Protein AF-0000000084726872 (afdb_homodimer)

pLDDT: mean 95.59, std 6.03, range [48.84, 98.94]

Solvent-accessible surface area (backbone atoms only — not comparable to full-atom values): 52196 Å² total; per-residue (Å²): 84,41,34,18,46,50,45,49,50,50,40,44,75,70,67,30,41,43,32,25,21,48,90,33,74,69,34,40,53,45,50,42,42,41,69,77,45,87,70,38,46,76,46,61,46,53,43,40,51,39,21,33,23,16,31,44,22,18,17,60,48,59,74,43,56,23,29,33,42,30,26,38,30,43,35,42,47,39,20,41,52,24,32,31,42,22,34,72,59,40,35,32,28,42,37,38,28,34,30,62,38,76,89,44,62,91,41,52,29,66,18,57,64,68,75,75,55,48,53,83,35,32,70,41,72,44,70,48,86,47,58,38,44,42,44,31,51,48,52,49,38,52,26,54,11,64,16,59,80,25,10,15,16,38,39,33,39,30,43,72,36,32,74,36,71,39,78,59,45,81,54,76,89,67,76,52,72,47,72,60,69,50,52,67,68,46,37,49,50,38,24,55,58,58,58,71,36,89,43,37,34,30,37,36,14,35,37,24,41,77,44,71,18,36,69,40,47,51,51,39,31,44,39,61,36,16,22,32,34,18,26,67,62,10,43,13,37,57,31,51,83,41,61,31,36,31,51,39,38,31,72,46,37,42,59,53,46,53,48,53,39,49,68,21,60,18,30,43,34,34,17,48,58,66,33,23,39,44,27,55,68,49,67,59,56,66,33,63,49,16,30,38,29,24,76,50,75,76,39,62,57,44,75,48,68,52,68,34,70,37,64,14,47,37,53,46,35,35,52,51,30,40,55,48,32,67,72,60,75,49,80,29,65,88,56,98,58,88,36,74,21,30,49,56,7,45,50,24,49,51,49,49,53,61,72,46,48,85,48,58,55,60,58,63,54,22,29,60,59,30,47,43,40,33,51,53,71,43,47,63,80,73,38,28,33,19,35,20,30,57,57,58,38,55,36,36,59,74,55,41,81,33,58,29,48,42,27,41,44,63,70,48,45,43,52,43,60,29,39,10,62,30,15,28,50,18,27,33,73,58,34,77,89,52,49,29,36,18,39,31,35,47,58,22,40,45,50,40,53,47,42,54,39,32,37,42,63,67,64,37,42,36,21,37,38,32,40,34,43,56,34,47,39,59,39,16,52,48,33,39,73,78,41,96,41,53,78,57,64,54,38,39,80,93,42,52,67,40,65,43,49,33,37,43,20,28,63,27,51,48,44,77,26,68,26,46,69,42,35,26,51,49,51,38,53,29,56,71,34,93,38,34,25,38,40,39,31,54,30,43,58,78,52,81,51,40,55,64,58,33,70,106,82,39,35,19,45,50,46,50,50,50,40,45,74,70,67,32,40,43,33,24,21,46,91,33,73,70,34,41,54,46,50,43,42,41,68,77,46,88,70,39,44,77,47,62,46,52,42,38,51,38,22,32,22,15,31,42,22,18,16,60,48,59,75,43,55,23,27,32,42,29,27,37,32,44,36,42,50,38,20,40,52,22,32,33,41,23,34,71,58,39,35,33,28,42,37,36,27,33,28,64,38,76,90,44,62,92,39,51,30,67,18,58,63,69,76,77,56,47,52,82,35,32,71,41,71,44,70,49,87,47,57,38,44,42,44,31,52,46,52,49,38,51,27,54,10,64,16,58,81,26,9,16,16,37,39,33,37,30,43,72,35,32,75,35,72,40,78,59,45,81,52,76,89,66,74,50,73,46,74,60,71,48,54,65,68,46,36,48,50,38,24,54,56,58,59,69,38,89,44,37,33,31,38,35,13,35,35,24,42,76,44,70,19,36,69,39,47,52,52,38,31,44,40,62,36,17,21,33,32,19,27,67,62,9,44,12,35,57,32,52,82,40,60,31,36,30,50,38,36,32,71,46,38,41,60,52,48,51,47,52,39,50,68,21,60,20,29,44,34,33,18,49,58,65,34,22,40,45,26,54,69,49,65,59,57,66,32,63,51,17,29,38,29,24,77,51,76,77,39,63,59,43,74,48,68,52,68,34,69,37,64,15,47,36,53,46,34,35,51,51,31,38,55,48,30,64,73,63,71,49,77,26,69,89,57,98,58,88,35,74,21,30,48,56,8,43,50,24,47,50,50,48,54,60,72,46,50,84,48,57,55,61,58,63,54,23,29,58,60,29,47,43,39,33,51,53,70,43,47,63,79,75,38,28,34,19,35,19,31,56,55,57,38,55,36,36,62,74,55,42,81,33,58,29,48,40,26,40,44,60,70,48,44,44,51,44,60,30,38,8,63,30,15,29,51,18,28,33,72,56,34,77,88,51,48,31,37,17,40,30,35,46,57,22,41,43,51,39,53,47,43,54,37,32,35,41,64,67,65,37,44,36,22,37,38,34,42,34,45,56,35,47,41,58,39,16,50,48,33,38,74,77,42,94,42,53,78,57,63,55,39,39,81,93,42,52,69,38,63,44,50,35,37,42,20,29,62,28,51,50,42,78,28,68,26,48,68,42,34,26,50,51,51,39,53,30,57,71,34,92,37,35,24,38,39,38,30,54,30,42,57,78,52,80,50,40,54,63,58,32,68,107

Sequence (1104 aa):
MRVSTAVVDRLAESGIEAVFGIPGKQTLPLNEAIGGRDDVRFVMARHETAVSHQAWGYAETSGKTAATVVVPGPGDMNAMNGLKNAYNDCTPLVHIAVETEPEIRGGEGIHETPPDTYDNVVKENVLVERPEGAVAALEEAIAIAETAPTGPVRVGIPKNFLGKDVAVAEPPEFSRDGPSGAAEADVAAAADLLADADEPVVIAGGGVRSADASVDLEAVATRLDAPVVTTYKGKGTIPADHPLSAGTLSGSAPPALLSLLAEADAALAVGTNFDAVATRAWSVDVPDELVHVTLDPDDLGTGYEPAVSLLADAADALPAIGEALAERDVAGPTGADETPGSDRAAAVRDDFAEHIAELEVTDAPLTSVTALETVRDALSRETVVAADAGGFRVWGLNAFPAYGPRSYVNPGSWATMGTGLPSGIGAQVANPDEDVVVLTGDGGFMMCIHEIHTAVAEDLPLTIVVFRNEDYAIISEEAERSYALAESAYGWPDAPIDFVAMAESMGMTARRAEGRDAVAEAVSEAVSADEPVLVEVPTDPHEPQASEWLAEMRVSTAVVDRLAESGIEAVFGIPGKQTLPLNEAIGGRDDVRFVMARHETAVSHQAWGYAETSGKTAATVVVPGPGDMNAMNGLKNAYNDCTPLVHIAVETEPEIRGGEGIHETPPDTYDNVVKENVLVERPEGAVAALEEAIAIAETAPTGPVRVGIPKNFLGKDVAVAEPPEFSRDGPSGAAEADVAAAADLLADADEPVVIAGGGVRSADASVDLEAVATRLDAPVVTTYKGKGTIPADHPLSAGTLSGSAPPALLSLLAEADAALAVGTNFDAVATRAWSVDVPDELVHVTLDPDDLGTGYEPAVSLLADAADALPAIGEALAERDVAGPTGADETPGSDRAAAVRDDFAEHIAELEVTDAPLTSVTALETVRDALSRETVVAADAGGFRVWGLNAFPAYGPRSYVNPGSWATMGTGLPSGIGAQVANPDEDVVVLTGDGGFMMCIHEIHTAVAEDLPLTIVVFRNEDYAIISEEAERSYALAESAYGWPDAPIDFVAMAESMGMTARRAEGRDAVAEAVSEAVSADEPVLVEVPTDPHEPQASEWLAE

Structure (mmCIF, N/CA/C/O backbone):
data_AF-0000000084726872-model_v1
#
loop_
_entity.id
_entity.type
_entity.pdbx_description
1 polymer 'Thiamine pyrophosphate central domain-containing protein'
#
loop_
_atom_site.group_PDB
_atom_site.id
_atom_site.type_symbol
_atom_site.label_atom_id
_atom_site.label_alt_id
_atom_site.label_comp_id
_atom_site.label_asym_id
_atom_site.label_entity_id
_atom_site.label_seq_id
_atom_site.pdbx_PDB_ins_code
_atom_site.Cartn_x
_atom_site.Cartn_y
_atom_site.Cartn_z
_atom_site.occupancy
_atom_site.B_iso_or_equiv
_atom_site.auth_seq_id
_atom_site.auth_comp_id
_atom_site.auth_asym_id
_atom_site.auth_atom_id
_atom_site.pdbx_PDB_model_num
ATOM 1 N N . MET A 1 1 ? -35.688 3.504 -3.277 1 91.5 1 MET A N 1
ATOM 2 C CA . MET A 1 1 ? -34.75 2.646 -2.547 1 91.5 1 MET A CA 1
ATOM 3 C C . MET A 1 1 ? -33.406 3.328 -2.375 1 91.5 1 MET A C 1
ATOM 5 O O . MET A 1 1 ? -32.969 4.07 -3.254 1 91.5 1 MET A O 1
ATOM 9 N N . ARG A 1 2 ? -32.844 3.146 -1.223 1 95.75 2 ARG A N 1
ATOM 10 C CA . ARG A 1 2 ? -31.5 3.697 -0.982 1 95.75 2 ARG A CA 1
ATOM 11 C C . ARG A 1 2 ? -30.469 3.043 -1.892 1 95.75 2 ARG A C 1
ATOM 13 O O . ARG A 1 2 ? -30.438 1.818 -2.02 1 95.75 2 ARG A O 1
ATOM 20 N N . VAL A 1 3 ? -29.594 3.861 -2.506 1 97.88 3 VAL A N 1
ATOM 21 C CA . VAL A 1 3 ? -28.609 3.391 -3.475 1 97.88 3 VAL A CA 1
ATOM 22 C C . VAL A 1 3 ? -27.688 2.363 -2.82 1 97.88 3 VAL A C 1
ATOM 24 O O . VAL A 1 3 ? -27.375 1.323 -3.412 1 97.88 3 VAL A O 1
ATOM 27 N N . SER A 1 4 ? -27.25 2.648 -1.622 1 97.88 4 SER A N 1
ATOM 28 C CA . SER A 1 4 ? -26.359 1.74 -0.909 1 97.88 4 SER A CA 1
ATOM 29 C C . SER A 1 4 ? -26.984 0.364 -0.737 1 97.88 4 SER A C 1
ATOM 31 O O . SER A 1 4 ? -26.344 -0.658 -0.98 1 97.88 4 SER A O 1
ATOM 33 N N . THR A 1 5 ? -28.25 0.303 -0.326 1 96.88 5 THR A N 1
ATOM 34 C CA . THR A 1 5 ? -28.969 -0.949 -0.151 1 96.88 5 THR A CA 1
ATOM 35 C C . THR A 1 5 ? -29.109 -1.684 -1.481 1 96.88 5 THR A C 1
ATOM 37 O O . THR A 1 5 ? -28.906 -2.896 -1.551 1 96.88 5 THR A O 1
ATOM 40 N N . ALA A 1 6 ? -29.469 -0.936 -2.508 1 97.44 6 ALA A N 1
ATOM 41 C CA . ALA A 1 6 ? -29.656 -1.521 -3.834 1 97.44 6 ALA A CA 1
ATOM 42 C C . ALA A 1 6 ? -28.375 -2.164 -4.332 1 97.44 6 ALA A C 1
ATOM 44 O O . ALA A 1 6 ? -28.391 -3.227 -4.957 1 97.44 6 ALA A O 1
ATOM 45 N N . VAL A 1 7 ? -27.25 -1.492 -4.113 1 97.75 7 VAL A N 1
ATOM 46 C CA . VAL A 1 7 ? -25.953 -1.985 -4.535 1 97.75 7 VAL A CA 1
ATOM 47 C C . VAL A 1 7 ? -25.641 -3.309 -3.836 1 97.75 7 VAL A C 1
ATOM 49 O O . VAL A 1 7 ? -25.281 -4.289 -4.484 1 97.75 7 VAL A O 1
ATOM 52 N N . VAL A 1 8 ? -25.812 -3.389 -2.545 1 97.94 8 VAL A N 1
ATOM 53 C CA . VAL A 1 8 ? -25.516 -4.586 -1.766 1 97.94 8 VAL A CA 1
ATOM 54 C C . VAL A 1 8 ? -26.484 -5.703 -2.143 1 97.94 8 VAL A C 1
ATOM 56 O O . VAL A 1 8 ? -26.094 -6.871 -2.23 1 97.94 8 VAL A O 1
ATOM 59 N N . ASP A 1 9 ? -27.797 -5.348 -2.344 1 96.75 9 ASP A N 1
ATOM 60 C CA . ASP A 1 9 ? -28.766 -6.328 -2.809 1 96.75 9 ASP A CA 1
ATOM 61 C C . ASP A 1 9 ? -28.312 -6.977 -4.117 1 96.75 9 ASP A C 1
ATOM 63 O O . ASP A 1 9 ? -28.406 -8.195 -4.281 1 96.75 9 ASP A O 1
ATOM 67 N N . ARG A 1 10 ? -27.844 -6.156 -4.992 1 96.19 10 ARG A N 1
ATOM 68 C CA . ARG A 1 10 ? -27.422 -6.66 -6.297 1 96.19 10 ARG A CA 1
ATOM 69 C C . ARG A 1 10 ? -26.203 -7.582 -6.16 1 96.19 10 ARG A C 1
ATOM 71 O O . ARG A 1 10 ? -26.109 -8.594 -6.859 1 96.19 10 ARG A O 1
ATOM 78 N N . LEU A 1 11 ? -25.188 -7.234 -5.328 1 97.25 11 LEU A N 1
ATOM 79 C CA . LEU A 1 11 ? -24.062 -8.117 -5.062 1 97.25 11 LEU A CA 1
ATOM 80 C C . LEU A 1 11 ? -24.547 -9.492 -4.613 1 97.25 11 LEU A C 1
ATOM 82 O O . LEU A 1 11 ? -24.156 -10.516 -5.184 1 97.25 11 LEU A O 1
ATOM 86 N N . ALA A 1 12 ? -25.438 -9.492 -3.648 1 97 12 ALA A N 1
ATOM 87 C CA . ALA A 1 12 ? -25.953 -10.742 -3.078 1 97 12 ALA A CA 1
ATOM 88 C C . ALA A 1 12 ? -26.703 -11.555 -4.125 1 97 12 ALA A C 1
ATOM 90 O O . ALA A 1 12 ? -26.531 -12.773 -4.211 1 97 12 ALA A O 1
ATOM 91 N N . GLU A 1 13 ? -27.531 -10.859 -4.887 1 95.38 13 GLU A N 1
ATOM 92 C CA . GLU A 1 13 ? -28.312 -11.523 -5.922 1 95.38 13 GLU A CA 1
ATOM 93 C C . GLU A 1 13 ? -27.422 -12.133 -6.992 1 95.38 13 GLU A C 1
ATOM 95 O O . GLU A 1 13 ? -27.812 -13.094 -7.664 1 95.38 13 GLU A O 1
ATOM 100 N N . SER A 1 14 ? -26.266 -11.594 -7.125 1 95.69 14 SER A N 1
ATOM 101 C CA . SER A 1 14 ? -25.312 -12.078 -8.125 1 95.69 14 SER A CA 1
ATOM 102 C C . SER A 1 14 ? -24.438 -13.188 -7.559 1 95.69 14 SER A C 1
ATOM 104 O O . SER A 1 14 ? -23.5 -13.641 -8.219 1 95.69 14 SER A O 1
ATOM 106 N N . GLY A 1 15 ? -24.656 -13.602 -6.352 1 96.38 15 GLY A N 1
ATOM 107 C CA . GLY A 1 15 ? -23.938 -14.711 -5.746 1 96.38 15 GLY A CA 1
ATOM 108 C C . GLY A 1 15 ? -22.641 -14.297 -5.07 1 96.38 15 GLY A C 1
ATOM 109 O O . GLY A 1 15 ? -21.828 -15.141 -4.719 1 96.38 15 GLY A O 1
ATOM 110 N N . ILE A 1 16 ? -22.375 -13.039 -4.93 1 97.94 16 ILE A N 1
ATOM 111 C CA . ILE A 1 16 ? -21.203 -12.539 -4.219 1 97.94 16 ILE A CA 1
ATOM 112 C C . ILE A 1 16 ? -21.5 -12.477 -2.721 1 97.94 16 ILE A C 1
ATOM 114 O O . ILE A 1 16 ? -22.281 -11.641 -2.273 1 97.94 16 ILE A O 1
ATOM 118 N N . GLU A 1 17 ? -20.766 -13.312 -1.988 1 96.62 17 GLU A N 1
ATOM 119 C CA . GLU A 1 17 ? -21.141 -13.547 -0.596 1 96.62 17 GLU A CA 1
ATOM 120 C C . GLU A 1 17 ? -20.078 -13 0.357 1 96.62 17 GLU A C 1
ATOM 122 O O . GLU A 1 17 ? -20.234 -13.07 1.577 1 96.62 17 GLU A O 1
ATOM 127 N N . ALA A 1 18 ? -19.016 -12.547 -0.127 1 98.19 18 ALA A N 1
ATOM 128 C CA . ALA A 1 18 ? -17.922 -12.008 0.698 1 98.19 18 ALA A CA 1
ATOM 129 C C . ALA A 1 18 ? -17.5 -10.625 0.213 1 98.19 18 ALA A C 1
ATOM 131 O O . ALA A 1 18 ? -17.359 -10.406 -0.991 1 98.19 18 ALA A O 1
ATOM 132 N N . VAL A 1 19 ? -17.422 -9.727 1.133 1 98.75 19 VAL A N 1
ATOM 133 C CA . VAL A 1 19 ? -16.922 -8.375 0.891 1 98.75 19 VAL A CA 1
ATOM 134 C C . VAL A 1 19 ? -15.773 -8.07 1.842 1 98.75 19 VAL A C 1
ATOM 136 O O . VAL A 1 19 ? -15.922 -8.156 3.062 1 98.75 19 VAL A O 1
ATOM 139 N N . PHE A 1 20 ? -14.617 -7.82 1.33 1 98.88 20 PHE A N 1
ATOM 140 C CA . PHE A 1 20 ? -13.445 -7.461 2.113 1 98.88 20 PHE A CA 1
ATOM 141 C C . PHE A 1 20 ? -13.25 -5.949 2.135 1 98.88 20 PHE A C 1
ATOM 143 O O . PHE A 1 20 ? -13.477 -5.273 1.13 1 98.88 20 PHE A O 1
ATOM 150 N N . GLY A 1 21 ? -12.859 -5.352 3.209 1 98.5 21 GLY A N 1
ATOM 151 C CA . GLY A 1 21 ? -12.672 -3.912 3.258 1 98.5 21 GLY A CA 1
ATOM 152 C C . GLY A 1 21 ? -12.203 -3.418 4.613 1 98.5 21 GLY A C 1
ATOM 153 O O . GLY A 1 21 ? -11.883 -4.215 5.496 1 98.5 21 GLY A O 1
ATOM 154 N N . ILE A 1 22 ? -11.969 -2.168 4.77 1 97.5 22 ILE A N 1
ATOM 155 C CA . ILE A 1 22 ? -11.812 -1.391 5.992 1 97.5 22 ILE A CA 1
ATOM 156 C C . ILE A 1 22 ? -12.859 -0.279 6.039 1 97.5 22 ILE A C 1
ATOM 158 O O . ILE A 1 22 ? -12.977 0.513 5.098 1 97.5 22 ILE A O 1
ATOM 162 N N . PRO A 1 23 ? -13.594 -0.214 7.07 1 96.31 23 PRO A N 1
ATOM 163 C CA . PRO A 1 23 ? -14.641 0.804 7.125 1 96.31 23 PRO A CA 1
ATOM 164 C C . PRO A 1 23 ? -14.086 2.223 7.23 1 96.31 23 PRO A C 1
ATOM 166 O O . PRO A 1 23 ? -13.039 2.434 7.844 1 96.31 23 PRO A O 1
ATOM 169 N N . GLY A 1 24 ? -14.656 3.107 6.66 1 96.06 24 GLY A N 1
ATOM 170 C CA . GLY A 1 24 ? -14.508 4.547 6.816 1 96.06 24 GLY A CA 1
ATOM 171 C C . GLY A 1 24 ? -15.836 5.285 6.84 1 96.06 24 GLY A C 1
ATOM 172 O O . GLY A 1 24 ? -16.875 4.707 6.535 1 96.06 24 GLY A O 1
ATOM 173 N N . LYS A 1 25 ? -15.789 6.527 7.277 1 94.19 25 LYS A N 1
ATOM 174 C CA . LYS A 1 25 ? -17.016 7.316 7.293 1 94.19 25 LYS A CA 1
ATOM 175 C C . LYS A 1 25 ? -17.703 7.297 5.93 1 94.19 25 LYS A C 1
ATOM 177 O O . LYS A 1 25 ? -18.922 7.254 5.848 1 94.19 25 LYS A O 1
ATOM 182 N N . GLN A 1 26 ? -16.938 7.262 4.898 1 95.88 26 GLN A N 1
ATOM 183 C CA . GLN A 1 26 ? -17.453 7.355 3.541 1 95.88 26 GLN A CA 1
ATOM 184 C C . GLN A 1 26 ? -18.125 6.047 3.117 1 95.88 26 GLN A C 1
ATOM 186 O O . GLN A 1 26 ? -18.969 6.039 2.229 1 95.88 26 GLN A O 1
ATOM 191 N N . THR A 1 27 ? -17.734 4.91 3.676 1 97.56 27 THR A N 1
ATOM 192 C CA . THR A 1 27 ? -18.25 3.617 3.248 1 97.56 27 THR A CA 1
ATOM 193 C C . THR A 1 27 ? -19.406 3.178 4.141 1 97.56 27 THR A C 1
ATOM 195 O O . THR A 1 27 ? -20.047 2.16 3.873 1 97.56 27 THR A O 1
ATOM 198 N N . LEU A 1 28 ? -19.781 3.938 5.188 1 97.5 28 LEU A N 1
ATOM 199 C CA . LEU A 1 28 ? -20.734 3.531 6.211 1 97.5 28 LEU A CA 1
ATOM 200 C C . LEU A 1 28 ? -22.078 3.191 5.594 1 97.5 28 LEU A C 1
ATOM 202 O O . LEU A 1 28 ? -22.75 2.25 6.023 1 97.5 28 LEU A O 1
ATOM 206 N N . PRO A 1 29 ? -22.578 3.961 4.516 1 97.44 29 PRO A N 1
ATOM 207 C CA . PRO A 1 29 ? -23.844 3.551 3.906 1 97.44 29 PRO A CA 1
ATOM 208 C C . PRO A 1 29 ? -23.812 2.119 3.377 1 97.44 29 PRO A C 1
ATOM 210 O O . PRO A 1 29 ? -24.781 1.374 3.535 1 97.44 29 PRO A O 1
ATOM 213 N N . LEU A 1 30 ? -22.734 1.753 2.73 1 98.06 30 LEU A N 1
ATOM 214 C CA . LEU A 1 30 ? -22.578 0.39 2.232 1 98.06 30 LEU A CA 1
ATOM 215 C C . LEU A 1 30 ? -22.422 -0.597 3.385 1 98.06 30 LEU A C 1
ATOM 217 O O . LEU A 1 30 ? -23.031 -1.671 3.371 1 98.06 30 LEU A O 1
ATOM 221 N N . ASN A 1 31 ? -21.594 -0.229 4.398 1 97.69 31 ASN A N 1
ATOM 222 C CA . ASN A 1 31 ? -21.406 -1.094 5.559 1 97.69 31 ASN A CA 1
ATOM 223 C C . ASN A 1 31 ? -22.719 -1.345 6.297 1 97.69 31 ASN A C 1
ATOM 225 O O . ASN A 1 31 ? -22.953 -2.445 6.801 1 97.69 31 ASN A O 1
ATOM 229 N N . GLU A 1 32 ? -23.531 -0.29 6.434 1 97.31 32 GLU A N 1
ATOM 230 C CA . GLU A 1 32 ? -24.828 -0.439 7.059 1 97.31 32 GLU A CA 1
ATOM 231 C C . GLU A 1 32 ? -25.688 -1.449 6.305 1 97.31 32 GLU A C 1
ATOM 233 O O . GLU A 1 32 ? -26.328 -2.309 6.918 1 97.31 32 GLU A O 1
ATOM 238 N N . ALA A 1 33 ? -25.672 -1.268 4.957 1 96.62 33 ALA A N 1
ATOM 239 C CA . ALA A 1 33 ? -26.438 -2.178 4.117 1 96.62 33 ALA A CA 1
ATOM 240 C C . ALA A 1 33 ? -25.953 -3.615 4.273 1 96.62 33 ALA A C 1
ATOM 242 O O . ALA A 1 33 ? -26.766 -4.551 4.27 1 96.62 33 ALA A O 1
ATOM 243 N N . ILE A 1 34 ? -24.672 -3.861 4.391 1 96.62 34 ILE A N 1
ATOM 244 C CA . ILE A 1 34 ? -24.078 -5.188 4.547 1 96.62 34 ILE A CA 1
ATOM 245 C C . ILE A 1 34 ? -24.406 -5.734 5.938 1 96.62 34 ILE A C 1
ATOM 247 O O . ILE A 1 34 ? -24.734 -6.914 6.082 1 96.62 34 ILE A O 1
ATOM 251 N N . GLY A 1 35 ? -24.266 -4.902 7.012 1 91.81 35 GLY A N 1
ATOM 252 C CA . GLY A 1 35 ? -24.453 -5.289 8.398 1 91.81 35 GLY A CA 1
ATOM 253 C C . GLY A 1 35 ? -25.844 -5.801 8.695 1 91.81 35 GLY A C 1
ATOM 254 O O . GLY A 1 35 ? -26.031 -6.609 9.609 1 91.81 35 GLY A O 1
ATOM 255 N N . GLY A 1 36 ? -26.781 -5.438 7.965 1 87.19 36 GLY A N 1
ATOM 256 C CA . GLY A 1 36 ? -28.172 -5.828 8.172 1 87.19 36 GLY A CA 1
ATOM 257 C C . GLY A 1 36 ? -28.516 -7.164 7.539 1 87.19 36 GLY A C 1
ATOM 258 O O . GLY A 1 36 ? -29.656 -7.613 7.609 1 87.19 36 GLY A O 1
ATOM 259 N N . ARG A 1 37 ? -27.422 -7.812 7.027 1 92.31 37 ARG A N 1
ATOM 260 C CA . ARG A 1 37 ? -27.688 -9.016 6.254 1 92.31 37 ARG A CA 1
ATOM 261 C C . ARG A 1 37 ? -26.875 -10.195 6.77 1 92.31 37 ARG A C 1
ATOM 263 O O . ARG A 1 37 ? -25.844 -10.008 7.422 1 92.31 37 ARG A O 1
ATOM 270 N N . ASP A 1 38 ? -27.328 -11.43 6.426 1 93.38 38 ASP A N 1
ATOM 271 C CA . ASP A 1 38 ? -26.609 -12.648 6.797 1 93.38 38 ASP A CA 1
ATOM 272 C C . ASP A 1 38 ? -26.031 -13.328 5.566 1 93.38 38 ASP A C 1
ATOM 274 O O . ASP A 1 38 ? -25.188 -14.227 5.688 1 93.38 38 ASP A O 1
ATOM 278 N N . ASP A 1 39 ? -26.375 -12.883 4.371 1 96 39 ASP A N 1
ATOM 279 C CA . ASP A 1 39 ? -25.969 -13.57 3.15 1 96 39 ASP A CA 1
ATOM 280 C C . ASP A 1 39 ? -24.703 -12.961 2.564 1 96 39 ASP A C 1
ATOM 282 O O . ASP A 1 39 ? -24.156 -13.461 1.577 1 96 39 ASP A O 1
ATOM 286 N N . VAL A 1 40 ? -24.234 -11.883 3.133 1 96.69 40 VAL A N 1
ATOM 287 C CA . VAL A 1 40 ? -22.984 -11.258 2.729 1 96.69 40 VAL A CA 1
ATOM 288 C C . VAL A 1 40 ? -22.078 -11.07 3.947 1 96.69 40 VAL A C 1
ATOM 290 O O . VAL A 1 40 ? -22.453 -10.398 4.91 1 96.69 40 VAL A O 1
ATOM 293 N N . ARG A 1 41 ? -20.969 -11.625 3.945 1 96.38 41 ARG A N 1
ATOM 294 C CA . ARG A 1 41 ? -20 -11.5 5.035 1 96.38 41 ARG A CA 1
ATOM 295 C C . ARG A 1 41 ? -19.016 -10.359 4.77 1 96.38 41 ARG A C 1
ATOM 297 O O . ARG A 1 41 ? -18.438 -10.281 3.691 1 96.38 41 ARG A O 1
ATOM 304 N N . PHE A 1 42 ? -18.953 -9.453 5.684 1 97.44 42 PHE A N 1
ATOM 305 C CA . PHE A 1 42 ? -17.938 -8.406 5.629 1 97.44 42 PHE A CA 1
ATOM 306 C C . PHE A 1 42 ? -16.703 -8.812 6.43 1 97.44 42 PHE A C 1
ATOM 308 O O . PHE A 1 42 ? -16.812 -9.125 7.617 1 97.44 42 PHE A O 1
ATOM 315 N N . VAL A 1 43 ? -15.523 -8.922 5.844 1 98.38 43 VAL A N 1
ATOM 316 C CA . VAL A 1 43 ? -14.258 -9.203 6.5 1 98.38 43 VAL A CA 1
ATOM 317 C C . VAL A 1 43 ? -13.445 -7.914 6.637 1 98.38 43 VAL A C 1
ATOM 319 O O . VAL A 1 43 ? -13.109 -7.273 5.637 1 98.38 43 VAL A O 1
ATOM 322 N N . MET A 1 44 ? -13.156 -7.516 7.809 1 98.06 44 MET A N 1
ATOM 323 C CA . MET A 1 44 ? -12.461 -6.262 8.07 1 98.06 44 MET A CA 1
ATOM 324 C C . MET A 1 44 ? -10.953 -6.48 8.109 1 98.06 44 MET A C 1
ATOM 326 O O . MET A 1 44 ? -10.43 -7.117 9.023 1 98.06 44 MET A O 1
ATOM 330 N N . ALA A 1 45 ? -10.273 -5.969 7.125 1 98.38 45 ALA A N 1
ATOM 331 C CA . ALA A 1 45 ? -8.812 -6.004 7.074 1 98.38 45 ALA A CA 1
ATOM 332 C C . ALA A 1 45 ? -8.203 -4.914 7.949 1 98.38 45 ALA A C 1
ATOM 334 O O . ALA A 1 45 ? -8.93 -4.113 8.547 1 98.38 45 ALA A O 1
ATOM 335 N N . ARG A 1 46 ? -6.863 -4.918 8.07 1 98.25 46 ARG A N 1
ATOM 336 C CA . ARG A 1 46 ? -6.164 -3.918 8.875 1 98.25 46 ARG A CA 1
ATOM 337 C C . ARG A 1 46 ? -5.371 -2.963 7.988 1 98.25 46 ARG A C 1
ATOM 339 O O . ARG A 1 46 ? -4.914 -1.915 8.453 1 98.25 46 ARG A O 1
ATOM 346 N N . HIS A 1 47 ? -5.246 -3.27 6.754 1 98.25 47 HIS A N 1
ATOM 347 C CA . HIS A 1 47 ? -4.664 -2.389 5.746 1 98.25 47 HIS A CA 1
ATOM 348 C C . HIS A 1 47 ? -5.25 -2.664 4.367 1 98.25 47 HIS A C 1
ATOM 350 O O . HIS A 1 47 ? -5.477 -3.82 4.004 1 98.25 47 HIS A O 1
ATOM 356 N N . GLU A 1 48 ? -5.422 -1.703 3.604 1 97.75 48 GLU A N 1
ATOM 357 C CA . GLU A 1 48 ? -6.129 -1.853 2.334 1 97.75 48 GLU A CA 1
ATOM 358 C C . GLU A 1 48 ? -5.293 -2.631 1.324 1 97.75 48 GLU A C 1
ATOM 360 O O . GLU A 1 48 ? -5.828 -3.193 0.368 1 97.75 48 GLU A O 1
ATOM 365 N N . THR A 1 49 ? -3.9 -2.688 1.47 1 97.44 49 THR A N 1
ATOM 366 C CA . THR A 1 49 ? -3.1 -3.561 0.618 1 97.44 49 THR A CA 1
ATOM 367 C C . THR A 1 49 ? -3.568 -5.008 0.733 1 97.44 49 THR A C 1
ATOM 369 O O . THR A 1 49 ? -3.438 -5.785 -0.214 1 97.44 49 THR A O 1
ATOM 372 N N . ALA A 1 50 ? -4.098 -5.375 1.893 1 98.38 50 ALA A N 1
ATOM 373 C CA . ALA A 1 50 ? -4.539 -6.746 2.145 1 98.38 50 ALA A CA 1
ATOM 374 C C . ALA A 1 50 ? -5.934 -6.988 1.574 1 98.38 50 ALA A C 1
ATOM 376 O O . ALA A 1 50 ? -6.277 -8.117 1.222 1 98.38 50 ALA A O 1
ATOM 377 N N . VAL A 1 51 ? -6.746 -5.918 1.426 1 98.75 51 VAL A N 1
ATOM 378 C CA . VAL A 1 51 ? -8.156 -6.031 1.062 1 98.75 51 VAL A CA 1
ATOM 379 C C . VAL A 1 51 ? -8.289 -6.738 -0.287 1 98.75 51 VAL A C 1
ATOM 381 O O . VAL A 1 51 ? -8.977 -7.754 -0.398 1 98.75 51 VAL A O 1
ATOM 384 N N . SER A 1 52 ? -7.574 -6.23 -1.274 1 98.62 52 SER A N 1
ATOM 385 C CA . SER A 1 52 ? -7.68 -6.793 -2.615 1 98.62 52 SER A CA 1
ATOM 386 C C . SER A 1 52 ? -6.965 -8.141 -2.707 1 98.62 52 SER A C 1
ATOM 388 O O . SER A 1 52 ? -7.391 -9.023 -3.451 1 98.62 52 SER A O 1
ATOM 390 N N . HIS A 1 53 ? -5.902 -8.383 -1.93 1 98.75 53 HIS A N 1
ATOM 391 C CA . HIS A 1 53 ? -5.23 -9.672 -1.905 1 98.75 53 HIS A CA 1
ATOM 392 C C . HIS A 1 53 ? -6.102 -10.734 -1.239 1 98.75 53 HIS A C 1
ATOM 394 O O . HIS A 1 53 ? -6.066 -11.906 -1.623 1 98.75 53 HIS A O 1
ATOM 400 N N . GLN A 1 54 ? -6.863 -10.336 -0.181 1 98.94 54 GLN A N 1
ATOM 401 C CA . GLN A 1 54 ? -7.824 -11.258 0.414 1 98.94 54 GLN A CA 1
ATOM 402 C C . GLN A 1 54 ? -8.867 -11.703 -0.608 1 98.94 54 GLN A C 1
ATOM 404 O O . GLN A 1 54 ? -9.125 -12.898 -0.759 1 98.94 54 GLN A O 1
ATOM 409 N N . ALA A 1 55 ? -9.406 -10.719 -1.338 1 98.88 55 ALA A N 1
ATOM 410 C CA . ALA A 1 55 ? -10.398 -11.023 -2.365 1 98.88 55 ALA A CA 1
ATOM 411 C C . ALA A 1 55 ? -9.82 -11.93 -3.443 1 98.88 55 ALA A C 1
ATOM 413 O O . ALA A 1 55 ? -10.492 -12.836 -3.938 1 98.88 55 ALA A O 1
ATOM 414 N N . TRP A 1 56 ? -8.578 -11.68 -3.809 1 98.69 56 TRP A N 1
ATOM 415 C CA . TRP A 1 56 ? -7.891 -12.484 -4.809 1 98.69 56 TRP A CA 1
ATOM 416 C C . TRP A 1 56 ? -7.758 -13.93 -4.344 1 98.69 56 TRP A C 1
ATOM 418 O O . TRP A 1 56 ? -8.07 -14.859 -5.086 1 98.69 56 TRP A O 1
ATOM 428 N N . GLY A 1 57 ? -7.266 -14.133 -3.07 1 98.69 57 GLY A N 1
ATOM 429 C CA . GLY A 1 57 ? -7.164 -15.484 -2.529 1 98.69 57 GLY A CA 1
ATOM 430 C C . GLY A 1 57 ? -8.5 -16.203 -2.461 1 98.69 57 GLY A C 1
ATOM 431 O O . GLY A 1 57 ? -8.578 -17.406 -2.734 1 98.69 57 GLY A O 1
ATOM 432 N N . TYR A 1 58 ? -9.555 -15.484 -2.123 1 98.81 58 TYR A N 1
ATOM 433 C CA . TYR A 1 58 ? -10.914 -16.016 -2.102 1 98.81 58 TYR A CA 1
ATOM 434 C C . TYR A 1 58 ? -11.305 -16.562 -3.471 1 98.81 58 TYR A C 1
ATOM 436 O O . TYR A 1 58 ? -11.742 -17.703 -3.592 1 98.81 58 TYR A O 1
ATOM 444 N N . ALA A 1 59 ? -11.109 -15.734 -4.477 1 98.56 59 ALA A N 1
ATOM 445 C CA . ALA A 1 59 ? -11.539 -16.078 -5.832 1 98.56 59 ALA A CA 1
ATOM 446 C C . ALA A 1 59 ? -10.695 -17.219 -6.402 1 98.56 59 ALA A C 1
ATOM 448 O O . ALA A 1 59 ? -11.227 -18.141 -7.02 1 98.56 59 ALA A O 1
ATOM 449 N N . GLU A 1 60 ? -9.406 -17.234 -6.203 1 97.94 60 GLU A N 1
ATOM 450 C CA . GLU A 1 60 ? -8.484 -18.203 -6.785 1 97.94 60 GLU A CA 1
ATOM 451 C C . GLU A 1 60 ? -8.711 -19.594 -6.203 1 97.94 60 GLU A C 1
ATOM 453 O O . GLU A 1 60 ? -8.523 -20.594 -6.891 1 97.94 60 GLU A O 1
ATOM 458 N N . THR A 1 61 ? -9.156 -19.641 -4.926 1 97.88 61 THR A N 1
ATOM 459 C CA . THR A 1 61 ? -9.234 -20.938 -4.27 1 97.88 61 THR A CA 1
ATOM 460 C C . THR A 1 61 ? -10.664 -21.484 -4.309 1 97.88 61 THR A C 1
ATOM 462 O O . THR A 1 61 ? -10.891 -22.656 -4.039 1 97.88 61 THR A O 1
ATOM 465 N N . SER A 1 62 ? -11.656 -20.641 -4.695 1 96.81 62 SER A N 1
ATOM 466 C CA . SER A 1 62 ? -13.047 -21.094 -4.688 1 96.81 62 SER A CA 1
ATOM 467 C C . SER A 1 62 ? -13.625 -21.094 -6.098 1 96.81 62 SER A C 1
ATOM 469 O O . SER A 1 62 ? -14.609 -21.797 -6.367 1 96.81 62 SER A O 1
ATOM 471 N N . GLY A 1 63 ? -13.086 -20.219 -6.953 1 96.06 63 GLY A N 1
ATOM 472 C CA . GLY A 1 63 ? -13.672 -20.031 -8.266 1 96.06 63 GLY A CA 1
ATOM 473 C C . GLY A 1 63 ? -14.828 -19.031 -8.258 1 96.06 63 GLY A C 1
ATOM 474 O O . GLY A 1 63 ? -15.398 -18.734 -9.305 1 96.06 63 GLY A O 1
ATOM 475 N N . LYS A 1 64 ? -15.102 -18.5 -7.055 1 96.81 64 LYS A N 1
ATOM 476 C CA . LYS A 1 64 ? -16.172 -17.516 -6.91 1 96.81 64 LYS A CA 1
ATOM 477 C C . LYS A 1 64 ? -15.625 -16.094 -6.867 1 96.81 64 LYS A C 1
ATOM 479 O O . LYS A 1 64 ? -14.531 -15.867 -6.348 1 96.81 64 LYS A O 1
ATOM 484 N N . THR A 1 65 ? -16.453 -15.164 -7.387 1 97.88 65 THR A N 1
ATOM 485 C CA . THR A 1 65 ? -16.078 -13.758 -7.371 1 97.88 65 THR A CA 1
ATOM 486 C C . THR A 1 65 ? -16.297 -13.148 -5.988 1 97.88 65 THR A C 1
ATOM 488 O O . THR A 1 65 ? -17.281 -13.461 -5.316 1 97.88 65 THR A O 1
ATOM 491 N N . ALA A 1 66 ? -15.328 -12.383 -5.52 1 98.06 66 ALA A N 1
ATOM 492 C CA . ALA A 1 66 ? -15.477 -11.617 -4.285 1 98.06 66 ALA A CA 1
ATOM 493 C C . ALA A 1 66 ? -15.516 -10.117 -4.578 1 98.06 66 ALA A C 1
ATOM 495 O O . ALA A 1 66 ? -15.18 -9.688 -5.684 1 98.06 66 ALA A O 1
ATOM 496 N N . ALA A 1 67 ? -16.031 -9.359 -3.625 1 98.81 67 ALA A N 1
ATOM 497 C CA . ALA A 1 67 ? -16.062 -7.906 -3.746 1 98.81 67 ALA A CA 1
ATOM 498 C C . ALA A 1 67 ? -15.203 -7.254 -2.666 1 98.81 67 ALA A C 1
ATOM 500 O O . ALA A 1 67 ? -14.805 -7.906 -1.7 1 98.81 67 ALA A O 1
ATOM 501 N N . THR A 1 68 ? -14.805 -6.07 -2.889 1 98.81 68 THR A N 1
ATOM 502 C CA . THR A 1 68 ? -14.125 -5.227 -1.913 1 98.81 68 THR A CA 1
ATOM 503 C C . THR A 1 68 ? -14.82 -3.875 -1.784 1 98.81 68 THR A C 1
ATOM 505 O O . THR A 1 68 ? -15.492 -3.43 -2.713 1 98.81 68 THR A O 1
ATOM 508 N N . VAL A 1 69 ? -14.758 -3.271 -0.617 1 98.5 69 VAL A N 1
ATOM 509 C CA . VAL A 1 69 ? -15.258 -1.924 -0.358 1 98.5 69 VAL A CA 1
ATOM 510 C C . VAL A 1 69 ? -14.18 -1.104 0.352 1 98.5 69 VAL A C 1
ATOM 512 O O . VAL A 1 69 ? -13.695 -1.496 1.414 1 98.5 69 VAL A O 1
ATOM 515 N N . VAL A 1 70 ? -13.805 0.009 -0.226 1 98.06 70 VAL A N 1
ATOM 516 C CA . VAL A 1 70 ? -12.75 0.816 0.382 1 98.06 70 VAL A CA 1
ATOM 517 C C . VAL A 1 70 ? -13.125 2.295 0.31 1 98.06 70 VAL A C 1
ATOM 519 O O . VAL A 1 70 ? -13.977 2.688 -0.491 1 98.06 70 VAL A O 1
ATOM 522 N N . VAL A 1 71 ? -12.523 3.109 1.193 1 97.06 71 VAL A N 1
ATOM 523 C CA . VAL A 1 71 ? -12.68 4.562 1.197 1 97.06 71 VAL A CA 1
ATOM 524 C C . VAL A 1 71 ? -11.969 5.16 -0.017 1 97.06 71 VAL A C 1
ATOM 526 O O . VAL A 1 71 ? -11.125 4.508 -0.631 1 97.06 71 VAL A O 1
ATOM 529 N N . PRO A 1 72 ? -12.312 6.406 -0.357 1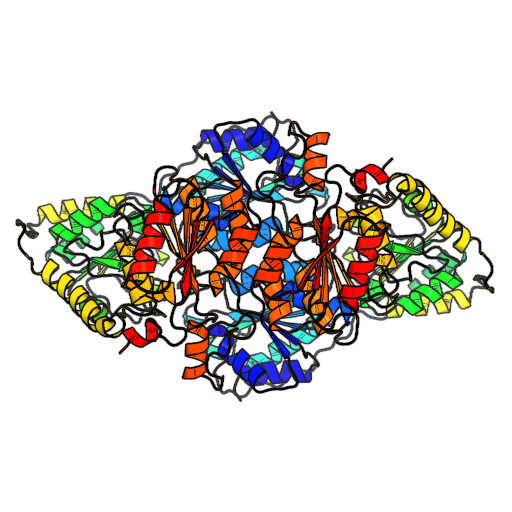 95.88 72 PRO A N 1
ATOM 530 C CA . PRO A 1 72 ? -11.617 7.051 -1.477 1 95.88 72 PRO A CA 1
ATOM 531 C C . PRO A 1 72 ? -10.148 7.316 -1.183 1 95.88 72 PRO A C 1
ATOM 533 O O . PRO A 1 72 ? -9.719 7.242 -0.027 1 95.88 72 PRO A O 1
ATOM 536 N N . GLY A 1 73 ? -9.438 7.719 -2.199 1 96.25 73 GLY A N 1
ATOM 537 C CA . GLY A 1 73 ? -8.07 8.195 -2.059 1 96.25 73 GLY A CA 1
ATOM 538 C C . GLY A 1 73 ? -7.121 7.137 -1.53 1 96.25 73 GLY A C 1
ATOM 539 O O . GLY A 1 73 ? -6.871 6.129 -2.199 1 96.25 73 GLY A O 1
ATOM 540 N N . PRO A 1 74 ? -6.66 7.316 -0.234 1 96.94 74 PRO A N 1
ATOM 541 C CA . PRO A 1 74 ? -5.672 6.379 0.31 1 96.94 74 PRO A CA 1
ATOM 542 C C . PRO A 1 74 ? -6.16 4.934 0.305 1 96.94 74 PRO A C 1
ATOM 544 O O . PRO A 1 74 ? -5.395 4.02 -0.013 1 96.94 74 PRO A O 1
ATOM 547 N N . GLY A 1 75 ? -7.426 4.715 0.703 1 97.38 75 GLY A N 1
ATOM 548 C CA . GLY A 1 75 ? -7.957 3.361 0.728 1 97.38 75 GLY A CA 1
ATOM 549 C C . GLY A 1 75 ? -7.938 2.688 -0.632 1 97.38 75 GLY A C 1
ATOM 550 O O . GLY A 1 75 ? -7.438 1.569 -0.77 1 97.38 75 GLY A O 1
ATOM 551 N N . ASP A 1 76 ? -8.516 3.381 -1.57 1 97.56 76 ASP A N 1
ATOM 552 C CA . ASP A 1 76 ? -8.562 2.889 -2.943 1 97.56 76 ASP A CA 1
ATOM 553 C C . ASP A 1 76 ? -7.156 2.682 -3.502 1 97.56 76 ASP A C 1
ATOM 555 O O . ASP A 1 76 ? -6.875 1.652 -4.117 1 97.56 76 ASP A O 1
ATOM 559 N N . MET A 1 77 ? -6.273 3.615 -3.309 1 97.81 77 MET A N 1
ATOM 560 C CA . MET A 1 77 ? -4.918 3.574 -3.855 1 97.81 77 MET A CA 1
ATOM 561 C C . MET A 1 77 ? -4.113 2.445 -3.229 1 97.81 77 MET A C 1
ATOM 563 O O . MET A 1 77 ? -3.355 1.759 -3.918 1 97.81 77 MET A O 1
ATOM 567 N N . ASN A 1 78 ? -4.219 2.256 -1.943 1 98.12 78 ASN A N 1
ATOM 568 C CA . ASN A 1 78 ? -3.537 1.15 -1.28 1 98.12 78 ASN A CA 1
ATOM 569 C C . ASN A 1 78 ? -4.031 -0.2 -1.788 1 98.12 78 ASN A C 1
ATOM 571 O O . ASN A 1 78 ? -3.289 -1.184 -1.774 1 98.12 78 ASN A O 1
ATOM 575 N N . ALA A 1 79 ? -5.277 -0.271 -2.256 1 98.19 79 ALA A N 1
ATOM 576 C CA . ALA A 1 79 ? -5.844 -1.52 -2.76 1 98.19 79 ALA A CA 1
ATOM 577 C C . ALA A 1 79 ? -5.371 -1.799 -4.184 1 98.19 79 ALA A C 1
ATOM 579 O O . ALA A 1 79 ? -5.555 -2.902 -4.703 1 98.19 79 ALA A O 1
ATOM 580 N N . MET A 1 80 ? -4.68 -0.895 -4.84 1 98 80 MET A N 1
ATOM 581 C CA . MET A 1 80 ? -4.305 -0.971 -6.246 1 98 80 MET A CA 1
ATOM 582 C C . MET A 1 80 ? -3.398 -2.17 -6.504 1 98 80 MET A C 1
ATOM 584 O O . MET A 1 80 ? -3.506 -2.822 -7.543 1 98 80 MET A O 1
ATOM 588 N N . ASN A 1 81 ? -2.48 -2.383 -5.582 1 97.81 81 ASN A N 1
ATOM 589 C CA . ASN A 1 81 ? -1.513 -3.459 -5.762 1 97.81 81 ASN A CA 1
ATOM 590 C C . ASN A 1 81 ? -2.201 -4.801 -5.992 1 97.81 81 ASN A C 1
ATOM 592 O O . ASN A 1 81 ? -1.869 -5.523 -6.934 1 97.81 81 ASN A O 1
ATOM 596 N N . GLY A 1 82 ? -3.172 -5.125 -5.117 1 98.06 82 GLY A N 1
ATOM 597 C CA . GLY A 1 82 ? -3.891 -6.383 -5.254 1 98.06 82 GLY A CA 1
ATOM 598 C C . GLY A 1 82 ? -4.797 -6.422 -6.469 1 98.06 82 GLY A C 1
ATOM 599 O O . GLY A 1 82 ? -5.055 -7.492 -7.02 1 98.06 82 GLY A O 1
ATOM 600 N N . LEU A 1 83 ? -5.34 -5.23 -6.914 1 98.5 83 LEU A N 1
ATOM 601 C CA . LEU A 1 83 ? -6.125 -5.18 -8.141 1 98.5 83 LEU A CA 1
ATOM 602 C C . LEU A 1 83 ? -5.266 -5.527 -9.352 1 98.5 83 LEU A C 1
ATOM 604 O O . LEU A 1 83 ? -5.691 -6.301 -10.219 1 98.5 83 LEU A O 1
ATOM 608 N N . LYS A 1 84 ? -4.078 -4.961 -9.391 1 98.12 84 LYS A N 1
ATOM 609 C CA . LYS A 1 84 ? -3.172 -5.262 -10.492 1 98.12 84 LYS A CA 1
ATOM 610 C C . LYS A 1 84 ? -2.754 -6.73 -10.477 1 98.12 84 LYS A C 1
ATOM 612 O O . LYS A 1 84 ? -2.615 -7.352 -11.531 1 98.12 84 LYS A O 1
ATOM 617 N N . ASN A 1 85 ? -2.492 -7.27 -9.297 1 97.69 85 ASN A N 1
ATOM 618 C CA . ASN A 1 85 ? -2.23 -8.695 -9.164 1 97.69 85 ASN A CA 1
ATOM 619 C C . ASN A 1 85 ? -3.357 -9.531 -9.766 1 97.69 85 ASN A C 1
ATOM 621 O O . ASN A 1 85 ? -3.104 -10.453 -10.547 1 97.69 85 ASN A O 1
ATOM 625 N N . ALA A 1 86 ? -4.574 -9.195 -9.398 1 98.25 86 ALA A N 1
ATOM 626 C CA . ALA A 1 86 ? -5.742 -9.898 -9.922 1 98.25 86 ALA A CA 1
ATOM 627 C C . ALA A 1 86 ? -5.852 -9.742 -11.438 1 98.25 86 ALA A C 1
ATOM 629 O O . ALA A 1 86 ? -6.242 -10.672 -12.141 1 98.25 86 ALA A O 1
ATOM 630 N N . TYR A 1 87 ? -5.543 -8.57 -11.906 1 97.5 87 TYR A N 1
ATOM 631 C CA . TYR A 1 87 ? -5.586 -8.289 -13.336 1 97.5 87 TYR A CA 1
ATOM 632 C C . TYR A 1 87 ? -4.586 -9.164 -14.094 1 97.5 87 TYR A C 1
ATOM 634 O O . TYR A 1 87 ? -4.934 -9.789 -15.094 1 97.5 87 TYR A O 1
ATOM 642 N N . ASN A 1 88 ? -3.361 -9.273 -13.586 1 95.69 88 ASN A N 1
ATOM 643 C CA . ASN A 1 88 ? -2.322 -10.094 -14.195 1 95.69 88 ASN A CA 1
ATOM 644 C C . ASN A 1 88 ? -2.695 -11.57 -14.18 1 95.69 88 ASN A C 1
ATOM 646 O O . ASN A 1 88 ? -2.316 -12.328 -15.078 1 95.69 88 ASN A O 1
ATOM 650 N N . ASP A 1 89 ? -3.416 -12 -13.211 1 96.44 89 ASP A N 1
ATOM 651 C CA . ASP A 1 89 ? -3.744 -13.406 -13.039 1 96.44 89 ASP A CA 1
ATOM 652 C C . ASP A 1 89 ? -5.117 -13.727 -13.625 1 96.44 89 ASP A C 1
ATOM 654 O O . ASP A 1 89 ? -5.59 -14.859 -13.531 1 96.44 89 ASP A O 1
ATOM 658 N N . CYS A 1 90 ? -5.797 -12.703 -14.195 1 96.44 90 CYS A N 1
ATOM 659 C CA . CYS A 1 90 ? -7.125 -12.859 -14.773 1 96.44 90 CYS A CA 1
ATOM 660 C C . CYS A 1 90 ? -8.117 -13.367 -13.734 1 96.44 90 CYS A C 1
ATOM 662 O O . CYS A 1 90 ? -8.844 -14.328 -13.984 1 96.44 90 CYS A O 1
ATOM 664 N N . THR A 1 91 ? -8.094 -12.812 -12.539 1 97.94 91 THR A N 1
ATOM 665 C CA . THR A 1 91 ? -8.977 -13.203 -11.445 1 97.94 91 THR A CA 1
ATOM 666 C C . THR A 1 91 ? -10.148 -12.234 -11.312 1 97.94 91 THR A C 1
ATOM 668 O O . THR A 1 91 ? -9.945 -11.023 -11.18 1 97.94 91 THR A O 1
ATOM 671 N N . PRO A 1 92 ? -11.375 -12.672 -11.359 1 98.19 92 PRO A N 1
ATOM 672 C CA . PRO A 1 92 ? -12.523 -11.766 -11.273 1 98.19 92 PRO A CA 1
ATOM 673 C C . PRO A 1 92 ? -12.719 -11.188 -9.867 1 98.19 92 PRO A C 1
ATOM 675 O O . PRO A 1 92 ? -12.727 -11.938 -8.891 1 98.19 92 PRO A O 1
ATOM 678 N N . LEU A 1 93 ? -12.766 -9.93 -9.742 1 98.69 93 LEU A N 1
ATOM 679 C CA . LEU A 1 93 ? -13.094 -9.156 -8.547 1 98.69 93 LEU A CA 1
ATOM 680 C C . LEU A 1 93 ? -13.992 -7.977 -8.883 1 98.69 93 LEU A C 1
ATOM 682 O O . LEU A 1 93 ? -13.906 -7.422 -9.984 1 98.69 93 LEU A O 1
ATOM 686 N N . VAL A 1 94 ? -14.898 -7.652 -7.961 1 98.81 94 VAL A N 1
ATOM 687 C CA . VAL A 1 94 ? -15.641 -6.398 -8.031 1 98.81 94 VAL A CA 1
ATOM 688 C C . VAL A 1 94 ? -15.172 -5.453 -6.934 1 98.81 94 VAL A C 1
ATOM 690 O O . VAL A 1 94 ? -15.461 -5.672 -5.754 1 98.81 94 VAL A O 1
ATOM 693 N N . HIS A 1 95 ? -14.461 -4.465 -7.324 1 98.81 95 HIS A N 1
ATOM 694 C CA . HIS A 1 95 ? -13.883 -3.508 -6.391 1 98.81 95 HIS A CA 1
ATOM 695 C C . HIS A 1 95 ? -14.742 -2.25 -6.289 1 98.81 95 HIS A C 1
ATOM 697 O O . HIS A 1 95 ? -14.68 -1.382 -7.16 1 98.81 95 HIS A O 1
ATOM 703 N N . ILE A 1 96 ? -15.477 -2.127 -5.211 1 98.69 96 ILE A N 1
ATOM 704 C CA . ILE A 1 96 ? -16.312 -0.945 -4.984 1 98.69 96 ILE A CA 1
ATOM 705 C C . ILE A 1 96 ? -15.492 0.118 -4.25 1 98.69 96 ILE A C 1
ATOM 707 O O . ILE A 1 96 ? -15.086 -0.083 -3.102 1 98.69 96 ILE A O 1
ATOM 711 N N . ALA A 1 97 ? -15.32 1.184 -4.902 1 97.69 97 ALA A N 1
ATOM 712 C CA . ALA A 1 97 ? -14.586 2.312 -4.328 1 97.69 97 ALA A CA 1
ATOM 713 C C . ALA A 1 97 ? -15.492 3.539 -4.203 1 97.69 97 ALA A C 1
ATOM 715 O O . ALA A 1 97 ? -16.156 3.924 -5.164 1 97.69 97 ALA A O 1
ATOM 716 N N . VAL A 1 98 ? -15.539 4.105 -3.049 1 97.5 98 VAL A N 1
ATOM 717 C CA . VAL A 1 98 ? -16.281 5.359 -2.891 1 97.5 98 VAL A CA 1
ATOM 718 C C . VAL A 1 98 ? -15.477 6.504 -3.504 1 97.5 98 VAL A C 1
ATOM 720 O O . VAL A 1 98 ? -14.25 6.551 -3.381 1 97.5 98 VAL A O 1
ATOM 723 N N . GLU A 1 99 ? -16.188 7.375 -4.16 1 95.69 99 GLU A N 1
ATOM 724 C CA . GLU A 1 99 ? -15.57 8.492 -4.867 1 95.69 99 GLU A CA 1
ATOM 725 C C . GLU A 1 99 ? -15.961 9.828 -4.242 1 95.69 99 GLU A C 1
ATOM 727 O O . GLU A 1 99 ? -17 9.93 -3.584 1 95.69 99 GLU A O 1
ATOM 732 N N . THR A 1 100 ? -15.07 10.773 -4.453 1 94.12 100 THR A N 1
ATOM 733 C CA . THR A 1 100 ? -15.375 12.148 -4.062 1 94.12 100 THR A CA 1
ATOM 734 C C . THR A 1 100 ? -16.641 12.633 -4.742 1 94.12 100 THR A C 1
ATOM 736 O O . THR A 1 100 ? -16.875 12.352 -5.922 1 94.12 100 THR A O 1
ATOM 739 N N . GLU A 1 101 ? -17.391 13.391 -3.992 1 94.12 101 GLU A N 1
ATOM 740 C CA . GLU A 1 101 ? -18.609 13.984 -4.555 1 94.12 101 GLU A CA 1
ATOM 741 C C . GLU A 1 101 ? -18.266 14.891 -5.738 1 94.12 101 GLU A C 1
ATOM 743 O O . GLU A 1 101 ? -17.281 15.617 -5.715 1 94.12 101 GLU A O 1
ATOM 748 N N . PRO A 1 102 ? -19.109 14.805 -6.746 1 92.31 102 PRO A N 1
ATOM 749 C CA . PRO A 1 102 ? -18.844 15.609 -7.941 1 92.31 102 PRO A CA 1
ATOM 750 C C . PRO A 1 102 ? -18.688 17.094 -7.637 1 92.31 102 PRO A C 1
ATOM 752 O O . PRO A 1 102 ? -17.844 17.766 -8.227 1 92.31 102 PRO A O 1
ATOM 755 N N . GLU A 1 103 ? -19.391 17.625 -6.695 1 91.19 103 GLU A N 1
ATOM 756 C CA . GLU A 1 103 ? -19.406 19.047 -6.402 1 91.19 103 GLU A CA 1
ATOM 757 C C . GLU A 1 103 ? -18.109 19.5 -5.738 1 91.19 103 GLU A C 1
ATOM 759 O O . GLU A 1 103 ? -17.797 20.688 -5.727 1 91.19 103 GLU A O 1
ATOM 764 N N . ILE A 1 104 ? -17.391 18.578 -5.211 1 92.25 104 ILE A N 1
ATOM 765 C CA . ILE A 1 104 ? -16.188 18.922 -4.465 1 92.25 104 ILE A CA 1
ATOM 766 C C . ILE A 1 104 ? -14.953 18.625 -5.316 1 92.25 104 ILE A C 1
ATOM 768 O O . ILE A 1 104 ? -13.852 19.078 -5.004 1 92.25 104 ILE A O 1
ATOM 772 N N . ARG A 1 105 ? -15.133 17.844 -6.434 1 90.88 105 ARG A N 1
ATOM 773 C CA . ARG A 1 105 ? -14.016 17.453 -7.277 1 90.88 105 ARG A CA 1
ATOM 774 C C . ARG A 1 105 ? -13.266 18.672 -7.801 1 90.88 105 ARG A C 1
ATOM 776 O O . ARG A 1 105 ? -13.883 19.641 -8.242 1 90.88 105 ARG A O 1
ATOM 783 N N . GLY A 1 106 ? -11.961 18.625 -7.684 1 88.38 106 GLY A N 1
ATOM 784 C CA . GLY A 1 106 ? -11.117 19.719 -8.102 1 88.38 106 GLY A CA 1
ATOM 785 C C . GLY A 1 106 ? -10.805 20.703 -6.977 1 88.38 106 GLY A C 1
ATOM 786 O O . GLY A 1 106 ? -9.914 21.531 -7.102 1 88.38 106 GLY A O 1
ATOM 787 N N . GLY A 1 107 ? -11.445 20.594 -5.852 1 90.62 107 GLY A N 1
ATOM 788 C CA . GLY A 1 107 ? -11.266 21.5 -4.734 1 90.62 107 GLY A CA 1
ATOM 789 C C . GLY A 1 107 ? -10.422 20.922 -3.617 1 90.62 107 GLY A C 1
ATOM 790 O O . GLY A 1 107 ? -10.461 21.406 -2.486 1 90.62 107 GLY A O 1
ATOM 791 N N . GLU A 1 108 ? -9.766 19.844 -3.883 1 90.5 108 GLU A N 1
ATOM 792 C CA . GLU A 1 108 ? -8.914 19.156 -2.906 1 90.5 108 GLU A CA 1
ATOM 793 C C . GLU A 1 108 ? -9.711 18.75 -1.673 1 90.5 108 GLU A C 1
ATOM 795 O O . GLU A 1 108 ? -9.328 19.078 -0.545 1 90.5 108 GLU A O 1
ATOM 800 N N . GLY A 1 109 ? -10.828 18.078 -1.989 1 92.38 109 GLY A N 1
ATOM 801 C CA . GLY A 1 109 ? -11.539 17.406 -0.91 1 92.38 109 GLY A CA 1
ATOM 802 C C . GLY A 1 109 ? -10.727 16.312 -0.251 1 92.38 109 GLY A C 1
ATOM 803 O O . GLY A 1 109 ? -9.695 15.898 -0.775 1 92.38 109 GLY A O 1
ATOM 804 N N . ILE A 1 110 ? -11.195 15.961 0.921 1 93.31 110 ILE A N 1
ATOM 805 C CA . ILE A 1 110 ? -10.5 14.906 1.643 1 93.31 110 ILE A CA 1
ATOM 806 C C . ILE A 1 110 ? -10.414 13.656 0.767 1 93.31 110 ILE A C 1
ATOM 808 O O . ILE A 1 110 ? -11.406 13.25 0.149 1 93.31 110 ILE A O 1
ATOM 812 N N . HIS A 1 111 ? -9.258 13.039 0.527 1 94.38 111 HIS A N 1
ATOM 813 C CA . HIS A 1 111 ? -9 11.773 -0.149 1 94.38 111 HIS A CA 1
ATOM 814 C C . HIS A 1 111 ? -9.18 11.906 -1.657 1 94.38 111 HIS A C 1
ATOM 816 O O . HIS A 1 111 ? -9.195 10.906 -2.375 1 94.38 111 HIS A O 1
ATOM 822 N N . GLU A 1 112 ? -9.352 13.062 -2.211 1 94.56 112 GLU A N 1
ATOM 823 C CA . GLU A 1 112 ? -9.688 13.227 -3.621 1 94.56 112 GLU A CA 1
ATOM 824 C C . GLU A 1 112 ? -8.594 12.664 -4.523 1 94.56 112 GLU A C 1
ATOM 826 O O . GLU A 1 112 ? -7.41 12.938 -4.316 1 94.56 112 GLU A O 1
ATOM 831 N N . THR A 1 113 ? -8.938 11.875 -5.473 1 92.62 113 THR A N 1
ATOM 832 C CA . THR A 1 113 ? -8.062 11.328 -6.508 1 92.62 113 THR A CA 1
ATOM 833 C C . THR A 1 113 ? -8.812 11.18 -7.828 1 92.62 113 THR A C 1
ATOM 835 O O . THR A 1 113 ? -9.969 10.75 -7.844 1 92.62 113 THR A O 1
ATOM 838 N N . PRO A 1 114 ? -8.227 11.578 -8.922 1 92.56 114 PRO A N 1
ATOM 839 C CA . PRO A 1 114 ? -8.898 11.367 -10.203 1 92.56 114 PRO A CA 1
ATOM 840 C C . PRO A 1 114 ? -9.203 9.891 -10.484 1 92.56 114 PRO A C 1
ATOM 842 O O . PRO A 1 114 ? -8.312 9.047 -10.352 1 92.56 114 PRO A O 1
ATOM 845 N N . PRO A 1 115 ? -10.43 9.617 -10.875 1 90.81 115 PRO A N 1
ATOM 846 C CA . PRO A 1 115 ? -10.812 8.219 -11.031 1 90.81 115 PRO A CA 1
ATOM 847 C C . PRO A 1 115 ? -9.984 7.496 -12.094 1 90.81 115 PRO A C 1
ATOM 849 O O . PRO A 1 115 ? -9.781 6.281 -12.008 1 90.81 115 PRO A O 1
ATOM 852 N N . ASP A 1 116 ? -9.508 8.195 -13.164 1 94.62 116 ASP A N 1
ATOM 853 C CA . ASP A 1 116 ? -8.781 7.555 -14.25 1 94.62 116 ASP A CA 1
ATOM 854 C C . ASP A 1 116 ? -7.41 7.074 -13.789 1 94.62 116 ASP A C 1
ATOM 856 O O . ASP A 1 116 ? -6.68 6.441 -14.555 1 94.62 116 ASP A O 1
ATOM 860 N N . THR A 1 117 ? -7.066 7.355 -12.523 1 96.12 117 THR A N 1
ATOM 861 C CA . THR A 1 117 ? -5.828 6.891 -11.906 1 96.12 117 THR A CA 1
ATOM 862 C C . THR A 1 117 ? -5.758 5.367 -11.922 1 96.12 117 THR A C 1
ATOM 864 O O . THR A 1 117 ? -4.668 4.793 -11.883 1 96.12 117 THR A O 1
ATOM 867 N N . TYR A 1 118 ? -6.875 4.645 -12.078 1 96.56 118 TYR A N 1
ATOM 868 C CA . TYR A 1 118 ? -6.941 3.201 -11.875 1 96.56 118 TYR A CA 1
ATOM 869 C C . TYR A 1 118 ? -7.09 2.475 -13.211 1 96.56 118 TYR A C 1
ATOM 871 O O . TYR A 1 118 ? -7.195 1.246 -13.242 1 96.56 118 TYR A O 1
ATOM 879 N N . ASP A 1 119 ? -7.004 3.16 -14.312 1 97.12 119 ASP A N 1
ATOM 880 C CA . ASP A 1 119 ? -7.348 2.604 -15.617 1 97.12 119 ASP A CA 1
ATOM 881 C C . ASP A 1 119 ? -6.395 1.477 -16 1 97.12 119 ASP A C 1
ATOM 883 O O . ASP A 1 119 ? -6.805 0.494 -16.625 1 97.12 119 ASP A O 1
ATOM 887 N N . ASN A 1 120 ? -5.141 1.568 -15.586 1 95.62 120 ASN A N 1
ATOM 888 C CA . ASN A 1 120 ? -4.129 0.612 -16.016 1 95.62 120 ASN A CA 1
ATOM 889 C C . ASN A 1 120 ? -4.07 -0.603 -15.094 1 95.62 120 ASN A C 1
ATOM 891 O O . ASN A 1 120 ? -3.344 -1.561 -15.367 1 95.62 120 ASN A O 1
ATOM 895 N N . VAL A 1 121 ? -4.875 -0.604 -14.055 1 96.81 121 VAL A N 1
ATOM 896 C CA . VAL A 1 121 ? -4.59 -1.626 -13.055 1 96.81 121 VAL A CA 1
ATOM 897 C C . VAL A 1 121 ? -5.801 -2.537 -12.883 1 96.81 121 VAL A C 1
ATOM 899 O O . VAL A 1 121 ? -5.781 -3.465 -12.07 1 96.81 121 VAL A O 1
ATOM 902 N N . VAL A 1 122 ? -6.867 -2.303 -13.633 1 98.12 122 VAL A N 1
ATOM 903 C CA . VAL A 1 122 ? -8.062 -3.137 -13.641 1 98.12 122 VAL A CA 1
ATOM 904 C C . VAL A 1 122 ? -8.477 -3.441 -15.078 1 98.12 122 VAL A C 1
ATOM 906 O O . VAL A 1 122 ? -7.984 -2.809 -16.016 1 98.12 122 VAL A O 1
ATOM 909 N N . LYS A 1 123 ? -9.344 -4.496 -15.203 1 97.62 123 LYS A N 1
ATOM 910 C CA . LYS A 1 123 ? -9.898 -4.867 -16.5 1 97.62 123 LYS A CA 1
ATOM 911 C C . LYS A 1 123 ? -10.789 -3.758 -17.062 1 97.62 123 LYS A C 1
ATOM 913 O O . LYS A 1 123 ? -10.742 -3.459 -18.25 1 97.62 123 LYS A O 1
ATOM 918 N N . GLU A 1 124 ? -11.57 -3.219 -16.172 1 98.06 124 GLU A N 1
ATOM 919 C CA . GLU A 1 124 ? -12.398 -2.064 -16.5 1 98.06 124 GLU A CA 1
ATOM 920 C C . GLU A 1 124 ? -12.625 -1.172 -15.289 1 98.06 124 GLU A C 1
ATOM 922 O O . GLU A 1 124 ? -12.633 -1.653 -14.156 1 98.06 124 GLU A O 1
ATOM 927 N N . ASN A 1 125 ? -12.625 0.089 -15.484 1 97.94 125 ASN A N 1
ATOM 928 C CA . ASN A 1 125 ? -12.922 1.111 -14.484 1 97.94 125 ASN A CA 1
ATOM 929 C C . ASN A 1 125 ? -14.242 1.823 -14.781 1 97.94 125 ASN A C 1
ATOM 931 O O . ASN A 1 125 ? -14.328 2.613 -15.719 1 97.94 125 ASN A O 1
ATOM 935 N N . VAL A 1 126 ? -15.25 1.573 -13.93 1 96.38 126 VAL A N 1
ATOM 936 C CA . VAL A 1 126 ? -16.594 2.1 -14.141 1 96.38 126 VAL A CA 1
ATOM 937 C C . VAL A 1 126 ? -16.891 3.182 -13.109 1 96.38 126 VAL A C 1
ATOM 939 O O . VAL A 1 126 ? -16.766 2.953 -11.906 1 96.38 126 VAL A O 1
ATOM 942 N N . LEU A 1 127 ? -17.234 4.309 -13.523 1 95.31 127 LEU A N 1
ATOM 943 C CA . LEU A 1 127 ? -17.641 5.391 -12.633 1 95.31 127 LEU A CA 1
ATOM 944 C C . LEU A 1 127 ? -19.141 5.625 -12.703 1 95.31 127 LEU A C 1
ATOM 946 O O . LEU A 1 127 ? -19.703 5.82 -13.781 1 95.31 127 LEU A O 1
ATOM 950 N N . VAL A 1 128 ? -19.828 5.59 -11.594 1 97.19 128 VAL A N 1
ATOM 951 C CA . VAL A 1 128 ? -21.266 5.887 -11.523 1 97.19 128 VAL A CA 1
ATOM 952 C C . VAL A 1 128 ? -21.484 7.391 -11.672 1 97.19 128 VAL A C 1
ATOM 954 O O . VAL A 1 128 ? -21.031 8.18 -10.836 1 97.19 128 VAL A O 1
ATOM 957 N N . GLU A 1 129 ? -22.25 7.805 -12.617 1 94.81 129 GLU A N 1
ATOM 958 C CA . GLU A 1 129 ? -22.422 9.219 -12.93 1 94.81 129 GLU A CA 1
ATOM 959 C C . GLU A 1 129 ? -23.703 9.773 -12.297 1 94.81 129 GLU A C 1
ATOM 961 O O . GLU A 1 129 ? -23.812 10.977 -12.07 1 94.81 129 GLU A O 1
ATOM 966 N N . ARG A 1 130 ? -24.766 9.031 -12.156 1 96.06 130 ARG A N 1
ATOM 967 C CA . ARG A 1 130 ? -26.047 9.359 -11.539 1 96.06 130 ARG A CA 1
ATOM 968 C C . ARG A 1 130 ? -26.469 8.281 -10.555 1 96.06 130 ARG A C 1
ATOM 970 O O . ARG A 1 130 ? -26.25 7.09 -10.797 1 96.06 130 ARG A O 1
ATOM 977 N N . PRO A 1 131 ? -26.984 8.656 -9.414 1 97.19 131 PRO A N 1
ATOM 978 C CA . PRO A 1 131 ? -27.375 7.66 -8.414 1 97.19 131 PRO A CA 1
ATOM 979 C C . PRO A 1 131 ? -28.328 6.609 -8.969 1 97.19 131 PRO A C 1
ATOM 981 O O . PRO A 1 131 ? -28.266 5.441 -8.586 1 97.19 131 PRO A O 1
ATOM 984 N N . GLU A 1 132 ? -29.203 6.957 -9.938 1 96.5 132 GLU A N 1
ATOM 985 C CA . GLU A 1 132 ? -30.203 6.051 -10.516 1 96.5 132 GLU A CA 1
ATOM 986 C C . GLU A 1 132 ? -29.531 4.934 -11.305 1 96.5 132 GLU A C 1
ATOM 988 O O . GLU A 1 132 ? -30.109 3.865 -11.5 1 96.5 132 GLU A O 1
ATOM 993 N N . GLY A 1 133 ? -28.328 5.148 -11.75 1 96.12 133 GLY A N 1
ATOM 994 C CA . GLY A 1 133 ? -27.625 4.199 -12.602 1 96.12 133 GLY A CA 1
ATOM 995 C C . GLY A 1 133 ? -26.719 3.268 -11.82 1 96.12 133 GLY A C 1
ATOM 996 O O . GLY A 1 133 ? -26.047 2.416 -12.406 1 96.12 133 GLY A O 1
ATOM 997 N N . ALA A 1 134 ? -26.641 3.369 -10.523 1 97.25 134 ALA A N 1
ATOM 998 C CA . ALA A 1 134 ? -25.656 2.67 -9.695 1 97.25 134 ALA A CA 1
ATOM 999 C C . ALA A 1 134 ? -25.766 1.158 -9.875 1 97.25 134 ALA A C 1
ATOM 1001 O O . ALA A 1 134 ? -24.75 0.471 -10.047 1 97.25 134 ALA A O 1
ATOM 1002 N N . VAL A 1 135 ? -26.938 0.605 -9.883 1 96.56 135 VAL A N 1
ATOM 1003 C CA . VAL A 1 135 ? -27.141 -0.837 -9.969 1 96.56 135 VAL A CA 1
ATOM 1004 C C . VAL A 1 135 ? -26.812 -1.324 -11.375 1 96.56 135 VAL A C 1
ATOM 1006 O O . VAL A 1 135 ? -26.25 -2.406 -11.547 1 96.56 135 VAL A O 1
ATOM 1009 N N . ALA A 1 136 ? -27.219 -0.575 -12.375 1 95.56 136 ALA A N 1
ATOM 1010 C CA . ALA A 1 136 ? -26.875 -0.916 -13.75 1 95.56 136 ALA A CA 1
ATOM 1011 C C . ALA A 1 136 ? -25.359 -0.973 -13.938 1 95.56 136 ALA A C 1
ATOM 1013 O O . ALA A 1 136 ? -24.844 -1.88 -14.586 1 95.56 136 ALA A O 1
ATOM 1014 N N . ALA A 1 137 ? -24.672 0.012 -13.383 1 95.88 137 ALA A N 1
ATOM 1015 C CA . ALA A 1 137 ? -23.203 0.049 -13.445 1 95.88 137 ALA A CA 1
ATOM 1016 C C . ALA A 1 137 ? -22.594 -1.16 -12.75 1 95.88 137 ALA A C 1
ATOM 1018 O O . ALA A 1 137 ? -21.625 -1.747 -13.242 1 95.88 137 ALA A O 1
ATOM 1019 N N . LEU A 1 138 ? -23.125 -1.479 -11.641 1 97.19 138 LEU A N 1
ATOM 1020 C CA . LEU A 1 138 ? -22.641 -2.625 -10.891 1 97.19 138 LEU A CA 1
ATOM 1021 C C . LEU A 1 138 ? -22.844 -3.922 -11.656 1 97.19 138 LEU A C 1
ATOM 1023 O O . LEU A 1 138 ? -21.969 -4.773 -11.711 1 97.19 138 LEU A O 1
ATOM 1027 N N . GLU A 1 139 ? -24.031 -4.129 -12.188 1 95.62 139 GLU A N 1
ATOM 1028 C CA . GLU A 1 139 ? -24.328 -5.32 -12.977 1 95.62 139 GLU A CA 1
ATOM 1029 C C . GLU A 1 139 ? -23.359 -5.445 -14.156 1 95.62 139 GLU A C 1
ATOM 1031 O O . GLU A 1 139 ? -22.859 -6.535 -14.445 1 95.62 139 GLU A O 1
ATOM 1036 N N . GLU A 1 140 ? -23.172 -4.348 -14.797 1 95.56 140 GLU A N 1
ATOM 1037 C CA . GLU A 1 140 ? -22.188 -4.32 -15.883 1 95.56 140 GLU A CA 1
ATOM 1038 C C . GLU A 1 140 ? -20.812 -4.734 -15.398 1 95.56 140 GLU A C 1
ATOM 1040 O O . GLU A 1 140 ? -20.125 -5.535 -16.047 1 95.56 140 GLU A O 1
ATOM 1045 N N . ALA A 1 141 ? -20.406 -4.203 -14.297 1 97.69 141 ALA A N 1
ATOM 1046 C CA . ALA A 1 141 ? -19.094 -4.496 -13.711 1 97.69 141 ALA A CA 1
ATOM 1047 C C . ALA A 1 141 ? -18.969 -5.984 -13.391 1 97.69 141 ALA A C 1
ATOM 1049 O O . ALA A 1 141 ? -17.938 -6.594 -13.68 1 97.69 141 ALA A O 1
ATOM 1050 N N . ILE A 1 142 ? -19.984 -6.559 -12.789 1 97.62 142 ILE A N 1
ATOM 1051 C CA . ILE A 1 142 ? -19.969 -7.973 -12.438 1 97.62 142 ILE A CA 1
ATOM 1052 C C . ILE A 1 142 ? -19.859 -8.82 -13.711 1 97.62 142 ILE A C 1
ATOM 1054 O O . ILE A 1 142 ? -19.062 -9.758 -13.773 1 97.62 142 ILE A O 1
ATOM 1058 N N . ALA A 1 143 ? -20.656 -8.477 -14.727 1 96.62 143 ALA A N 1
ATOM 1059 C CA . ALA A 1 143 ? -20.625 -9.203 -15.992 1 96.62 143 ALA A CA 1
ATOM 1060 C C . ALA A 1 143 ? -19.234 -9.156 -16.625 1 96.62 143 ALA A C 1
ATOM 1062 O O . ALA A 1 143 ? -18.719 -10.172 -17.078 1 96.62 143 ALA A O 1
ATOM 1063 N N . ILE A 1 144 ? -18.641 -7.988 -16.641 1 97 144 ILE A N 1
ATOM 1064 C CA . ILE A 1 144 ? -17.328 -7.82 -17.219 1 97 144 ILE A CA 1
ATOM 1065 C C . ILE A 1 144 ? -16.297 -8.633 -16.438 1 97 144 ILE A C 1
ATOM 1067 O O . ILE A 1 144 ? -15.469 -9.328 -17.016 1 97 144 ILE A O 1
ATOM 1071 N N . ALA A 1 145 ? -16.344 -8.555 -15.109 1 98.06 145 ALA A N 1
ATOM 1072 C CA . ALA A 1 145 ? -15.391 -9.258 -14.25 1 98.06 145 ALA A CA 1
ATOM 1073 C C . ALA A 1 145 ? -15.43 -10.766 -14.5 1 98.06 145 ALA A C 1
ATOM 1075 O O . ALA A 1 145 ? -14.398 -11.43 -14.484 1 98.06 145 ALA A O 1
ATOM 1076 N N . GLU A 1 146 ? -16.594 -11.305 -14.828 1 96.44 146 GLU A N 1
ATOM 1077 C CA . GLU A 1 146 ? -16.797 -12.75 -14.883 1 96.44 146 GLU A CA 1
ATOM 1078 C C . GLU A 1 146 ? -16.75 -13.258 -16.328 1 96.44 146 GLU A C 1
ATOM 1080 O O . GLU A 1 146 ? -16.859 -14.461 -16.562 1 96.44 146 GLU A O 1
ATOM 1085 N N . THR A 1 147 ? -16.594 -12.367 -17.297 1 95 147 THR A N 1
ATOM 1086 C CA . THR A 1 147 ? -16.422 -12.773 -18.688 1 95 147 THR A CA 1
ATOM 1087 C C . THR A 1 147 ? -14.961 -13.055 -18.984 1 95 147 THR A C 1
ATOM 1089 O O . THR A 1 147 ? -14.094 -12.234 -18.703 1 95 147 THR A O 1
ATOM 1092 N N . ALA A 1 148 ? -14.594 -14.172 -19.609 1 93.81 148 ALA A N 1
ATOM 1093 C CA . ALA A 1 148 ? -13.227 -14.578 -19.906 1 93.81 148 ALA A CA 1
ATOM 1094 C C . ALA A 1 148 ? -12.609 -13.703 -20.984 1 93.81 148 ALA A C 1
ATOM 1096 O O . ALA A 1 148 ? -13.273 -13.352 -21.969 1 93.81 148 ALA A O 1
ATOM 1097 N N . PRO A 1 149 ? -11.375 -13.359 -20.953 1 93.88 149 PRO A N 1
ATOM 1098 C CA . PRO A 1 149 ? -10.539 -13.539 -19.766 1 93.88 149 PRO A CA 1
ATOM 1099 C C . PRO A 1 149 ? -11.023 -12.719 -18.578 1 93.88 149 PRO A C 1
ATOM 1101 O O . PRO A 1 149 ? -11.273 -11.516 -18.703 1 93.88 149 PRO A O 1
ATOM 1104 N N . THR A 1 150 ? -11.258 -13.391 -17.484 1 96.31 150 THR A N 1
ATOM 1105 C CA . THR A 1 150 ? -11.812 -12.719 -16.312 1 96.31 150 THR A CA 1
ATOM 1106 C C . THR A 1 150 ? -10.812 -11.711 -15.75 1 96.31 150 THR A C 1
ATOM 1108 O O . THR A 1 150 ? -9.672 -11.641 -16.203 1 96.31 150 THR A O 1
ATOM 1111 N N . GLY A 1 151 ? -11.266 -10.844 -14.828 1 97.75 151 GLY A N 1
ATOM 1112 C CA . GLY A 1 151 ? -10.406 -9.828 -14.234 1 97.75 151 GLY A CA 1
ATOM 1113 C C . GLY A 1 151 ? -11.133 -8.914 -13.273 1 97.75 151 GLY A C 1
ATOM 1114 O O . GLY A 1 151 ? -12.352 -9 -13.125 1 97.75 151 GLY A O 1
ATOM 1115 N N . PRO A 1 152 ? -10.383 -8.086 -12.586 1 98.81 152 PRO A N 1
ATOM 1116 C CA . PRO A 1 152 ? -11 -7.152 -11.641 1 98.81 152 PRO A CA 1
ATOM 1117 C C . PRO A 1 152 ? -11.648 -5.957 -12.328 1 98.81 152 PRO A C 1
ATOM 1119 O O . PRO A 1 152 ? -11.109 -5.445 -13.32 1 98.81 152 PRO A O 1
ATOM 1122 N N . VAL A 1 153 ? -12.805 -5.539 -11.836 1 98.81 153 VAL A N 1
ATOM 1123 C CA . VAL A 1 153 ? -13.477 -4.328 -12.305 1 98.81 153 VAL A CA 1
ATOM 1124 C C . VAL A 1 153 ? -13.703 -3.375 -11.133 1 98.81 153 VAL A C 1
ATOM 1126 O O . VAL A 1 153 ? -14.164 -3.791 -10.07 1 98.81 153 VAL A O 1
ATOM 1129 N N . ARG A 1 154 ? -13.266 -2.174 -11.305 1 98.75 154 ARG A N 1
ATOM 1130 C CA . ARG A 1 154 ? -13.469 -1.133 -10.305 1 98.75 154 ARG A CA 1
ATOM 1131 C C . ARG A 1 154 ? -14.766 -0.37 -10.562 1 98.75 154 ARG A C 1
ATOM 1133 O O . ARG A 1 154 ? -15.039 0.031 -11.703 1 98.75 154 ARG A O 1
ATOM 1140 N N . VAL A 1 155 ? -15.594 -0.197 -9.531 1 98.56 155 VAL A N 1
ATOM 1141 C CA . VAL A 1 155 ? -16.812 0.593 -9.586 1 98.56 155 VAL A CA 1
ATOM 1142 C C . VAL A 1 155 ? -16.719 1.771 -8.617 1 98.56 155 VAL A C 1
ATOM 1144 O O . VAL A 1 155 ? -16.812 1.591 -7.402 1 98.56 155 VAL A O 1
ATOM 1147 N N . GLY A 1 156 ? -16.531 2.928 -9.188 1 98.12 156 GLY A N 1
ATOM 1148 C CA . GLY A 1 156 ? -16.516 4.137 -8.383 1 98.12 156 GLY A CA 1
ATOM 1149 C C . GLY A 1 156 ? -17.891 4.738 -8.172 1 98.12 156 GLY A C 1
ATOM 1150 O O . GLY A 1 156 ? -18.578 5.082 -9.141 1 98.12 156 GLY A O 1
ATOM 1151 N N . ILE A 1 157 ? -18.281 4.883 -6.902 1 98.31 157 ILE A N 1
ATOM 1152 C CA . ILE A 1 157 ? -19.594 5.461 -6.574 1 98.31 157 ILE A CA 1
ATOM 1153 C C . ILE A 1 157 ? -19.391 6.715 -5.723 1 98.31 157 ILE A C 1
ATOM 1155 O O . ILE A 1 157 ? -18.906 6.637 -4.598 1 98.31 157 ILE A O 1
ATOM 1159 N N . PRO A 1 158 ? -19.766 7.906 -6.191 1 97.44 158 PRO A N 1
ATOM 1160 C CA . PRO A 1 158 ? -19.656 9.109 -5.363 1 97.44 158 PRO A CA 1
ATOM 1161 C C . PRO A 1 158 ? -20.359 8.961 -4.012 1 97.44 158 PRO A C 1
ATOM 1163 O O . PRO A 1 158 ? -21.438 8.383 -3.934 1 97.44 158 PRO A O 1
ATOM 1166 N N . LYS A 1 159 ? -19.719 9.461 -3.037 1 95.88 159 LYS A N 1
ATOM 1167 C CA . LYS A 1 159 ? -20.156 9.297 -1.652 1 95.88 159 LYS A CA 1
ATOM 1168 C C . LYS A 1 159 ? -21.594 9.758 -1.469 1 95.88 159 LYS A C 1
ATOM 1170 O O . LYS A 1 159 ? -22.406 9.07 -0.839 1 95.88 159 LYS A O 1
ATOM 1175 N N . ASN A 1 160 ? -22 10.906 -2.025 1 95.75 160 ASN A N 1
ATOM 1176 C CA . ASN A 1 160 ? -23.312 11.5 -1.797 1 95.75 160 ASN A CA 1
ATOM 1177 C C . ASN A 1 160 ? -24.406 10.711 -2.51 1 95.75 160 ASN A C 1
ATOM 1179 O O . ASN A 1 160 ? -25.594 10.891 -2.217 1 95.75 160 ASN A O 1
ATOM 1183 N N . PHE A 1 161 ? -24.047 9.812 -3.467 1 97.88 161 PHE A N 1
ATOM 1184 C CA . PHE A 1 161 ? -25.047 8.992 -4.156 1 97.88 161 PHE A CA 1
ATOM 1185 C C . PHE A 1 161 ? -25.547 7.875 -3.25 1 97.88 161 PHE A C 1
ATOM 1187 O O . PHE A 1 161 ? -26.703 7.477 -3.334 1 97.88 161 PHE A O 1
ATOM 1194 N N . LEU A 1 162 ? -24.75 7.371 -2.391 1 97.75 162 LEU A N 1
ATOM 1195 C CA . LEU A 1 162 ? -25.016 6.156 -1.626 1 97.75 162 LEU A CA 1
ATOM 1196 C C . LEU A 1 162 ? -26.203 6.34 -0.695 1 97.75 162 LEU A C 1
ATOM 1198 O O . LEU A 1 162 ? -26.969 5.402 -0.473 1 97.75 162 LEU A O 1
ATOM 1202 N N . GLY A 1 163 ? -26.391 7.559 -0.163 1 95.69 163 GLY A N 1
ATOM 1203 C CA . GLY A 1 163 ? -27.453 7.809 0.798 1 95.69 163 GLY A CA 1
ATOM 1204 C C . GLY A 1 163 ? -28.75 8.25 0.15 1 95.69 163 GLY A C 1
ATOM 1205 O O . GLY A 1 163 ? -29.766 8.391 0.826 1 95.69 163 GLY A O 1
ATOM 1206 N N . LYS A 1 164 ? -28.766 8.391 -1.133 1 96.56 164 LYS A N 1
ATOM 1207 C CA . LYS A 1 164 ? -29.953 8.898 -1.827 1 96.56 164 LYS A CA 1
ATOM 1208 C C . LYS A 1 164 ? -31 7.812 -1.999 1 96.56 164 LYS A C 1
ATOM 1210 O O . LYS A 1 164 ? -30.672 6.648 -2.229 1 96.56 164 LYS A O 1
ATOM 1215 N N . ASP A 1 165 ? -32.188 8.203 -1.779 1 96.75 165 ASP A N 1
ATOM 1216 C CA . ASP A 1 165 ? -33.375 7.379 -2.098 1 96.75 165 ASP A CA 1
ATOM 1217 C C . ASP A 1 165 ? -33.875 7.688 -3.498 1 96.75 165 ASP A C 1
ATOM 1219 O O . ASP A 1 165 ? -34.469 8.742 -3.725 1 96.75 165 ASP A O 1
ATOM 1223 N N . VAL A 1 166 ? -33.594 6.746 -4.418 1 95.94 166 VAL A N 1
ATOM 1224 C CA . VAL A 1 166 ? -33.969 6.98 -5.812 1 95.94 166 VAL A CA 1
ATOM 1225 C C . VAL A 1 166 ? -34.531 5.699 -6.418 1 95.94 166 VAL A C 1
ATOM 1227 O O . VAL A 1 166 ? -34.375 4.613 -5.852 1 95.94 166 VAL A O 1
ATOM 1230 N N . ALA A 1 167 ? -35.281 5.887 -7.484 1 92.62 167 ALA A N 1
ATOM 1231 C CA . ALA A 1 167 ? -35.656 4.727 -8.289 1 92.62 167 ALA A CA 1
ATOM 1232 C C . ALA A 1 167 ? -34.469 4.211 -9.094 1 92.62 167 ALA A C 1
ATOM 1234 O O . ALA A 1 167 ? -34.125 4.754 -10.148 1 92.62 167 ALA A O 1
ATOM 1235 N N . VAL A 1 168 ? -33.781 3.162 -8.609 1 91 168 VAL A N 1
ATOM 1236 C CA . VAL A 1 168 ? -32.625 2.609 -9.297 1 91 168 VAL A CA 1
ATOM 1237 C C . VAL A 1 168 ? -33.062 1.869 -10.555 1 91 168 VAL A C 1
ATOM 1239 O O . VAL A 1 168 ? -34.062 1.143 -10.531 1 91 168 VAL A O 1
ATOM 1242 N N . ALA A 1 169 ? -32.375 2.102 -11.617 1 87.31 169 ALA A N 1
ATOM 1243 C CA . ALA A 1 169 ? -32.75 1.521 -12.906 1 87.31 169 ALA A CA 1
ATOM 1244 C C . ALA A 1 169 ? -32.5 0.013 -12.914 1 87.31 169 ALA A C 1
ATOM 1246 O O . ALA A 1 169 ? -31.516 -0.472 -12.352 1 87.31 169 ALA A O 1
ATOM 1247 N N . GLU A 1 170 ? -33.469 -0.692 -13.469 1 83.75 170 GLU A N 1
ATOM 1248 C CA . GLU A 1 170 ? -33.25 -2.121 -13.68 1 83.75 170 GLU A CA 1
ATOM 1249 C C . GLU A 1 170 ? -32.156 -2.365 -14.711 1 83.75 170 GLU A C 1
ATOM 1251 O O . GLU A 1 170 ? -32.188 -1.823 -15.812 1 83.75 170 GLU A O 1
ATOM 1256 N N . PRO A 1 171 ? -31.219 -3.129 -14.344 1 83.69 171 PRO A N 1
ATOM 1257 C CA . PRO A 1 171 ? -30.125 -3.35 -15.297 1 83.69 171 PRO A CA 1
ATOM 1258 C C . PRO A 1 171 ? -30.531 -4.23 -16.469 1 83.69 171 PRO A C 1
ATOM 1260 O O . PRO A 1 171 ? -31.344 -5.141 -16.312 1 83.69 171 PRO A O 1
ATOM 1263 N N . PRO A 1 172 ? -30.062 -3.846 -17.594 1 81.81 172 PRO A N 1
ATOM 1264 C CA . PRO A 1 172 ? -30.203 -4.82 -18.672 1 81.81 172 PRO A CA 1
ATOM 1265 C C . PRO A 1 172 ? -29.453 -6.121 -18.406 1 81.81 172 PRO A C 1
ATOM 1267 O O . PRO A 1 172 ? -28.641 -6.188 -17.469 1 81.81 172 PRO A O 1
ATOM 1270 N N . GLU A 1 173 ? -29.906 -7.148 -19.047 1 79.69 173 GLU A N 1
ATOM 1271 C CA . GLU A 1 173 ? -29.125 -8.383 -19 1 79.69 173 GLU A CA 1
ATOM 1272 C C . GLU A 1 173 ? -27.812 -8.242 -19.75 1 79.69 173 GLU A C 1
ATOM 1274 O O . GLU A 1 173 ? -27.781 -7.758 -20.875 1 79.69 173 GLU A O 1
ATOM 1279 N N . PHE A 1 174 ? -26.766 -8.453 -18.969 1 81.62 174 PHE A N 1
ATOM 1280 C CA . PHE A 1 174 ? -25.453 -8.445 -19.609 1 81.62 174 PHE A CA 1
ATOM 1281 C C . PHE A 1 174 ? -24.938 -9.859 -19.844 1 81.62 174 PHE A C 1
ATOM 1283 O O . PHE A 1 174 ? -25.141 -10.742 -19 1 81.62 174 PHE A O 1
ATOM 1290 N N . SER A 1 175 ? -24.484 -10.07 -21.109 1 74.69 175 SER A N 1
ATOM 1291 C CA . SER A 1 175 ? -23.906 -11.383 -21.406 1 74.69 175 SER A CA 1
ATOM 1292 C C . SER A 1 175 ? -22.641 -11.617 -20.609 1 74.69 175 SER A C 1
ATOM 1294 O O . SER A 1 175 ? -21.859 -10.688 -20.375 1 74.69 175 SER A O 1
ATOM 1296 N N . ARG A 1 176 ? -22.516 -12.906 -20.234 1 78.38 176 ARG A N 1
ATOM 1297 C CA . ARG A 1 176 ? -21.281 -13.359 -19.594 1 78.38 176 ARG A CA 1
ATOM 1298 C C . ARG A 1 176 ? -20.547 -14.367 -20.469 1 78.38 176 ARG A C 1
ATOM 1300 O O . ARG A 1 176 ? -19.641 -15.062 -20 1 78.38 176 ARG A O 1
ATOM 1307 N N . ASP A 1 177 ? -21.047 -14.312 -21.656 1 74.94 177 ASP A N 1
ATOM 1308 C CA . ASP A 1 177 ? -20.484 -15.289 -22.578 1 74.94 177 ASP A CA 1
ATOM 1309 C C . ASP A 1 177 ? -19.078 -14.883 -23.016 1 74.94 177 ASP A C 1
ATOM 1311 O O . ASP A 1 177 ? -18.828 -13.711 -23.328 1 74.94 177 ASP A O 1
ATOM 1315 N N . GLY A 1 178 ? -18.188 -15.867 -22.859 1 71.5 178 GLY A N 1
ATOM 1316 C CA . GLY A 1 178 ? -16.844 -15.664 -23.375 1 71.5 178 GLY A CA 1
ATOM 1317 C C . GLY A 1 178 ? -16.75 -15.836 -24.891 1 71.5 178 GLY A C 1
ATOM 1318 O O . GLY A 1 178 ? -17.766 -15.836 -25.578 1 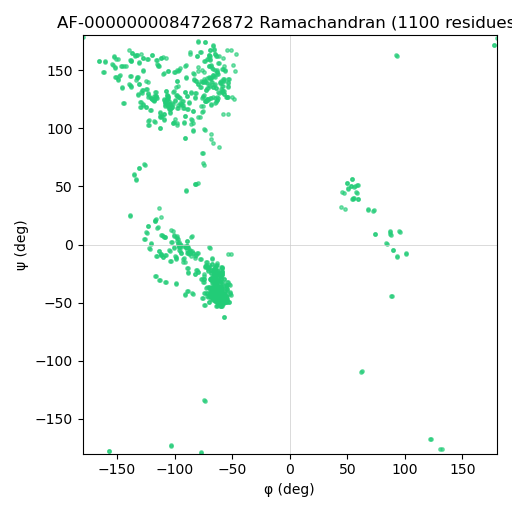71.5 178 GLY A O 1
ATOM 1319 N N . PRO A 1 179 ? -15.531 -15.68 -25.328 1 70.19 179 PRO A N 1
ATOM 1320 C CA . PRO A 1 179 ? -15.344 -15.852 -26.766 1 70.19 179 PRO A CA 1
ATOM 1321 C C . PRO A 1 179 ? -15.977 -17.141 -27.297 1 70.19 179 PRO A C 1
ATOM 1323 O O . PRO A 1 179 ? -16.172 -18.094 -26.531 1 70.19 179 PRO A O 1
ATOM 1326 N N . SER A 1 180 ? -16.297 -17.078 -28.547 1 70.06 180 SER A N 1
ATOM 1327 C CA . SER A 1 180 ? -16.969 -18.156 -29.25 1 70.06 180 SER A CA 1
ATOM 1328 C C . SER A 1 180 ? -16.156 -19.453 -29.156 1 70.06 180 SER A C 1
ATOM 1330 O O . SER A 1 180 ? -14.961 -19.422 -28.844 1 70.06 180 SER A O 1
ATOM 1332 N N . GLY A 1 181 ? -16.875 -20.625 -29.266 1 78.75 181 GLY A N 1
ATOM 1333 C CA . GLY A 1 181 ? -16.328 -21.969 -29.203 1 78.75 181 GLY A CA 1
ATOM 1334 C C . GLY A 1 181 ? -15.148 -22.172 -30.141 1 78.75 181 GLY A C 1
ATOM 1335 O O . GLY A 1 181 ? -14.75 -21.25 -30.859 1 78.75 181 GLY A O 1
ATOM 1336 N N . ALA A 1 182 ? -14.375 -23.188 -30.078 1 87 182 ALA A N 1
ATOM 1337 C CA . ALA A 1 182 ? -13.211 -23.578 -30.875 1 87 182 ALA A CA 1
ATOM 1338 C C . ALA A 1 182 ? -13.609 -23.844 -32.312 1 87 182 ALA A C 1
ATOM 1340 O O . ALA A 1 182 ? -14.5 -24.672 -32.594 1 87 182 ALA A O 1
ATOM 1341 N N . ALA A 1 183 ? -13 -23.125 -33.281 1 92.62 183 ALA A N 1
ATOM 1342 C CA . ALA A 1 183 ? -13.281 -23.328 -34.688 1 92.62 183 ALA A CA 1
ATOM 1343 C C . ALA A 1 183 ? -12.961 -24.766 -35.094 1 92.62 183 ALA A C 1
ATOM 1345 O O . ALA A 1 183 ? -11.859 -25.266 -34.844 1 92.62 183 ALA A O 1
ATOM 1346 N N . GLU A 1 184 ? -13.906 -25.406 -35.844 1 94.94 184 GLU A N 1
ATOM 1347 C CA . GLU A 1 184 ? -13.789 -26.812 -36.188 1 94.94 184 GLU A CA 1
ATOM 1348 C C . GLU A 1 184 ? -12.531 -27.078 -37 1 94.94 184 GLU A C 1
ATOM 1350 O O . GLU A 1 184 ? -11.844 -28.078 -36.812 1 94.94 184 GLU A O 1
ATOM 1355 N N . ALA A 1 185 ? -12.25 -26.219 -37.906 1 96.56 185 ALA A N 1
ATOM 1356 C CA . ALA A 1 185 ? -11.086 -26.391 -38.781 1 96.56 185 ALA A CA 1
ATOM 1357 C C . ALA A 1 185 ? -9.789 -26.359 -37.969 1 96.56 185 ALA A C 1
ATOM 1359 O O . ALA A 1 185 ? -8.859 -27.125 -38.25 1 96.56 185 ALA A O 1
ATOM 1360 N N . ASP A 1 186 ? -9.75 -25.438 -37.062 1 96.69 186 ASP A N 1
ATOM 1361 C CA . ASP A 1 186 ? -8.562 -25.312 -36.219 1 96.69 186 ASP A CA 1
ATOM 1362 C C . ASP A 1 186 ? -8.414 -26.516 -35.281 1 96.69 186 ASP A C 1
ATOM 1364 O O . ASP A 1 186 ? -7.301 -26.984 -35.031 1 96.69 186 ASP A O 1
ATOM 1368 N N . VAL A 1 187 ? -9.531 -27 -34.781 1 98.12 187 VAL A N 1
ATOM 1369 C CA . VAL A 1 187 ? -9.531 -28.188 -33.938 1 98.12 187 VAL A CA 1
ATOM 1370 C C . VAL A 1 187 ? -9.016 -29.391 -34.75 1 98.12 187 VAL A C 1
ATOM 1372 O O . VAL A 1 187 ? -8.195 -30.172 -34.25 1 98.12 187 VAL A O 1
ATOM 1375 N N . ALA A 1 188 ? -9.508 -29.531 -35.906 1 97.75 188 ALA A N 1
ATOM 1376 C CA . ALA A 1 188 ? -9.078 -30.641 -36.75 1 97.75 188 ALA A CA 1
ATOM 1377 C C . ALA A 1 188 ? -7.582 -30.547 -37.062 1 97.75 188 ALA A C 1
ATOM 1379 O O . ALA A 1 188 ? -6.867 -31.562 -37 1 97.75 188 ALA A O 1
ATOM 1380 N N . ALA A 1 189 ? -7.152 -29.391 -37.375 1 98.19 189 ALA A N 1
ATOM 1381 C CA . ALA A 1 189 ? -5.734 -29.188 -37.656 1 98.19 189 ALA A CA 1
ATOM 1382 C C . ALA A 1 189 ? -4.883 -29.5 -36.438 1 98.19 189 ALA A C 1
ATOM 1384 O O . ALA A 1 189 ? -3.809 -30.094 -36.562 1 98.19 189 ALA A O 1
ATOM 1385 N N . ALA A 1 190 ? -5.344 -29.047 -35.281 1 98.5 190 ALA A N 1
ATOM 1386 C CA . ALA A 1 190 ? -4.641 -29.328 -34.031 1 98.5 190 ALA A CA 1
ATOM 1387 C C . ALA A 1 190 ? -4.551 -30.828 -33.781 1 98.5 190 ALA A C 1
ATOM 1389 O O . ALA A 1 190 ? -3.484 -31.344 -33.438 1 98.5 190 ALA A O 1
ATOM 1390 N N . ALA A 1 191 ? -5.672 -31.484 -33.938 1 97.94 191 ALA A N 1
ATOM 1391 C CA . ALA A 1 191 ? -5.723 -32.938 -33.719 1 97.94 191 ALA A CA 1
ATOM 1392 C C . ALA A 1 191 ? -4.805 -33.656 -34.688 1 97.94 191 ALA A C 1
ATOM 1394 O O . ALA A 1 191 ? -4.125 -34.625 -34.312 1 97.94 191 ALA A O 1
ATOM 1395 N N . ASP A 1 192 ? -4.82 -33.281 -36 1 97.44 192 ASP A N 1
ATOM 1396 C CA . ASP A 1 192 ? -3.947 -33.906 -36.969 1 97.44 192 ASP A CA 1
ATOM 1397 C C . ASP A 1 192 ? -2.48 -33.75 -36.594 1 97.44 192 ASP A C 1
ATOM 1399 O O . ASP A 1 192 ? -1.724 -34.719 -36.625 1 97.44 192 ASP A O 1
ATOM 1403 N N . LEU A 1 193 ? -2.145 -32.562 -36.219 1 97.94 193 LEU A N 1
ATOM 1404 C CA . LEU A 1 193 ? -0.768 -32.25 -35.812 1 97.94 193 LEU A CA 1
ATOM 1405 C C . LEU A 1 193 ? -0.344 -33.094 -34.625 1 97.94 193 LEU A C 1
ATOM 1407 O O . LEU A 1 193 ? 0.733 -33.688 -34.625 1 97.94 193 LEU A O 1
ATOM 1411 N N . LEU A 1 194 ? -1.15 -33.156 -33.625 1 97.94 194 LEU A N 1
ATOM 1412 C CA . LEU A 1 194 ? -0.833 -33.844 -32.375 1 97.94 194 LEU A CA 1
ATOM 1413 C C . LEU A 1 194 ? -0.847 -35.344 -32.562 1 97.94 194 LEU A C 1
ATOM 1415 O O . LEU A 1 194 ? -0.038 -36.062 -31.969 1 97.94 194 LEU A O 1
ATOM 1419 N N . ALA A 1 195 ? -1.757 -35.844 -33.375 1 96.19 195 ALA A N 1
ATOM 1420 C CA . ALA A 1 195 ? -1.867 -37.281 -33.625 1 96.19 195 ALA A CA 1
ATOM 1421 C C . ALA A 1 195 ? -0.628 -37.812 -34.344 1 96.19 195 ALA A C 1
ATOM 1423 O O . ALA A 1 195 ? -0.262 -38.969 -34.188 1 96.19 195 ALA A O 1
ATOM 1424 N N . ASP A 1 196 ? -0.003 -37 -35.062 1 94.69 196 ASP A N 1
ATOM 1425 C CA . ASP A 1 196 ? 1.149 -37.406 -35.875 1 94.69 196 ASP A CA 1
ATOM 1426 C C . ASP A 1 196 ? 2.436 -37.344 -35.062 1 94.69 196 ASP A C 1
ATOM 1428 O O . ASP A 1 196 ? 3.484 -37.812 -35.5 1 94.69 196 ASP A O 1
ATOM 1432 N N . ALA A 1 197 ? 2.359 -36.875 -33.844 1 95.69 197 ALA A N 1
ATOM 1433 C CA . ALA A 1 197 ? 3.551 -36.656 -33.031 1 95.69 197 ALA A CA 1
ATOM 1434 C C . ALA A 1 197 ? 3.994 -37.938 -32.344 1 95.69 197 ALA A C 1
ATOM 1436 O O . ALA A 1 197 ? 3.162 -38.719 -31.891 1 95.69 197 ALA A O 1
ATOM 1437 N N . ASP A 1 198 ? 5.301 -38.188 -32.25 1 94.75 198 ASP A N 1
ATOM 1438 C CA . ASP A 1 198 ? 5.879 -39.344 -31.562 1 94.75 198 ASP A CA 1
ATOM 1439 C C . ASP A 1 198 ? 6.121 -39.031 -30.078 1 94.75 198 ASP A C 1
ATOM 1441 O O . ASP A 1 198 ? 5.898 -39.906 -29.219 1 94.75 198 ASP A O 1
ATOM 1445 N N . GLU A 1 199 ? 6.582 -37.812 -29.812 1 96.69 199 GLU A N 1
ATOM 1446 C CA . GLU A 1 199 ? 6.918 -37.406 -28.453 1 96.69 199 GLU A CA 1
ATOM 1447 C C . GLU A 1 199 ? 6.281 -36.062 -28.109 1 96.69 199 GLU A C 1
ATOM 1449 O O . GLU A 1 199 ? 6.984 -35.094 -27.797 1 96.69 199 GLU A O 1
ATOM 1454 N N . PRO A 1 200 ? 4.965 -36.031 -28.047 1 97.88 200 PRO A N 1
ATOM 1455 C CA . PRO A 1 200 ? 4.289 -34.75 -27.734 1 97.88 200 PRO A CA 1
ATOM 1456 C C . PRO A 1 200 ? 4.418 -34.375 -26.266 1 97.88 200 PRO A C 1
ATOM 1458 O O . PRO A 1 200 ? 4.734 -35.219 -25.422 1 97.88 200 PRO A O 1
ATOM 1461 N N . VAL A 1 201 ? 4.262 -33.094 -25.969 1 98.69 201 VAL A N 1
ATOM 1462 C CA . VAL A 1 201 ? 4.16 -32.562 -24.625 1 98.69 201 VAL A CA 1
ATOM 1463 C C . VAL A 1 201 ? 2.961 -31.625 -24.531 1 98.69 201 VAL A C 1
ATOM 1465 O O . VAL A 1 201 ? 2.467 -31.141 -25.547 1 98.69 201 VAL A O 1
ATOM 1468 N N . VAL A 1 202 ? 2.449 -31.453 -23.359 1 98.88 202 VAL A N 1
ATOM 1469 C CA . VAL A 1 202 ? 1.401 -30.469 -23.078 1 98.88 202 VAL A CA 1
ATOM 1470 C C . VAL A 1 202 ? 1.93 -29.406 -22.109 1 98.88 202 VAL A C 1
ATOM 1472 O O . VAL A 1 202 ? 2.615 -29.734 -21.141 1 98.88 202 VAL A O 1
ATOM 1475 N N . ILE A 1 203 ? 1.733 -28.125 -22.422 1 98.88 203 ILE A N 1
ATOM 1476 C CA . ILE A 1 203 ? 2.018 -27 -21.547 1 98.88 203 ILE A CA 1
ATOM 1477 C C . ILE A 1 203 ? 0.707 -26.375 -21.062 1 98.88 203 ILE A C 1
ATOM 1479 O O . ILE A 1 203 ? -0.04 -25.797 -21.859 1 98.88 203 ILE A O 1
ATOM 1483 N N . ALA A 1 204 ? 0.461 -26.516 -19.828 1 98.88 204 ALA A N 1
ATOM 1484 C CA . ALA A 1 204 ? -0.819 -26.094 -19.266 1 98.88 204 ALA A CA 1
ATOM 1485 C C . ALA A 1 204 ? -0.655 -24.844 -18.406 1 98.88 204 ALA A C 1
ATOM 1487 O O . ALA A 1 204 ? 0.122 -24.828 -17.438 1 98.88 204 ALA A O 1
ATOM 1488 N N . GLY A 1 205 ? -1.387 -23.766 -18.75 1 98.19 205 GLY A N 1
ATOM 1489 C CA . GLY A 1 205 ? -1.292 -22.5 -18.031 1 98.19 205 GLY A CA 1
ATOM 1490 C C . GLY A 1 205 ? -2.459 -22.266 -17.094 1 98.19 205 GLY A C 1
ATOM 1491 O O . GLY A 1 205 ? -3.246 -23.172 -16.828 1 98.19 205 GLY A O 1
ATOM 1492 N N . GLY A 1 206 ? -2.488 -21.047 -16.516 1 96.81 206 GLY A N 1
ATOM 1493 C CA . GLY A 1 206 ? -3.516 -20.672 -15.562 1 96.81 206 GLY A CA 1
ATOM 1494 C C . GLY A 1 206 ? -4.906 -20.625 -16.172 1 96.81 206 GLY A C 1
ATOM 1495 O O . GLY A 1 206 ? -5.906 -20.719 -15.453 1 96.81 206 GLY A O 1
ATOM 1496 N N . GLY A 1 207 ? -4.957 -20.5 -17.469 1 96.94 207 GLY A N 1
ATOM 1497 C CA . GLY A 1 207 ? -6.25 -20.484 -18.141 1 96.94 207 GLY A CA 1
ATOM 1498 C C . GLY A 1 207 ? -7.004 -21.797 -18 1 96.94 207 GLY A C 1
ATOM 1499 O O . GLY A 1 207 ? -8.234 -21.828 -18.078 1 96.94 207 GLY A O 1
ATOM 1500 N N . VAL A 1 208 ? -6.281 -22.922 -17.844 1 98.06 208 VAL A N 1
ATOM 1501 C CA . VAL A 1 208 ? -6.914 -24.219 -17.641 1 98.06 208 VAL A CA 1
ATOM 1502 C C . VAL A 1 208 ? -7.672 -24.219 -16.312 1 98.06 208 VAL A C 1
ATOM 1504 O O . VAL A 1 208 ? -8.789 -24.734 -16.219 1 98.06 208 VAL A O 1
ATOM 1507 N N . ARG A 1 209 ? -7.004 -23.609 -15.289 1 96.56 209 ARG A N 1
ATOM 1508 C CA . ARG A 1 209 ? -7.645 -23.469 -13.984 1 96.56 209 ARG A CA 1
ATOM 1509 C C . ARG A 1 209 ? -8.867 -22.562 -14.07 1 96.56 209 ARG A C 1
ATOM 1511 O O . ARG A 1 209 ? -9.953 -22.922 -13.617 1 96.56 209 ARG A O 1
ATOM 1518 N N . SER A 1 210 ? -8.695 -21.422 -14.68 1 95 210 SER A N 1
ATOM 1519 C CA . SER A 1 210 ? -9.758 -20.438 -14.773 1 95 210 SER A CA 1
ATOM 1520 C C . SER A 1 210 ? -10.969 -21 -15.516 1 95 210 SER A C 1
ATOM 1522 O O . SER A 1 210 ? -12.109 -20.656 -15.203 1 95 210 SER A O 1
ATOM 1524 N N . ALA A 1 211 ? -10.734 -21.891 -16.453 1 95.5 211 ALA A N 1
ATOM 1525 C CA . ALA A 1 211 ? -11.781 -22.453 -17.297 1 95.5 211 ALA A CA 1
ATOM 1526 C C . ALA A 1 211 ? -12.375 -23.719 -16.656 1 95.5 211 ALA A C 1
ATOM 1528 O O . ALA A 1 211 ? -13.289 -24.328 -17.219 1 95.5 211 ALA A O 1
ATOM 1529 N N . ASP A 1 212 ? -11.852 -24.125 -15.516 1 95.94 212 ASP A N 1
ATOM 1530 C CA . ASP A 1 212 ? -12.25 -25.391 -14.883 1 95.94 212 ASP A CA 1
ATOM 1531 C C . ASP A 1 212 ? -12.117 -26.562 -15.852 1 95.94 212 ASP A C 1
ATOM 1533 O O . ASP A 1 212 ? -13.055 -27.344 -16.031 1 95.94 212 ASP A O 1
ATOM 1537 N N . ALA A 1 213 ? -10.961 -26.656 -16.469 1 97.81 213 ALA A N 1
ATOM 1538 C CA . ALA A 1 213 ? -10.781 -27.609 -17.562 1 97.81 213 ALA A CA 1
ATOM 1539 C C . ALA A 1 213 ? -9.727 -28.656 -17.203 1 97.81 213 ALA A C 1
ATOM 1541 O O . ALA A 1 213 ? -9.148 -29.281 -18.094 1 97.81 213 ALA A O 1
ATOM 1542 N N . SER A 1 214 ? -9.414 -28.859 -15.93 1 98.25 214 SER A N 1
ATOM 1543 C CA . SER A 1 214 ? -8.367 -29.766 -15.492 1 98.25 214 SER A CA 1
ATOM 1544 C C . SER A 1 214 ? -8.688 -31.203 -15.898 1 98.25 214 SER A C 1
ATOM 1546 O O . SER A 1 214 ? -7.797 -31.953 -16.297 1 98.25 214 SER A O 1
ATOM 1548 N N . VAL A 1 215 ? -9.953 -31.609 -15.781 1 98 215 VAL A N 1
ATOM 1549 C CA . VAL A 1 215 ? -10.359 -32.969 -16.141 1 98 215 VAL A CA 1
ATOM 1550 C C . VAL A 1 215 ? -10.164 -33.188 -17.625 1 98 215 VAL A C 1
ATOM 1552 O O . VAL A 1 215 ? -9.656 -34.25 -18.047 1 98 215 VAL A O 1
ATOM 1555 N N . ASP A 1 216 ? -10.523 -32.219 -18.406 1 98.06 216 ASP A N 1
ATOM 1556 C CA . ASP A 1 216 ? -10.344 -32.312 -19.859 1 98.06 216 ASP A CA 1
ATOM 1557 C C . ASP A 1 216 ? -8.867 -32.344 -20.219 1 98.06 216 ASP A C 1
ATOM 1559 O O . ASP A 1 216 ? -8.469 -33.031 -21.172 1 98.06 216 ASP A O 1
ATOM 1563 N N . LEU A 1 217 ? -8.094 -31.547 -19.516 1 98.69 217 LEU A N 1
ATOM 1564 C CA . LEU A 1 217 ? -6.648 -31.547 -19.719 1 98.69 217 LEU A CA 1
ATOM 1565 C C . LEU A 1 217 ? -6.074 -32.938 -19.516 1 98.69 217 LEU A C 1
ATOM 1567 O O . LEU A 1 217 ? -5.293 -33.438 -20.344 1 98.69 217 LEU A O 1
ATOM 1571 N N . GLU A 1 218 ? -6.438 -33.562 -18.422 1 97.5 218 GLU A N 1
ATOM 1572 C CA . GLU A 1 218 ? -5.961 -34.906 -18.094 1 97.5 218 GLU A CA 1
ATOM 1573 C C . GLU A 1 218 ? -6.352 -35.906 -19.172 1 97.5 218 GLU A C 1
ATOM 1575 O O . GLU A 1 218 ? -5.543 -36.75 -19.562 1 97.5 218 GLU A O 1
ATOM 1580 N N . ALA A 1 219 ? -7.574 -35.781 -19.656 1 96.19 219 ALA A N 1
ATOM 1581 C CA . ALA A 1 219 ? -8.07 -36.719 -20.672 1 96.19 219 ALA A CA 1
ATOM 1582 C C . ALA A 1 219 ? -7.273 -36.594 -21.969 1 96.19 219 ALA A C 1
ATOM 1584 O O . ALA A 1 219 ? -6.883 -37.594 -22.562 1 96.19 219 ALA A O 1
ATOM 1585 N N . VAL A 1 220 ? -7.027 -35.375 -22.359 1 97.5 220 VAL A N 1
ATOM 1586 C CA . VAL A 1 220 ? -6.305 -35.125 -23.609 1 97.5 220 VAL A CA 1
ATOM 1587 C C . VAL A 1 220 ? -4.852 -35.594 -23.453 1 97.5 220 VAL A C 1
ATOM 1589 O O . VAL A 1 220 ? -4.297 -36.219 -24.344 1 97.5 220 VAL A O 1
ATOM 1592 N N . ALA A 1 221 ? -4.234 -35.219 -22.344 1 97.69 221 ALA A N 1
ATOM 1593 C CA . ALA A 1 221 ? -2.85 -35.625 -22.094 1 97.69 221 ALA A CA 1
ATOM 1594 C C . ALA A 1 221 ? -2.699 -37.156 -22.078 1 97.69 221 ALA A C 1
ATOM 1596 O O . ALA A 1 221 ? -1.734 -37.688 -22.641 1 97.69 221 ALA A O 1
ATOM 1597 N N . THR A 1 222 ? -3.633 -37.812 -21.438 1 95.38 222 THR A N 1
ATOM 1598 C CA . THR A 1 222 ? -3.611 -39.25 -21.359 1 95.38 222 THR A CA 1
ATOM 1599 C C . THR A 1 222 ? -3.768 -39.875 -22.734 1 95.38 222 THR A C 1
ATOM 1601 O O . THR A 1 222 ? -3.045 -40.812 -23.094 1 95.38 222 THR A O 1
ATOM 1604 N N . ARG A 1 223 ? -4.68 -39.344 -23.484 1 94.12 223 ARG A N 1
ATOM 1605 C CA . ARG A 1 223 ? -4.902 -39.844 -24.828 1 94.12 223 ARG A CA 1
ATOM 1606 C C . ARG A 1 223 ? -3.645 -39.719 -25.688 1 94.12 223 ARG A C 1
ATOM 1608 O O . ARG A 1 223 ? -3.312 -40.594 -26.469 1 94.12 223 ARG A O 1
ATOM 1615 N N . LEU A 1 224 ? -2.941 -38.688 -25.469 1 95.88 224 LEU A N 1
ATOM 1616 C CA . LEU A 1 224 ? -1.745 -38.406 -26.266 1 95.88 224 LEU A CA 1
ATOM 1617 C C . LEU A 1 224 ? -0.521 -39.062 -25.656 1 95.88 224 LEU A C 1
ATOM 1619 O O . LEU A 1 224 ? 0.552 -39.094 -26.266 1 95.88 224 LEU A O 1
ATOM 1623 N N . ASP A 1 225 ? -0.706 -39.656 -24.438 1 95.19 225 ASP A N 1
ATOM 1624 C CA . ASP A 1 225 ? 0.441 -40.125 -23.656 1 95.19 225 ASP A CA 1
ATOM 1625 C C . ASP A 1 225 ? 1.526 -39.031 -23.609 1 95.19 225 ASP A C 1
ATOM 1627 O O . ASP A 1 225 ? 2.699 -39.312 -23.859 1 95.19 225 ASP A O 1
ATOM 1631 N N . ALA A 1 226 ? 1.122 -37.844 -23.375 1 97.44 226 ALA A N 1
ATOM 1632 C CA . ALA A 1 226 ? 2.012 -36.688 -23.406 1 97.44 226 ALA A CA 1
ATOM 1633 C C . ALA A 1 226 ? 2.305 -36.188 -22 1 97.44 226 ALA A C 1
ATOM 1635 O O . ALA A 1 226 ? 1.384 -35.875 -21.234 1 97.44 226 ALA A O 1
ATOM 1636 N N . PRO A 1 227 ? 3.631 -36.062 -21.594 1 98.31 227 PRO A N 1
ATOM 1637 C CA . PRO A 1 227 ? 3.936 -35.344 -20.344 1 98.31 227 PRO A CA 1
ATOM 1638 C C . PRO A 1 227 ? 3.318 -33.969 -20.281 1 98.31 227 PRO A C 1
ATOM 1640 O O . PRO A 1 227 ? 3.279 -33.25 -21.281 1 98.31 227 PRO A O 1
ATOM 1643 N N . VAL A 1 228 ? 2.879 -33.625 -19.094 1 98.81 228 VAL A N 1
ATOM 1644 C CA . VAL A 1 228 ? 2.277 -32.312 -18.891 1 98.81 228 VAL A CA 1
ATOM 1645 C C . VAL A 1 228 ? 3.223 -31.422 -18.062 1 98.81 228 VAL A C 1
ATOM 1647 O O . VAL A 1 228 ? 3.586 -31.781 -16.938 1 98.81 228 VAL A O 1
ATOM 1650 N N . VAL A 1 229 ? 3.633 -30.312 -18.625 1 98.88 229 VAL A N 1
ATOM 1651 C CA . VAL A 1 229 ? 4.352 -29.25 -17.938 1 98.88 229 VAL A CA 1
ATOM 1652 C C . VAL A 1 229 ? 3.395 -28.094 -17.641 1 98.88 229 VAL A C 1
ATOM 1654 O O . VAL A 1 229 ? 2.762 -27.547 -18.547 1 98.88 229 VAL A O 1
ATOM 1657 N N . THR A 1 230 ? 3.277 -27.781 -16.391 1 98.69 230 THR A N 1
ATOM 1658 C CA . THR A 1 230 ? 2.463 -26.625 -16.047 1 98.69 230 THR A CA 1
ATOM 1659 C C . THR A 1 230 ? 3.316 -25.359 -16.016 1 98.69 230 THR A C 1
ATOM 1661 O O . THR A 1 230 ? 4.496 -25.406 -15.656 1 98.69 230 THR A O 1
ATOM 1664 N N . THR A 1 231 ? 2.754 -24.219 -16.453 1 98.06 231 THR A N 1
ATOM 1665 C CA . THR A 1 231 ? 3.395 -22.969 -16.078 1 98.06 231 THR A CA 1
ATOM 1666 C C . THR A 1 231 ? 3.248 -22.703 -14.57 1 98.06 231 THR A C 1
ATOM 1668 O O . THR A 1 231 ? 2.473 -23.391 -13.898 1 98.06 231 THR A O 1
ATOM 1671 N N . TYR A 1 232 ? 3.992 -21.75 -14.062 1 97.25 232 TYR A N 1
ATOM 1672 C CA . TYR A 1 232 ? 3.889 -21.422 -12.648 1 97.25 232 TYR A CA 1
ATOM 1673 C C . TYR A 1 232 ? 2.494 -20.906 -12.312 1 97.25 232 TYR A C 1
ATOM 1675 O O . TYR A 1 232 ? 2.023 -21.062 -11.18 1 97.25 232 TYR A O 1
ATOM 1683 N N . LYS A 1 233 ? 1.742 -20.328 -13.289 1 96.62 233 LYS A N 1
ATOM 1684 C CA . LYS A 1 233 ? 0.37 -19.875 -13.078 1 96.62 233 LYS A CA 1
ATOM 1685 C C . LYS A 1 233 ? -0.611 -21.047 -13.148 1 96.62 233 LYS A C 1
ATOM 1687 O O . LYS A 1 233 ? -1.718 -20.969 -12.617 1 96.62 233 LYS A O 1
ATOM 1692 N N . GLY A 1 234 ? -0.241 -22.109 -13.812 1 97.56 234 GLY A N 1
ATOM 1693 C CA . GLY A 1 234 ? -1.101 -23.266 -14 1 97.56 234 GLY A CA 1
ATOM 1694 C C . GLY A 1 234 ? -0.775 -24.406 -13.047 1 97.56 234 GLY A C 1
ATOM 1695 O O . GLY A 1 234 ? -1.32 -25.5 -13.18 1 97.56 234 GLY A O 1
ATOM 1696 N N . LYS A 1 235 ? 0.133 -24.156 -12.07 1 97.69 235 LYS A N 1
ATOM 1697 C CA . LYS A 1 235 ? 0.491 -25.203 -11.109 1 97.69 235 LYS A CA 1
ATOM 1698 C C . LYS A 1 235 ? -0.75 -25.781 -10.43 1 97.69 235 LYS A C 1
ATOM 1700 O O . LYS A 1 235 ? -1.604 -25.031 -9.953 1 97.69 235 LYS A O 1
ATOM 1705 N N . GLY A 1 236 ? -0.907 -27.094 -10.453 1 97.25 236 GLY A N 1
ATOM 1706 C CA . GLY A 1 236 ? -2.047 -27.75 -9.844 1 97.25 236 GLY A CA 1
ATOM 1707 C C . GLY A 1 236 ? -3.113 -28.156 -10.844 1 97.25 236 GLY A C 1
ATOM 1708 O O . GLY A 1 236 ? -4.023 -28.906 -10.516 1 97.25 236 GLY A O 1
ATOM 1709 N N . THR A 1 237 ? -2.998 -27.734 -12.133 1 98 237 THR A N 1
ATOM 1710 C CA . THR A 1 237 ? -4.008 -28.078 -13.133 1 98 237 THR A CA 1
ATOM 1711 C C . THR A 1 237 ? -3.971 -29.578 -13.438 1 98 237 THR A C 1
ATOM 1713 O O . THR A 1 237 ? -4.93 -30.125 -13.984 1 98 237 THR A O 1
ATOM 1716 N N . ILE A 1 238 ? -2.852 -30.219 -13.211 1 98.06 238 ILE A N 1
ATOM 1717 C CA . ILE A 1 238 ? -2.695 -31.672 -13.148 1 98.06 238 ILE A CA 1
ATOM 1718 C C . ILE A 1 238 ? -2.055 -32.062 -11.82 1 98.06 238 ILE A C 1
ATOM 1720 O O . ILE A 1 238 ? -1.142 -31.375 -11.344 1 98.06 238 ILE A O 1
ATOM 1724 N N . PRO A 1 239 ? -2.605 -33.062 -11.164 1 97.88 239 PRO A N 1
ATOM 1725 C CA . PRO A 1 239 ? -1.989 -33.438 -9.891 1 97.88 239 PRO A CA 1
ATOM 1726 C C . PRO A 1 239 ? -0.509 -33.812 -10.031 1 97.88 239 PRO A C 1
ATOM 1728 O O . PRO A 1 239 ? -0.119 -34.469 -10.984 1 97.88 239 PRO A O 1
ATOM 1731 N N . ALA A 1 240 ? 0.217 -33.375 -9.062 1 97.44 240 ALA A N 1
ATOM 1732 C CA . ALA A 1 240 ? 1.667 -33.531 -9.109 1 97.44 240 ALA A CA 1
ATOM 1733 C C . ALA A 1 240 ? 2.041 -35.031 -9.125 1 97.44 240 ALA A C 1
ATOM 1735 O O . ALA A 1 240 ? 3.115 -35.406 -9.609 1 97.44 240 ALA A O 1
ATOM 1736 N N . ASP A 1 241 ? 1.189 -35.844 -8.633 1 96.25 241 ASP A N 1
ATOM 1737 C CA . ASP A 1 241 ? 1.513 -37.281 -8.578 1 96.25 241 ASP A CA 1
ATOM 1738 C C . ASP A 1 241 ? 0.917 -38.031 -9.773 1 96.25 241 ASP A C 1
ATOM 1740 O O . ASP A 1 241 ? 0.943 -39.25 -9.82 1 96.25 241 ASP A O 1
ATOM 1744 N N . HIS A 1 242 ? 0.252 -37.312 -10.703 1 97.06 242 HIS A N 1
ATOM 1745 C CA . HIS A 1 242 ? -0.159 -37.938 -11.953 1 97.06 242 HIS A CA 1
ATOM 1746 C C . HIS A 1 242 ? 1.045 -38.469 -12.727 1 97.06 242 HIS A C 1
ATOM 1748 O O . HIS A 1 242 ? 2.086 -37.812 -12.789 1 97.06 242 HIS A O 1
ATOM 1754 N N . PRO A 1 243 ? 0.947 -39.594 -13.289 1 96.81 243 PRO A N 1
ATOM 1755 C CA . PRO A 1 243 ? 2.096 -40.188 -13.977 1 96.81 243 PRO A CA 1
ATOM 1756 C C . PRO A 1 243 ? 2.627 -39.312 -15.102 1 96.81 243 PRO A C 1
ATOM 1758 O O . PRO A 1 243 ? 3.818 -39.344 -15.422 1 96.81 243 PRO A O 1
ATOM 1761 N N . LEU A 1 244 ? 1.798 -38.469 -15.672 1 97.69 244 LEU A N 1
ATOM 1762 C CA . LEU A 1 244 ? 2.201 -37.656 -16.797 1 97.69 244 LEU A CA 1
ATOM 1763 C C . LEU A 1 244 ? 2.639 -36.25 -16.328 1 97.69 244 LEU A C 1
ATOM 1765 O O . LEU A 1 244 ? 3.047 -35.438 -17.141 1 97.69 244 LEU A O 1
ATOM 1769 N N . SER A 1 245 ? 2.562 -36 -15.055 1 98.25 245 SER A N 1
ATOM 1770 C CA . SER A 1 245 ? 3.018 -34.688 -14.547 1 98.25 245 SER A CA 1
ATOM 1771 C C . SER A 1 245 ? 4.539 -34.594 -14.602 1 98.25 245 SER A C 1
ATOM 1773 O O . SER A 1 245 ? 5.246 -35.438 -14.031 1 98.25 245 SER A O 1
ATOM 1775 N N . ALA A 1 246 ? 5.031 -33.562 -15.258 1 98.56 246 ALA A N 1
ATOM 1776 C CA . ALA A 1 246 ? 6.473 -33.469 -15.477 1 98.56 246 ALA A CA 1
ATOM 1777 C C . ALA A 1 246 ? 7.074 -32.312 -14.688 1 98.56 246 ALA A C 1
ATOM 1779 O O . ALA A 1 246 ? 8.297 -32.156 -14.617 1 98.56 246 ALA A O 1
ATOM 1780 N N . GLY A 1 247 ? 6.227 -31.453 -14.055 1 98.06 247 GLY A N 1
ATOM 1781 C CA . GLY A 1 247 ? 6.754 -30.344 -13.273 1 98.06 247 GLY A CA 1
ATOM 1782 C C . GLY A 1 247 ? 6.258 -28.984 -13.742 1 98.06 247 GLY A C 1
ATOM 1783 O O . GLY A 1 247 ? 5.25 -28.891 -14.438 1 98.06 247 GLY A O 1
ATOM 1784 N N . THR A 1 248 ? 6.922 -27.906 -13.227 1 98.12 248 THR A N 1
ATOM 1785 C CA . THR A 1 248 ? 6.438 -26.547 -13.422 1 98.12 248 THR A CA 1
ATOM 1786 C C . THR A 1 248 ? 7.449 -25.719 -14.211 1 98.12 248 THR A C 1
ATOM 1788 O O . THR A 1 248 ? 8.617 -25.641 -13.836 1 98.12 248 THR A O 1
ATOM 1791 N N . LEU A 1 249 ? 6.977 -25.156 -15.344 1 98.19 249 LEU A N 1
ATOM 1792 C CA . LEU A 1 249 ? 7.773 -24.203 -16.125 1 98.19 249 LEU A CA 1
ATOM 1793 C C . LEU A 1 249 ? 7.809 -22.844 -15.445 1 98.19 249 LEU A C 1
ATOM 1795 O O . LEU A 1 249 ? 6.758 -22.25 -15.172 1 98.19 249 LEU A O 1
ATOM 1799 N N . SER A 1 250 ? 8.922 -22.375 -15.086 1 95.88 250 SER A N 1
ATOM 1800 C CA . SER A 1 250 ? 9.164 -21.109 -14.414 1 95.88 250 SER A CA 1
ATOM 1801 C C . SER A 1 250 ? 10.594 -20.625 -14.641 1 95.88 250 SER A C 1
ATOM 1803 O O . SER A 1 250 ? 11.352 -21.25 -15.383 1 95.88 250 SER A O 1
ATOM 1805 N N . GLY A 1 251 ? 10.852 -19.516 -14.016 1 93 251 GLY A N 1
ATOM 1806 C CA . GLY A 1 251 ? 12.211 -19.016 -14.07 1 93 251 GLY A CA 1
ATOM 1807 C C . GLY A 1 251 ? 13.219 -19.938 -13.414 1 93 251 GLY A C 1
ATOM 1808 O O . GLY A 1 251 ? 14.422 -19.844 -13.68 1 93 251 GLY A O 1
ATOM 1809 N N . SER A 1 252 ? 12.773 -20.859 -12.625 1 94.5 252 SER A N 1
ATOM 1810 C CA . SER A 1 252 ? 13.648 -21.797 -11.914 1 94.5 252 SER A CA 1
ATOM 1811 C C . SER A 1 252 ? 13.391 -23.234 -12.352 1 94.5 252 SER A C 1
ATOM 1813 O O . SER A 1 252 ? 13.672 -24.172 -11.602 1 94.5 252 SER A O 1
ATOM 1815 N N . ALA A 1 253 ? 12.789 -23.438 -13.539 1 96.69 253 ALA A N 1
ATOM 1816 C CA . ALA A 1 253 ? 12.555 -24.781 -14.039 1 96.69 253 ALA A CA 1
ATOM 1817 C C . ALA A 1 253 ? 13.867 -25.562 -14.156 1 96.69 253 ALA A C 1
ATOM 1819 O O . ALA A 1 253 ? 14.883 -25.016 -14.594 1 96.69 253 ALA A O 1
ATOM 1820 N N . PRO A 1 254 ? 13.891 -26.828 -13.727 1 96.31 254 PRO A N 1
ATOM 1821 C CA . PRO A 1 254 ? 15.125 -27.609 -13.812 1 96.31 254 PRO A CA 1
ATOM 1822 C C . PRO A 1 254 ? 15.516 -27.938 -15.25 1 96.31 254 PRO A C 1
ATOM 1824 O O . PRO A 1 254 ? 14.656 -27.969 -16.141 1 96.31 254 PRO A O 1
ATOM 1827 N N . PRO A 1 255 ? 16.781 -28.25 -15.492 1 96.25 255 PRO A N 1
ATOM 1828 C CA . PRO A 1 255 ? 17.281 -28.516 -16.844 1 96.25 255 PRO A CA 1
ATOM 1829 C C . PRO A 1 255 ? 16.547 -29.672 -17.531 1 96.25 255 PRO A C 1
ATOM 1831 O O . PRO A 1 255 ? 16.297 -29.609 -18.734 1 96.25 255 PRO A O 1
ATOM 1834 N N . ALA A 1 256 ? 16.188 -30.688 -16.766 1 97.88 256 ALA A N 1
ATOM 1835 C CA . ALA A 1 256 ? 15.531 -31.844 -17.375 1 97.88 256 ALA A CA 1
ATOM 1836 C C . ALA A 1 256 ? 14.164 -31.469 -17.938 1 97.88 256 ALA A C 1
ATOM 1838 O O . ALA A 1 256 ? 13.734 -32 -18.953 1 97.88 256 ALA A O 1
ATOM 1839 N N . LEU A 1 257 ? 13.484 -30.609 -17.25 1 98.38 257 LEU A N 1
ATOM 1840 C CA . LEU A 1 257 ? 12.195 -30.125 -17.75 1 98.38 257 LEU A CA 1
ATOM 1841 C C . LEU A 1 257 ? 12.367 -29.344 -19.047 1 98.38 257 LEU A C 1
ATOM 1843 O O . LEU A 1 257 ? 11.586 -29.516 -19.984 1 98.38 257 LEU A O 1
ATOM 1847 N N . LEU A 1 258 ? 13.336 -28.453 -19.078 1 98.31 258 LEU A N 1
ATOM 1848 C CA . LEU A 1 258 ? 13.625 -27.672 -20.266 1 98.31 258 LEU A CA 1
ATOM 1849 C C . LEU A 1 258 ? 14.023 -28.578 -21.422 1 98.31 258 LEU A C 1
ATOM 1851 O O . LEU A 1 258 ? 13.633 -28.344 -22.578 1 98.31 258 LEU A O 1
ATOM 1855 N N . SER A 1 259 ? 14.812 -29.641 -21.156 1 98.25 259 SER A N 1
ATOM 1856 C CA . SER A 1 259 ? 15.195 -30.625 -22.172 1 98.25 259 SER A CA 1
ATOM 1857 C C . SER A 1 259 ? 13.977 -31.359 -22.703 1 98.25 259 SER A C 1
ATOM 1859 O O . SER A 1 259 ? 13.883 -31.625 -23.906 1 98.25 259 SER A O 1
ATOM 1861 N N . LEU A 1 260 ? 13.062 -31.703 -21.781 1 98.69 260 LEU A N 1
ATOM 1862 C CA . LEU A 1 260 ? 11.828 -32.375 -22.188 1 98.69 260 LEU A CA 1
ATOM 1863 C C . LEU A 1 260 ? 11.086 -31.531 -23.234 1 98.69 260 LEU A C 1
ATOM 1865 O O . LEU A 1 260 ? 10.625 -32.062 -24.25 1 98.69 260 LEU A O 1
ATOM 1869 N N . LEU A 1 261 ? 10.953 -30.234 -23.016 1 98.75 261 LEU A N 1
ATOM 1870 C CA . LEU A 1 261 ? 10.273 -29.344 -23.938 1 98.75 261 LEU A CA 1
ATOM 1871 C C . LEU A 1 261 ? 11.047 -29.234 -25.25 1 98.75 261 LEU A C 1
ATOM 1873 O O . LEU A 1 261 ? 10.461 -29.281 -26.328 1 98.75 261 LEU A O 1
ATOM 1877 N N . ALA A 1 262 ? 12.352 -29.125 -25.156 1 98.44 262 ALA A N 1
ATOM 1878 C CA . ALA A 1 262 ? 13.203 -28.922 -26.328 1 98.44 262 ALA A CA 1
ATOM 1879 C C . ALA A 1 262 ? 13.195 -30.141 -27.234 1 98.44 262 ALA A C 1
ATOM 1881 O O . ALA A 1 262 ? 13.297 -30.016 -28.453 1 98.44 262 ALA A O 1
ATOM 1882 N N . GLU A 1 263 ? 13.078 -31.281 -26.672 1 98.12 263 GLU A N 1
ATOM 1883 C CA . GLU A 1 263 ? 13.227 -32.531 -27.406 1 98.12 263 GLU A CA 1
ATOM 1884 C C . GLU A 1 263 ? 11.891 -33.031 -27.953 1 98.12 263 GLU A C 1
ATOM 1886 O O . GLU A 1 263 ? 11.852 -33.906 -28.828 1 98.12 263 GLU A O 1
ATOM 1891 N N . ALA A 1 264 ? 10.828 -32.469 -27.453 1 98.5 264 ALA A N 1
ATOM 1892 C CA . ALA A 1 264 ? 9.516 -32.875 -27.969 1 98.5 264 ALA A CA 1
ATOM 1893 C C . ALA A 1 264 ? 9.359 -32.5 -29.438 1 98.5 264 ALA A C 1
ATOM 1895 O O . ALA A 1 264 ? 9.969 -31.547 -29.922 1 98.5 264 ALA A O 1
ATOM 1896 N N . ASP A 1 265 ? 8.57 -33.281 -30.156 1 98.25 265 ASP A N 1
ATOM 1897 C CA . ASP A 1 265 ? 8.398 -33 -31.578 1 98.25 265 ASP A CA 1
ATOM 1898 C C . ASP A 1 265 ? 7.098 -32.25 -31.844 1 98.25 265 ASP A C 1
ATOM 1900 O O . ASP A 1 265 ? 6.883 -31.734 -32.938 1 98.25 265 ASP A O 1
ATOM 1904 N N . ALA A 1 266 ? 6.215 -32.125 -30.859 1 98.5 266 ALA A N 1
ATOM 1905 C CA . ALA A 1 266 ? 5 -31.312 -30.906 1 98.5 266 ALA A CA 1
ATOM 1906 C C . ALA A 1 266 ? 4.57 -30.875 -29.516 1 98.5 266 ALA A C 1
ATOM 1908 O O . ALA A 1 266 ? 4.93 -31.516 -28.516 1 98.5 266 ALA A O 1
ATOM 1909 N N . ALA A 1 267 ? 3.854 -29.797 -29.438 1 98.81 267 ALA A N 1
ATOM 1910 C CA . ALA A 1 267 ? 3.355 -29.312 -28.141 1 98.81 267 ALA A CA 1
ATOM 1911 C C . ALA A 1 267 ? 1.922 -28.797 -28.266 1 98.81 267 ALA A C 1
ATOM 1913 O O . ALA A 1 267 ? 1.564 -28.172 -29.266 1 98.81 267 ALA A O 1
ATOM 1914 N N . LEU A 1 268 ? 1.129 -29.125 -27.312 1 98.88 268 LEU A N 1
ATOM 1915 C CA . LEU A 1 268 ? -0.143 -28.453 -27.062 1 98.88 268 LEU A CA 1
ATOM 1916 C C . LEU A 1 268 ? -0.025 -27.484 -25.906 1 98.88 268 LEU A C 1
ATOM 1918 O O . LEU A 1 268 ? 0.1 -27.906 -24.75 1 98.88 268 LEU A O 1
ATOM 1922 N N . ALA A 1 269 ? 0.027 -26.219 -26.156 1 98.81 269 ALA A N 1
ATOM 1923 C CA . ALA A 1 269 ? -0.039 -25.188 -25.125 1 98.81 269 ALA A CA 1
ATOM 1924 C C . ALA A 1 269 ? -1.469 -24.688 -24.938 1 98.81 269 ALA A C 1
ATOM 1926 O O . ALA A 1 269 ? -2.1 -24.234 -25.906 1 98.81 269 ALA A O 1
ATOM 1927 N N . VAL A 1 270 ? -1.959 -24.828 -23.766 1 98.62 270 VAL A N 1
ATOM 1928 C CA . VAL A 1 270 ? -3.357 -24.484 -23.531 1 98.62 270 VAL A CA 1
ATOM 1929 C C . VAL A 1 270 ? -3.471 -23.594 -22.281 1 98.62 270 VAL A C 1
ATOM 1931 O O . VAL A 1 270 ? -2.895 -23.906 -21.234 1 98.62 270 VAL A O 1
ATOM 1934 N N . GLY A 1 271 ? -4.164 -22.453 -22.422 1 97.56 271 GLY A N 1
ATOM 1935 C CA . GLY A 1 271 ? -4.441 -21.578 -21.297 1 97.56 271 GLY A CA 1
ATOM 1936 C C . GLY A 1 271 ? -3.221 -20.812 -20.828 1 97.56 271 GLY A C 1
ATOM 1937 O O . GLY A 1 271 ? -3.068 -20.531 -19.641 1 97.56 271 GLY A O 1
ATOM 1938 N N . THR A 1 272 ? -2.295 -20.516 -21.688 1 97.56 272 THR A N 1
ATOM 1939 C CA . THR A 1 272 ? -1.088 -19.781 -21.328 1 97.56 272 THR A CA 1
ATOM 1940 C C . THR A 1 272 ? -0.822 -18.656 -22.328 1 97.56 272 THR A C 1
ATOM 1942 O O . THR A 1 272 ? -1.132 -18.781 -23.516 1 97.56 272 THR A O 1
ATOM 1945 N N . ASN A 1 273 ? -0.314 -17.562 -21.812 1 96.31 273 ASN A N 1
ATOM 1946 C CA . ASN A 1 273 ? 0.103 -16.469 -22.672 1 96.31 273 ASN A CA 1
ATOM 1947 C C . ASN A 1 273 ? 1.606 -16.5 -22.922 1 96.31 273 ASN A C 1
ATOM 1949 O O . ASN A 1 273 ? 2.158 -15.562 -23.516 1 96.31 273 ASN A O 1
ATOM 1953 N N . PHE A 1 274 ? 2.303 -17.531 -22.484 1 96.88 274 PHE A N 1
ATOM 1954 C CA . PHE A 1 274 ? 3.75 -17.641 -22.625 1 96.88 274 PHE A CA 1
ATOM 1955 C C . PHE A 1 274 ? 4.438 -16.375 -22.141 1 96.88 274 PHE A C 1
ATOM 1957 O O . PHE A 1 274 ? 5.258 -15.797 -22.859 1 96.88 274 PHE A O 1
ATOM 1964 N N . ASP A 1 275 ? 4.082 -15.992 -20.859 1 95.56 275 ASP A N 1
ATOM 1965 C CA . ASP A 1 275 ? 4.645 -14.75 -20.344 1 95.56 275 ASP A CA 1
ATOM 1966 C C . ASP A 1 275 ? 6.16 -14.852 -20.203 1 95.56 275 ASP A C 1
ATOM 1968 O O . ASP A 1 275 ? 6.715 -15.953 -20.172 1 95.56 275 ASP A O 1
ATOM 1972 N N . ALA A 1 276 ? 6.793 -13.727 -20.062 1 96.06 276 ALA A N 1
ATOM 1973 C CA . ALA A 1 276 ? 8.25 -13.625 -20.062 1 96.06 276 ALA A CA 1
ATOM 1974 C C . ALA A 1 276 ? 8.844 -14.273 -18.812 1 96.06 276 ALA A C 1
ATOM 1976 O O . ALA A 1 276 ? 10 -14.703 -18.828 1 96.06 276 ALA A O 1
ATOM 1977 N N . VAL A 1 277 ? 8.055 -14.391 -17.781 1 94.62 277 VAL A N 1
ATOM 1978 C CA . VAL A 1 277 ? 8.57 -14.977 -16.547 1 94.62 277 VAL A CA 1
ATOM 1979 C C . VAL A 1 277 ? 8.734 -16.484 -16.719 1 94.62 277 VAL A C 1
ATOM 1981 O O . VAL A 1 277 ? 9.82 -17.031 -16.531 1 94.62 277 VAL A O 1
ATOM 1984 N N . ALA A 1 278 ? 7.691 -17.141 -17.156 1 95.56 278 ALA A N 1
ATOM 1985 C CA . ALA A 1 278 ? 7.707 -18.594 -17.328 1 95.56 278 ALA A CA 1
ATOM 1986 C C . ALA A 1 278 ? 8.734 -19.016 -18.375 1 95.56 278 ALA A C 1
ATOM 1988 O O . ALA A 1 278 ? 9.406 -20.031 -18.234 1 95.56 278 ALA A O 1
ATOM 1989 N N . THR A 1 279 ? 8.867 -18.219 -19.469 1 97.31 279 THR A N 1
ATOM 1990 C CA . THR A 1 279 ? 9.625 -18.625 -20.641 1 97.31 279 THR A CA 1
ATOM 1991 C C . THR A 1 279 ? 11.031 -18.047 -20.609 1 97.31 279 THR A C 1
ATOM 1993 O O . THR A 1 279 ? 11.789 -18.172 -21.578 1 97.31 279 THR A O 1
ATOM 1996 N N . ARG A 1 280 ? 11.344 -17.375 -19.469 1 95.31 280 ARG A N 1
ATOM 1997 C CA . ARG A 1 280 ? 12.656 -16.75 -19.359 1 95.31 280 ARG A CA 1
ATOM 1998 C C . ARG A 1 280 ? 12.93 -15.82 -20.531 1 95.31 280 ARG A C 1
ATOM 2000 O O . ARG A 1 280 ? 13.945 -15.961 -21.219 1 95.31 280 ARG A O 1
ATOM 2007 N N . ALA A 1 281 ? 11.984 -14.852 -20.688 1 95.12 281 ALA A N 1
ATOM 2008 C CA . ALA A 1 281 ? 12.023 -13.898 -21.797 1 95.12 281 ALA A CA 1
ATOM 2009 C C . ALA A 1 281 ? 12.094 -14.625 -23.125 1 95.12 281 ALA A C 1
ATOM 2011 O O . ALA A 1 281 ? 12.93 -14.305 -23.984 1 95.12 281 ALA A O 1
ATOM 2012 N N . TRP A 1 282 ? 11.359 -15.727 -23.234 1 96.75 282 TRP A N 1
ATOM 2013 C CA . TRP A 1 282 ? 11.125 -16.5 -24.453 1 96.75 282 TRP A CA 1
ATOM 2014 C C . TRP A 1 282 ? 12.406 -17.188 -24.922 1 96.75 282 TRP A C 1
ATOM 2016 O O . TRP A 1 282 ? 12.617 -17.375 -26.125 1 96.75 282 TRP A O 1
ATOM 2026 N N . SER A 1 283 ? 13.242 -17.5 -23.984 1 96.62 283 SER A N 1
ATOM 2027 C CA . SER A 1 283 ? 14.477 -18.203 -24.328 1 96.62 283 SER A CA 1
ATOM 2028 C C . SER A 1 283 ? 14.289 -19.719 -24.234 1 96.62 283 SER A C 1
ATOM 2030 O O . SER A 1 283 ? 15.141 -20.484 -24.688 1 96.62 283 SER A O 1
ATOM 2032 N N . VAL A 1 284 ? 13.195 -20.188 -23.656 1 98 284 VAL A N 1
ATOM 2033 C CA . VAL A 1 284 ? 12.914 -21.609 -23.516 1 98 284 VAL A CA 1
ATOM 2034 C C . VAL A 1 284 ? 12.531 -22.203 -24.875 1 98 284 VAL A C 1
ATOM 2036 O O . VAL A 1 284 ? 11.703 -21.625 -25.594 1 98 284 VAL A O 1
ATOM 2039 N N . ASP A 1 285 ? 13.109 -23.328 -25.234 1 98.19 285 ASP A N 1
ATOM 2040 C CA . ASP A 1 285 ? 12.789 -23.984 -26.516 1 98.19 285 ASP A CA 1
ATOM 2041 C C . ASP A 1 285 ? 11.43 -24.672 -26.438 1 98.19 285 ASP A C 1
ATOM 2043 O O . ASP A 1 285 ? 11.172 -25.453 -25.516 1 98.19 285 ASP A O 1
ATOM 2047 N N . VAL A 1 286 ? 10.586 -24.375 -27.344 1 97.69 286 VAL A N 1
ATOM 2048 C CA . VAL A 1 286 ? 9.297 -25.031 -27.562 1 97.69 286 VAL A CA 1
ATOM 2049 C C . VAL A 1 286 ? 9.211 -25.516 -29 1 97.69 286 VAL A C 1
ATOM 2051 O O . VAL A 1 286 ? 9.719 -24.875 -29.922 1 97.69 286 VAL A O 1
ATOM 2054 N N . PRO A 1 287 ? 8.625 -26.703 -29.188 1 97.69 287 PRO A N 1
ATOM 2055 C CA . PRO A 1 287 ? 8.602 -27.25 -30.547 1 97.69 287 PRO A CA 1
ATOM 2056 C C . PRO A 1 287 ? 7.891 -26.344 -31.547 1 97.69 287 PRO A C 1
ATOM 2058 O O . PRO A 1 287 ? 6.91 -25.688 -31.188 1 97.69 287 PRO A O 1
ATOM 2061 N N . ASP A 1 288 ? 8.328 -26.438 -32.812 1 97.06 288 ASP A N 1
ATOM 2062 C CA . ASP A 1 288 ? 7.707 -25.672 -33.875 1 97.06 288 ASP A CA 1
ATOM 2063 C C . ASP A 1 288 ? 6.277 -26.141 -34.156 1 97.06 288 ASP A C 1
ATOM 2065 O O . ASP A 1 288 ? 5.418 -25.344 -34.531 1 97.06 288 ASP A O 1
ATOM 2069 N N . GLU A 1 289 ? 6.137 -27.469 -34.031 1 98.44 289 GLU A N 1
ATOM 2070 C CA . GLU A 1 289 ? 4.789 -28.016 -34.156 1 98.44 289 GLU A CA 1
ATOM 2071 C C . GLU A 1 289 ? 3.969 -27.734 -32.875 1 98.44 289 GLU A C 1
ATOM 2073 O O . GLU A 1 289 ? 3.635 -28.656 -32.125 1 98.44 289 GLU A O 1
ATOM 2078 N N . LEU A 1 290 ? 3.676 -26.453 -32.75 1 98.69 290 LEU A N 1
ATOM 2079 C CA . LEU A 1 290 ? 3.012 -25.938 -31.547 1 98.69 290 LEU A CA 1
ATOM 2080 C C . LEU A 1 290 ? 1.548 -25.625 -31.828 1 98.69 290 LEU A C 1
ATOM 2082 O O . LEU A 1 290 ? 1.241 -24.859 -32.75 1 98.69 290 LEU A O 1
ATOM 2086 N N . VAL A 1 291 ? 0.657 -26.281 -31.125 1 98.69 291 VAL A N 1
ATOM 2087 C CA . VAL A 1 291 ? -0.74 -25.859 -31.031 1 98.69 291 VAL A CA 1
ATOM 2088 C C . VAL A 1 291 ? -0.929 -24.938 -29.828 1 98.69 291 VAL A C 1
ATOM 2090 O O . VAL A 1 291 ? -0.66 -25.328 -28.688 1 98.69 291 VAL A O 1
ATOM 2093 N N . HIS A 1 292 ? -1.32 -23.719 -30.047 1 98.62 292 HIS A N 1
ATOM 2094 C CA . HIS A 1 292 ? -1.492 -22.75 -28.984 1 98.62 292 HIS A CA 1
ATOM 2095 C C . HIS A 1 292 ? -2.961 -22.375 -28.812 1 98.62 292 HIS A C 1
ATOM 2097 O O . HIS A 1 292 ? -3.562 -21.781 -29.703 1 98.62 292 HIS A O 1
ATOM 2103 N N . VAL A 1 293 ? -3.535 -22.797 -27.703 1 97.94 293 VAL A N 1
ATOM 2104 C CA . VAL A 1 293 ? -4.914 -22.484 -27.328 1 97.94 293 VAL A CA 1
ATOM 2105 C C . VAL A 1 293 ? -4.938 -21.312 -26.344 1 97.94 293 VAL A C 1
ATOM 2107 O O . VAL A 1 293 ? -4.441 -21.438 -25.219 1 97.94 293 VAL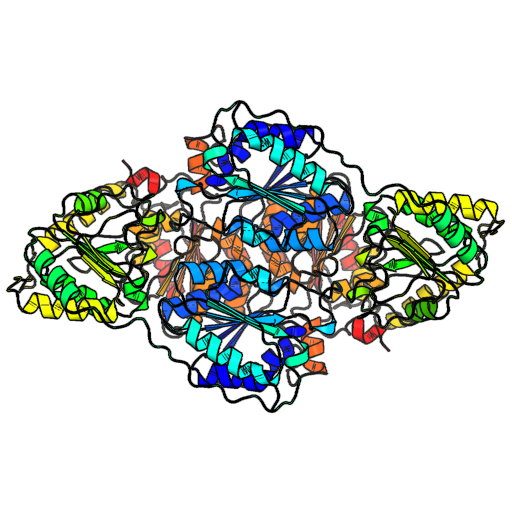 A O 1
ATOM 2110 N N . THR A 1 294 ? -5.527 -20.203 -26.672 1 96.44 294 THR A N 1
ATOM 2111 C CA . THR A 1 294 ? -5.59 -19.031 -25.812 1 96.44 294 THR A CA 1
ATOM 2112 C C . THR A 1 294 ? -6.832 -18.203 -26.125 1 96.44 294 THR A C 1
ATOM 2114 O O . THR A 1 294 ? -7.508 -18.438 -27.125 1 96.44 294 THR A O 1
ATOM 2117 N N . LEU A 1 295 ? -7.172 -17.359 -25.203 1 95.06 295 LEU A N 1
ATOM 2118 C CA . LEU A 1 295 ? -8.336 -16.5 -25.391 1 95.06 295 LEU A CA 1
ATOM 2119 C C . LEU A 1 295 ? -7.957 -15.211 -26.094 1 95.06 295 LEU A C 1
ATOM 2121 O O . LEU A 1 295 ? -8.797 -14.57 -26.734 1 95.06 295 LEU A O 1
ATOM 2125 N N . ASP A 1 296 ? -6.688 -14.867 -25.969 1 92.5 296 ASP A N 1
ATOM 2126 C CA . ASP A 1 296 ? -6.266 -13.539 -26.406 1 92.5 296 ASP A CA 1
ATOM 2127 C C . ASP A 1 296 ? -5.438 -13.625 -27.688 1 92.5 296 ASP A C 1
ATOM 2129 O O . ASP A 1 296 ? -4.328 -14.164 -27.688 1 92.5 296 ASP A O 1
ATOM 2133 N N . PRO A 1 297 ? -5.879 -12.969 -28.734 1 92.62 297 PRO A N 1
ATOM 2134 C CA . PRO A 1 297 ? -5.113 -13.008 -29.984 1 92.62 297 PRO A CA 1
ATOM 2135 C C . PRO A 1 297 ? -3.719 -12.406 -29.844 1 92.62 297 PRO A C 1
ATOM 2137 O O . PRO A 1 297 ? -2.799 -12.781 -30.578 1 92.62 297 PRO A O 1
ATOM 2140 N N . ASP A 1 298 ? -3.514 -11.539 -28.844 1 90.94 298 ASP A N 1
ATOM 2141 C CA . ASP A 1 298 ? -2.225 -10.883 -28.672 1 90.94 298 ASP A CA 1
ATOM 2142 C C . ASP A 1 298 ? -1.182 -11.852 -28.125 1 90.94 298 ASP A C 1
ATOM 2144 O O . ASP A 1 298 ? 0.019 -11.57 -28.172 1 90.94 298 ASP A O 1
ATOM 2148 N N . ASP A 1 299 ? -1.681 -12.93 -27.547 1 93.69 299 ASP A N 1
ATOM 2149 C CA . ASP A 1 299 ? -0.762 -13.945 -27.047 1 93.69 299 ASP A CA 1
ATOM 2150 C C . ASP A 1 299 ? -0.045 -14.641 -28.203 1 93.69 299 ASP A C 1
ATOM 2152 O O . ASP A 1 299 ? 1.057 -15.172 -28.031 1 93.69 299 ASP A O 1
ATOM 2156 N N . LEU A 1 300 ? -0.779 -14.688 -29.391 1 93.12 300 LEU A N 1
ATOM 2157 C CA . LEU A 1 300 ? -0.283 -15.453 -30.531 1 93.12 300 LEU A CA 1
ATOM 2158 C C . LEU A 1 300 ? 0.889 -14.734 -31.188 1 93.12 300 LEU A C 1
ATOM 2160 O O . LEU A 1 300 ? 0.789 -13.555 -31.547 1 93.12 300 LEU A O 1
ATOM 2164 N N . GLY A 1 301 ? 2.027 -15.406 -31.297 1 90.25 301 GLY A N 1
ATOM 2165 C CA . GLY A 1 301 ? 3.199 -14.836 -31.938 1 90.25 301 GLY A CA 1
ATOM 2166 C C . GLY A 1 301 ? 4.105 -14.086 -30.984 1 90.25 301 GLY A C 1
ATOM 2167 O O . GLY A 1 301 ? 5.176 -13.617 -31.359 1 90.25 301 GLY A O 1
ATOM 2168 N N . THR A 1 302 ? 3.668 -13.984 -29.781 1 89.81 302 THR A N 1
ATOM 2169 C CA . THR A 1 302 ? 4.52 -13.375 -28.781 1 89.81 302 THR A CA 1
ATOM 2170 C C . THR A 1 302 ? 5.473 -14.398 -28.172 1 89.81 302 THR A C 1
ATOM 2172 O O . THR A 1 302 ? 5.082 -15.203 -27.328 1 89.81 302 THR A O 1
ATOM 2175 N N . GLY A 1 303 ? 6.676 -14.312 -28.594 1 92.19 303 GLY A N 1
ATOM 2176 C CA . GLY A 1 303 ? 7.691 -15.234 -28.109 1 92.19 303 GLY A CA 1
ATOM 2177 C C . GLY A 1 303 ? 7.789 -16.5 -28.922 1 92.19 303 GLY A C 1
ATOM 2178 O O . GLY A 1 303 ? 8.891 -16.969 -29.234 1 92.19 303 GLY A O 1
ATOM 2179 N N . TYR A 1 304 ? 6.574 -17.031 -29.234 1 96.81 304 TYR A N 1
ATOM 2180 C CA . TYR A 1 304 ? 6.535 -18.281 -29.984 1 96.81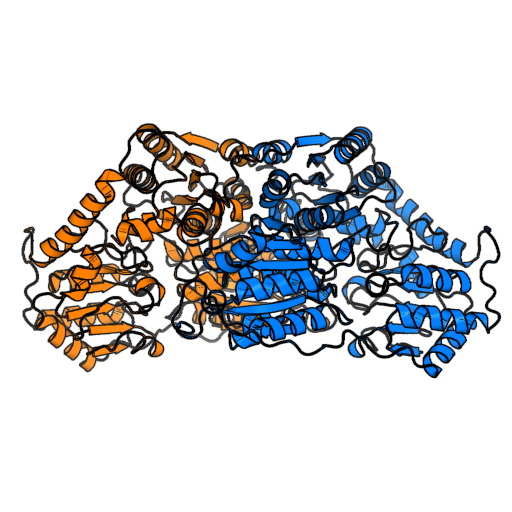 304 TYR A CA 1
ATOM 2181 C C . TYR A 1 304 ? 5.547 -18.203 -31.141 1 96.81 304 TYR A C 1
ATOM 2183 O O . TYR A 1 304 ? 4.48 -17.609 -31.016 1 96.81 304 TYR A O 1
ATOM 2191 N N . GLU A 1 305 ? 5.871 -18.828 -32.281 1 96.56 305 GLU A N 1
ATOM 2192 C CA . GLU A 1 305 ? 4.992 -18.906 -33.438 1 96.56 305 GLU A CA 1
ATOM 2193 C C . GLU A 1 305 ? 4.293 -20.25 -33.531 1 96.56 305 GLU A C 1
ATOM 2195 O O . GLU A 1 305 ? 4.898 -21.25 -33.906 1 96.56 305 GLU A O 1
ATOM 2200 N N . PRO A 1 306 ? 3.014 -20.312 -33.219 1 98.06 306 PRO A N 1
ATOM 2201 C CA . PRO A 1 306 ? 2.322 -21.609 -33.281 1 98.06 306 PRO A CA 1
ATOM 2202 C C . PRO A 1 306 ? 2.08 -22.094 -34.719 1 98.06 306 PRO A C 1
ATOM 2204 O O . PRO A 1 306 ? 1.799 -21.281 -35.594 1 98.06 306 PRO A O 1
ATOM 2207 N N . ALA A 1 307 ? 2.193 -23.359 -34.906 1 98.31 307 ALA A N 1
ATOM 2208 C CA . ALA A 1 307 ? 1.784 -23.984 -36.156 1 98.31 307 ALA A CA 1
ATOM 2209 C C . ALA A 1 307 ? 0.267 -23.953 -36.312 1 98.31 307 ALA A C 1
ATOM 2211 O O . ALA A 1 307 ? -0.24 -23.781 -37.438 1 98.31 307 ALA A O 1
ATOM 2212 N N . VAL A 1 308 ? -0.461 -24.141 -35.25 1 98.25 308 VAL A N 1
ATOM 2213 C CA . VAL A 1 308 ? -1.916 -24.047 -35.219 1 98.25 308 VAL A CA 1
ATOM 2214 C C . VAL A 1 308 ? -2.34 -23.125 -34.062 1 98.25 308 VAL A C 1
ATOM 2216 O O . VAL A 1 308 ? -1.965 -23.359 -32.906 1 98.25 308 VAL A O 1
ATOM 2219 N N . SER A 1 309 ? -3.004 -22.031 -34.375 1 97.31 309 SER A N 1
ATOM 2220 C CA . SER A 1 309 ? -3.596 -21.141 -33.375 1 97.31 309 SER A CA 1
ATOM 2221 C C . SER A 1 309 ? -5.066 -21.453 -33.156 1 97.31 309 SER A C 1
ATOM 2223 O O . SER A 1 309 ? -5.832 -21.609 -34.094 1 97.31 309 SER A O 1
ATOM 2225 N N . LEU A 1 310 ? -5.402 -21.656 -31.984 1 96.38 310 LEU A N 1
ATOM 2226 C CA . LEU A 1 310 ? -6.789 -21.922 -31.609 1 96.38 310 LEU A CA 1
ATOM 2227 C C . LEU A 1 310 ? -7.285 -20.906 -30.594 1 96.38 310 LEU A C 1
ATOM 2229 O O . LEU A 1 310 ? -6.969 -21.016 -29.406 1 96.38 310 LEU A O 1
ATOM 2233 N N . LEU A 1 311 ? -8.078 -19.938 -30.984 1 95.19 311 LEU A N 1
ATOM 2234 C CA . LEU A 1 311 ? -8.672 -18.938 -30.094 1 95.19 311 LEU A CA 1
ATOM 2235 C C . LEU A 1 311 ? -9.945 -19.469 -29.453 1 95.19 311 LEU A C 1
ATOM 2237 O O . LEU A 1 311 ? -11.023 -19.406 -30.047 1 95.19 311 LEU A O 1
ATOM 2241 N N . ALA A 1 312 ? -9.812 -19.938 -28.281 1 95.75 312 ALA A N 1
ATOM 2242 C CA . ALA A 1 312 ? -10.93 -20.547 -27.562 1 95.75 312 ALA A CA 1
ATOM 2243 C C . ALA A 1 312 ? -10.602 -20.703 -26.078 1 95.75 312 ALA A C 1
ATOM 2245 O O . ALA A 1 312 ? -9.43 -20.688 -25.688 1 95.75 312 ALA A O 1
ATOM 2246 N N . ASP A 1 313 ? -11.617 -20.797 -25.328 1 96.25 313 ASP A N 1
ATOM 2247 C CA . ASP A 1 313 ? -11.461 -21.156 -23.922 1 96.25 313 ASP A CA 1
ATOM 2248 C C . ASP A 1 313 ? -10.992 -22.609 -23.781 1 96.25 313 ASP A C 1
ATOM 2250 O O . ASP A 1 313 ? -11.398 -23.469 -24.562 1 96.25 313 ASP A O 1
ATOM 2254 N N . ALA A 1 314 ? -10.156 -22.828 -22.812 1 97.5 314 ALA A N 1
ATOM 2255 C CA . ALA A 1 314 ? -9.648 -24.188 -22.578 1 97.5 314 ALA A CA 1
ATOM 2256 C C . ALA A 1 314 ? -10.797 -25.172 -22.391 1 97.5 314 ALA A C 1
ATOM 2258 O O . ALA A 1 314 ? -10.719 -26.328 -22.812 1 97.5 314 ALA A O 1
ATOM 2259 N N . ALA A 1 315 ? -11.859 -24.75 -21.781 1 96 315 ALA A N 1
ATOM 2260 C CA . ALA A 1 315 ? -13.008 -25.609 -21.469 1 96 315 ALA A CA 1
ATOM 2261 C C . ALA A 1 315 ? -13.711 -26.047 -22.75 1 96 315 ALA A C 1
ATOM 2263 O O . ALA A 1 315 ? -14.367 -27.094 -22.781 1 96 315 ALA A O 1
ATOM 2264 N N . ASP A 1 316 ? -13.594 -25.25 -23.766 1 96.44 316 ASP A N 1
ATOM 2265 C CA . ASP A 1 316 ? -14.172 -25.594 -25.062 1 96.44 316 ASP A CA 1
ATOM 2266 C C . ASP A 1 316 ? -13.172 -26.359 -25.938 1 96.44 316 ASP A C 1
ATOM 2268 O O . ASP A 1 316 ? -13.523 -27.344 -26.578 1 96.44 316 ASP A O 1
ATOM 2272 N N . ALA A 1 317 ? -11.969 -25.906 -25.938 1 97.69 317 ALA A N 1
ATOM 2273 C CA . ALA A 1 317 ? -10.938 -26.406 -26.844 1 97.69 317 ALA A CA 1
ATOM 2274 C C . ALA A 1 317 ? -10.539 -27.828 -26.484 1 97.69 317 ALA A C 1
ATOM 2276 O O . ALA A 1 317 ? -10.383 -28.672 -27.359 1 97.69 317 ALA A O 1
ATOM 2277 N N . LEU A 1 318 ? -10.344 -28.109 -25.203 1 98.31 318 LEU A N 1
ATOM 2278 C CA . LEU A 1 318 ? -9.781 -29.391 -24.781 1 98.31 318 LEU A CA 1
ATOM 2279 C C . LEU A 1 318 ? -10.734 -30.531 -25.094 1 98.31 318 LEU A C 1
ATOM 2281 O O . LEU A 1 318 ? -10.336 -31.531 -25.688 1 98.31 318 LEU A O 1
ATOM 2285 N N . PRO A 1 319 ? -12.016 -30.406 -24.766 1 97.12 319 PRO A N 1
ATOM 2286 C CA . PRO A 1 319 ? -12.938 -31.469 -25.172 1 97.12 319 PRO A CA 1
ATOM 2287 C C . PRO A 1 319 ? -13.008 -31.656 -26.672 1 97.12 319 PRO A C 1
ATOM 2289 O O . PRO A 1 319 ? -13.055 -32.781 -27.172 1 97.12 319 PRO A O 1
ATOM 2292 N N . ALA A 1 320 ? -13.008 -30.547 -27.375 1 97.69 320 ALA A N 1
ATOM 2293 C CA . ALA A 1 320 ? -13.078 -30.625 -28.828 1 97.69 320 ALA A CA 1
ATOM 2294 C C . ALA A 1 320 ? -11.859 -31.344 -29.406 1 97.69 320 ALA A C 1
ATOM 2296 O O . ALA A 1 320 ? -11.992 -32.188 -30.297 1 97.69 320 ALA A O 1
ATOM 2297 N N . ILE A 1 321 ? -10.719 -31 -28.938 1 97.94 321 ILE A N 1
ATOM 2298 C CA . ILE A 1 321 ? -9.484 -31.641 -29.375 1 97.94 321 ILE A CA 1
ATOM 2299 C C . ILE A 1 321 ? -9.523 -33.125 -29 1 97.94 321 ILE A C 1
ATOM 2301 O O . ILE A 1 321 ? -9.141 -34 -29.797 1 97.94 321 ILE A O 1
ATOM 2305 N N . GLY A 1 322 ? -9.969 -33.469 -27.75 1 96.44 322 GLY A N 1
ATOM 2306 C CA . GLY A 1 322 ? -10.102 -34.844 -27.312 1 96.44 322 GLY A CA 1
ATOM 2307 C C . GLY A 1 322 ? -10.977 -35.656 -28.234 1 96.44 322 GLY A C 1
ATOM 2308 O O . GLY A 1 322 ? -10.617 -36.781 -28.578 1 96.44 322 GLY A O 1
ATOM 2309 N N . GLU A 1 323 ? -12.062 -35.125 -28.578 1 95.62 323 GLU A N 1
ATOM 2310 C CA . GLU A 1 323 ? -12.984 -35.812 -29.484 1 95.62 323 GLU A CA 1
ATOM 2311 C C . GLU A 1 323 ? -12.352 -36.031 -30.844 1 95.62 323 GLU A C 1
ATOM 2313 O O . GLU A 1 323 ? -12.484 -37.094 -31.438 1 95.62 323 GLU A O 1
ATOM 2318 N N . ALA A 1 324 ? -11.727 -35 -31.312 1 97 324 ALA A N 1
ATOM 2319 C CA . ALA A 1 324 ? -11.078 -35.125 -32.625 1 97 324 ALA A CA 1
ATOM 2320 C C . ALA A 1 324 ? -9.969 -36.156 -32.625 1 97 324 ALA A C 1
ATOM 2322 O O . ALA A 1 324 ? -9.758 -36.875 -33.594 1 97 324 ALA A O 1
ATOM 2323 N N . LEU A 1 325 ? -9.242 -36.25 -31.562 1 96.38 325 LEU A N 1
ATOM 2324 C CA . LEU A 1 325 ? -8.164 -37.219 -31.422 1 96.38 325 LEU A CA 1
ATOM 2325 C C . LEU A 1 325 ? -8.711 -38.656 -31.375 1 96.38 325 LEU A C 1
ATOM 2327 O O . LEU A 1 325 ? -8.078 -39.594 -31.859 1 96.38 325 LEU A O 1
ATOM 2331 N N . ALA A 1 326 ? -9.828 -38.781 -30.719 1 91.94 326 ALA A N 1
ATOM 2332 C CA . ALA A 1 326 ? -10.461 -40.094 -30.625 1 91.94 326 ALA A CA 1
ATOM 2333 C C . ALA A 1 326 ? -10.781 -40.656 -32 1 91.94 326 ALA A C 1
ATOM 2335 O O . ALA A 1 326 ? -10.789 -41.875 -32.188 1 91.94 326 ALA A O 1
ATOM 2336 N N . GLU A 1 327 ? -10.891 -39.812 -32.875 1 91.5 327 GLU A N 1
ATOM 2337 C CA . GLU A 1 327 ? -11.219 -40.219 -34.219 1 91.5 327 GLU A CA 1
ATOM 2338 C C . GLU A 1 327 ? -9.969 -40.594 -35 1 91.5 327 GLU A C 1
ATOM 2340 O O . GLU A 1 327 ? -10.055 -41.188 -36.094 1 91.5 327 GLU A O 1
ATOM 2345 N N . ARG A 1 328 ? -8.836 -40.375 -34.562 1 89.75 328 ARG A N 1
ATOM 2346 C CA . ARG A 1 328 ? -7.586 -40.531 -35.312 1 89.75 328 ARG A CA 1
ATOM 2347 C C . ARG A 1 328 ? -6.75 -41.656 -34.719 1 89.75 328 ARG A C 1
ATOM 2349 O O . ARG A 1 328 ? -5.578 -41.812 -35.062 1 89.75 328 ARG A O 1
ATOM 2356 N N . ASP A 1 329 ? -7.148 -42.625 -34.188 1 75.38 329 ASP A N 1
ATOM 2357 C CA . ASP A 1 329 ? -6.477 -43.812 -33.656 1 75.38 329 ASP A CA 1
ATOM 2358 C C . ASP A 1 329 ? -5.234 -43.438 -32.844 1 75.38 329 ASP A C 1
ATOM 2360 O O . ASP A 1 329 ? -4.125 -43.875 -33.156 1 75.38 329 ASP A O 1
ATOM 2364 N N . VAL A 1 330 ? -5.191 -42.406 -32.219 1 75.5 330 VAL A N 1
ATOM 2365 C CA . VAL A 1 330 ? -4.086 -42.062 -31.312 1 75.5 330 VAL A CA 1
ATOM 2366 C C . VAL A 1 330 ? -4.094 -42.969 -30.094 1 75.5 330 VAL A C 1
ATOM 2368 O O . VAL A 1 330 ? -5.145 -43.219 -29.5 1 75.5 330 VAL A O 1
ATOM 2371 N N . ALA A 1 331 ? -3.309 -44.094 -30.078 1 58.19 331 ALA A N 1
ATOM 2372 C CA . ALA A 1 331 ? -3.266 -45.094 -29.016 1 58.19 331 ALA A CA 1
ATOM 2373 C C . ALA A 1 331 ? -2.812 -44.469 -27.688 1 58.19 331 ALA A C 1
ATOM 2375 O O . ALA A 1 331 ? -1.694 -43.969 -27.594 1 58.19 331 ALA A O 1
ATOM 2376 N N . GLY A 1 332 ? -3.723 -43.844 -26.875 1 59.06 332 GLY A N 1
ATOM 2377 C CA . GLY A 1 332 ? -3.309 -43.5 -25.516 1 59.06 332 GLY A CA 1
ATOM 2378 C C . GLY A 1 332 ? -2.939 -44.719 -24.672 1 59.06 332 GLY A C 1
ATOM 2379 O O . GLY A 1 332 ? -3.1 -45.844 -25.109 1 59.06 332 GLY A O 1
ATOM 2380 N N . PRO A 1 333 ? -2.176 -44.406 -23.531 1 57.69 333 PRO A N 1
ATOM 2381 C CA . PRO A 1 333 ? -1.862 -45.594 -22.719 1 57.69 333 PRO A CA 1
ATOM 2382 C C . PRO A 1 333 ? -3.105 -46.375 -22.344 1 57.69 333 PRO A C 1
ATOM 2384 O O . PRO A 1 333 ? -4.148 -45.812 -22.031 1 57.69 333 PRO A O 1
ATOM 2387 N N . THR A 1 334 ? -3.465 -47.531 -22.719 1 48.94 334 THR A N 1
ATOM 2388 C CA . THR A 1 334 ? -4.641 -48.344 -22.422 1 48.94 334 THR A CA 1
ATOM 2389 C C . THR A 1 334 ? -4.578 -48.875 -21 1 48.94 334 THR A C 1
ATOM 2391 O O . THR A 1 334 ? -5.551 -49.469 -20.516 1 48.94 334 THR A O 1
ATOM 2394 N N . GLY A 1 335 ? -3.291 -48.844 -20.391 1 50.84 335 GLY A N 1
ATOM 2395 C CA . GLY A 1 335 ? -3.281 -49.5 -19.094 1 50.84 335 GLY A CA 1
ATOM 2396 C C . GLY A 1 335 ? -2.451 -48.781 -18.047 1 50.84 335 GLY A C 1
ATOM 2397 O O . GLY A 1 335 ? -2.006 -47.656 -18.281 1 50.84 335 GLY A O 1
ATOM 2398 N N . ALA A 1 336 ? -2.643 -49.219 -16.766 1 53.91 336 ALA A N 1
ATOM 2399 C CA . ALA A 1 336 ? -1.94 -48.75 -15.57 1 53.91 336 ALA A CA 1
ATOM 2400 C C . ALA A 1 336 ? -0.429 -48.781 -15.781 1 53.91 336 ALA A C 1
ATOM 2402 O O . ALA A 1 336 ? 0.328 -48.312 -14.93 1 53.91 336 ALA A O 1
ATOM 2403 N N . ASP A 1 337 ? 0.009 -49.344 -16.875 1 61.94 337 ASP A N 1
ATOM 2404 C CA . ASP A 1 337 ? 1.435 -49.594 -17.078 1 61.94 337 ASP A CA 1
ATOM 2405 C C . ASP A 1 337 ? 2.152 -48.312 -17.516 1 61.94 337 ASP A C 1
ATOM 2407 O O . ASP A 1 337 ? 1.521 -47.375 -18.016 1 61.94 337 ASP A O 1
ATOM 2411 N N . GLU A 1 338 ? 3.371 -48.281 -17.109 1 77.62 338 GLU A N 1
ATOM 2412 C CA . GLU A 1 338 ? 4.281 -47.25 -17.562 1 77.62 338 GLU A CA 1
ATOM 2413 C C . GLU A 1 338 ? 4.238 -47.094 -19.078 1 77.62 338 GLU A C 1
ATOM 2415 O O . GLU A 1 338 ? 4.164 -48.094 -19.797 1 77.62 338 GLU A O 1
ATOM 2420 N N . THR A 1 339 ? 4 -45.938 -19.484 1 87.75 339 THR A N 1
ATOM 2421 C CA . THR A 1 339 ? 3.986 -45.594 -20.906 1 87.75 339 THR A CA 1
ATOM 2422 C C . THR A 1 339 ? 5.184 -44.719 -21.25 1 87.75 339 THR A C 1
ATOM 2424 O O . THR A 1 339 ? 5.859 -44.188 -20.375 1 87.75 339 THR A O 1
ATOM 2427 N N . PRO A 1 340 ? 5.504 -44.656 -22.516 1 92.56 340 PRO A N 1
ATOM 2428 C CA . PRO A 1 340 ? 6.605 -43.781 -22.906 1 92.56 340 PRO A CA 1
ATOM 2429 C C . PRO A 1 340 ? 6.441 -42.344 -22.359 1 92.56 340 PRO A C 1
ATOM 2431 O O . PRO A 1 340 ? 7.41 -41.75 -21.906 1 92.56 340 PRO A O 1
ATOM 2434 N N . GLY A 1 341 ? 5.258 -41.875 -22.438 1 95.31 341 GLY A N 1
ATOM 2435 C CA . GLY A 1 341 ? 5.004 -40.562 -21.922 1 95.31 341 GLY A CA 1
ATOM 2436 C C . GLY A 1 341 ? 5.238 -40.438 -20.422 1 95.31 341 GLY A C 1
ATOM 2437 O O . GLY A 1 341 ? 5.844 -39.469 -19.953 1 95.31 341 GLY A O 1
ATOM 2438 N N . SER A 1 342 ? 4.73 -41.375 -19.688 1 96.06 342 SER A N 1
ATOM 2439 C CA . SER A 1 342 ? 4.93 -41.375 -18.234 1 96.06 342 SER A CA 1
ATOM 2440 C C . SER A 1 342 ? 6.398 -41.562 -17.875 1 96.06 342 SER A C 1
ATOM 2442 O O . SER A 1 342 ? 6.879 -41 -16.875 1 96.06 342 SER A O 1
ATOM 2444 N N . ASP A 1 343 ? 7.113 -42.375 -18.703 1 96.5 343 ASP A N 1
ATOM 2445 C CA . ASP A 1 343 ? 8.547 -42.531 -18.484 1 96.5 343 ASP A CA 1
ATOM 2446 C C . ASP A 1 343 ? 9.289 -41.219 -18.672 1 96.5 343 ASP A C 1
ATOM 2448 O O . ASP A 1 343 ? 10.195 -40.906 -17.906 1 96.5 343 ASP A O 1
ATOM 2452 N N . ARG A 1 344 ? 8.898 -40.5 -19.688 1 97.56 344 ARG A N 1
ATOM 2453 C CA . ARG A 1 344 ? 9.508 -39.188 -19.938 1 97.56 344 ARG A CA 1
ATOM 2454 C C . ARG A 1 344 ? 9.242 -38.219 -18.781 1 97.56 344 ARG A C 1
ATOM 2456 O O . ARG A 1 344 ? 10.141 -37.5 -18.359 1 97.56 344 ARG A O 1
ATOM 2463 N N . ALA A 1 345 ? 8.055 -38.219 -18.297 1 97.94 345 ALA A N 1
ATOM 2464 C CA . ALA A 1 345 ? 7.707 -37.375 -17.156 1 97.94 345 ALA A CA 1
ATOM 2465 C C . ALA A 1 345 ? 8.477 -37.812 -15.906 1 97.94 345 ALA A C 1
ATOM 2467 O O . ALA A 1 345 ? 8.984 -36.969 -15.164 1 97.94 345 ALA A O 1
ATOM 2468 N N . ALA A 1 346 ? 8.562 -39.062 -15.648 1 97.69 346 ALA A N 1
ATOM 2469 C CA . ALA A 1 346 ? 9.258 -39.594 -14.484 1 97.69 346 ALA A CA 1
ATOM 2470 C C . ALA A 1 346 ? 10.742 -39.25 -14.516 1 97.69 346 ALA A C 1
ATOM 2472 O O . ALA A 1 346 ? 11.344 -39 -13.477 1 97.69 346 ALA A O 1
ATOM 2473 N N . ALA A 1 347 ? 11.289 -39.25 -15.711 1 98 347 ALA A N 1
ATOM 2474 C CA . ALA A 1 347 ? 12.703 -38.906 -15.859 1 98 347 ALA A CA 1
ATOM 2475 C C . ALA A 1 347 ? 12.969 -37.5 -15.375 1 98 347 ALA A C 1
ATOM 2477 O O . ALA A 1 347 ? 14.008 -37.219 -14.766 1 98 347 ALA A O 1
ATOM 2478 N N . VAL A 1 348 ? 12.078 -36.594 -15.695 1 98.19 348 VAL A N 1
ATOM 2479 C CA . VAL A 1 348 ? 12.203 -35.219 -15.258 1 98.19 348 VAL A CA 1
ATOM 2480 C C . VAL A 1 348 ? 12.125 -35.156 -13.734 1 98.19 348 VAL A C 1
ATOM 2482 O O . VAL A 1 348 ? 12.945 -34.469 -13.094 1 98.19 348 VAL A O 1
ATOM 2485 N N . ARG A 1 349 ? 11.148 -35.812 -13.148 1 97.81 349 ARG A N 1
ATOM 2486 C CA . ARG A 1 349 ? 10.961 -35.812 -11.703 1 97.81 349 ARG A CA 1
ATOM 2487 C C . ARG A 1 349 ? 12.156 -36.406 -10.984 1 97.81 349 ARG A C 1
ATOM 2489 O O . ARG A 1 349 ? 12.602 -35.906 -9.961 1 97.81 349 ARG A O 1
ATOM 2496 N N . ASP A 1 350 ? 12.641 -37.531 -11.547 1 97.56 350 ASP A N 1
ATOM 2497 C CA . ASP A 1 350 ? 13.789 -38.219 -10.961 1 97.56 350 ASP A CA 1
ATOM 2498 C C . ASP A 1 350 ? 15.039 -37.344 -11.008 1 97.56 350 ASP A C 1
ATOM 2500 O O . ASP A 1 350 ? 15.812 -37.312 -10.055 1 97.56 350 ASP A O 1
ATOM 2504 N N . ASP A 1 351 ? 15.195 -36.719 -12.141 1 96.94 351 ASP A N 1
ATOM 2505 C CA . ASP A 1 351 ? 16.344 -35.812 -12.281 1 96.94 351 ASP A CA 1
ATOM 2506 C C . ASP A 1 351 ? 16.281 -34.688 -11.258 1 96.94 351 ASP A C 1
ATOM 2508 O O . ASP A 1 351 ? 17.297 -34.344 -10.648 1 96.94 351 ASP A O 1
ATOM 2512 N N . PHE A 1 352 ? 15.156 -34.125 -11.086 1 96.75 352 PHE A N 1
ATOM 2513 C CA . PHE A 1 352 ? 14.984 -33.062 -10.094 1 96.75 352 PHE A CA 1
ATOM 2514 C C . PHE A 1 352 ? 15.289 -33.594 -8.695 1 96.75 352 PHE A C 1
ATOM 2516 O O . PHE A 1 352 ? 15.984 -32.906 -7.926 1 96.75 352 PHE A O 1
ATOM 2523 N N . ALA A 1 353 ? 14.734 -34.688 -8.367 1 96.75 353 ALA A N 1
ATOM 2524 C CA . ALA A 1 353 ? 14.969 -35.281 -7.059 1 96.75 353 ALA A CA 1
ATOM 2525 C C . ALA A 1 353 ? 16.469 -35.469 -6.809 1 96.75 353 ALA A C 1
ATOM 2527 O O . ALA A 1 353 ? 16.953 -35.219 -5.699 1 96.75 353 ALA A O 1
ATOM 2528 N N . GLU A 1 354 ? 17.156 -35.875 -7.828 1 96.38 354 GLU A N 1
ATOM 2529 C CA . GLU A 1 354 ? 18.609 -36.062 -7.711 1 96.38 354 GLU A CA 1
ATOM 2530 C C . GLU A 1 354 ? 19.328 -34.719 -7.52 1 96.38 354 GLU A C 1
ATOM 2532 O O . GLU A 1 354 ? 20.281 -34.625 -6.742 1 96.38 354 GLU A O 1
ATOM 2537 N N . HIS A 1 355 ? 18.859 -33.75 -8.203 1 94.94 355 HIS A N 1
ATOM 2538 C CA . HIS A 1 355 ? 19.5 -32.438 -8.195 1 94.94 355 HIS A CA 1
ATOM 2539 C C . HIS A 1 355 ? 19.375 -31.766 -6.828 1 94.94 355 HIS A C 1
ATOM 2541 O O . HIS A 1 355 ? 20.234 -30.984 -6.43 1 94.94 355 HIS A O 1
ATOM 2547 N N . ILE A 1 356 ? 18.281 -32.062 -6.09 1 96.19 356 ILE A N 1
ATOM 2548 C CA . ILE A 1 356 ? 18.062 -31.359 -4.84 1 96.19 356 ILE A CA 1
ATOM 2549 C C . ILE A 1 356 ? 18.453 -32.25 -3.66 1 96.19 356 ILE A C 1
ATOM 2551 O O . ILE A 1 356 ? 18.297 -31.859 -2.502 1 96.19 356 ILE A O 1
ATOM 2555 N N . ALA A 1 357 ? 18.938 -33.438 -3.922 1 96.19 357 ALA A N 1
ATOM 2556 C CA . ALA A 1 357 ? 19.25 -34.406 -2.885 1 96.19 357 ALA A CA 1
ATOM 2557 C C . ALA A 1 357 ? 20.203 -33.844 -1.844 1 96.19 357 ALA A C 1
ATOM 2559 O O . ALA A 1 357 ? 20.047 -34.094 -0.647 1 96.19 357 ALA A O 1
ATOM 2560 N N . GLU A 1 358 ? 21.141 -33.062 -2.232 1 94.88 358 GLU A N 1
ATOM 2561 C CA . GLU A 1 358 ? 22.141 -32.469 -1.349 1 94.88 358 GLU A CA 1
ATOM 2562 C C . GLU A 1 358 ? 21.516 -31.391 -0.444 1 94.88 358 GLU A C 1
ATOM 2564 O O . GLU A 1 358 ? 22.094 -31.031 0.582 1 94.88 358 GLU A O 1
ATOM 2569 N N . LEU A 1 359 ? 20.375 -30.859 -0.83 1 96.19 359 LEU A N 1
ATOM 2570 C CA . LEU A 1 359 ? 19.719 -29.797 -0.074 1 96.19 359 LEU A CA 1
ATOM 2571 C C . LEU A 1 359 ? 18.781 -30.375 0.984 1 96.19 359 LEU A C 1
ATOM 2573 O O . LEU A 1 359 ? 18.234 -29.641 1.811 1 96.19 359 LEU A O 1
ATOM 2577 N N . GLU A 1 360 ? 18.594 -31.656 0.948 1 94.56 360 GLU A N 1
ATOM 2578 C CA . GLU A 1 360 ? 17.812 -32.344 1.97 1 94.56 360 GLU A CA 1
ATOM 2579 C C . GLU A 1 360 ? 18.609 -32.531 3.25 1 94.56 360 GLU A C 1
ATOM 2581 O O . GLU A 1 360 ? 19.594 -33.281 3.26 1 94.56 360 GLU A O 1
ATOM 2586 N N . VAL A 1 361 ? 18.219 -31.797 4.277 1 94.19 361 VAL A N 1
ATOM 2587 C CA . VAL A 1 361 ? 18.906 -31.844 5.566 1 94.19 361 VAL A CA 1
ATOM 2588 C C . VAL A 1 361 ? 17.906 -32.188 6.672 1 94.19 361 VAL A C 1
ATOM 2590 O O . VAL A 1 361 ? 16.688 -32.094 6.473 1 94.19 361 VAL A O 1
ATOM 2593 N N . THR A 1 362 ? 18.438 -32.688 7.848 1 89.31 362 THR A N 1
ATOM 2594 C CA . THR A 1 362 ? 17.547 -33.062 8.938 1 89.31 362 THR A CA 1
ATOM 2595 C C . THR A 1 362 ? 17.641 -32.062 10.086 1 89.31 362 THR A C 1
ATOM 2597 O O . THR A 1 362 ? 16.641 -31.781 10.758 1 89.31 362 THR A O 1
ATOM 2600 N N . ASP A 1 363 ? 18.781 -31.516 10.273 1 90 363 ASP A N 1
ATOM 2601 C CA . ASP A 1 363 ? 19 -30.656 11.43 1 90 363 ASP A CA 1
ATOM 2602 C C . ASP A 1 363 ? 18.797 -29.188 11.062 1 90 363 ASP A C 1
ATOM 2604 O O . ASP A 1 363 ? 18.969 -28.797 9.906 1 90 363 ASP A O 1
ATOM 2608 N N . ALA A 1 364 ? 18.391 -28.297 11.977 1 90.19 364 ALA A N 1
ATOM 2609 C CA . ALA A 1 364 ? 18.219 -26.844 11.805 1 90.19 364 ALA A CA 1
ATOM 2610 C C . ALA A 1 364 ? 19.562 -26.156 11.594 1 90.19 364 ALA A C 1
ATOM 2612 O O . ALA A 1 364 ? 20.578 -26.578 12.148 1 90.19 364 ALA A O 1
ATOM 2613 N N . PRO A 1 365 ? 19.547 -25.141 10.945 1 94.38 365 PRO A N 1
ATOM 2614 C CA . PRO A 1 365 ? 18.422 -24.594 10.172 1 94.38 365 PRO A CA 1
ATOM 2615 C C . PRO A 1 365 ? 18.156 -25.359 8.883 1 94.38 365 PRO A C 1
ATOM 2617 O O . PRO A 1 365 ? 19.094 -25.812 8.227 1 94.38 365 PRO A O 1
ATOM 2620 N N . LEU A 1 366 ? 16.984 -25.531 8.562 1 97.69 366 LEU A N 1
ATOM 2621 C CA . LEU A 1 366 ? 16.594 -26.297 7.379 1 97.69 366 LEU A CA 1
ATOM 2622 C C . LEU A 1 366 ? 16.812 -25.469 6.113 1 97.69 366 LEU A C 1
ATOM 2624 O O . LEU A 1 366 ? 16.797 -24.234 6.152 1 97.69 366 LEU A O 1
ATOM 2628 N N . THR A 1 367 ? 17.109 -26.141 4.996 1 97.69 367 THR A N 1
ATOM 2629 C CA . THR A 1 367 ? 17 -25.469 3.703 1 97.69 367 THR A CA 1
ATOM 2630 C C . THR A 1 367 ? 15.539 -25.25 3.334 1 97.69 367 THR A C 1
ATOM 2632 O O . THR A 1 367 ? 14.648 -25.891 3.887 1 97.69 367 THR A O 1
ATOM 2635 N N . SER A 1 368 ? 15.289 -24.328 2.449 1 97.31 368 SER A N 1
ATOM 2636 C CA . SER A 1 368 ? 13.938 -24.109 1.951 1 97.31 368 SER A CA 1
ATOM 2637 C C . SER A 1 368 ? 13.344 -25.375 1.362 1 97.31 368 SER A C 1
ATOM 2639 O O . SER A 1 368 ? 12.164 -25.672 1.557 1 97.31 368 SER A O 1
ATOM 2641 N N . VAL A 1 369 ? 14.172 -26.141 0.632 1 97.81 369 VAL A N 1
ATOM 2642 C CA . VAL A 1 369 ? 13.727 -27.391 0.013 1 97.81 369 VAL A CA 1
ATOM 2643 C C . VAL A 1 369 ? 13.219 -28.344 1.088 1 97.81 369 VAL A C 1
ATOM 2645 O O . VAL A 1 369 ? 12.094 -28.844 1.006 1 97.81 369 VAL A O 1
ATOM 2648 N N . THR A 1 370 ? 14.039 -28.562 2.129 1 98.06 370 THR A N 1
ATOM 2649 C CA . THR A 1 370 ? 13.688 -29.484 3.199 1 98.06 370 THR A CA 1
ATOM 2650 C C . THR A 1 370 ? 12.461 -28.984 3.957 1 98.06 370 THR A C 1
ATOM 2652 O O . THR A 1 370 ? 11.578 -29.781 4.309 1 98.06 370 THR A O 1
ATOM 2655 N N . ALA A 1 371 ? 12.438 -27.703 4.258 1 98.44 371 ALA A N 1
ATOM 2656 C CA . ALA A 1 371 ? 11.312 -27.125 4.984 1 98.44 371 ALA A CA 1
ATOM 2657 C C . ALA A 1 371 ? 10.008 -27.297 4.207 1 98.44 371 ALA A C 1
ATOM 2659 O O . ALA A 1 371 ? 8.992 -27.688 4.777 1 98.44 371 ALA A O 1
ATOM 2660 N N . LEU A 1 372 ? 10.016 -26.984 2.914 1 98.38 372 LEU A N 1
ATOM 2661 C CA . LEU A 1 372 ? 8.844 -27.078 2.059 1 98.38 372 LEU A CA 1
ATOM 2662 C C . LEU A 1 372 ? 8.367 -28.531 1.965 1 98.38 372 LEU A C 1
ATOM 2664 O O . LEU A 1 372 ? 7.164 -28.797 2.078 1 98.38 372 LEU A O 1
ATOM 2668 N N . GLU A 1 373 ? 9.289 -29.453 1.73 1 97.88 373 GLU A N 1
ATOM 2669 C CA . GLU A 1 373 ? 8.938 -30.875 1.652 1 97.88 373 GLU A CA 1
ATOM 2670 C C . GLU A 1 373 ? 8.336 -31.359 2.963 1 97.88 373 GLU A C 1
ATOM 2672 O O . GLU A 1 373 ? 7.355 -32.125 2.957 1 97.88 373 GLU A O 1
ATOM 2677 N N . THR A 1 374 ? 8.953 -30.922 4.059 1 98.31 374 THR A N 1
ATOM 2678 C CA . THR A 1 374 ? 8.484 -31.328 5.383 1 98.31 374 THR A CA 1
ATOM 2679 C C . THR A 1 374 ? 7.059 -30.828 5.625 1 98.31 374 THR A C 1
ATOM 2681 O O . THR A 1 374 ? 6.211 -31.594 6.113 1 98.31 374 THR A O 1
ATOM 2684 N N . VAL A 1 375 ? 6.801 -29.547 5.289 1 98.75 375 VAL A N 1
ATOM 2685 C CA . VAL A 1 375 ? 5.461 -28.984 5.441 1 98.75 375 VAL A CA 1
ATOM 2686 C C . VAL A 1 375 ? 4.473 -29.75 4.57 1 98.75 375 VAL A C 1
ATOM 2688 O O . VAL A 1 375 ? 3.387 -30.125 5.027 1 98.75 375 VAL A O 1
ATOM 2691 N N . ARG A 1 376 ? 4.797 -30 3.334 1 98.31 376 ARG A N 1
ATOM 2692 C CA . ARG A 1 376 ? 3.9 -30.688 2.412 1 98.31 376 ARG A CA 1
ATOM 2693 C C . ARG A 1 376 ? 3.539 -32.062 2.934 1 98.31 376 ARG A C 1
ATOM 2695 O O . ARG A 1 376 ? 2.381 -32.5 2.861 1 98.31 376 ARG A O 1
ATOM 2702 N N . ASP A 1 377 ? 4.547 -32.781 3.434 1 97 377 ASP A N 1
ATOM 2703 C CA . ASP A 1 377 ? 4.355 -34.156 3.936 1 97 377 ASP A CA 1
ATOM 2704 C C . ASP A 1 377 ? 3.385 -34.156 5.117 1 97 377 ASP A C 1
ATOM 2706 O O . ASP A 1 377 ? 2.711 -35.156 5.359 1 97 377 ASP A O 1
ATOM 2710 N N . ALA A 1 378 ? 3.307 -33.062 5.77 1 98.31 378 ALA A N 1
ATOM 2711 C CA . ALA A 1 378 ? 2.469 -32.969 6.961 1 98.31 378 ALA A CA 1
ATOM 2712 C C . ALA A 1 378 ? 1.033 -32.594 6.594 1 98.31 378 ALA A C 1
ATOM 2714 O O . ALA A 1 378 ? 0.141 -32.625 7.445 1 98.31 378 ALA A O 1
ATOM 2715 N N . LEU A 1 379 ? 0.747 -32.281 5.363 1 98.12 379 LEU A N 1
ATOM 2716 C CA . LEU A 1 379 ? -0.557 -31.797 4.93 1 98.12 379 LEU A CA 1
ATOM 2717 C C . LEU A 1 379 ? -1.317 -32.875 4.164 1 98.12 379 LEU A C 1
ATOM 2719 O O . LEU A 1 379 ? -0.708 -33.719 3.512 1 98.12 379 LEU A O 1
ATOM 2723 N N . SER A 1 380 ? -2.621 -32.875 4.23 1 97 380 SER A N 1
ATOM 2724 C CA . SER A 1 380 ? -3.434 -33.719 3.363 1 97 380 SER A CA 1
ATOM 2725 C C . SER A 1 380 ? -3.373 -33.219 1.915 1 97 380 SER A C 1
ATOM 2727 O O . SER A 1 380 ? -2.979 -32.094 1.646 1 97 380 SER A O 1
ATOM 2729 N N . ARG A 1 381 ? -3.773 -34.094 1.066 1 95.25 381 ARG A N 1
ATOM 2730 C CA . ARG A 1 381 ? -3.795 -33.844 -0.368 1 95.25 381 ARG A CA 1
ATOM 2731 C C . ARG A 1 381 ? -4.703 -32.656 -0.69 1 95.25 381 ARG A C 1
ATOM 2733 O O . ARG A 1 381 ? -4.414 -31.875 -1.602 1 95.25 381 ARG A O 1
ATOM 2740 N N . GLU A 1 382 ? -5.668 -32.438 0.123 1 95.38 382 GLU A N 1
ATOM 2741 C CA . GLU A 1 382 ? -6.738 -31.484 -0.174 1 95.38 382 GLU A CA 1
ATOM 2742 C C . GLU A 1 382 ? -6.445 -30.109 0.429 1 95.38 382 GLU A C 1
ATOM 2744 O O . GLU A 1 382 ? -7.133 -29.141 0.126 1 95.38 382 GLU A O 1
ATOM 2749 N N . THR A 1 383 ? -5.398 -30.016 1.22 1 98.06 383 THR A N 1
ATOM 2750 C CA . THR A 1 383 ? -5.082 -28.766 1.88 1 98.06 383 THR A CA 1
ATOM 2751 C C . THR A 1 383 ? -4.902 -27.641 0.855 1 98.06 383 THR A C 1
ATOM 2753 O O . THR A 1 383 ? -4.234 -27.828 -0.164 1 98.06 383 THR A O 1
ATOM 2756 N N . VAL A 1 384 ? -5.605 -26.469 1.083 1 98.38 384 VAL A N 1
ATOM 2757 C CA . VAL A 1 384 ? -5.434 -25.281 0.267 1 98.38 384 VAL A CA 1
ATOM 2758 C C . VAL A 1 384 ? -4.207 -24.5 0.745 1 98.38 384 VAL A C 1
ATOM 2760 O O . VAL A 1 384 ? -4.082 -24.203 1.936 1 98.38 384 VAL A O 1
ATOM 2763 N N . VAL A 1 385 ? -3.326 -24.203 -0.152 1 98.69 385 VAL A N 1
ATOM 2764 C CA . VAL A 1 385 ? -2.076 -23.531 0.202 1 98.69 385 VAL A CA 1
ATOM 2765 C C . VAL A 1 385 ? -1.989 -22.188 -0.506 1 98.69 385 VAL A C 1
ATOM 2767 O O . VAL A 1 385 ? -2.195 -22.109 -1.719 1 98.69 385 VAL A O 1
ATOM 2770 N N . ALA A 1 386 ? -1.81 -21.141 0.247 1 98.44 386 ALA A N 1
ATOM 2771 C CA . ALA A 1 386 ? -1.499 -19.812 -0.275 1 98.44 386 ALA A CA 1
ATOM 2772 C C . ALA A 1 386 ? -0.026 -19.469 -0.067 1 98.44 386 ALA A C 1
ATOM 2774 O O . ALA A 1 386 ? 0.437 -19.359 1.07 1 98.44 386 ALA A O 1
ATOM 2775 N N . ALA A 1 387 ? 0.679 -19.297 -1.122 1 98.44 387 ALA A N 1
ATOM 2776 C CA . ALA A 1 387 ? 2.119 -19.062 -1.038 1 98.44 387 ALA A CA 1
ATOM 2777 C C . ALA A 1 387 ? 2.455 -17.609 -1.36 1 98.44 387 ALA A C 1
ATOM 2779 O O . ALA A 1 387 ? 1.976 -17.062 -2.354 1 98.44 387 ALA A O 1
ATOM 2780 N N . ASP A 1 388 ? 3.275 -16.984 -0.531 1 98.31 388 ASP A N 1
ATOM 2781 C CA . ASP A 1 388 ? 3.811 -15.648 -0.757 1 98.31 388 ASP A CA 1
ATOM 2782 C C . ASP A 1 388 ? 4.879 -15.664 -1.846 1 98.31 388 ASP A C 1
ATOM 2784 O O . ASP A 1 388 ? 5.18 -16.719 -2.418 1 98.31 388 ASP A O 1
ATOM 2788 N N . ALA A 1 389 ? 5.359 -14.492 -2.221 1 96.38 389 ALA A N 1
ATOM 2789 C CA . ALA A 1 389 ? 6.535 -14.375 -3.082 1 96.38 389 ALA A CA 1
ATOM 2790 C C . ALA A 1 389 ? 7.82 -14.398 -2.262 1 96.38 389 ALA A C 1
ATOM 2792 O O . ALA A 1 389 ? 7.789 -14.219 -1.042 1 96.38 389 ALA A O 1
ATOM 2793 N N . GLY A 1 390 ? 8.953 -14.594 -2.904 1 94.38 390 GLY A N 1
ATOM 2794 C CA . GLY A 1 390 ? 10.25 -14.664 -2.252 1 94.38 390 GLY A CA 1
ATOM 2795 C C . GLY A 1 390 ? 11.062 -15.875 -2.664 1 94.38 390 GLY A C 1
ATOM 2796 O O . GLY A 1 390 ? 10.648 -16.641 -3.541 1 94.38 390 GLY A O 1
ATOM 2797 N N . GLY A 1 391 ? 12.227 -16 -2.016 1 94.31 391 GLY A N 1
ATOM 2798 C CA . GLY A 1 391 ? 13.133 -17.094 -2.352 1 94.31 391 GLY A CA 1
ATOM 2799 C C . GLY A 1 391 ? 12.531 -18.469 -2.109 1 94.31 391 GLY A C 1
ATOM 2800 O O . GLY A 1 391 ? 12.664 -19.359 -2.943 1 94.31 391 GLY A O 1
ATOM 2801 N N . PHE A 1 392 ? 11.828 -18.672 -0.99 1 96.56 392 PHE A N 1
ATOM 2802 C CA . PHE A 1 392 ? 11.211 -19.969 -0.684 1 96.56 392 PHE A CA 1
ATOM 2803 C C . PHE A 1 392 ? 10.195 -20.344 -1.753 1 96.56 392 PHE A C 1
ATOM 2805 O O . PHE A 1 392 ? 10.047 -21.516 -2.092 1 96.56 392 PHE A O 1
ATOM 2812 N N . ARG A 1 393 ? 9.484 -19.328 -2.232 1 96.44 393 ARG A N 1
ATOM 2813 C CA . ARG A 1 393 ? 8.453 -19.562 -3.24 1 96.44 393 ARG A CA 1
ATOM 2814 C C . ARG A 1 393 ? 9.062 -20.062 -4.547 1 96.44 393 ARG A C 1
ATOM 2816 O O . ARG A 1 393 ? 8.453 -20.859 -5.254 1 96.44 393 ARG A O 1
ATOM 2823 N N . VAL A 1 394 ? 10.242 -19.516 -4.891 1 96.38 394 VAL A N 1
ATOM 2824 C CA . VAL A 1 394 ? 10.922 -19.984 -6.094 1 96.38 394 VAL A CA 1
ATOM 2825 C C . VAL A 1 394 ? 11.242 -21.469 -5.961 1 96.38 394 VAL A C 1
ATOM 2827 O O . VAL A 1 394 ? 11.023 -22.25 -6.898 1 96.38 394 VAL A O 1
ATOM 2830 N N . TRP A 1 395 ? 11.672 -21.875 -4.773 1 97.25 395 TRP A N 1
ATOM 2831 C CA . TRP A 1 395 ? 11.844 -23.297 -4.5 1 97.25 395 TRP A CA 1
ATOM 2832 C C . TRP A 1 395 ? 10.508 -24.016 -4.52 1 97.25 395 TRP A C 1
ATOM 2834 O O . TRP A 1 395 ? 10.422 -25.156 -4.996 1 97.25 395 TRP A O 1
ATOM 2844 N N . GLY A 1 396 ? 9.508 -23.391 -3.975 1 97.19 396 GLY A N 1
ATOM 2845 C CA . GLY A 1 396 ? 8.18 -23.969 -3.865 1 97.19 396 GLY A CA 1
ATOM 2846 C C . GLY A 1 396 ? 7.57 -24.328 -5.207 1 97.19 396 GLY A C 1
ATOM 2847 O O . GLY A 1 396 ? 6.773 -25.25 -5.312 1 97.19 396 GLY A O 1
ATOM 2848 N N . LEU A 1 397 ? 7.941 -23.594 -6.281 1 96.81 397 LEU A N 1
ATOM 2849 C CA . LEU A 1 397 ? 7.43 -23.875 -7.617 1 96.81 397 LEU A CA 1
ATOM 2850 C C . LEU A 1 397 ? 7.887 -25.234 -8.102 1 96.81 397 LEU A C 1
ATOM 2852 O O . LEU A 1 397 ? 7.195 -25.891 -8.891 1 96.81 397 LEU A O 1
ATOM 2856 N N . ASN A 1 398 ? 8.984 -25.75 -7.551 1 94.81 398 ASN A N 1
ATOM 2857 C CA . ASN A 1 398 ? 9.555 -27.016 -8 1 94.81 398 ASN A CA 1
ATOM 2858 C C . ASN A 1 398 ? 9.445 -28.094 -6.926 1 94.81 398 ASN A C 1
ATOM 2860 O O . ASN A 1 398 ? 9.227 -29.266 -7.238 1 94.81 398 ASN A O 1
ATOM 2864 N N . ALA A 1 399 ? 9.484 -27.688 -5.691 1 96.44 399 ALA A N 1
ATOM 2865 C CA . ALA A 1 399 ? 9.703 -28.656 -4.629 1 96.44 399 ALA A CA 1
ATOM 2866 C C . ALA A 1 399 ? 8.422 -28.891 -3.824 1 96.44 399 ALA A C 1
ATOM 2868 O O . ALA A 1 399 ? 8.367 -29.797 -2.988 1 96.44 399 ALA A O 1
ATOM 2869 N N . PHE A 1 400 ? 7.426 -28.172 -4.008 1 97.94 400 PHE A N 1
ATOM 2870 C CA . PHE A 1 400 ? 6.172 -28.281 -3.273 1 97.94 400 PHE A CA 1
ATOM 2871 C C . PHE A 1 400 ? 5.047 -28.75 -4.191 1 97.94 400 PHE A C 1
ATOM 2873 O O . PHE A 1 400 ? 4.453 -27.938 -4.914 1 97.94 400 PHE A O 1
ATOM 2880 N N . PRO A 1 401 ? 4.664 -30 -4.184 1 97.31 401 PRO A N 1
ATOM 2881 C CA . PRO A 1 401 ? 3.643 -30.5 -5.102 1 97.31 401 PRO A CA 1
ATOM 2882 C C . PRO A 1 401 ? 2.256 -29.938 -4.812 1 97.31 401 PRO A C 1
ATOM 2884 O O . PRO A 1 401 ? 1.893 -29.75 -3.648 1 97.31 401 PRO A O 1
ATOM 2887 N N . ALA A 1 402 ? 1.545 -29.625 -5.805 1 97.31 402 ALA A N 1
ATOM 2888 C CA . ALA A 1 402 ? 0.128 -29.281 -5.773 1 97.31 402 ALA A CA 1
ATOM 2889 C C . ALA A 1 402 ? -0.726 -30.359 -6.41 1 97.31 402 ALA A C 1
ATOM 2891 O O . ALA A 1 402 ? -0.321 -30.984 -7.398 1 97.31 402 ALA A O 1
ATOM 2892 N N . TYR A 1 403 ? -2.002 -30.594 -5.902 1 97.19 403 TYR A N 1
ATOM 2893 C CA . TYR A 1 403 ? -2.744 -31.766 -6.332 1 97.19 403 TYR A CA 1
ATOM 2894 C C . TYR A 1 403 ? -4.074 -31.375 -6.965 1 97.19 403 TYR A C 1
ATOM 2896 O O . TYR A 1 403 ? -4.797 -32.219 -7.48 1 97.19 403 TYR A O 1
ATOM 2904 N N . GLY A 1 404 ? -4.375 -30.125 -6.957 1 96.5 404 GLY A N 1
ATOM 2905 C CA . GLY A 1 404 ? -5.594 -29.625 -7.574 1 96.5 404 GLY A CA 1
ATOM 2906 C C . GLY A 1 404 ? -5.453 -28.219 -8.117 1 96.5 404 GLY A C 1
ATOM 2907 O O . GLY A 1 404 ? -4.559 -27.469 -7.711 1 96.5 404 GLY A O 1
ATOM 2908 N N . PRO A 1 405 ? -6.348 -27.859 -9.047 1 96.12 405 PRO A N 1
ATOM 2909 C CA . PRO A 1 405 ? -6.234 -26.547 -9.703 1 96.12 405 PRO A CA 1
ATOM 2910 C C . PRO A 1 405 ? -6.504 -25.391 -8.758 1 96.12 405 PRO A C 1
ATOM 2912 O O . PRO A 1 405 ? -6.121 -24.25 -9.047 1 96.12 405 PRO A O 1
ATOM 2915 N N . ARG A 1 406 ? -7.109 -25.656 -7.637 1 96.38 406 ARG A N 1
ATOM 2916 C CA . ARG A 1 406 ? -7.461 -24.562 -6.734 1 96.38 406 ARG A CA 1
ATOM 2917 C C . ARG A 1 406 ? -6.887 -24.797 -5.344 1 96.38 406 ARG A C 1
ATOM 2919 O O . ARG A 1 406 ? -7.27 -24.125 -4.387 1 96.38 406 ARG A O 1
ATOM 2926 N N . SER A 1 407 ? -5.996 -25.781 -5.195 1 96.06 407 SER A N 1
ATOM 2927 C CA . SER A 1 407 ? -5.449 -26.125 -3.885 1 96.06 407 SER A CA 1
ATOM 2928 C C . SER A 1 407 ? -4.109 -25.438 -3.648 1 96.06 407 SER A C 1
ATOM 2930 O O . SER A 1 407 ? -3.51 -25.578 -2.582 1 96.06 407 SER A O 1
ATOM 2932 N N . TYR A 1 408 ? -3.631 -24.688 -4.594 1 97 408 TYR A N 1
ATOM 2933 C CA . TYR A 1 408 ? -2.377 -23.953 -4.492 1 97 408 TYR A CA 1
ATOM 2934 C C . TYR A 1 408 ? -2.469 -22.625 -5.219 1 97 408 TYR A C 1
ATOM 2936 O O . TYR A 1 408 ? -2.752 -22.578 -6.418 1 97 408 TYR A O 1
ATOM 2944 N N . VAL A 1 409 ? -2.238 -21.609 -4.441 1 94.56 409 VAL A N 1
ATOM 2945 C CA . VAL A 1 409 ? -2.301 -20.297 -5.074 1 94.56 409 VAL A CA 1
ATOM 2946 C C . VAL A 1 409 ? -1.024 -19.516 -4.773 1 94.56 409 VAL A C 1
ATOM 2948 O O . VAL A 1 409 ? -0.532 -19.531 -3.643 1 94.56 409 VAL A O 1
ATOM 2951 N N . ASN A 1 410 ? -0.453 -18.922 -5.828 1 94.38 410 ASN A N 1
ATOM 2952 C CA . ASN A 1 410 ? 0.66 -17.984 -5.738 1 94.38 410 ASN A CA 1
ATOM 2953 C C . ASN A 1 410 ? 0.544 -16.875 -6.777 1 94.38 410 ASN A C 1
ATOM 2955 O O . ASN A 1 410 ? -0.107 -17.062 -7.809 1 94.38 410 ASN A O 1
ATOM 2959 N N . PRO A 1 411 ? 1.108 -15.75 -6.496 1 94.25 411 PRO A N 1
ATOM 2960 C CA . PRO A 1 411 ? 0.976 -14.664 -7.465 1 94.25 411 PRO A CA 1
ATOM 2961 C C . PRO A 1 411 ? 1.701 -14.953 -8.781 1 94.25 411 PRO A C 1
ATOM 2963 O O . PRO A 1 411 ? 2.752 -15.594 -8.781 1 94.25 411 PRO A O 1
ATOM 2966 N N . GLY A 1 412 ? 1.136 -14.477 -9.93 1 94.88 412 GLY A N 1
ATOM 2967 C CA . GLY A 1 412 ? 1.754 -14.594 -11.234 1 94.88 412 GLY A CA 1
ATOM 2968 C C . GLY A 1 412 ? 2.922 -13.648 -11.438 1 94.88 412 GLY A C 1
ATOM 2969 O O . GLY A 1 412 ? 3.793 -13.539 -10.57 1 94.88 412 GLY A O 1
ATOM 2970 N N . SER A 1 413 ? 2.943 -13 -12.57 1 94.75 413 SER A N 1
ATOM 2971 C CA . SER A 1 413 ? 4.09 -12.18 -12.961 1 94.75 413 SER A CA 1
ATOM 2972 C C . SER A 1 413 ? 4.18 -10.922 -12.094 1 94.75 413 SER A C 1
ATOM 2974 O O . SER A 1 413 ? 5.234 -10.289 -12.023 1 94.75 413 SER A O 1
ATOM 2976 N N . TRP A 1 414 ? 3.105 -10.562 -11.469 1 96 414 TRP A N 1
ATOM 2977 C CA . TRP A 1 414 ? 3.133 -9.414 -10.578 1 96 414 TRP A CA 1
ATOM 2978 C C . TRP A 1 414 ? 4.051 -9.664 -9.391 1 96 414 TRP A C 1
ATOM 2980 O O . TRP A 1 414 ? 4.73 -8.75 -8.914 1 96 414 TRP A O 1
ATOM 2990 N N . ALA A 1 415 ? 4.07 -10.891 -8.859 1 94.69 415 ALA A N 1
ATOM 2991 C CA . ALA A 1 415 ? 5.043 -11.414 -7.898 1 94.69 415 ALA A CA 1
ATOM 2992 C C . ALA A 1 415 ? 5.207 -10.461 -6.715 1 94.69 415 ALA A C 1
ATOM 2994 O O . ALA A 1 415 ? 6.332 -10.109 -6.352 1 94.69 415 ALA A O 1
ATOM 2995 N N . THR A 1 416 ? 4.16 -9.992 -6.113 1 95.81 416 THR A N 1
ATOM 2996 C CA . THR A 1 416 ? 4.227 -9.07 -4.988 1 95.81 416 THR A CA 1
ATOM 2997 C C . THR A 1 416 ? 4.477 -9.82 -3.686 1 95.81 416 THR A C 1
ATOM 2999 O O . THR A 1 416 ? 3.904 -10.891 -3.457 1 95.81 416 THR A O 1
ATOM 3002 N N . MET A 1 417 ? 5.441 -9.367 -2.912 1 96.75 417 MET A N 1
ATOM 3003 C CA . MET A 1 417 ? 5.629 -9.875 -1.557 1 96.75 417 MET A CA 1
ATOM 3004 C C . MET A 1 417 ? 4.5 -9.414 -0.642 1 96.75 417 MET A C 1
ATOM 3006 O O . MET A 1 417 ? 3.889 -8.367 -0.878 1 96.75 417 MET A O 1
ATOM 3010 N N . GLY A 1 418 ? 4.238 -10.172 0.395 1 97.62 418 GLY A N 1
ATOM 3011 C CA . GLY A 1 418 ? 3.236 -9.789 1.374 1 97.62 418 GLY A CA 1
ATOM 3012 C C . GLY A 1 418 ? 1.835 -10.234 1.001 1 97.62 418 GLY A C 1
ATOM 3013 O O . GLY A 1 418 ? 0.855 -9.781 1.597 1 97.62 418 GLY A O 1
ATOM 3014 N N . THR A 1 419 ? 1.72 -11.07 0.003 1 97.75 419 THR A N 1
ATOM 3015 C CA . THR A 1 419 ? 0.428 -11.547 -0.477 1 97.75 419 THR A CA 1
ATOM 3016 C C . THR A 1 419 ? 0.001 -12.805 0.278 1 97.75 419 THR A C 1
ATOM 3018 O O . THR A 1 419 ? -1.183 -13.148 0.305 1 97.75 419 THR A O 1
ATOM 3021 N N . GLY A 1 420 ? 0.889 -13.555 0.919 1 98.44 420 GLY A N 1
ATOM 3022 C CA . GLY A 1 420 ? 0.627 -14.867 1.493 1 98.44 420 GLY A CA 1
ATOM 3023 C C . GLY A 1 420 ? -0.506 -14.859 2.5 1 98.44 420 GLY A C 1
ATOM 3024 O O . GLY A 1 420 ? -1.568 -15.438 2.252 1 98.44 420 GLY A O 1
ATOM 3025 N N . LEU A 1 421 ? -0.326 -14.133 3.564 1 98.81 421 LEU A N 1
ATOM 3026 C CA . LEU A 1 421 ? -1.303 -14.148 4.648 1 98.81 421 LEU A CA 1
ATOM 3027 C C . LEU A 1 421 ? -2.635 -13.562 4.188 1 98.81 421 LEU A C 1
ATOM 3029 O O . LEU A 1 421 ? -3.688 -14.164 4.398 1 98.81 421 LEU A O 1
ATOM 3033 N N . PRO A 1 422 ? -2.678 -12.383 3.486 1 98.88 422 PRO A N 1
ATOM 3034 C CA . PRO A 1 422 ? -3.967 -11.883 3.004 1 98.88 422 PRO A CA 1
ATOM 3035 C C . PRO A 1 422 ? -4.688 -12.883 2.102 1 98.88 422 PRO A C 1
ATOM 3037 O O . PRO A 1 422 ? -5.891 -13.102 2.262 1 98.88 422 PRO A O 1
ATOM 3040 N N . SER A 1 423 ? -3.953 -13.492 1.158 1 98.75 423 SER A N 1
ATOM 3041 C CA . SER A 1 423 ? -4.602 -14.469 0.291 1 98.75 423 SER A CA 1
ATOM 3042 C C . SER A 1 423 ? -5.074 -15.68 1.083 1 98.75 423 SER A C 1
ATOM 3044 O O . SER A 1 423 ? -6.105 -16.281 0.762 1 98.75 423 SER A O 1
ATOM 3046 N N . GLY A 1 424 ? -4.297 -16.109 2.102 1 98.88 424 GLY A N 1
ATOM 3047 C CA . GLY A 1 424 ? -4.723 -17.188 2.984 1 98.88 424 GLY A CA 1
ATOM 3048 C C . GLY A 1 424 ? -6.008 -16.875 3.729 1 98.88 424 GLY A C 1
ATOM 3049 O O . GLY A 1 424 ? -6.871 -17.75 3.881 1 98.88 424 GLY 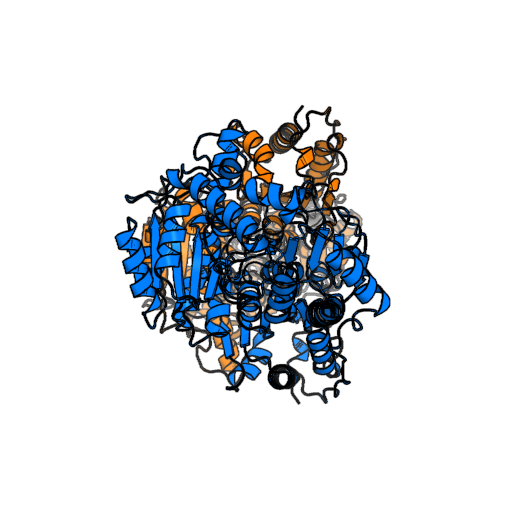A O 1
ATOM 3050 N N . ILE A 1 425 ? -6.148 -15.648 4.191 1 98.94 425 ILE A N 1
ATOM 3051 C CA . ILE A 1 425 ? -7.371 -15.203 4.855 1 98.94 425 ILE A CA 1
ATOM 3052 C C . ILE A 1 425 ? -8.555 -15.328 3.898 1 98.94 425 ILE A C 1
ATOM 3054 O O . ILE A 1 425 ? -9.586 -15.906 4.246 1 98.94 425 ILE A O 1
ATOM 3058 N N . GLY A 1 426 ? -8.367 -14.766 2.672 1 98.88 426 GLY A N 1
ATOM 3059 C CA . GLY A 1 426 ? -9.406 -14.922 1.668 1 98.88 426 GLY A CA 1
ATOM 3060 C C . GLY A 1 426 ? -9.742 -16.375 1.381 1 98.88 426 GLY A C 1
ATOM 3061 O O . GLY A 1 426 ? -10.922 -16.734 1.26 1 98.88 426 GLY A O 1
ATOM 3062 N N . ALA A 1 427 ? -8.719 -17.203 1.274 1 98.81 427 ALA A N 1
ATOM 3063 C CA . ALA A 1 427 ? -8.891 -18.625 0.994 1 98.81 427 ALA A CA 1
ATOM 3064 C C . ALA A 1 427 ? -9.688 -19.312 2.098 1 98.81 427 ALA A C 1
ATOM 3066 O O . ALA A 1 427 ? -10.562 -20.141 1.82 1 98.81 427 ALA A O 1
ATOM 3067 N N . GLN A 1 428 ? -9.375 -18.984 3.371 1 98.81 428 GLN A N 1
ATOM 3068 C CA . GLN A 1 428 ? -10.086 -19.609 4.48 1 98.81 428 GLN A CA 1
ATOM 3069 C C . GLN A 1 428 ? -11.547 -19.172 4.508 1 98.81 428 GLN A C 1
ATOM 3071 O O . GLN A 1 428 ? -12.438 -19.984 4.805 1 98.81 428 GLN A O 1
ATOM 3076 N N . VAL A 1 429 ? -11.805 -17.906 4.215 1 98.69 429 VAL A N 1
ATOM 3077 C CA . VAL A 1 429 ? -13.18 -17.406 4.133 1 98.69 429 VAL A CA 1
ATOM 3078 C C . VAL A 1 429 ? -13.938 -18.156 3.045 1 98.69 429 VAL A C 1
ATOM 3080 O O . VAL A 1 429 ? -15.109 -18.5 3.223 1 98.69 429 VAL A O 1
ATOM 3083 N N . ALA A 1 430 ? -13.281 -18.469 1.92 1 98.31 430 ALA A N 1
ATOM 3084 C CA . ALA A 1 430 ? -13.898 -19.141 0.771 1 98.31 430 ALA A CA 1
ATOM 3085 C C . ALA A 1 430 ? -14.086 -20.625 1.034 1 98.31 430 ALA A C 1
ATOM 3087 O O . ALA A 1 430 ? -14.977 -21.25 0.456 1 98.31 430 ALA A O 1
ATOM 3088 N N . ASN A 1 431 ? -13.203 -21.219 1.855 1 97.75 431 ASN A N 1
ATOM 3089 C CA . ASN A 1 431 ? -13.172 -22.641 2.139 1 97.75 431 ASN A CA 1
ATOM 3090 C C . ASN A 1 431 ? -13.211 -22.922 3.639 1 97.75 431 ASN A C 1
ATOM 3092 O O . ASN A 1 431 ? -12.25 -23.453 4.199 1 97.75 431 ASN A O 1
ATOM 3096 N N . PRO A 1 432 ? -14.312 -22.672 4.27 1 97.19 432 PRO A N 1
ATOM 3097 C CA . PRO A 1 432 ? -14.375 -22.719 5.73 1 97.19 432 PRO A CA 1
ATOM 3098 C C . PRO A 1 432 ? -14.141 -24.109 6.289 1 97.19 432 PRO A C 1
ATOM 3100 O O . PRO A 1 432 ? -13.727 -24.266 7.441 1 97.19 432 PRO A O 1
ATOM 3103 N N . ASP A 1 433 ? -14.32 -25.141 5.441 1 96 433 ASP A N 1
ATOM 3104 C CA . ASP A 1 433 ? -14.234 -26.516 5.938 1 96 433 ASP A CA 1
ATOM 3105 C C . ASP A 1 433 ? -12.906 -27.156 5.539 1 96 433 ASP A C 1
ATOM 3107 O O . ASP A 1 433 ? -12.633 -28.312 5.898 1 96 433 ASP A O 1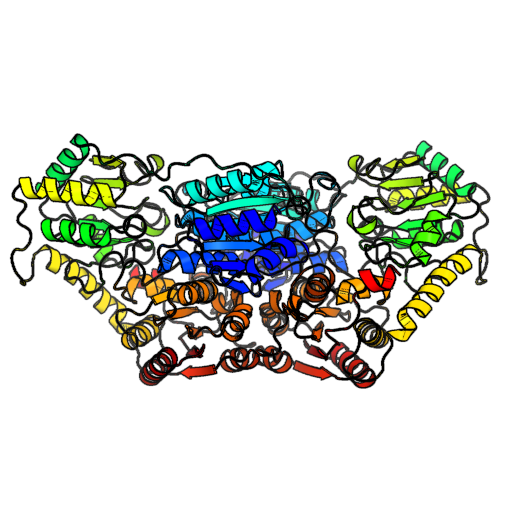
ATOM 3111 N N . GLU A 1 434 ? -12.102 -26.469 4.75 1 96.81 434 GLU A N 1
ATOM 3112 C CA . GLU A 1 434 ? -10.82 -27 4.305 1 96.81 434 GLU A CA 1
ATOM 3113 C C . GLU A 1 434 ? -9.672 -26.484 5.172 1 96.81 434 GLU A C 1
ATOM 3115 O O . GLU A 1 434 ? -9.781 -25.422 5.781 1 96.81 434 GLU A O 1
ATOM 3120 N N . ASP A 1 435 ? -8.656 -27.297 5.301 1 98.19 435 ASP A N 1
ATOM 3121 C CA . ASP A 1 435 ? -7.41 -26.797 5.871 1 98.19 435 ASP A CA 1
ATOM 3122 C C . ASP A 1 435 ? -6.738 -25.797 4.934 1 98.19 435 ASP A C 1
ATOM 3124 O O . ASP A 1 435 ? -6.613 -26.047 3.732 1 98.19 435 ASP A O 1
ATOM 3128 N N . VAL A 1 436 ? -6.445 -24.625 5.441 1 98.81 436 VAL A N 1
ATOM 3129 C CA . VAL A 1 436 ? -5.746 -23.609 4.672 1 98.81 436 VAL A CA 1
ATOM 3130 C C . VAL A 1 436 ? -4.391 -23.312 5.312 1 98.81 436 VAL A C 1
ATOM 3132 O O . VAL A 1 436 ? -4.309 -23.031 6.512 1 98.81 436 VAL A O 1
ATOM 3135 N N . VAL A 1 437 ? -3.293 -23.359 4.551 1 98.94 437 VAL A N 1
ATOM 3136 C CA . VAL A 1 437 ? -1.934 -23.094 5.02 1 98.94 437 VAL A CA 1
ATOM 3137 C C . VAL A 1 437 ? -1.307 -21.969 4.203 1 98.94 437 VAL A C 1
ATOM 3139 O O . VAL A 1 437 ? -1.4 -21.969 2.973 1 98.94 437 VAL A O 1
ATOM 3142 N N . VAL A 1 438 ? -0.771 -21.047 4.902 1 98.88 438 VAL A N 1
ATOM 3143 C CA . VAL A 1 438 ? -0.003 -19.953 4.305 1 98.88 438 VAL A CA 1
ATOM 3144 C C . VAL A 1 438 ? 1.489 -20.281 4.383 1 98.88 438 VAL A C 1
ATOM 3146 O O . VAL A 1 438 ? 2 -20.625 5.445 1 98.88 438 VAL A O 1
ATOM 3149 N N . LEU A 1 439 ? 2.178 -20.203 3.279 1 98.88 439 LEU A N 1
ATOM 3150 C CA . LEU A 1 439 ? 3.635 -20.266 3.227 1 98.88 439 LEU A CA 1
ATOM 3151 C C . LEU A 1 439 ? 4.219 -18.875 2.955 1 98.88 439 LEU A C 1
ATOM 3153 O O . LEU A 1 439 ? 3.863 -18.234 1.967 1 98.88 439 LEU A O 1
ATOM 3157 N N . THR A 1 440 ? 5.062 -18.469 3.828 1 98.75 440 THR A N 1
ATOM 3158 C CA . THR A 1 440 ? 5.621 -17.125 3.66 1 98.75 440 THR A CA 1
ATOM 3159 C C . THR A 1 440 ? 7.051 -17.062 4.199 1 98.75 440 THR A C 1
ATOM 3161 O O . THR A 1 440 ? 7.418 -17.844 5.082 1 98.75 440 THR A O 1
ATOM 3164 N N . GLY A 1 441 ? 7.922 -16.25 3.531 1 98.19 441 GLY A N 1
ATOM 3165 C CA . GLY A 1 441 ? 9.188 -15.859 4.129 1 98.19 441 GLY A CA 1
ATOM 3166 C C . GLY A 1 441 ? 9.055 -14.719 5.121 1 98.19 441 GLY A C 1
ATOM 3167 O O . GLY A 1 441 ? 8.047 -14.008 5.125 1 98.19 441 GLY A O 1
ATOM 3168 N N . ASP A 1 442 ? 10.102 -14.562 5.973 1 97.81 442 ASP A N 1
ATOM 3169 C CA . ASP A 1 442 ? 10.008 -13.547 7.016 1 97.81 442 ASP A CA 1
ATOM 3170 C C . ASP A 1 442 ? 9.93 -12.141 6.414 1 97.81 442 ASP A C 1
ATOM 3172 O O . ASP A 1 442 ? 9.195 -11.289 6.906 1 97.81 442 ASP A O 1
ATOM 3176 N N . GLY A 1 443 ? 10.648 -11.859 5.301 1 97.12 443 GLY A N 1
ATOM 3177 C CA . GLY A 1 443 ? 10.57 -10.555 4.652 1 97.12 443 GLY A CA 1
ATOM 3178 C C . GLY A 1 443 ? 9.188 -10.227 4.121 1 97.12 443 GLY A C 1
ATOM 3179 O O . GLY A 1 443 ? 8.672 -9.133 4.348 1 97.12 443 GLY A O 1
ATOM 3180 N N . GLY A 1 444 ? 8.594 -11.18 3.318 1 97.75 444 GLY A N 1
ATOM 3181 C CA . GLY A 1 444 ? 7.242 -10.992 2.812 1 97.75 444 GLY A CA 1
ATOM 3182 C C . GLY A 1 444 ? 6.199 -10.914 3.912 1 97.75 444 GLY A C 1
ATOM 3183 O O . GLY A 1 444 ? 5.266 -10.109 3.834 1 97.75 444 GLY A O 1
ATOM 3184 N N . PHE A 1 445 ? 6.402 -11.703 4.996 1 98.69 445 PHE A N 1
ATOM 3185 C CA . PHE A 1 445 ? 5.473 -11.727 6.117 1 98.69 445 PHE A CA 1
ATOM 3186 C C . PHE A 1 445 ? 5.441 -10.367 6.816 1 98.69 445 PHE A C 1
ATOM 3188 O O . PHE A 1 445 ? 4.375 -9.891 7.203 1 98.69 445 PHE A O 1
ATOM 3195 N N . MET A 1 446 ? 6.543 -9.773 6.934 1 98.44 446 MET A N 1
ATOM 3196 C CA . MET A 1 446 ? 6.637 -8.461 7.578 1 98.44 446 MET A CA 1
ATOM 3197 C C . MET A 1 446 ? 5.805 -7.43 6.828 1 98.44 446 MET A C 1
ATOM 3199 O O . MET A 1 446 ? 5.332 -6.461 7.426 1 98.44 446 MET A O 1
ATOM 3203 N N . MET A 1 447 ? 5.566 -7.629 5.578 1 98.31 447 MET A N 1
ATOM 3204 C CA . MET A 1 447 ? 4.816 -6.66 4.781 1 98.31 447 MET A CA 1
ATOM 3205 C C . MET A 1 447 ? 3.322 -6.77 5.059 1 98.31 447 MET A C 1
ATOM 3207 O O . MET A 1 447 ? 2.549 -5.895 4.664 1 98.31 447 MET A O 1
ATOM 3211 N N . CYS A 1 448 ? 2.865 -7.828 5.742 1 98.38 448 CYS A N 1
ATOM 3212 C CA . CYS A 1 448 ? 1.433 -7.992 5.961 1 98.38 448 CYS A CA 1
ATOM 3213 C C . CYS A 1 448 ? 1.153 -8.484 7.379 1 98.38 448 CYS A C 1
ATOM 3215 O O . CYS A 1 448 ? 0.116 -9.094 7.637 1 98.38 448 CYS A O 1
ATOM 3217 N N . ILE A 1 449 ? 2.004 -8.266 8.375 1 98.31 449 ILE A N 1
ATOM 3218 C CA . ILE A 1 449 ? 1.889 -8.797 9.727 1 98.31 449 ILE A CA 1
ATOM 3219 C C . ILE A 1 449 ? 0.652 -8.219 10.414 1 98.31 449 ILE A C 1
ATOM 3221 O O . ILE A 1 449 ? 0.121 -8.805 11.352 1 98.31 449 ILE A O 1
ATOM 3225 N N . HIS A 1 450 ? 0.196 -7.055 10 1 98.06 450 HIS A N 1
ATOM 3226 C CA . HIS A 1 450 ? -1.009 -6.465 10.57 1 98.06 450 HIS A CA 1
ATOM 3227 C C . HIS A 1 450 ? -2.209 -7.391 10.398 1 98.06 450 HIS A C 1
ATOM 3229 O O . HIS A 1 450 ? -3.133 -7.375 11.219 1 98.06 450 HIS A O 1
ATOM 3235 N N . GLU A 1 451 ? -2.188 -8.281 9.422 1 98.75 451 GLU A N 1
ATOM 3236 C CA . GLU A 1 451 ? -3.328 -9.148 9.125 1 98.75 451 GLU A CA 1
ATOM 3237 C C . GLU A 1 451 ? -3.367 -10.359 10.055 1 98.75 451 GLU A C 1
ATOM 3239 O O . GLU A 1 451 ? -4.344 -11.109 10.062 1 98.75 451 GLU A O 1
ATOM 3244 N N . ILE A 1 452 ? -2.283 -10.578 10.867 1 98.88 452 ILE A N 1
ATOM 3245 C CA . ILE A 1 452 ? -2.414 -11.539 11.961 1 98.88 452 ILE A CA 1
ATOM 3246 C C . ILE A 1 452 ? -3.656 -11.203 12.789 1 98.88 452 ILE A C 1
ATOM 3248 O O . ILE A 1 452 ? -4.441 -12.094 13.117 1 98.88 452 ILE A O 1
ATOM 3252 N N . HIS A 1 453 ? -3.826 -9.922 13.039 1 98.81 453 HIS A N 1
ATOM 3253 C CA . HIS A 1 453 ? -4.965 -9.484 13.836 1 98.81 453 HIS A CA 1
ATOM 3254 C C . HIS A 1 453 ? -6.281 -9.789 13.133 1 98.81 453 HIS A C 1
ATOM 3256 O O . HIS A 1 453 ? -7.266 -10.148 13.781 1 98.81 453 HIS A O 1
ATOM 3262 N N . THR A 1 454 ? -6.359 -9.586 11.766 1 98.69 454 THR A N 1
ATOM 3263 C CA . THR A 1 454 ? -7.562 -9.922 11.016 1 98.69 454 THR A CA 1
ATOM 3264 C C . THR A 1 454 ? -7.918 -11.391 11.188 1 98.69 454 THR A C 1
ATOM 3266 O O . THR A 1 454 ? -9.078 -11.734 11.422 1 98.69 454 THR A O 1
ATOM 3269 N N . ALA A 1 455 ? -6.895 -12.258 11.031 1 98.88 455 ALA A N 1
ATOM 3270 C CA . ALA A 1 455 ? -7.137 -13.688 11.164 1 98.88 455 ALA A CA 1
ATOM 3271 C C . ALA A 1 455 ? -7.719 -14.023 12.539 1 98.88 455 ALA A C 1
ATOM 3273 O O . ALA A 1 455 ? -8.648 -14.828 12.648 1 98.88 455 ALA A O 1
ATOM 3274 N N . VAL A 1 456 ? -7.16 -13.398 13.578 1 98.75 456 VAL A N 1
ATOM 3275 C CA . VAL A 1 456 ? -7.586 -13.648 14.953 1 98.75 456 VAL A CA 1
ATOM 3276 C C . VAL A 1 456 ? -8.984 -13.07 15.172 1 98.75 456 VAL A C 1
ATOM 3278 O O . VAL A 1 456 ? -9.875 -13.75 15.688 1 98.75 456 VAL A O 1
ATOM 3281 N N . ALA A 1 457 ? -9.18 -11.773 14.758 1 98.19 457 ALA A N 1
ATOM 3282 C CA . ALA A 1 457 ? -10.445 -11.07 14.984 1 98.19 457 ALA A CA 1
ATOM 3283 C C . ALA A 1 457 ? -11.594 -11.742 14.234 1 98.19 457 ALA A C 1
ATOM 3285 O O . ALA A 1 457 ? -12.727 -11.75 14.711 1 98.19 457 ALA A O 1
ATOM 3286 N N . GLU A 1 458 ? -11.32 -12.336 13.055 1 97.69 458 GLU A N 1
ATOM 3287 C CA . GLU A 1 458 ? -12.328 -13.008 12.242 1 97.69 458 GLU A CA 1
ATOM 3288 C C . GLU A 1 458 ? -12.445 -14.484 12.617 1 97.69 458 GLU A C 1
ATOM 3290 O O . GLU A 1 458 ? -13.25 -15.219 12.047 1 97.69 458 GLU A O 1
ATOM 3295 N N . ASP A 1 459 ? -11.625 -14.945 13.547 1 97.31 459 ASP A N 1
ATOM 3296 C CA . ASP A 1 459 ? -11.633 -16.312 14.047 1 97.31 459 ASP A CA 1
ATOM 3297 C C . ASP A 1 459 ? -11.461 -17.328 12.906 1 97.31 459 ASP A C 1
ATOM 3299 O O . ASP A 1 459 ? -12.281 -18.234 12.742 1 97.31 459 ASP A O 1
ATOM 3303 N N . LEU A 1 460 ? -10.477 -17.125 12.078 1 98.44 460 LEU A N 1
ATOM 3304 C CA . LEU A 1 460 ? -10.203 -17.984 10.938 1 98.44 460 LEU A CA 1
ATOM 3305 C C . LEU A 1 460 ? -9.141 -19.031 11.281 1 98.44 460 LEU A C 1
ATOM 3307 O O . LEU A 1 460 ? -8.008 -18.672 11.625 1 98.44 460 LEU A O 1
ATOM 3311 N N . PRO A 1 461 ? -9.43 -20.297 11.203 1 98.44 461 PRO A N 1
ATOM 3312 C CA . PRO A 1 461 ? -8.477 -21.344 11.602 1 98.44 461 PRO A CA 1
ATOM 3313 C C . PRO A 1 461 ? -7.438 -21.625 10.531 1 98.44 461 PRO A C 1
ATOM 3315 O O . PRO A 1 461 ? -7.207 -22.797 10.188 1 98.44 461 PRO A O 1
ATOM 3318 N N . LEU A 1 462 ? -6.719 -20.641 10.016 1 98.38 462 LEU A N 1
ATOM 3319 C CA . LEU A 1 462 ? -5.648 -20.875 9.055 1 98.38 462 LEU A CA 1
ATOM 3320 C C . LEU A 1 462 ? -4.312 -21.062 9.758 1 98.38 462 LEU A C 1
ATOM 3322 O O . LEU A 1 462 ? -4.148 -20.656 10.906 1 98.38 462 LEU A O 1
ATOM 3326 N N . THR A 1 463 ? -3.428 -21.766 9.125 1 98.94 463 THR A N 1
ATOM 3327 C CA . THR A 1 463 ? -2.068 -22 9.594 1 98.94 463 THR A CA 1
ATOM 3328 C C . THR A 1 463 ? -1.066 -21.172 8.797 1 98.94 463 THR A C 1
ATOM 3330 O O . THR A 1 463 ? -1.085 -21.172 7.566 1 98.94 463 THR A O 1
ATOM 3333 N N . ILE A 1 464 ? -0.267 -20.422 9.492 1 98.94 464 ILE A N 1
ATOM 3334 C CA . ILE A 1 464 ? 0.808 -19.672 8.852 1 98.94 464 ILE A CA 1
ATOM 3335 C C . ILE A 1 464 ? 2.148 -20.344 9.133 1 98.94 464 ILE A C 1
ATOM 3337 O O . ILE A 1 464 ? 2.529 -20.516 10.297 1 98.94 464 ILE A O 1
ATOM 3341 N N . VAL A 1 465 ? 2.832 -20.734 8.125 1 98.94 465 VAL A N 1
ATOM 3342 C CA . VAL A 1 465 ? 4.207 -21.203 8.242 1 98.94 465 VAL A CA 1
ATOM 3343 C C . VAL A 1 465 ? 5.172 -20.125 7.75 1 98.94 465 VAL A C 1
ATOM 3345 O O . VAL A 1 465 ? 5.199 -19.812 6.559 1 98.94 465 VAL A O 1
ATOM 3348 N N . VAL A 1 466 ? 5.934 -19.609 8.648 1 98.81 466 VAL A N 1
ATOM 3349 C CA . VAL A 1 466 ? 6.891 -18.562 8.297 1 98.81 466 VAL A CA 1
ATOM 3350 C C . VAL A 1 466 ? 8.305 -19.141 8.273 1 98.81 466 VAL A C 1
ATOM 3352 O O . VAL A 1 466 ? 8.781 -19.672 9.281 1 98.81 466 VAL A O 1
ATOM 3355 N N . PHE A 1 467 ? 8.922 -19.094 7.129 1 98.56 467 PHE A N 1
ATOM 3356 C CA . PHE A 1 467 ? 10.328 -19.453 6.969 1 98.56 467 PHE A CA 1
ATOM 3357 C C . PHE A 1 467 ? 11.242 -18.281 7.293 1 98.56 467 PHE A C 1
ATOM 3359 O O . PHE A 1 467 ? 11.367 -17.359 6.492 1 98.56 467 PHE A O 1
ATOM 3366 N N . ARG A 1 468 ? 11.914 -18.344 8.414 1 97.88 468 ARG A N 1
ATOM 3367 C CA . ARG A 1 468 ? 12.688 -17.203 8.914 1 97.88 468 ARG A CA 1
ATOM 3368 C C . ARG A 1 468 ? 14.18 -17.406 8.672 1 97.88 468 ARG A C 1
ATOM 3370 O O . ARG A 1 468 ? 14.766 -18.375 9.172 1 97.88 468 ARG A O 1
ATOM 3377 N N . ASN A 1 469 ? 14.766 -16.562 7.898 1 96.94 469 ASN A N 1
ATOM 3378 C CA . ASN A 1 469 ? 16.219 -16.578 7.75 1 96.94 469 ASN A CA 1
ATOM 3379 C C . ASN A 1 469 ? 16.828 -15.203 8.031 1 96.94 469 ASN A C 1
ATOM 3381 O O . ASN A 1 469 ? 18.016 -14.984 7.805 1 96.94 469 ASN A O 1
ATOM 3385 N N . GLU A 1 470 ? 16.016 -14.156 8.484 1 97 470 GLU A N 1
ATOM 3386 C CA . GLU A 1 470 ? 16.422 -12.828 8.938 1 97 470 GLU A CA 1
ATOM 3387 C C . GLU A 1 470 ? 17.172 -12.086 7.844 1 97 470 GLU A C 1
ATOM 3389 O O . GLU A 1 470 ? 18.188 -11.43 8.117 1 97 470 GLU A O 1
ATOM 3394 N N . ASP A 1 471 ? 16.703 -12.258 6.625 1 96.88 471 ASP A N 1
ATOM 3395 C CA . ASP A 1 471 ? 17.344 -11.648 5.465 1 96.88 471 ASP A CA 1
ATOM 3396 C C . ASP A 1 471 ? 16.406 -11.609 4.27 1 96.88 471 ASP A C 1
ATOM 3398 O O . ASP A 1 471 ? 15.453 -12.391 4.199 1 96.88 471 ASP A O 1
ATOM 3402 N N . TYR A 1 472 ? 16.547 -10.594 3.428 1 97 472 TYR A N 1
ATOM 3403 C CA . TYR A 1 472 ? 16.094 -10.766 2.047 1 97 472 TYR A CA 1
ATOM 3404 C C . TYR A 1 472 ? 17.094 -11.617 1.259 1 97 472 TYR A C 1
ATOM 3406 O O . TYR A 1 472 ? 17.797 -11.109 0.389 1 97 472 TYR A O 1
ATOM 3414 N N . ALA A 1 473 ? 17.016 -12.883 1.466 1 96.19 473 ALA A N 1
ATOM 3415 C CA . ALA A 1 473 ? 18.109 -13.789 1.136 1 96.19 473 ALA A CA 1
ATOM 3416 C C . ALA A 1 473 ? 18.328 -13.852 -0.372 1 96.19 473 ALA A C 1
ATOM 3418 O O . ALA A 1 473 ? 19.469 -13.945 -0.833 1 96.19 473 ALA A O 1
ATOM 3419 N N . ILE A 1 474 ? 17.281 -13.875 -1.125 1 95.31 474 ILE A N 1
ATOM 3420 C CA . ILE A 1 474 ? 17.438 -13.969 -2.572 1 95.31 474 ILE A CA 1
ATOM 3421 C C . ILE A 1 474 ? 18.125 -12.711 -3.102 1 95.31 474 ILE A C 1
ATOM 3423 O O . ILE A 1 474 ? 18.891 -12.773 -4.059 1 95.31 474 ILE A O 1
ATOM 3427 N N . ILE A 1 475 ? 17.875 -11.555 -2.49 1 96.56 475 ILE A N 1
ATOM 3428 C CA . ILE A 1 475 ? 18.5 -10.297 -2.871 1 96.56 475 ILE A CA 1
ATOM 3429 C C . ILE A 1 475 ? 19.938 -10.266 -2.383 1 96.56 475 ILE A C 1
ATOM 3431 O O . ILE A 1 475 ? 20.844 -9.883 -3.129 1 96.56 475 ILE A O 1
ATOM 3435 N N . SER A 1 476 ? 20.156 -10.656 -1.119 1 96.75 476 SER A N 1
ATOM 3436 C CA . SER A 1 476 ? 21.5 -10.703 -0.56 1 96.75 476 SER A CA 1
ATOM 3437 C C . SER A 1 476 ? 22.406 -11.609 -1.378 1 96.75 476 SER A C 1
ATOM 3439 O O . SER A 1 476 ? 23.578 -11.305 -1.587 1 96.75 476 SER A O 1
ATOM 3441 N N . GLU A 1 477 ? 21.844 -12.75 -1.77 1 95.38 477 GLU A N 1
ATOM 3442 C CA . GLU A 1 477 ? 22.625 -13.695 -2.566 1 95.38 477 GLU A CA 1
ATOM 3443 C C . GLU A 1 477 ? 23.094 -13.055 -3.871 1 95.38 477 GLU A C 1
ATOM 3445 O O . GLU A 1 477 ? 24.266 -13.18 -4.242 1 95.38 477 GLU A O 1
ATOM 3450 N N . GLU A 1 478 ? 22.188 -12.398 -4.582 1 94.62 478 GLU A N 1
ATOM 3451 C CA . GLU A 1 478 ? 22.562 -11.727 -5.82 1 94.62 478 GLU A CA 1
ATOM 3452 C C . GLU A 1 478 ? 23.547 -10.578 -5.555 1 94.62 478 GLU A C 1
ATOM 3454 O O . GLU A 1 478 ? 24.469 -10.352 -6.332 1 94.62 478 GLU A O 1
ATOM 3459 N N . ALA A 1 479 ? 23.281 -9.836 -4.508 1 95.06 479 ALA A N 1
ATOM 3460 C CA . ALA A 1 479 ? 24.141 -8.727 -4.125 1 95.06 479 ALA A CA 1
ATOM 3461 C C . ALA A 1 479 ? 25.578 -9.195 -3.943 1 95.06 479 ALA A C 1
ATOM 3463 O O . ALA A 1 479 ? 26.516 -8.555 -4.434 1 95.06 479 ALA A O 1
ATOM 3464 N N . GLU A 1 480 ? 25.75 -10.266 -3.242 1 93.88 480 GLU A N 1
ATOM 3465 C CA . GLU A 1 480 ? 27.062 -10.844 -2.977 1 93.88 480 GLU A CA 1
ATOM 3466 C C . GLU A 1 480 ? 27.688 -11.398 -4.25 1 93.88 480 GLU A C 1
ATOM 3468 O O . GLU A 1 480 ? 28.875 -11.195 -4.5 1 93.88 480 GLU A O 1
ATOM 3473 N N . ARG A 1 481 ? 26.906 -12.039 -5.02 1 92.88 481 ARG A N 1
ATOM 3474 C CA . ARG A 1 481 ? 27.391 -12.758 -6.191 1 92.88 481 ARG A CA 1
ATOM 3475 C C . ARG A 1 481 ? 27.766 -11.789 -7.309 1 92.88 481 ARG A C 1
ATOM 3477 O O . ARG A 1 481 ? 28.797 -11.961 -7.965 1 92.88 481 ARG A O 1
ATOM 3484 N N . SER A 1 482 ? 26.953 -10.766 -7.508 1 93.94 482 SER A N 1
ATOM 3485 C CA . SER A 1 482 ? 27.047 -10.008 -8.75 1 93.94 482 SER A CA 1
ATOM 3486 C C . SER A 1 482 ? 27.469 -8.57 -8.492 1 93.94 482 SER A C 1
ATOM 3488 O O . SER A 1 482 ? 27.812 -7.844 -9.422 1 93.94 482 SER A O 1
ATOM 3490 N N . TYR A 1 483 ? 27.484 -8.156 -7.227 1 93.56 483 TYR A N 1
ATOM 3491 C CA . TYR A 1 483 ? 27.781 -6.766 -6.891 1 93.56 483 TYR A CA 1
ATOM 3492 C C . TYR A 1 483 ? 28.766 -6.68 -5.734 1 93.56 483 TYR A C 1
ATOM 3494 O O . TYR A 1 483 ? 29.016 -7.672 -5.051 1 93.56 483 TYR A O 1
ATOM 3502 N N . ALA A 1 484 ? 29.406 -5.504 -5.551 1 92.44 484 ALA A N 1
ATOM 3503 C CA . ALA A 1 484 ? 30.375 -5.273 -4.488 1 92.44 484 ALA A CA 1
ATOM 3504 C C . ALA A 1 484 ? 29.688 -4.938 -3.172 1 92.44 484 ALA A C 1
ATOM 3506 O O . ALA A 1 484 ? 29.953 -3.896 -2.568 1 92.44 484 ALA A O 1
ATOM 3507 N N . LEU A 1 485 ? 28.75 -5.82 -2.824 1 94.06 485 LEU A N 1
ATOM 3508 C CA . LEU A 1 485 ? 28.031 -5.68 -1.556 1 94.06 485 LEU A CA 1
ATOM 3509 C C . LEU A 1 485 ? 28.375 -6.832 -0.614 1 94.06 485 LEU A C 1
ATOM 3511 O O . LEU A 1 485 ? 28.797 -7.898 -1.06 1 94.06 485 LEU A O 1
ATOM 3515 N N . ALA A 1 486 ? 28.266 -6.602 0.621 1 92.62 486 ALA A N 1
ATOM 3516 C CA . ALA A 1 486 ? 28.672 -7.555 1.648 1 92.62 486 ALA A CA 1
ATOM 3517 C C . ALA A 1 486 ? 27.766 -8.773 1.664 1 92.62 486 ALA A C 1
ATOM 3519 O O . ALA A 1 486 ? 26.641 -8.719 1.162 1 92.62 486 ALA A O 1
ATOM 3520 N N . GLU A 1 487 ? 28.281 -9.883 2.127 1 93.81 487 GLU A N 1
ATOM 3521 C CA . GLU A 1 487 ? 27.438 -11.047 2.406 1 93.81 487 GLU A CA 1
ATOM 3522 C C . GLU A 1 487 ? 26.281 -10.68 3.334 1 93.81 487 GLU A C 1
ATOM 3524 O O . GLU A 1 487 ? 26.469 -9.945 4.309 1 93.81 487 GLU A O 1
ATOM 3529 N N . SER A 1 488 ? 25.109 -11.164 2.988 1 95.38 488 SER A N 1
ATOM 3530 C CA . SER A 1 488 ? 23.922 -10.883 3.787 1 95.38 488 SER A CA 1
ATOM 3531 C C . SER A 1 488 ? 23.703 -9.383 3.955 1 95.38 488 SER A C 1
ATOM 3533 O O . SER A 1 488 ? 23.344 -8.922 5.035 1 95.38 488 SER A O 1
ATOM 3535 N N . ALA A 1 489 ? 23.922 -8.586 2.92 1 95.19 489 ALA A N 1
ATOM 3536 C CA . ALA A 1 489 ? 23.875 -7.125 2.951 1 95.19 489 ALA A CA 1
ATOM 3537 C C . ALA A 1 489 ? 22.5 -6.629 3.404 1 95.19 489 ALA A C 1
ATOM 3539 O O . ALA A 1 489 ? 22.391 -5.523 3.941 1 95.19 489 ALA A O 1
ATOM 3540 N N . TYR A 1 490 ? 21.531 -7.391 3.32 1 96.5 490 TYR A N 1
ATOM 3541 C CA . TYR A 1 490 ? 20.172 -6.938 3.605 1 96.5 490 TYR A CA 1
ATOM 3542 C C . TYR A 1 490 ? 19.531 -7.781 4.699 1 96.5 490 TYR A C 1
ATOM 3544 O O . TYR A 1 490 ? 18.312 -7.863 4.797 1 96.5 490 TYR A O 1
ATOM 3552 N N . GLY A 1 491 ? 20.391 -8.516 5.414 1 96.38 491 GLY A N 1
ATOM 3553 C CA . GLY A 1 491 ? 19.953 -9.211 6.617 1 96.38 491 GLY A CA 1
ATOM 3554 C C . GLY A 1 491 ? 19.812 -8.297 7.82 1 96.38 491 GLY A C 1
ATOM 3555 O O . GLY A 1 491 ? 20.188 -7.129 7.762 1 96.38 491 GLY A O 1
ATOM 3556 N N . TRP A 1 492 ? 19.172 -8.719 8.867 1 95.94 492 TRP A N 1
ATOM 3557 C CA . TRP A 1 492 ? 19 -7.953 10.094 1 95.94 492 TRP A CA 1
ATOM 3558 C C . TRP A 1 492 ? 19.297 -8.812 11.32 1 95.94 492 TRP A C 1
ATOM 3560 O O . TRP A 1 492 ? 18.484 -8.906 12.234 1 95.94 492 TRP A O 1
ATOM 3570 N N . PRO A 1 493 ? 20.453 -9.367 11.367 1 91.75 493 PRO A N 1
ATOM 3571 C CA . PRO A 1 493 ? 20.781 -10.242 12.5 1 91.75 493 PRO A CA 1
ATOM 3572 C C . PRO A 1 493 ? 20.875 -9.484 13.82 1 91.75 493 PRO A C 1
ATOM 3574 O O . PRO A 1 493 ? 20.672 -10.07 14.891 1 91.75 493 PRO A O 1
ATOM 3577 N N . ASP A 1 494 ? 21.141 -8.156 13.781 1 94.19 494 ASP A N 1
ATOM 3578 C CA . ASP A 1 494 ? 21.297 -7.355 14.992 1 94.19 494 ASP A CA 1
ATOM 3579 C C . ASP A 1 494 ? 19.953 -6.781 15.445 1 94.19 494 ASP A C 1
ATOM 3581 O O . ASP A 1 494 ? 19.891 -6.066 16.453 1 94.19 494 ASP A O 1
ATOM 3585 N N . ALA A 1 495 ? 18.922 -7.047 14.719 1 95.88 495 ALA A N 1
ATOM 3586 C CA . ALA A 1 495 ? 17.547 -6.664 15.062 1 95.88 495 ALA A CA 1
ATOM 3587 C C . ALA A 1 495 ? 16.578 -7.82 14.828 1 95.88 495 ALA A C 1
ATOM 3589 O O . ALA A 1 495 ? 15.625 -7.691 14.062 1 95.88 495 ALA A O 1
ATOM 3590 N N . PRO A 1 496 ? 16.859 -8.859 15.523 1 95.19 496 PRO A N 1
ATOM 3591 C CA . PRO A 1 496 ? 16.016 -10.039 15.266 1 95.19 496 PRO A CA 1
ATOM 3592 C C . PRO A 1 496 ? 14.555 -9.805 15.617 1 95.19 496 PRO A C 1
ATOM 3594 O O . PRO A 1 496 ? 14.242 -9.016 16.516 1 95.19 496 PRO A O 1
ATOM 3597 N N . ILE A 1 497 ? 13.703 -10.453 14.891 1 98 497 ILE A N 1
ATOM 3598 C CA . ILE A 1 497 ? 12.266 -10.406 15.117 1 98 497 ILE A CA 1
ATOM 3599 C C . ILE A 1 497 ? 11.797 -11.711 15.75 1 98 497 ILE A C 1
ATOM 3601 O O . ILE A 1 497 ? 12.133 -12.797 15.273 1 98 497 ILE A O 1
ATOM 3605 N N . ASP A 1 498 ? 11.102 -11.672 16.844 1 98.38 498 ASP A N 1
ATOM 3606 C CA . ASP A 1 498 ? 10.453 -12.82 17.484 1 98.38 498 ASP A CA 1
ATOM 3607 C C . ASP A 1 498 ? 9.016 -12.977 16.984 1 98.38 498 ASP A C 1
ATOM 3609 O O . ASP A 1 498 ? 8.078 -12.484 17.594 1 98.38 498 ASP A O 1
ATOM 3613 N N . PHE A 1 499 ? 8.867 -13.773 15.938 1 98.62 499 PHE A N 1
ATOM 3614 C CA . PHE A 1 499 ? 7.562 -13.906 15.305 1 98.62 499 PHE A CA 1
ATOM 3615 C C . PHE A 1 499 ? 6.574 -14.609 16.219 1 98.62 499 PHE A C 1
ATOM 3617 O O . PHE A 1 499 ? 5.359 -14.414 16.109 1 98.62 499 PHE A O 1
ATOM 3624 N N . VAL A 1 500 ? 7.023 -15.461 17.094 1 98.75 500 VAL A N 1
ATOM 3625 C CA . VAL A 1 500 ? 6.148 -16.109 18.062 1 98.75 500 VAL A CA 1
ATOM 3626 C C . VAL A 1 500 ? 5.543 -15.07 19 1 98.75 500 VAL A C 1
ATOM 3628 O O . VAL A 1 500 ? 4.316 -14.969 19.109 1 98.75 500 VAL A O 1
ATOM 3631 N N . ALA A 1 501 ? 6.391 -14.25 19.609 1 98.69 501 ALA A N 1
ATOM 3632 C CA . ALA A 1 501 ? 5.914 -13.195 20.5 1 98.69 501 ALA A CA 1
ATOM 3633 C C . ALA A 1 501 ? 5.043 -12.188 19.75 1 98.69 501 ALA A C 1
ATOM 3635 O O . ALA A 1 501 ? 4.066 -11.672 20.297 1 98.69 501 ALA A O 1
ATOM 3636 N N . MET A 1 502 ? 5.434 -11.914 18.547 1 98.56 502 MET A N 1
ATOM 3637 C CA . MET A 1 502 ? 4.668 -10.992 17.719 1 98.56 502 MET A CA 1
ATOM 3638 C C . MET A 1 502 ? 3.246 -11.5 17.516 1 98.56 502 MET A C 1
ATOM 3640 O O . MET A 1 502 ? 2.283 -10.75 17.703 1 98.56 502 MET A O 1
ATOM 3644 N N . ALA A 1 503 ? 3.156 -12.75 17.078 1 98.75 503 ALA A N 1
ATOM 3645 C CA . ALA A 1 503 ? 1.842 -13.352 16.844 1 98.75 503 ALA A CA 1
ATOM 3646 C C . ALA A 1 503 ? 1.021 -13.367 18.141 1 98.75 503 ALA A C 1
ATOM 3648 O O . ALA A 1 503 ? -0.167 -13.039 18.125 1 98.75 503 ALA A O 1
ATOM 3649 N N . GLU A 1 504 ? 1.623 -13.719 19.219 1 98.75 504 GLU A N 1
ATOM 3650 C CA . GLU A 1 504 ? 0.944 -13.805 20.5 1 98.75 504 GLU A CA 1
ATOM 3651 C C . GLU A 1 504 ? 0.462 -12.43 20.969 1 98.75 504 GLU A C 1
ATOM 3653 O O . GLU A 1 504 ? -0.576 -12.32 21.625 1 98.75 504 GLU A O 1
ATOM 3658 N N . SER A 1 505 ? 1.192 -11.391 20.594 1 98.62 505 SER A N 1
ATOM 3659 C CA . SER A 1 505 ? 0.802 -10.031 20.953 1 98.62 505 SER A CA 1
ATOM 3660 C C . SER A 1 505 ? -0.522 -9.648 20.312 1 98.62 505 SER A C 1
ATOM 3662 O O . SER A 1 505 ? -1.189 -8.711 20.75 1 98.62 505 SER A O 1
ATOM 3664 N N . MET A 1 506 ? -0.903 -10.359 19.297 1 98.44 506 MET A N 1
ATOM 3665 C CA . MET A 1 506 ? -2.158 -10.078 18.609 1 98.44 506 MET A CA 1
ATOM 3666 C C . MET A 1 506 ? -3.172 -11.195 18.844 1 98.44 506 MET A C 1
ATOM 3668 O O . MET A 1 506 ? -4.176 -11.289 18.125 1 98.44 506 MET A O 1
ATOM 3672 N N . GLY A 1 507 ? -2.889 -12.102 19.703 1 98.12 507 GLY A N 1
ATOM 3673 C CA . GLY A 1 507 ? -3.855 -13.102 20.125 1 98.12 507 GLY A CA 1
ATOM 3674 C C . GLY A 1 507 ? -3.752 -14.398 19.359 1 98.12 507 GLY A C 1
ATOM 3675 O O . GLY A 1 507 ? -4.609 -15.281 19.5 1 98.12 507 GLY A O 1
ATOM 3676 N N . MET A 1 508 ? -2.73 -14.625 18.594 1 98.62 508 MET A N 1
ATOM 3677 C CA . MET A 1 508 ? -2.564 -15.836 17.797 1 98.62 508 MET A CA 1
ATOM 3678 C C . MET A 1 508 ? -1.655 -16.828 18.5 1 98.62 508 MET A C 1
ATOM 3680 O O . MET A 1 508 ? -0.631 -16.453 19.078 1 98.62 508 MET A O 1
ATOM 3684 N N . THR A 1 509 ? -2.049 -18.078 18.5 1 98.62 509 THR A N 1
ATOM 3685 C CA . THR A 1 509 ? -1.16 -19.141 18.969 1 98.62 509 THR A CA 1
ATOM 3686 C C . THR A 1 509 ? 0.033 -19.297 18.031 1 98.62 509 THR A C 1
ATOM 3688 O O . THR A 1 509 ? -0.121 -19.234 16.797 1 98.62 509 THR A O 1
ATOM 3691 N N . ALA A 1 510 ? 1.187 -19.422 18.594 1 98.81 510 ALA A N 1
ATOM 3692 C CA . ALA A 1 510 ? 2.383 -19.516 17.766 1 98.81 510 ALA A CA 1
ATOM 3693 C C . ALA A 1 510 ? 3.422 -20.438 18.422 1 98.81 510 ALA A C 1
ATOM 3695 O O . ALA A 1 510 ? 3.443 -20.594 19.641 1 98.81 510 ALA A O 1
ATOM 3696 N N . ARG A 1 511 ? 4.262 -21.047 17.672 1 98.5 511 ARG A N 1
ATOM 3697 C CA . ARG A 1 511 ? 5.375 -21.859 18.156 1 98.5 511 ARG A CA 1
ATOM 3698 C C . ARG A 1 511 ? 6.527 -21.859 17.156 1 98.5 511 ARG A C 1
ATOM 3700 O O . ARG A 1 511 ? 6.316 -21.641 15.961 1 98.5 511 ARG A O 1
ATOM 3707 N N . ARG A 1 512 ? 7.688 -22.047 17.656 1 98.25 512 ARG A N 1
ATOM 3708 C CA . ARG A 1 512 ? 8.891 -22.234 16.859 1 98.25 512 ARG A CA 1
ATOM 3709 C C . ARG A 1 512 ? 9.234 -23.719 16.75 1 98.25 512 ARG A C 1
ATOM 3711 O O . ARG A 1 512 ? 9.141 -24.469 17.719 1 98.25 512 ARG A O 1
ATOM 3718 N N . ALA A 1 513 ? 9.43 -24.156 15.516 1 98.31 513 ALA A N 1
ATOM 3719 C CA . ALA A 1 513 ? 9.828 -25.547 15.273 1 98.31 513 ALA A CA 1
ATOM 3720 C C . ALA A 1 513 ? 11.172 -25.609 14.555 1 98.31 513 ALA A C 1
ATOM 3722 O O . ALA A 1 513 ? 11.359 -24.984 13.508 1 98.31 513 ALA A O 1
ATOM 3723 N N . GLU A 1 514 ? 12.062 -26.328 15.156 1 96.12 514 GLU A N 1
ATOM 3724 C CA . GLU A 1 514 ? 13.398 -26.469 14.602 1 96.12 514 GLU A CA 1
ATOM 3725 C C . GLU A 1 514 ? 13.68 -27.922 14.219 1 96.12 514 GLU A C 1
ATOM 3727 O O . GLU A 1 514 ? 13.508 -28.828 15.039 1 96.12 514 GLU A O 1
ATOM 3732 N N . GLY A 1 515 ? 14.07 -28.156 13.039 1 95.19 515 GLY A N 1
ATOM 3733 C CA . GLY A 1 515 ? 14.328 -29.484 12.531 1 95.19 515 GLY A CA 1
ATOM 3734 C C . GLY A 1 515 ? 13.125 -30.109 11.852 1 95.19 515 GLY A C 1
ATOM 3735 O O . GLY A 1 515 ? 11.984 -29.688 12.078 1 95.19 515 GLY A O 1
ATOM 3736 N N . ARG A 1 516 ? 13.367 -31.094 11.109 1 96.69 516 ARG A N 1
ATOM 3737 C CA . ARG A 1 516 ? 12.367 -31.688 10.227 1 96.69 516 ARG A CA 1
ATOM 3738 C C . ARG A 1 516 ? 11.203 -32.281 11.031 1 96.69 516 ARG A C 1
ATOM 3740 O O . ARG A 1 516 ? 10.039 -31.984 10.742 1 96.69 516 ARG A O 1
ATOM 3747 N N . ASP A 1 517 ? 11.461 -33.094 12.078 1 97.12 517 ASP A N 1
ATOM 3748 C CA . ASP A 1 517 ? 10.422 -33.781 12.852 1 97.12 517 ASP A CA 1
ATOM 3749 C C . ASP A 1 517 ? 9.57 -32.75 13.617 1 97.12 517 ASP A C 1
ATOM 3751 O O . ASP A 1 517 ? 8.344 -32.906 13.664 1 97.12 517 ASP A O 1
ATOM 3755 N N . ALA A 1 518 ? 10.242 -31.812 14.172 1 98.06 518 ALA A N 1
ATOM 3756 C CA . ALA A 1 518 ? 9.531 -30.781 14.93 1 98.06 518 ALA A CA 1
ATOM 3757 C C . ALA A 1 518 ? 8.617 -29.969 14.016 1 98.06 518 ALA A C 1
ATOM 3759 O O . ALA A 1 518 ? 7.508 -29.594 14.414 1 98.06 518 ALA A O 1
ATOM 3760 N N . VAL A 1 519 ? 9.109 -29.656 12.82 1 98.5 519 VAL A N 1
ATOM 3761 C CA . VAL A 1 519 ? 8.32 -28.891 11.867 1 98.5 519 VAL A CA 1
ATOM 3762 C C . VAL A 1 519 ? 7.094 -29.688 11.445 1 98.5 519 VAL A C 1
ATOM 3764 O O . VAL A 1 519 ? 5.98 -29.156 11.414 1 98.5 519 VAL A O 1
ATOM 3767 N N . ALA A 1 520 ? 7.297 -30.953 11.086 1 98.19 520 ALA A N 1
ATOM 3768 C CA . ALA A 1 520 ? 6.184 -31.812 10.695 1 98.19 520 ALA A CA 1
ATOM 3769 C C . ALA A 1 520 ? 5.121 -31.875 11.789 1 98.19 520 ALA A C 1
ATOM 3771 O O . ALA A 1 520 ? 3.926 -31.75 11.516 1 98.19 520 ALA A O 1
ATOM 3772 N N . GLU A 1 521 ? 5.543 -32.062 13.023 1 98.44 521 GLU A N 1
ATOM 3773 C CA . GLU A 1 521 ? 4.633 -32.156 14.156 1 98.44 521 GLU A CA 1
ATOM 3774 C C . GLU A 1 521 ? 3.898 -30.828 14.375 1 98.44 521 GLU A C 1
ATOM 3776 O O . GLU A 1 521 ? 2.68 -30.812 14.562 1 98.44 521 GLU A O 1
ATOM 3781 N N . ALA A 1 522 ? 4.648 -29.734 14.352 1 98.81 522 ALA A N 1
ATOM 3782 C CA . ALA A 1 522 ? 4.07 -28.422 14.586 1 98.81 522 ALA A CA 1
ATOM 3783 C C . ALA A 1 522 ? 3.027 -28.078 13.531 1 98.81 522 ALA A C 1
ATOM 3785 O O . ALA A 1 522 ? 1.967 -27.531 13.844 1 98.81 522 ALA A O 1
ATOM 3786 N N . VAL A 1 523 ? 3.322 -28.359 12.297 1 98.81 523 VAL A N 1
ATOM 3787 C CA . VAL A 1 523 ? 2.41 -28.062 11.195 1 98.81 523 VAL A CA 1
ATOM 3788 C C . VAL A 1 523 ? 1.162 -28.938 11.305 1 98.81 523 VAL A C 1
ATOM 3790 O O . VAL A 1 523 ? 0.041 -28.438 11.148 1 98.81 523 VAL A O 1
ATOM 3793 N N . SER A 1 524 ? 1.345 -30.234 11.562 1 98.5 524 SER A N 1
ATOM 3794 C CA . SER A 1 524 ? 0.211 -31.141 11.719 1 98.5 524 SER A CA 1
ATOM 3795 C C . SER A 1 524 ? -0.714 -30.672 12.836 1 98.5 524 SER A C 1
ATOM 3797 O O . SER A 1 524 ? -1.936 -30.672 12.68 1 98.5 524 SER A O 1
ATOM 3799 N N . GLU A 1 525 ? -0.11 -30.297 13.945 1 98.44 525 GLU A N 1
ATOM 3800 C CA . GLU A 1 525 ? -0.89 -29.812 15.086 1 98.44 525 GLU A CA 1
ATOM 3801 C C . GLU A 1 525 ? -1.608 -28.516 14.742 1 98.44 525 GLU A C 1
ATOM 3803 O O . GLU A 1 525 ? -2.766 -28.312 15.117 1 98.44 525 GLU A O 1
ATOM 3808 N N . ALA A 1 526 ? -0.902 -27.641 14.047 1 98.75 526 ALA A N 1
ATOM 3809 C CA . ALA A 1 526 ? -1.472 -26.344 13.68 1 98.75 526 ALA A CA 1
ATOM 3810 C C . ALA A 1 526 ? -2.68 -26.516 12.766 1 98.75 526 ALA A C 1
ATOM 3812 O O . ALA A 1 526 ? -3.705 -25.859 12.953 1 98.75 526 ALA A O 1
ATOM 3813 N N . VAL A 1 527 ? -2.588 -27.344 11.797 1 98.06 527 VAL A N 1
ATOM 3814 C CA . VAL A 1 527 ? -3.643 -27.562 10.812 1 98.06 527 VAL A CA 1
ATOM 3815 C C . VAL A 1 527 ? -4.859 -28.188 11.492 1 98.06 527 VAL A C 1
ATOM 3817 O O . VAL A 1 527 ? -6 -27.938 11.086 1 98.06 527 VAL A O 1
ATOM 3820 N N . SER A 1 528 ? -4.66 -28.938 12.523 1 96.94 528 SER A N 1
ATOM 3821 C CA . SER A 1 528 ? -5.742 -29.625 13.227 1 96.94 528 SER A CA 1
ATOM 3822 C C . SER A 1 528 ? -6.406 -28.703 14.242 1 96.94 528 SER A C 1
ATOM 3824 O O . SER A 1 528 ? -7.461 -29.031 14.789 1 96.94 528 SER A O 1
ATOM 3826 N N . ALA A 1 529 ? -5.809 -27.531 14.406 1 97.19 529 ALA A N 1
ATOM 3827 C CA . ALA A 1 529 ? -6.336 -26.594 15.398 1 97.19 529 ALA A CA 1
ATOM 3828 C C . ALA A 1 529 ? -7.523 -25.828 14.836 1 97.19 529 ALA A C 1
ATOM 3830 O O . ALA A 1 529 ? -7.547 -25.484 13.656 1 97.19 529 ALA A O 1
ATOM 3831 N N . ASP A 1 530 ? -8.578 -25.562 15.578 1 96.62 530 ASP A N 1
ATOM 3832 C CA . ASP A 1 530 ? -9.711 -24.734 15.188 1 96.62 530 ASP A CA 1
ATOM 3833 C C . ASP A 1 530 ? -9.484 -23.266 15.562 1 96.62 530 ASP A C 1
ATOM 3835 O O . ASP A 1 530 ? -10.328 -22.656 16.219 1 96.62 530 ASP A O 1
ATOM 3839 N N . GLU A 1 531 ? -8.422 -22.672 15.32 1 98.06 531 GLU A N 1
ATOM 3840 C CA . GLU A 1 531 ? -7.969 -21.312 15.523 1 98.06 531 GLU A CA 1
ATOM 3841 C C . GLU A 1 531 ? -6.77 -20.984 14.641 1 98.06 531 GLU A C 1
ATOM 3843 O O . GLU A 1 531 ? -6.125 -21.891 14.102 1 98.06 531 GLU A O 1
ATOM 3848 N N . PRO A 1 532 ? -6.5 -19.734 14.352 1 98.56 532 PRO A N 1
ATOM 3849 C CA . PRO A 1 532 ? -5.285 -19.422 13.602 1 98.56 532 PRO A CA 1
ATOM 3850 C C . PRO A 1 532 ? -4.012 -19.734 14.383 1 98.56 532 PRO A C 1
ATOM 3852 O O . PRO A 1 532 ? -3.936 -19.484 15.586 1 98.56 532 PRO A O 1
ATOM 3855 N N . VAL A 1 533 ? -3.021 -20.312 13.742 1 98.88 533 VAL A N 1
ATOM 3856 C CA . VAL A 1 533 ? -1.774 -20.719 14.375 1 98.88 533 VAL A CA 1
ATOM 3857 C C . VAL A 1 533 ? -0.592 -20.359 13.484 1 98.88 533 VAL A C 1
ATOM 3859 O O . VAL A 1 533 ? -0.658 -20.516 12.258 1 98.88 533 VAL A O 1
ATOM 3862 N N . LEU A 1 534 ? 0.416 -19.828 14.094 1 98.94 534 LEU A N 1
ATOM 3863 C CA . LEU A 1 534 ? 1.656 -19.516 13.391 1 98.94 534 LEU A CA 1
ATOM 3864 C C . LEU A 1 534 ? 2.756 -20.5 13.781 1 98.94 534 LEU A C 1
ATOM 3866 O O . LEU A 1 534 ? 2.953 -20.781 14.961 1 98.94 534 LEU A O 1
ATOM 3870 N N . VAL A 1 535 ? 3.398 -21.094 12.797 1 98.94 535 VAL A N 1
ATOM 3871 C CA . VAL A 1 535 ? 4.578 -21.922 12.977 1 98.94 535 VAL A CA 1
ATOM 3872 C C . VAL A 1 535 ? 5.801 -21.25 12.367 1 98.94 535 VAL A C 1
ATOM 3874 O O . VAL A 1 535 ? 5.871 -21.062 11.156 1 98.94 535 VAL A O 1
ATOM 3877 N N . GLU A 1 536 ? 6.711 -20.875 13.234 1 98.75 536 GLU A N 1
ATOM 3878 C CA . GLU A 1 536 ? 7.965 -20.281 12.773 1 98.75 536 GLU A CA 1
ATOM 3879 C C . GLU A 1 536 ? 9.016 -21.359 12.523 1 98.75 536 GLU A C 1
ATOM 3881 O O . GLU A 1 536 ? 9.297 -22.188 13.406 1 98.75 536 GLU A O 1
ATOM 3886 N N . VAL A 1 537 ? 9.602 -21.344 11.352 1 98.56 537 VAL A N 1
ATOM 3887 C CA . VAL A 1 537 ? 10.609 -22.328 10.961 1 98.56 537 VAL A CA 1
ATOM 3888 C C . VAL A 1 537 ? 11.906 -21.609 10.586 1 98.56 537 VAL A C 1
ATOM 3890 O O . VAL A 1 537 ? 12.008 -21.016 9.508 1 98.56 537 VAL A O 1
ATOM 3893 N N . PRO A 1 538 ? 12.977 -21.688 11.445 1 97.38 538 PRO A N 1
ATOM 3894 C CA . PRO A 1 538 ? 14.273 -21.156 11.031 1 97.38 538 PRO A CA 1
ATOM 3895 C C . PRO A 1 538 ? 14.852 -21.875 9.82 1 97.38 538 PRO A C 1
ATOM 3897 O O . PRO A 1 538 ? 14.859 -23.109 9.781 1 97.38 538 PRO A O 1
ATOM 3900 N N . THR A 1 539 ? 15.195 -21.141 8.836 1 97.5 539 THR A N 1
ATOM 3901 C CA . THR A 1 539 ? 15.828 -21.688 7.641 1 97.5 539 THR A CA 1
ATOM 3902 C C . THR A 1 539 ? 17.203 -21.078 7.43 1 97.5 539 THR A C 1
ATOM 3904 O O . THR A 1 539 ? 17.547 -20.078 8.062 1 97.5 539 THR A O 1
ATOM 3907 N N . ASP A 1 540 ? 18.062 -21.688 6.605 1 95.5 540 ASP A N 1
ATOM 3908 C CA . ASP A 1 540 ? 19.438 -21.297 6.371 1 95.5 540 ASP A CA 1
ATOM 3909 C C . ASP A 1 540 ? 19.516 -20.062 5.461 1 95.5 540 ASP A C 1
ATOM 3911 O O . ASP A 1 540 ? 19.156 -20.141 4.281 1 95.5 540 ASP A O 1
ATOM 3915 N N . PRO A 1 541 ? 20 -18.938 5.988 1 92.25 541 PRO A N 1
ATOM 3916 C CA . PRO A 1 541 ? 20.078 -17.75 5.145 1 92.25 541 PRO A CA 1
ATOM 3917 C C . PRO A 1 541 ? 21.094 -17.875 4.023 1 92.25 541 PRO A C 1
ATOM 3919 O O . PRO A 1 541 ? 21.125 -17.062 3.104 1 92.25 541 PRO A O 1
ATOM 3922 N N . HIS A 1 542 ? 21.938 -18.906 4.098 1 92.31 542 HIS A N 1
ATOM 3923 C CA . HIS A 1 542 ? 23.016 -19.016 3.137 1 92.31 542 HIS A CA 1
ATOM 3924 C C . HIS A 1 542 ? 22.781 -20.172 2.17 1 92.31 542 HIS A C 1
ATOM 3926 O O . HIS A 1 542 ? 23.656 -20.531 1.382 1 92.31 542 HIS A O 1
ATOM 3932 N N . GLU A 1 543 ? 21.562 -20.766 2.289 1 94.62 543 GLU A N 1
ATOM 3933 C CA . GLU A 1 543 ? 21.234 -21.812 1.316 1 94.62 543 GLU A CA 1
ATOM 3934 C C . GLU A 1 543 ? 21.344 -21.281 -0.111 1 94.62 543 GLU A C 1
ATOM 3936 O O . GLU A 1 543 ? 21.188 -20.078 -0.347 1 94.62 543 GLU A O 1
ATOM 3941 N N . PRO A 1 544 ? 21.688 -22.188 -1.06 1 93.62 544 PRO A N 1
ATOM 3942 C CA . PRO A 1 544 ? 21.641 -21.719 -2.445 1 93.62 544 PRO A CA 1
ATOM 3943 C C . PRO A 1 544 ? 20.219 -21.328 -2.879 1 93.62 544 PRO A C 1
ATOM 3945 O O . PRO A 1 544 ? 19.234 -21.891 -2.391 1 93.62 544 PRO A O 1
ATOM 3948 N N . GLN A 1 545 ? 20.156 -20.344 -3.727 1 94.31 545 GLN A N 1
ATOM 3949 C CA . GLN A 1 545 ? 18.859 -19.953 -4.273 1 94.31 545 GLN A CA 1
ATOM 3950 C C . GLN A 1 545 ? 18.484 -20.812 -5.465 1 94.31 545 GLN A C 1
ATOM 3952 O O . GLN A 1 545 ? 19.344 -21.234 -6.242 1 94.31 545 GLN A O 1
ATOM 3957 N N . ALA A 1 546 ? 17.203 -21.047 -5.633 1 94.69 546 ALA A N 1
ATOM 3958 C CA . ALA A 1 546 ? 16.672 -22.031 -6.582 1 94.69 546 ALA A CA 1
ATOM 3959 C C . ALA A 1 546 ? 17.141 -21.719 -8 1 94.69 546 ALA A C 1
ATOM 3961 O O . ALA A 1 546 ? 17.578 -22.609 -8.727 1 94.69 546 ALA A O 1
ATOM 3962 N N . SER A 1 547 ? 17 -20.438 -8.422 1 90.31 547 SER A N 1
ATOM 3963 C CA . SER A 1 547 ? 17.312 -20.047 -9.789 1 90.31 547 SER A CA 1
ATOM 3964 C C . SER A 1 547 ? 18.781 -20.344 -10.125 1 90.31 547 SER A C 1
ATOM 3966 O O . SER A 1 547 ? 19.094 -20.688 -11.258 1 90.31 547 SER A O 1
ATOM 3968 N N . GLU A 1 548 ? 19.609 -20.234 -9.141 1 90.56 548 GLU A N 1
ATOM 3969 C CA . GLU A 1 548 ? 21.031 -20.484 -9.352 1 90.56 548 GLU A CA 1
ATOM 3970 C C . GLU A 1 548 ? 21.359 -21.969 -9.258 1 90.56 548 GLU A C 1
ATOM 3972 O O . GLU A 1 548 ? 22.141 -22.5 -10.062 1 90.56 548 GLU A O 1
ATOM 3977 N N . TRP A 1 549 ? 20.797 -22.594 -8.328 1 94 549 TRP A N 1
ATOM 3978 C CA . TRP A 1 549 ? 21.062 -24 -8.078 1 94 549 TRP A CA 1
ATOM 3979 C C . TRP A 1 549 ? 20.578 -24.875 -9.234 1 94 549 TRP A C 1
ATOM 3981 O O . TRP A 1 549 ? 21.234 -25.828 -9.625 1 94 549 TRP A O 1
ATOM 3991 N N . LEU A 1 550 ? 19.406 -24.531 -9.75 1 93.25 550 LEU A N 1
ATOM 3992 C CA . LEU A 1 550 ? 18.766 -25.359 -10.766 1 93.25 550 LEU A CA 1
ATOM 3993 C C . LEU A 1 550 ? 19.25 -24.984 -12.164 1 93.25 550 LEU A C 1
ATOM 3995 O O . LEU A 1 550 ? 18.891 -25.656 -13.141 1 93.25 550 LEU A O 1
ATOM 3999 N N . ALA A 1 551 ? 20.047 -23.938 -12.305 1 85.19 551 ALA A N 1
ATOM 4000 C CA . ALA A 1 551 ? 20.625 -23.562 -13.586 1 85.19 551 ALA A CA 1
ATOM 4001 C C . ALA A 1 551 ? 21.859 -24.422 -13.891 1 85.19 551 ALA A C 1
ATOM 4003 O O . ALA A 1 551 ? 22.281 -24.5 -15.047 1 85.19 551 ALA A O 1
ATOM 4004 N N . GLU A 1 552 ? 22.516 -25.016 -12.953 1 75.12 552 GLU A N 1
ATOM 4005 C CA . GLU A 1 552 ? 23.734 -25.812 -13.109 1 75.12 552 GLU A CA 1
ATOM 4006 C C . GLU A 1 552 ? 23.391 -27.25 -13.516 1 75.12 552 GLU A C 1
ATOM 4008 O O . GLU A 1 552 ? 22.531 -27.891 -12.891 1 75.12 552 GLU A O 1
ATOM 4013 N N . MET B 1 1 ? 31.109 5.719 -17.828 1 91.69 1 MET B N 1
ATOM 4014 C CA . MET B 1 1 ? 30.672 5.617 -16.438 1 91.69 1 MET B CA 1
ATOM 4015 C C . MET B 1 1 ? 29.391 4.805 -16.312 1 91.69 1 MET B C 1
ATOM 4017 O O . MET B 1 1 ? 28.531 4.855 -17.203 1 91.69 1 MET B O 1
ATOM 4021 N N . ARG B 1 2 ? 29.344 4.008 -15.297 1 95.81 2 ARG B N 1
ATOM 4022 C CA . ARG B 1 2 ? 28.125 3.236 -15.055 1 95.81 2 ARG B CA 1
ATOM 4023 C C . ARG B 1 2 ? 26.953 4.156 -14.734 1 95.81 2 ARG B C 1
ATOM 4025 O O . ARG B 1 2 ? 27.078 5.07 -13.914 1 95.81 2 ARG B O 1
ATOM 4032 N N . VAL B 1 3 ? 25.781 3.895 -15.352 1 97.94 3 VAL B N 1
ATOM 4033 C CA . VAL B 1 3 ? 24.594 4.742 -15.219 1 97.94 3 VAL B CA 1
ATOM 4034 C C . VAL B 1 3 ? 24.172 4.812 -13.75 1 97.94 3 VAL B C 1
ATOM 4036 O O . VAL B 1 3 ? 23.859 5.891 -13.242 1 97.94 3 VAL B O 1
ATOM 4039 N N . SER B 1 4 ? 24.172 3.689 -13.086 1 97.88 4 SER B N 1
ATOM 4040 C CA . SER B 1 4 ? 23.766 3.641 -11.688 1 97.88 4 SER B CA 1
ATOM 4041 C C . SER B 1 4 ? 24.641 4.551 -10.828 1 97.88 4 SER B C 1
ATOM 4043 O O . SER B 1 4 ? 24.125 5.309 -10 1 97.88 4 SER B O 1
ATOM 4045 N N . THR B 1 5 ? 25.953 4.5 -11.008 1 96.94 5 THR B N 1
ATOM 4046 C CA . THR B 1 5 ? 26.891 5.344 -10.273 1 96.94 5 THR B CA 1
ATOM 4047 C C . THR B 1 5 ? 26.656 6.816 -10.586 1 96.94 5 THR B C 1
ATOM 4049 O O . THR B 1 5 ? 26.641 7.652 -9.68 1 96.94 5 THR B O 1
ATOM 4052 N N . ALA B 1 6 ? 26.484 7.117 -11.859 1 97.44 6 ALA B N 1
ATOM 4053 C CA . ALA B 1 6 ? 26.25 8.5 -12.289 1 97.44 6 ALA B CA 1
ATOM 4054 C C . ALA B 1 6 ? 25 9.07 -11.641 1 97.44 6 ALA B C 1
ATOM 4056 O O . ALA B 1 6 ? 24.969 10.242 -11.258 1 97.44 6 ALA B O 1
ATOM 4057 N N . VAL B 1 7 ? 23.953 8.273 -11.586 1 97.75 7 VAL B N 1
ATOM 4058 C CA . VAL B 1 7 ? 22.688 8.695 -10.992 1 97.75 7 VAL B CA 1
ATOM 4059 C C . VAL B 1 7 ? 22.891 9.031 -9.516 1 97.75 7 VAL B C 1
ATOM 4061 O O . VAL B 1 7 ? 22.469 10.102 -9.062 1 97.75 7 VAL B O 1
ATOM 4064 N N . VAL B 1 8 ? 23.531 8.188 -8.766 1 97.94 8 VAL B N 1
ATOM 4065 C CA . VAL B 1 8 ? 23.75 8.391 -7.332 1 97.94 8 VAL B CA 1
ATOM 4066 C C . VAL B 1 8 ? 24.672 9.578 -7.109 1 97.94 8 VAL B C 1
ATOM 4068 O O . VAL B 1 8 ? 24.484 10.359 -6.18 1 97.94 8 VAL B O 1
ATOM 4071 N N . ASP B 1 9 ? 25.75 9.695 -7.969 1 96.75 9 ASP B N 1
ATOM 4072 C CA . ASP B 1 9 ? 26.625 10.859 -7.898 1 96.75 9 ASP B CA 1
ATOM 4073 C C . ASP B 1 9 ? 25.828 12.156 -8.039 1 96.75 9 ASP B C 1
ATOM 4075 O O . ASP B 1 9 ? 26.062 13.117 -7.297 1 96.75 9 ASP B O 1
ATOM 4079 N N . ARG B 1 10 ? 24.938 12.148 -8.969 1 96.12 10 ARG B N 1
ATOM 4080 C CA . ARG B 1 10 ? 24.156 13.352 -9.219 1 96.12 10 ARG B CA 1
ATOM 4081 C C . ARG B 1 10 ? 23.25 13.68 -8.031 1 96.12 10 ARG B C 1
ATOM 4083 O O . ARG B 1 10 ? 23.078 14.844 -7.68 1 96.12 10 ARG B O 1
ATOM 4090 N N . LEU B 1 11 ? 22.578 12.68 -7.406 1 97.25 11 LEU B N 1
ATOM 4091 C CA . LEU B 1 11 ? 21.797 12.898 -6.195 1 97.25 11 LEU B CA 1
ATOM 4092 C C . LEU B 1 11 ? 22.625 13.586 -5.125 1 97.25 11 LEU B C 1
ATOM 4094 O O . LEU B 1 11 ? 22.219 14.617 -4.582 1 97.25 11 LEU B O 1
ATOM 4098 N N . ALA B 1 12 ? 23.797 13.039 -4.891 1 97 12 ALA B N 1
ATOM 4099 C CA . ALA B 1 12 ? 24.688 13.555 -3.848 1 97 12 ALA B CA 1
ATOM 4100 C C . ALA B 1 12 ? 25.125 14.984 -4.16 1 97 12 ALA B C 1
ATOM 4102 O O . ALA B 1 12 ? 25.141 15.844 -3.271 1 97 12 ALA B O 1
ATOM 4103 N N . GLU B 1 13 ? 25.484 15.211 -5.406 1 95.31 13 GLU B N 1
ATOM 4104 C CA . GLU B 1 13 ? 25.938 16.531 -5.832 1 95.31 13 GLU B CA 1
ATOM 4105 C C . GLU B 1 13 ? 24.812 17.562 -5.695 1 95.31 13 GLU B C 1
ATOM 4107 O O . GLU B 1 13 ? 25.078 18.75 -5.547 1 95.31 13 GLU B O 1
ATOM 4112 N N . SER B 1 14 ? 23.625 17.094 -5.738 1 95.69 14 SER B N 1
ATOM 4113 C CA . SER B 1 14 ? 22.469 17.984 -5.625 1 95.69 14 SER B CA 1
ATOM 4114 C C . SER B 1 14 ? 22.062 18.172 -4.168 1 95.69 14 SER B C 1
ATOM 4116 O O . SER B 1 14 ? 21.031 18.797 -3.883 1 95.69 14 SER B O 1
ATOM 4118 N N . GLY B 1 15 ? 22.766 17.625 -3.238 1 96.31 15 GLY B N 1
ATOM 4119 C CA . GLY B 1 15 ? 22.531 17.828 -1.817 1 96.31 15 GLY B CA 1
ATOM 4120 C C . GLY B 1 15 ? 21.531 16.844 -1.244 1 96.31 15 GLY B C 1
ATOM 4121 O O . GLY B 1 15 ? 21.047 17.016 -0.123 1 96.31 15 GLY B O 1
ATOM 4122 N N . ILE B 1 16 ? 21.109 15.836 -1.967 1 97.94 16 ILE B N 1
ATOM 4123 C CA . ILE B 1 16 ? 20.219 14.797 -1.474 1 97.94 16 ILE B CA 1
ATOM 4124 C C . ILE B 1 16 ? 21.031 13.727 -0.749 1 97.94 16 ILE B C 1
ATOM 4126 O O . ILE B 1 16 ? 21.766 12.961 -1.379 1 97.94 16 ILE B O 1
ATOM 4130 N N . GLU B 1 17 ? 20.781 13.641 0.551 1 96.62 17 GLU B N 1
ATOM 4131 C CA . GLU B 1 17 ? 21.672 12.859 1.402 1 96.62 17 GLU B CA 1
ATOM 4132 C C . GLU B 1 17 ? 20.953 11.633 1.964 1 96.62 17 GLU B C 1
ATOM 4134 O O . GLU B 1 17 ? 21.562 10.828 2.678 1 96.62 17 GLU B O 1
ATOM 4139 N N . ALA B 1 18 ? 19.734 11.492 1.748 1 98.19 18 ALA B N 1
ATOM 4140 C CA . ALA B 1 18 ? 18.953 10.359 2.248 1 98.19 18 ALA B CA 1
ATOM 4141 C C . ALA B 1 18 ? 18.156 9.703 1.127 1 98.19 18 ALA B C 1
ATOM 4143 O O . ALA B 1 18 ? 17.531 10.391 0.31 1 98.19 18 ALA B O 1
ATOM 4144 N N . VAL B 1 19 ? 18.266 8.422 1.059 1 98.75 19 VAL B N 1
ATOM 4145 C CA . VAL B 1 19 ? 17.5 7.602 0.129 1 98.75 19 VAL B CA 1
ATOM 4146 C C . VAL B 1 19 ? 16.75 6.52 0.899 1 98.75 19 VAL B C 1
ATOM 4148 O O . VAL B 1 19 ? 17.359 5.723 1.619 1 98.75 19 VAL B O 1
ATOM 4151 N N . PHE B 1 20 ? 15.469 6.527 0.835 1 98.88 20 PHE B N 1
ATOM 4152 C CA . PHE B 1 20 ? 14.617 5.527 1.473 1 98.88 20 PHE B CA 1
ATOM 4153 C C . PHE B 1 20 ? 14.195 4.457 0.471 1 98.88 20 PHE B C 1
ATOM 4155 O O . PHE B 1 20 ? 13.93 4.762 -0.694 1 98.88 20 PHE B O 1
ATOM 4162 N N . GLY B 1 21 ? 14.133 3.217 0.828 1 98.5 21 GLY B N 1
ATOM 4163 C CA . GLY B 1 21 ? 13.742 2.176 -0.107 1 98.5 21 GLY B CA 1
ATOM 4164 C C . GLY B 1 21 ? 13.734 0.79 0.51 1 98.5 21 GLY B C 1
ATOM 4165 O O . GLY B 1 21 ? 13.906 0.645 1.723 1 98.5 21 GLY B O 1
ATOM 4166 N N . ILE B 1 22 ? 13.359 -0.199 -0.219 1 97.5 22 ILE B N 1
ATOM 4167 C CA . ILE B 1 22 ? 13.539 -1.629 0.005 1 97.5 22 ILE B CA 1
ATOM 4168 C C . ILE B 1 22 ? 14.328 -2.236 -1.151 1 97.5 22 ILE B C 1
ATOM 4170 O O . ILE B 1 22 ? 13.961 -2.074 -2.316 1 97.5 22 ILE B O 1
ATOM 4174 N N . PRO B 1 23 ? 15.375 -2.904 -0.852 1 96.25 23 PRO B N 1
ATOM 4175 C CA . PRO B 1 23 ? 16.188 -3.455 -1.94 1 96.25 23 PRO B CA 1
ATOM 4176 C C . PRO B 1 23 ? 15.477 -4.578 -2.695 1 96.25 23 PRO B C 1
ATOM 4178 O O . PRO B 1 23 ? 14.703 -5.332 -2.102 1 96.25 23 PRO B O 1
ATOM 4181 N N . GLY B 1 24 ? 15.648 -4.668 -3.881 1 96.06 24 GLY B N 1
ATOM 4182 C CA . GLY B 1 24 ? 15.32 -5.773 -4.766 1 96.06 24 GLY B CA 1
ATOM 4183 C C . GLY B 1 24 ? 16.422 -6.07 -5.773 1 96.06 24 GLY B C 1
ATOM 4184 O O . GLY B 1 24 ? 17.359 -5.289 -5.922 1 96.06 24 GLY B O 1
ATOM 4185 N N . LYS B 1 25 ? 16.328 -7.234 -6.387 1 94.25 25 LYS B N 1
ATOM 4186 C CA . LYS B 1 25 ? 17.328 -7.574 -7.395 1 94.25 25 LYS B CA 1
ATOM 4187 C C . LYS B 1 25 ? 17.453 -6.469 -8.438 1 94.25 25 LYS B C 1
ATOM 4189 O O . LYS B 1 25 ? 18.562 -6.172 -8.906 1 94.25 25 LYS B O 1
ATOM 4194 N N . GLN B 1 26 ? 16.375 -5.832 -8.742 1 95.94 26 GLN B N 1
ATOM 4195 C CA . GLN B 1 26 ? 16.344 -4.836 -9.805 1 95.94 26 GLN B CA 1
ATOM 4196 C C . GLN B 1 26 ? 17.016 -3.537 -9.367 1 95.94 26 GLN B C 1
ATOM 4198 O O . GLN B 1 26 ? 17.469 -2.75 -10.203 1 95.94 26 GLN B O 1
ATOM 4203 N N . THR B 1 27 ? 17.062 -3.236 -8.078 1 97.62 27 THR B N 1
ATOM 4204 C CA . THR B 1 27 ? 17.594 -1.968 -7.594 1 97.62 27 THR B CA 1
ATOM 4205 C C . THR B 1 27 ? 19.047 -2.119 -7.18 1 97.62 27 THR B C 1
ATOM 4207 O O . THR B 1 27 ? 19.719 -1.134 -6.84 1 97.62 27 THR B O 1
ATOM 4210 N N . LEU B 1 28 ? 19.641 -3.326 -7.25 1 97.5 28 LEU B N 1
ATOM 4211 C CA . LEU B 1 28 ? 20.969 -3.631 -6.703 1 97.5 28 LEU B CA 1
ATOM 4212 C C . LEU B 1 28 ? 22.031 -2.732 -7.324 1 97.5 28 LEU B C 1
ATOM 4214 O O . LEU B 1 28 ? 22.953 -2.297 -6.641 1 97.5 28 LEU B O 1
ATOM 4218 N N . PRO B 1 29 ? 21.953 -2.393 -8.695 1 97.44 29 PRO B N 1
ATOM 4219 C CA . PRO B 1 29 ? 22.969 -1.468 -9.227 1 97.44 29 PRO B CA 1
ATOM 4220 C C . PRO B 1 29 ? 22.969 -0.126 -8.5 1 97.44 29 PRO B C 1
ATOM 4222 O O . PRO B 1 29 ? 24.047 0.427 -8.227 1 97.44 29 PRO B O 1
ATOM 4225 N N . LEU B 1 30 ? 21.812 0.407 -8.211 1 98.06 30 LEU B N 1
ATOM 4226 C CA . LEU B 1 30 ? 21.703 1.661 -7.473 1 98.06 30 LEU B CA 1
ATOM 4227 C C . LEU B 1 30 ? 22.172 1.476 -6.027 1 98.06 30 LEU B C 1
ATOM 4229 O O . LEU B 1 30 ? 22.891 2.311 -5.492 1 98.06 30 LEU B O 1
ATOM 4233 N N . ASN B 1 31 ? 21.719 0.362 -5.391 1 97.69 31 ASN B N 1
ATOM 4234 C CA . ASN B 1 31 ? 22.109 0.082 -4.016 1 97.69 31 ASN B CA 1
ATOM 4235 C C . ASN B 1 31 ? 23.625 -0.063 -3.883 1 97.69 31 ASN B C 1
ATOM 4237 O O . ASN B 1 31 ? 24.219 0.357 -2.883 1 97.69 31 ASN B O 1
ATOM 4241 N N . GLU B 1 32 ? 24.234 -0.739 -4.855 1 97.31 32 GLU B N 1
ATOM 4242 C CA . GLU B 1 32 ? 25.688 -0.87 -4.867 1 97.31 32 GLU B CA 1
ATOM 4243 C C . GLU B 1 32 ? 26.375 0.498 -4.898 1 97.31 32 GLU B C 1
ATOM 4245 O O . GLU B 1 32 ? 27.328 0.742 -4.16 1 97.31 32 GLU B O 1
ATOM 4250 N N . ALA B 1 33 ? 25.828 1.345 -5.812 1 96.69 33 ALA B N 1
ATOM 4251 C CA . ALA B 1 33 ? 26.375 2.691 -5.941 1 96.69 33 ALA B CA 1
ATOM 4252 C C . ALA B 1 33 ? 26.219 3.471 -4.637 1 96.69 33 ALA B C 1
ATOM 4254 O O . ALA B 1 33 ? 27.109 4.238 -4.262 1 96.69 33 ALA B O 1
ATOM 4255 N N . ILE B 1 34 ? 25.125 3.33 -3.906 1 96.69 34 ILE B N 1
ATOM 4256 C CA . ILE B 1 34 ? 24.875 4.02 -2.646 1 96.69 34 ILE B CA 1
ATOM 4257 C C . ILE B 1 34 ? 25.766 3.445 -1.551 1 96.69 34 ILE B C 1
ATOM 4259 O O . ILE B 1 34 ? 26.328 4.191 -0.741 1 96.69 34 ILE B O 1
ATOM 4263 N N . GLY B 1 35 ? 25.891 2.088 -1.459 1 91.75 35 GLY B N 1
ATOM 4264 C CA . GLY B 1 35 ? 26.641 1.384 -0.426 1 91.75 35 GLY B CA 1
ATOM 4265 C C . GLY B 1 35 ? 28.109 1.746 -0.399 1 91.75 35 GLY B C 1
ATOM 4266 O O . GLY B 1 35 ? 28.75 1.667 0.648 1 91.75 35 GLY B O 1
ATOM 4267 N N . GLY B 1 36 ? 28.641 2.172 -1.443 1 87 36 GLY B N 1
ATOM 4268 C CA . GLY B 1 36 ? 30.062 2.518 -1.546 1 87 36 GLY B CA 1
ATOM 4269 C C . GLY B 1 36 ? 30.359 3.932 -1.088 1 87 36 GLY B C 1
ATOM 4270 O O . GLY B 1 36 ? 31.516 4.375 -1.142 1 87 36 GLY B O 1
ATOM 4271 N N . ARG B 1 37 ? 29.266 4.555 -0.518 1 92.25 37 ARG B N 1
ATOM 4272 C CA . ARG B 1 37 ? 29.438 5.973 -0.212 1 92.25 37 ARG B CA 1
ATOM 4273 C C . ARG B 1 37 ? 29.078 6.266 1.243 1 92.25 37 ARG B C 1
ATOM 4275 O O . ARG B 1 37 ? 28.359 5.492 1.878 1 92.25 37 ARG B O 1
ATOM 4282 N N . ASP B 1 38 ? 29.578 7.418 1.756 1 93.31 38 ASP B N 1
ATOM 4283 C CA . ASP B 1 38 ? 29.266 7.859 3.109 1 93.31 38 ASP B CA 1
ATOM 4284 C C . ASP B 1 38 ? 28.391 9.109 3.088 1 93.31 38 ASP B C 1
ATOM 4286 O O . ASP B 1 38 ? 27.812 9.484 4.113 1 93.31 38 ASP B O 1
ATOM 4290 N N . ASP B 1 39 ? 28.188 9.719 1.929 1 95.94 39 ASP B N 1
ATOM 4291 C CA . ASP B 1 39 ? 27.484 10.992 1.851 1 95.94 39 ASP B CA 1
ATOM 4292 C C . ASP B 1 39 ? 26.016 10.789 1.528 1 95.94 39 ASP B C 1
ATOM 4294 O O . ASP B 1 39 ? 25.234 11.742 1.499 1 95.94 39 ASP B O 1
ATOM 4298 N N . VAL B 1 40 ? 25.609 9.578 1.271 1 96.69 40 VAL B N 1
ATOM 4299 C CA . VAL B 1 40 ? 24.203 9.234 1.046 1 96.69 40 VAL B CA 1
ATOM 4300 C C . VAL B 1 40 ? 23.797 8.086 1.964 1 96.69 40 VAL B C 1
ATOM 4302 O O . VAL B 1 40 ? 24.391 7 1.908 1 96.69 40 VAL B O 1
ATOM 4305 N N . ARG B 1 41 ? 22.859 8.266 2.764 1 96.38 41 ARG B N 1
ATOM 4306 C CA . ARG B 1 41 ? 22.359 7.242 3.672 1 96.38 41 ARG B CA 1
ATOM 4307 C C . ARG B 1 41 ? 21.188 6.496 3.059 1 96.38 41 ARG B C 1
ATOM 4309 O O . ARG B 1 41 ? 20.234 7.117 2.582 1 96.38 41 ARG B O 1
ATOM 4316 N N . PHE B 1 42 ? 21.312 5.223 2.969 1 97.38 42 PHE B N 1
ATOM 4317 C CA . PHE B 1 42 ? 20.188 4.383 2.561 1 97.38 42 PHE B CA 1
ATOM 4318 C C . PHE B 1 42 ? 19.422 3.875 3.777 1 97.38 42 PHE B C 1
ATOM 4320 O O . PHE B 1 42 ? 20 3.252 4.668 1 97.38 42 PHE B O 1
ATOM 4327 N N . VAL B 1 43 ? 18.141 4.172 3.945 1 98.38 43 VAL B N 1
ATOM 4328 C CA . VAL B 1 43 ? 17.266 3.682 5.004 1 98.38 43 VAL B CA 1
ATOM 4329 C C . VAL B 1 43 ? 16.375 2.578 4.461 1 98.38 43 VAL B C 1
ATOM 4331 O O . VAL B 1 43 ? 15.594 2.805 3.531 1 98.38 43 VAL B O 1
ATOM 4334 N N . MET B 1 44 ? 16.469 1.422 4.98 1 98 44 MET B N 1
ATOM 4335 C CA . MET B 1 44 ? 15.719 0.267 4.496 1 98 44 MET B CA 1
ATOM 4336 C C . MET B 1 44 ? 14.391 0.136 5.23 1 98 44 MET B C 1
ATOM 4338 O O . MET B 1 44 ? 14.359 -0.174 6.422 1 98 44 MET B O 1
ATOM 4342 N N . ALA B 1 45 ? 13.32 0.386 4.531 1 98.38 45 ALA B N 1
ATOM 4343 C CA . ALA B 1 45 ? 11.977 0.203 5.07 1 98.38 45 ALA B CA 1
ATOM 4344 C C . ALA B 1 45 ? 11.562 -1.264 5.02 1 98.38 45 ALA B C 1
ATOM 4346 O O . ALA B 1 45 ? 12.312 -2.111 4.531 1 98.38 45 ALA B O 1
ATOM 4347 N N . ARG B 1 46 ? 10.375 -1.571 5.594 1 98.25 46 ARG B N 1
ATOM 4348 C CA . ARG B 1 46 ? 9.867 -2.939 5.605 1 98.25 46 ARG B CA 1
ATOM 4349 C C . ARG B 1 46 ? 8.656 -3.078 4.688 1 98.25 46 ARG B C 1
ATOM 4351 O O . ARG B 1 46 ? 8.242 -4.195 4.363 1 98.25 46 ARG B O 1
ATOM 4358 N N . HIS B 1 47 ? 8.133 -2.002 4.223 1 98.25 47 HIS B N 1
ATOM 4359 C CA . HIS B 1 47 ? 7.082 -1.97 3.209 1 98.25 47 HIS B CA 1
ATOM 4360 C C . HIS B 1 47 ? 7.152 -0.69 2.383 1 98.25 47 HIS B C 1
ATOM 4362 O O . HIS B 1 47 ? 7.422 0.387 2.92 1 98.25 47 HIS B O 1
ATOM 4368 N N . GLU B 1 48 ? 6.871 -0.76 1.171 1 97.75 48 GLU B N 1
ATOM 4369 C CA . GLU B 1 48 ? 7.078 0.373 0.274 1 97.75 48 GLU B CA 1
ATOM 4370 C C . GLU B 1 48 ? 6.066 1.484 0.547 1 97.75 48 GLU B C 1
ATOM 4372 O O . GLU B 1 48 ? 6.297 2.641 0.191 1 97.75 48 GLU B O 1
ATOM 4377 N N . THR B 1 49 ? 4.852 1.181 1.192 1 97.5 49 THR B N 1
ATOM 4378 C CA . THR B 1 49 ? 3.953 2.25 1.616 1 97.5 49 THR B CA 1
ATOM 4379 C C . THR B 1 49 ? 4.668 3.217 2.555 1 97.5 49 THR B C 1
ATOM 4381 O O . THR B 1 49 ? 4.336 4.402 2.604 1 97.5 49 THR B O 1
ATOM 4384 N N . ALA B 1 50 ? 5.645 2.723 3.301 1 98.38 50 ALA B N 1
ATOM 4385 C CA . ALA B 1 50 ? 6.371 3.535 4.273 1 98.38 50 ALA B CA 1
ATOM 4386 C C . ALA B 1 50 ? 7.48 4.34 3.6 1 98.38 50 ALA B C 1
ATOM 4388 O O . ALA B 1 50 ? 7.855 5.41 4.078 1 98.38 50 ALA B O 1
ATOM 4389 N N . VAL B 1 51 ? 7.984 3.859 2.439 1 98.75 51 VAL B N 1
ATOM 4390 C CA . VAL B 1 51 ? 9.156 4.434 1.784 1 98.75 51 VAL B CA 1
ATOM 4391 C C . VAL B 1 51 ? 8.891 5.898 1.449 1 98.75 51 VAL B C 1
ATOM 4393 O O . VAL B 1 51 ? 9.648 6.781 1.86 1 98.75 51 VAL B O 1
ATOM 4396 N N . SER B 1 52 ? 7.789 6.148 0.768 1 98.62 52 SER B N 1
ATOM 4397 C CA . SER B 1 52 ? 7.488 7.512 0.345 1 98.62 52 SER B CA 1
ATOM 4398 C C . SER B 1 52 ? 7.023 8.367 1.521 1 98.62 52 SER B C 1
ATOM 4400 O O . SER B 1 52 ? 7.285 9.57 1.562 1 98.62 52 SER B O 1
ATOM 4402 N N . HIS B 1 53 ? 6.379 7.789 2.547 1 98.75 53 HIS B N 1
ATOM 4403 C CA . HIS B 1 53 ? 5.992 8.531 3.74 1 98.75 53 HIS B CA 1
ATOM 4404 C C . HIS B 1 53 ? 7.211 8.914 4.57 1 98.75 53 HIS B C 1
ATOM 4406 O O . HIS B 1 53 ? 7.23 9.977 5.199 1 98.75 53 HIS B O 1
ATOM 4412 N N . GLN B 1 54 ? 8.234 8.023 4.621 1 98.94 54 GLN B N 1
ATOM 4413 C CA . GLN B 1 54 ? 9.484 8.375 5.281 1 98.94 54 GLN B CA 1
ATOM 4414 C C . GLN B 1 54 ? 10.141 9.578 4.609 1 98.94 54 GLN B C 1
ATOM 4416 O O . GLN B 1 54 ? 10.523 10.539 5.285 1 98.94 54 GLN B O 1
ATOM 4421 N N . ALA B 1 55 ? 10.188 9.531 3.275 1 98.88 55 ALA B N 1
ATOM 4422 C CA . ALA B 1 55 ? 10.773 10.633 2.518 1 98.88 55 ALA B CA 1
ATOM 4423 C C . ALA B 1 55 ? 9.992 11.93 2.75 1 98.88 55 ALA B C 1
ATOM 4425 O O . ALA B 1 55 ? 10.586 13.008 2.857 1 98.88 55 ALA B O 1
ATOM 4426 N N . TRP B 1 56 ? 8.68 11.812 2.82 1 98.69 56 TRP B N 1
ATOM 4427 C CA . TRP B 1 56 ? 7.82 12.961 3.066 1 98.69 56 TRP B CA 1
ATOM 4428 C C . TRP B 1 56 ? 8.109 13.578 4.43 1 98.69 56 TRP B C 1
ATOM 4430 O O . TRP B 1 56 ? 8.281 14.797 4.543 1 98.69 56 TRP B O 1
ATOM 4440 N N . GLY B 1 57 ? 8.18 12.727 5.504 1 98.69 57 GLY B N 1
ATOM 4441 C CA . GLY B 1 57 ? 8.508 13.234 6.828 1 98.69 57 GLY B CA 1
ATOM 4442 C C . GLY B 1 57 ? 9.875 13.891 6.891 1 98.69 57 GLY B C 1
ATOM 4443 O O . GLY B 1 57 ? 10.047 14.906 7.566 1 98.69 57 GLY B O 1
ATOM 4444 N N . TYR B 1 58 ? 10.844 13.328 6.184 1 98.81 58 TYR B N 1
ATOM 4445 C CA . TYR B 1 58 ? 12.18 13.898 6.082 1 98.81 58 TYR B CA 1
ATOM 4446 C C . TYR B 1 58 ? 12.125 15.312 5.52 1 98.81 58 TYR B C 1
ATOM 4448 O O . TYR B 1 58 ? 12.68 16.25 6.109 1 98.81 58 TYR B O 1
ATOM 4456 N N . ALA B 1 59 ? 11.43 15.453 4.414 1 98.5 59 ALA B N 1
ATOM 4457 C CA . ALA B 1 59 ? 11.383 16.734 3.705 1 98.5 59 ALA B CA 1
ATOM 4458 C C . ALA B 1 59 ? 10.594 17.766 4.5 1 98.5 59 ALA B C 1
ATOM 4460 O O . ALA B 1 59 ? 11.008 18.922 4.609 1 98.5 59 ALA B O 1
ATOM 4461 N N . GLU B 1 60 ? 9.492 17.422 5.094 1 97.94 60 GLU B N 1
ATOM 4462 C CA . GLU B 1 60 ? 8.594 18.344 5.793 1 97.94 60 GLU B CA 1
ATOM 4463 C C . GLU B 1 60 ? 9.25 18.891 7.059 1 97.94 60 GLU B C 1
ATOM 4465 O O . GLU B 1 60 ? 8.992 20.031 7.445 1 97.94 60 GLU B O 1
ATOM 4470 N N . THR B 1 61 ? 10.133 18.078 7.676 1 97.88 61 THR B N 1
ATOM 4471 C CA . THR B 1 61 ? 10.672 18.5 8.969 1 97.88 61 THR B CA 1
ATOM 4472 C C . THR B 1 61 ? 12.047 19.125 8.805 1 97.88 61 THR B C 1
ATOM 4474 O O . THR B 1 61 ? 12.562 19.766 9.727 1 97.88 61 THR B O 1
ATOM 4477 N N . SER B 1 62 ? 12.672 19.016 7.605 1 96.75 62 SER B N 1
ATOM 4478 C CA . SER B 1 62 ? 14.016 19.531 7.418 1 96.75 62 SER B CA 1
ATOM 4479 C C . SER B 1 62 ? 14.039 20.656 6.375 1 96.75 62 SER B C 1
ATOM 4481 O O . SER B 1 62 ? 14.953 21.469 6.355 1 96.75 62 SER B O 1
ATOM 4483 N N . GLY B 1 63 ? 13.078 20.594 5.453 1 96 63 GLY B N 1
ATOM 4484 C CA . GLY B 1 63 ? 13.102 21.5 4.316 1 96 63 GLY B CA 1
ATOM 4485 C C . GLY B 1 63 ? 13.992 21.016 3.191 1 96 63 GLY B C 1
ATOM 4486 O O . GLY B 1 63 ? 14.094 21.672 2.146 1 96 63 GLY B O 1
ATOM 4487 N N . LYS B 1 64 ? 14.594 19.828 3.408 1 96.81 64 LYS B N 1
ATOM 4488 C CA . LYS B 1 64 ? 15.469 19.25 2.393 1 96.81 64 LYS B CA 1
ATOM 4489 C C . LYS B 1 64 ? 14.742 18.172 1.598 1 96.81 64 LYS B C 1
ATOM 4491 O O . LYS B 1 64 ? 13.906 17.453 2.141 1 96.81 64 LYS B O 1
ATOM 4496 N N . THR B 1 65 ? 15.148 18.062 0.314 1 97.88 65 THR B N 1
ATOM 4497 C CA . THR B 1 65 ? 14.57 17.031 -0.555 1 97.88 65 THR B CA 1
ATOM 4498 C C . THR B 1 65 ? 15.172 15.664 -0.253 1 97.88 65 THR B C 1
ATOM 4500 O O . THR B 1 65 ? 16.375 15.555 0.007 1 97.88 65 THR B O 1
ATOM 4503 N N . ALA B 1 66 ? 14.344 14.656 -0.178 1 98.06 66 ALA B N 1
ATOM 4504 C CA . ALA B 1 66 ? 14.797 13.273 -0.059 1 98.06 66 ALA B CA 1
ATOM 4505 C C . ALA B 1 66 ? 14.484 12.484 -1.324 1 98.06 66 ALA B C 1
ATOM 4507 O O . ALA B 1 66 ? 13.703 12.922 -2.164 1 98.06 66 ALA B O 1
ATOM 4508 N N . ALA B 1 67 ? 15.188 11.375 -1.499 1 98.81 67 ALA B N 1
ATOM 4509 C CA . ALA B 1 67 ? 14.93 10.477 -2.625 1 98.81 67 ALA B CA 1
ATOM 4510 C C . ALA B 1 67 ? 14.43 9.117 -2.141 1 98.81 67 ALA B C 1
ATOM 4512 O O . ALA B 1 67 ? 14.531 8.797 -0.955 1 98.81 67 ALA B O 1
ATOM 4513 N N . THR B 1 68 ? 13.789 8.414 -2.98 1 98.81 68 THR B N 1
ATOM 4514 C CA . THR B 1 68 ? 13.391 7.031 -2.758 1 98.81 68 THR B CA 1
ATOM 4515 C C . THR B 1 68 ? 13.844 6.145 -3.91 1 98.81 68 THR B C 1
ATOM 4517 O O . THR B 1 68 ? 14.055 6.621 -5.027 1 98.81 68 THR B O 1
ATOM 4520 N N . VAL B 1 69 ? 14.125 4.887 -3.629 1 98.5 69 VAL B N 1
ATOM 4521 C CA . VAL B 1 69 ? 14.453 3.871 -4.625 1 98.5 69 VAL B CA 1
ATOM 4522 C C . VAL B 1 69 ? 13.594 2.631 -4.402 1 98.5 69 VAL B C 1
ATOM 4524 O O . VAL B 1 69 ? 13.602 2.051 -3.312 1 98.5 69 VAL B O 1
ATOM 4527 N N . VAL B 1 70 ? 12.844 2.225 -5.414 1 98.06 70 VAL B N 1
ATOM 4528 C CA . VAL B 1 70 ? 11.969 1.068 -5.246 1 98.06 70 VAL B CA 1
ATOM 4529 C C . VAL B 1 70 ? 12.039 0.184 -6.488 1 98.06 70 VAL B C 1
ATOM 4531 O O . VAL B 1 70 ? 12.461 0.637 -7.559 1 98.06 70 VAL B O 1
ATOM 4534 N N . VAL B 1 71 ? 11.688 -1.104 -6.324 1 97.06 71 VAL B N 1
ATOM 4535 C CA . VAL B 1 71 ? 11.586 -2.062 -7.418 1 97.06 71 VAL B CA 1
ATOM 4536 C C . VAL B 1 71 ? 10.391 -1.709 -8.305 1 97.06 71 VAL B C 1
ATOM 4538 O O . VAL B 1 71 ? 9.5 -0.966 -7.887 1 97.06 71 VAL B O 1
ATOM 4541 N N . PRO B 1 72 ? 10.367 -2.252 -9.539 1 95.88 72 PRO B N 1
ATOM 4542 C CA . PRO B 1 72 ? 9.211 -1.996 -10.398 1 95.88 72 PRO B CA 1
ATOM 4543 C C . PRO B 1 72 ? 7.926 -2.627 -9.867 1 95.88 72 PRO B C 1
ATOM 4545 O O . PRO B 1 72 ? 7.973 -3.475 -8.977 1 95.88 72 PRO B O 1
ATOM 4548 N N . GLY B 1 73 ? 6.836 -2.283 -10.5 1 96.25 73 GLY B N 1
ATOM 4549 C CA . GLY B 1 73 ? 5.559 -2.934 -10.25 1 96.25 73 GLY B CA 1
ATOM 4550 C C . GLY B 1 73 ? 5.066 -2.762 -8.828 1 96.25 73 GLY B C 1
ATOM 4551 O O . GLY B 1 73 ? 4.773 -1.645 -8.398 1 96.25 73 GLY B O 1
ATOM 4552 N N . PRO B 1 74 ? 5.09 -3.896 -8.023 1 96.94 74 PRO B N 1
ATOM 4553 C CA . PRO B 1 74 ? 4.543 -3.826 -6.668 1 96.94 74 PRO B CA 1
ATOM 4554 C C . PRO B 1 74 ? 5.227 -2.766 -5.809 1 96.94 74 PRO B C 1
ATOM 4556 O O . PRO B 1 74 ? 4.562 -2.053 -5.055 1 96.94 74 PRO B O 1
ATOM 4559 N N . GLY B 1 75 ? 6.566 -2.688 -5.883 1 97.38 75 GLY B N 1
ATOM 4560 C CA . GLY B 1 75 ? 7.281 -1.705 -5.086 1 97.38 75 GLY B CA 1
ATOM 4561 C C . GLY B 1 75 ? 6.879 -0.276 -5.398 1 97.38 75 GLY B C 1
ATOM 4562 O O . GLY B 1 75 ? 6.562 0.497 -4.492 1 97.38 75 GLY B O 1
ATOM 4563 N N . ASP B 1 76 ? 6.949 0.029 -6.66 1 97.62 76 ASP B N 1
ATOM 4564 C CA . ASP B 1 76 ? 6.57 1.355 -7.137 1 97.62 76 ASP B CA 1
ATOM 4565 C C . ASP B 1 76 ? 5.113 1.666 -6.801 1 97.62 76 ASP B C 1
ATOM 4567 O O . ASP B 1 76 ? 4.801 2.758 -6.32 1 97.62 76 ASP B O 1
ATOM 4571 N N . MET B 1 77 ? 4.215 0.75 -7.027 1 97.81 77 MET B N 1
ATOM 4572 C CA . MET B 1 77 ? 2.783 0.947 -6.824 1 97.81 77 MET B CA 1
ATOM 4573 C C . MET B 1 77 ? 2.463 1.123 -5.344 1 97.81 77 MET B C 1
ATOM 4575 O O . MET B 1 77 ? 1.632 1.957 -4.98 1 97.81 77 MET B O 1
ATOM 4579 N N . ASN B 1 78 ? 3.07 0.339 -4.496 1 98.12 78 ASN B N 1
ATOM 4580 C CA . ASN B 1 78 ? 2.873 0.494 -3.059 1 98.12 78 ASN B CA 1
ATOM 4581 C C . ASN B 1 78 ? 3.361 1.855 -2.57 1 98.12 78 ASN B C 1
ATOM 4583 O O . ASN B 1 78 ? 2.852 2.383 -1.579 1 98.12 78 ASN B O 1
ATOM 4587 N N . ALA B 1 79 ? 4.328 2.457 -3.254 1 98.19 79 ALA B N 1
ATOM 4588 C CA . ALA B 1 79 ? 4.867 3.758 -2.865 1 98.19 79 ALA B CA 1
ATOM 4589 C C . ALA B 1 79 ? 3.953 4.891 -3.33 1 98.19 79 ALA B C 1
ATOM 4591 O O . ALA B 1 79 ? 4.117 6.039 -2.912 1 98.19 79 ALA B O 1
ATOM 4592 N N . MET B 1 80 ? 2.93 4.633 -4.109 1 98.06 80 MET B N 1
ATOM 4593 C CA . MET B 1 80 ? 2.082 5.633 -4.75 1 98.06 80 MET B CA 1
ATOM 4594 C C . MET B 1 80 ? 1.355 6.477 -3.707 1 98.06 80 MET B C 1
ATOM 4596 O O . MET B 1 80 ? 1.184 7.684 -3.889 1 98.06 80 MET B O 1
ATOM 4600 N N . ASN B 1 81 ? 0.891 5.801 -2.662 1 97.88 81 ASN B N 1
ATOM 4601 C CA . ASN B 1 81 ? 0.122 6.496 -1.636 1 97.88 81 ASN B CA 1
ATOM 4602 C C . ASN B 1 81 ? 0.894 7.68 -1.062 1 97.88 81 ASN B C 1
ATOM 4604 O O . ASN B 1 81 ? 0.363 8.789 -0.976 1 97.88 81 ASN B O 1
ATOM 4608 N N . GLY B 1 82 ? 2.158 7.43 -0.676 1 98.12 82 GLY B N 1
ATOM 4609 C CA . GLY B 1 82 ? 2.979 8.492 -0.115 1 98.12 82 GLY B CA 1
ATOM 4610 C C . GLY B 1 82 ? 3.367 9.547 -1.134 1 98.12 82 GLY B C 1
ATOM 4611 O O . GLY B 1 82 ? 3.58 10.711 -0.781 1 98.12 82 GLY B O 1
ATOM 4612 N N . LEU B 1 83 ? 3.504 9.156 -2.453 1 98.5 83 LEU B N 1
ATOM 4613 C CA . LEU B 1 83 ? 3.764 10.133 -3.502 1 98.5 83 LEU B CA 1
ATOM 4614 C C . LEU B 1 83 ? 2.592 11.102 -3.648 1 98.5 83 LEU B C 1
ATOM 4616 O O . LEU B 1 83 ? 2.789 12.312 -3.758 1 98.5 83 LEU B O 1
ATOM 4620 N N . LYS B 1 84 ? 1.394 10.547 -3.641 1 98.12 84 LYS B N 1
ATOM 4621 C CA . LYS B 1 84 ? 0.207 11.391 -3.74 1 98.12 84 LYS B CA 1
ATOM 4622 C C . LYS B 1 84 ? 0.075 12.297 -2.521 1 98.12 84 LYS B C 1
ATOM 4624 O O . LYS B 1 84 ? -0.339 13.453 -2.643 1 98.12 84 LYS B O 1
ATOM 4629 N N . ASN B 1 85 ? 0.366 11.766 -1.349 1 97.69 85 ASN B N 1
ATOM 4630 C CA . ASN B 1 85 ? 0.414 12.594 -0.146 1 97.69 85 ASN B CA 1
ATOM 4631 C C . ASN B 1 85 ? 1.358 13.773 -0.317 1 97.69 85 ASN B C 1
ATOM 4633 O O . ASN B 1 85 ? 0.992 14.914 -0.02 1 97.69 85 ASN B O 1
ATOM 4637 N N . ALA B 1 86 ? 2.553 13.484 -0.785 1 98.31 86 ALA B N 1
ATOM 4638 C CA . ALA B 1 86 ? 3.545 14.531 -1.014 1 98.31 86 ALA B CA 1
ATOM 4639 C C . ALA B 1 86 ? 3.057 15.531 -2.061 1 98.31 86 ALA B C 1
ATOM 4641 O O . ALA B 1 86 ? 3.312 16.734 -1.947 1 98.31 86 ALA B O 1
ATOM 4642 N N . TYR B 1 87 ? 2.406 15.031 -3.07 1 97.5 87 TYR B N 1
ATOM 4643 C CA . TYR B 1 87 ? 1.867 15.883 -4.125 1 97.5 87 TYR B CA 1
ATOM 4644 C C . TYR B 1 87 ? 0.824 16.844 -3.57 1 97.5 87 TYR B C 1
ATOM 4646 O O . TYR B 1 87 ? 0.874 18.047 -3.838 1 97.5 87 TYR B O 1
ATOM 4654 N N . ASN B 1 88 ? -0.096 16.359 -2.742 1 95.62 88 ASN B N 1
ATOM 4655 C CA . ASN B 1 88 ? -1.134 17.172 -2.129 1 95.62 88 ASN B CA 1
ATOM 4656 C C . ASN B 1 88 ? -0.54 18.219 -1.188 1 95.62 88 ASN B C 1
ATOM 4658 O O . ASN B 1 88 ? -1.095 19.312 -1.032 1 95.62 88 ASN B O 1
ATOM 4662 N N . ASP B 1 89 ? 0.554 17.922 -0.584 1 96.38 89 ASP B N 1
ATOM 4663 C CA . ASP B 1 89 ? 1.157 18.812 0.41 1 96.38 89 ASP B CA 1
ATOM 4664 C C . ASP B 1 89 ? 2.246 19.672 -0.214 1 96.38 89 ASP B C 1
ATOM 4666 O O . ASP B 1 89 ? 2.908 20.453 0.483 1 96.38 89 ASP B O 1
ATOM 4670 N N . CYS B 1 90 ? 2.486 19.531 -1.535 1 96.38 90 CYS B N 1
ATOM 4671 C CA . CYS B 1 90 ? 3.516 20.266 -2.258 1 96.38 90 CYS B CA 1
ATOM 4672 C C . CYS B 1 90 ? 4.891 20.016 -1.646 1 96.38 90 CYS B C 1
ATOM 4674 O O . CYS B 1 90 ? 5.633 20.969 -1.377 1 96.38 90 CYS B O 1
ATOM 4676 N N . THR B 1 91 ? 5.223 18.781 -1.33 1 97.94 91 THR B N 1
ATOM 4677 C CA . THR B 1 91 ? 6.496 18.391 -0.731 1 97.94 91 THR B CA 1
ATOM 4678 C C . THR B 1 91 ? 7.449 17.844 -1.788 1 97.94 91 THR B C 1
ATOM 4680 O O . THR B 1 91 ? 7.109 16.906 -2.504 1 97.94 91 THR B O 1
ATOM 4683 N N . PRO B 1 92 ? 8.633 18.391 -1.954 1 98.19 92 PRO B N 1
ATOM 4684 C CA . PRO B 1 92 ? 9.562 17.906 -2.975 1 98.19 92 PRO B CA 1
ATOM 4685 C C . PRO B 1 92 ? 10.156 16.531 -2.633 1 98.19 92 PRO B C 1
ATOM 4687 O O . PRO B 1 92 ? 10.656 16.328 -1.522 1 98.19 92 PRO B O 1
ATOM 4690 N N . LEU B 1 93 ? 10.031 15.602 -3.484 1 98.69 93 LEU B N 1
ATOM 4691 C CA . LEU B 1 93 ? 10.641 14.273 -3.453 1 98.69 93 LEU B CA 1
ATOM 4692 C C . LEU B 1 93 ? 11.133 13.867 -4.836 1 98.69 93 LEU B C 1
ATOM 4694 O O . LEU B 1 93 ? 10.555 14.266 -5.852 1 98.69 93 LEU B O 1
ATOM 4698 N N . VAL B 1 94 ? 12.258 13.133 -4.859 1 98.81 94 VAL B N 1
ATOM 4699 C CA . VAL B 1 94 ? 12.695 12.461 -6.082 1 98.81 94 VAL B CA 1
ATOM 4700 C C . VAL B 1 94 ? 12.516 10.953 -5.938 1 98.81 94 VAL B C 1
ATOM 4702 O O . VAL B 1 94 ? 13.258 10.305 -5.191 1 98.81 94 VAL B O 1
ATOM 4705 N N . HIS B 1 95 ? 11.555 10.445 -6.621 1 98.81 95 HIS B N 1
ATOM 4706 C CA . HIS B 1 95 ? 11.211 9.031 -6.547 1 98.81 95 HIS B CA 1
ATOM 4707 C C . HIS B 1 95 ? 11.828 8.25 -7.703 1 98.81 95 HIS B C 1
ATOM 4709 O O . HIS B 1 95 ? 11.305 8.281 -8.82 1 98.81 95 HIS B O 1
ATOM 4715 N N . ILE B 1 96 ? 12.891 7.531 -7.422 1 98.69 96 ILE B N 1
ATOM 4716 C CA . ILE B 1 96 ? 13.531 6.711 -8.445 1 98.69 96 ILE B CA 1
ATOM 4717 C C . ILE B 1 96 ? 12.883 5.328 -8.477 1 98.69 96 ILE B C 1
ATOM 4719 O O . ILE B 1 96 ? 12.969 4.574 -7.504 1 98.69 96 ILE B O 1
ATOM 4723 N N . ALA B 1 97 ? 12.297 5.047 -9.562 1 97.75 97 ALA B N 1
ATOM 4724 C CA . ALA B 1 97 ? 11.656 3.752 -9.766 1 97.75 97 ALA B CA 1
ATOM 4725 C C . ALA B 1 97 ? 12.32 2.982 -10.906 1 97.75 97 ALA B C 1
ATOM 4727 O O . ALA B 1 97 ? 12.516 3.521 -12 1 97.75 97 ALA B O 1
ATOM 4728 N N . VAL B 1 98 ? 12.703 1.773 -10.648 1 97.5 98 VAL B N 1
ATOM 4729 C CA . VAL B 1 98 ? 13.219 0.934 -11.727 1 97.5 98 VAL B CA 1
ATOM 4730 C C . VAL B 1 98 ? 12.07 0.469 -12.617 1 97.5 98 VAL B C 1
ATOM 4732 O O . VAL B 1 98 ? 10.984 0.153 -12.125 1 97.5 98 VAL B O 1
ATOM 4735 N N . GLU B 1 99 ? 12.344 0.461 -13.891 1 95.75 99 GLU B N 1
ATOM 4736 C CA . GLU B 1 99 ? 11.328 0.111 -14.883 1 95.75 99 GLU B CA 1
ATOM 4737 C C . GLU B 1 99 ? 11.695 -1.174 -15.617 1 95.75 99 GLU B C 1
ATOM 4739 O O . GLU B 1 99 ? 12.867 -1.546 -15.68 1 95.75 99 GLU B O 1
ATOM 4744 N N . THR B 1 100 ? 10.656 -1.807 -16.109 1 94.12 100 THR B N 1
ATOM 4745 C CA . THR B 1 100 ? 10.852 -2.961 -16.984 1 94.12 100 THR B CA 1
ATOM 4746 C C . THR B 1 100 ? 11.68 -2.584 -18.203 1 94.12 100 THR B C 1
ATOM 4748 O O . THR B 1 100 ? 11.5 -1.506 -18.766 1 94.12 100 THR B O 1
ATOM 4751 N N . GLU B 1 101 ? 12.516 -3.504 -18.578 1 94.12 101 GLU B N 1
ATOM 4752 C CA . GLU B 1 101 ? 13.312 -3.297 -19.781 1 94.12 101 GLU B CA 1
ATOM 4753 C C . GLU B 1 101 ? 12.422 -3.107 -21 1 94.12 101 GLU B C 1
ATOM 4755 O O . GLU B 1 101 ? 11.398 -3.781 -21.141 1 94.12 101 GLU B O 1
ATOM 4760 N N . PRO B 1 102 ? 12.828 -2.189 -21.859 1 92.38 102 PRO B N 1
ATOM 4761 C CA . PRO B 1 102 ? 12.008 -1.911 -23.031 1 92.38 102 PRO B CA 1
ATOM 4762 C C . PRO B 1 102 ? 11.727 -3.16 -23.859 1 92.38 102 PRO B C 1
ATOM 4764 O O . PRO B 1 102 ? 10.625 -3.326 -24.391 1 92.38 102 PRO B O 1
ATOM 4767 N N . GLU B 1 103 ? 12.625 -4.074 -23.953 1 91.31 103 GLU B N 1
ATOM 4768 C CA . GLU B 1 103 ? 12.508 -5.242 -24.812 1 91.31 103 GLU B CA 1
ATOM 4769 C C . GLU B 1 103 ? 11.492 -6.242 -24.266 1 91.31 103 GLU B C 1
ATOM 4771 O O . GLU B 1 103 ? 11.008 -7.109 -25 1 91.31 103 GLU B O 1
ATOM 4776 N N . ILE B 1 104 ? 11.188 -6.133 -23.031 1 92.38 104 ILE B N 1
ATOM 4777 C CA . ILE B 1 104 ? 10.305 -7.098 -22.391 1 92.38 104 ILE B CA 1
ATOM 4778 C C . ILE B 1 104 ? 8.906 -6.492 -22.219 1 92.38 104 ILE B C 1
ATOM 4780 O O . ILE B 1 104 ? 7.941 -7.211 -21.953 1 92.38 104 ILE B O 1
ATOM 4784 N N . ARG B 1 105 ? 8.805 -5.137 -22.391 1 90.94 105 ARG B N 1
ATOM 4785 C CA . ARG B 1 105 ? 7.531 -4.453 -22.172 1 90.94 105 ARG B CA 1
ATOM 4786 C C . ARG B 1 105 ? 6.445 -5.027 -23.094 1 90.94 105 ARG B C 1
ATOM 4788 O O . ARG B 1 105 ? 6.688 -5.27 -24.266 1 90.94 105 ARG B O 1
ATOM 4795 N N . GLY B 1 106 ? 5.309 -5.297 -22.5 1 88.44 106 GLY B N 1
ATOM 4796 C CA . GLY B 1 106 ? 4.191 -5.887 -23.219 1 88.44 106 GLY B CA 1
ATOM 4797 C C . GLY B 1 106 ? 4.156 -7.398 -23.141 1 88.44 106 GLY B C 1
ATOM 4798 O O . GLY B 1 106 ? 3.146 -8.023 -23.469 1 88.44 106 GLY B O 1
ATOM 4799 N N . GLY B 1 107 ? 5.18 -8.031 -22.656 1 90.81 107 GLY B N 1
ATOM 4800 C CA . GLY B 1 107 ? 5.281 -9.477 -22.578 1 90.81 107 GLY B CA 1
ATOM 4801 C C . GLY B 1 107 ? 5.008 -10.023 -21.188 1 90.81 107 GLY B C 1
ATOM 4802 O O . GLY B 1 107 ? 5.363 -11.164 -20.891 1 90.81 107 GLY B O 1
ATOM 4803 N N . GLU B 1 108 ? 4.504 -9.203 -20.328 1 90.62 108 GLU B N 1
ATOM 4804 C CA . GLU B 1 108 ? 4.203 -9.586 -18.953 1 90.62 108 GLU B CA 1
ATOM 4805 C C . GLU B 1 108 ? 5.453 -10.062 -18.219 1 90.62 108 GLU B C 1
ATOM 4807 O O . GLU B 1 108 ? 5.469 -11.156 -17.641 1 90.62 108 GLU B O 1
ATOM 4812 N N . GLY B 1 109 ? 6.473 -9.195 -18.328 1 92.56 109 GLY B N 1
ATOM 4813 C CA . GLY B 1 109 ? 7.633 -9.406 -17.484 1 92.56 109 GLY B CA 1
ATOM 4814 C C . GLY B 1 109 ? 7.32 -9.273 -16 1 92.56 109 GLY B C 1
ATOM 4815 O O . GLY B 1 109 ? 6.254 -8.781 -15.633 1 92.56 109 GLY B O 1
ATOM 4816 N N . ILE B 1 110 ? 8.234 -9.812 -15.234 1 93.44 110 ILE B N 1
ATOM 4817 C CA . ILE B 1 110 ? 8.039 -9.727 -13.789 1 93.44 110 ILE B CA 1
ATOM 4818 C C . ILE B 1 110 ? 7.848 -8.273 -13.375 1 93.44 110 ILE B C 1
ATOM 4820 O O . ILE B 1 110 ? 8.594 -7.395 -13.805 1 93.44 110 ILE B O 1
ATOM 4824 N N . HIS B 1 111 ? 6.797 -7.883 -12.648 1 94.44 111 HIS B N 1
ATOM 4825 C CA . HIS B 1 111 ? 6.52 -6.586 -12.039 1 94.44 111 HIS B CA 1
ATOM 4826 C C . HIS B 1 111 ? 6.113 -5.559 -13.094 1 94.44 111 HIS B C 1
ATOM 4828 O O . HIS B 1 111 ? 6.027 -4.363 -12.797 1 94.44 111 HIS B O 1
ATOM 4834 N N . GLU B 1 112 ? 5.871 -5.902 -14.305 1 94.62 112 GLU B N 1
ATOM 4835 C CA . GLU B 1 112 ? 5.633 -4.945 -15.383 1 94.62 112 GLU B CA 1
ATOM 4836 C C . GLU B 1 112 ? 4.391 -4.105 -15.109 1 94.62 112 GLU B C 1
ATOM 4838 O O . GLU B 1 112 ? 3.34 -4.641 -14.75 1 94.62 112 GLU B O 1
ATOM 4843 N N . THR B 1 113 ? 4.469 -2.826 -15.234 1 92.56 113 THR B N 1
ATOM 4844 C CA . THR B 1 113 ? 3.377 -1.864 -15.141 1 92.56 113 THR B CA 1
ATOM 4845 C C . THR B 1 113 ? 3.598 -0.695 -16.094 1 92.56 113 THR B C 1
ATOM 4847 O O . THR B 1 113 ? 4.719 -0.199 -16.234 1 92.56 113 THR B O 1
ATOM 4850 N N . PRO B 1 114 ? 2.592 -0.284 -16.797 1 92.5 114 PRO B N 1
ATOM 4851 C CA . PRO B 1 114 ? 2.764 0.89 -17.656 1 92.5 114 PRO B CA 1
ATOM 4852 C C . PRO B 1 114 ? 3.189 2.133 -16.875 1 92.5 114 PRO B C 1
ATOM 4854 O O . PRO B 1 114 ? 2.578 2.471 -15.859 1 92.5 114 PRO B O 1
ATOM 4857 N N . PRO B 1 115 ? 4.207 2.797 -17.375 1 90.75 115 PRO B N 1
ATOM 4858 C CA . PRO B 1 115 ? 4.742 3.922 -16.609 1 90.75 115 PRO B CA 1
ATOM 4859 C C . PRO B 1 115 ? 3.721 5.039 -16.406 1 90.75 115 PRO B C 1
ATOM 4861 O O . PRO B 1 115 ? 3.785 5.762 -15.406 1 90.75 115 PRO B O 1
ATOM 4864 N N . ASP B 1 116 ? 2.768 5.25 -17.359 1 94.62 116 ASP B N 1
ATOM 4865 C CA . ASP B 1 116 ? 1.814 6.352 -17.25 1 94.62 116 ASP B CA 1
ATOM 4866 C C . ASP B 1 116 ? 0.812 6.113 -16.125 1 94.62 116 ASP B C 1
ATOM 4868 O O . ASP B 1 116 ? -0.031 6.969 -15.852 1 94.62 116 ASP B O 1
ATOM 4872 N N . THR B 1 117 ? 0.924 4.961 -15.453 1 96.12 117 THR B N 1
ATOM 4873 C CA . THR B 1 117 ? 0.097 4.625 -14.305 1 96.12 117 THR B CA 1
ATOM 4874 C C . THR B 1 117 ? 0.277 5.652 -13.188 1 96.12 117 THR B C 1
ATOM 4876 O O . THR B 1 117 ? -0.609 5.828 -12.352 1 96.12 117 THR B O 1
ATOM 4879 N N . TYR B 1 118 ? 1.354 6.449 -13.172 1 96.56 118 TYR B N 1
ATOM 4880 C CA . TYR B 1 118 ? 1.729 7.293 -12.047 1 96.56 118 TYR B CA 1
ATOM 4881 C C . TYR B 1 118 ? 1.485 8.766 -12.359 1 96.56 118 TYR B C 1
ATOM 4883 O O . TYR B 1 118 ? 1.775 9.633 -11.539 1 96.56 118 TYR B O 1
ATOM 4891 N N . ASP B 1 119 ? 0.885 9.078 -13.469 1 97.12 119 ASP B N 1
ATOM 4892 C CA . ASP B 1 119 ? 0.81 10.445 -13.969 1 97.12 119 ASP B CA 1
ATOM 4893 C C . ASP B 1 119 ? -0.017 11.328 -13.031 1 97.12 119 ASP B C 1
ATOM 4895 O O . ASP B 1 119 ? 0.295 12.508 -12.844 1 97.12 119 ASP B O 1
ATOM 4899 N N . ASN B 1 120 ? -1.02 10.758 -12.383 1 95.56 120 ASN B N 1
ATOM 4900 C CA . ASN B 1 120 ? -1.945 11.547 -11.578 1 95.56 120 ASN B CA 1
ATOM 4901 C C . ASN B 1 120 ? -1.455 11.688 -10.141 1 95.56 120 ASN B C 1
ATOM 4903 O O . ASN B 1 120 ? -2.062 12.406 -9.344 1 95.56 120 ASN B O 1
ATOM 4907 N N . VAL B 1 121 ? -0.334 11.078 -9.828 1 96.75 121 VAL B N 1
ATOM 4908 C CA . VAL B 1 121 ? -0.056 10.992 -8.398 1 96.75 121 VAL B CA 1
ATOM 4909 C C . VAL B 1 121 ? 1.263 11.695 -8.086 1 96.75 121 VAL B C 1
ATOM 4911 O O . VAL B 1 121 ? 1.691 11.742 -6.934 1 96.75 121 VAL B O 1
ATOM 4914 N N . VAL B 1 122 ? 1.923 12.258 -9.094 1 98.12 122 VAL B N 1
ATOM 4915 C CA . VAL B 1 122 ? 3.152 13.023 -8.93 1 98.12 122 VAL B CA 1
ATOM 4916 C C . VAL B 1 122 ? 3.047 14.336 -9.711 1 98.12 122 VAL B C 1
ATOM 4918 O O . VAL B 1 122 ? 2.148 14.5 -10.539 1 98.12 122 VAL B O 1
ATOM 4921 N N . LYS B 1 123 ? 3.973 15.281 -9.336 1 97.62 123 LYS B N 1
ATOM 4922 C CA . LYS B 1 123 ? 4.062 16.562 -10.039 1 97.62 123 LYS B CA 1
ATOM 4923 C C . LYS B 1 123 ? 4.488 16.359 -11.492 1 97.62 123 LYS B C 1
ATOM 4925 O O . LYS B 1 123 ? 3.961 17.016 -12.398 1 97.62 123 LYS B O 1
ATOM 4930 N N . GLU B 1 124 ? 5.441 15.492 -11.648 1 98.12 124 GLU B N 1
ATOM 4931 C CA . GLU B 1 124 ? 5.879 15.094 -12.984 1 98.12 124 GLU B CA 1
ATOM 4932 C C . GLU B 1 124 ? 6.379 13.648 -12.992 1 98.12 124 GLU B C 1
ATOM 4934 O O . GLU B 1 124 ? 6.887 13.156 -11.977 1 98.12 124 GLU B O 1
ATOM 4939 N N . ASN B 1 125 ? 6.102 12.93 -14.016 1 98 125 ASN B N 1
ATOM 4940 C CA . ASN B 1 125 ? 6.562 11.57 -14.273 1 98 125 ASN B CA 1
ATOM 4941 C C . ASN B 1 125 ? 7.539 11.523 -15.445 1 98 125 ASN B C 1
ATOM 4943 O O . ASN B 1 125 ? 7.141 11.672 -16.594 1 98 125 ASN B O 1
ATOM 4947 N N . VAL B 1 126 ? 8.828 11.25 -15.133 1 96.44 126 VAL B N 1
ATOM 4948 C CA . VAL B 1 126 ? 9.883 11.266 -16.141 1 96.44 126 VAL B CA 1
ATOM 4949 C C . VAL B 1 126 ? 10.359 9.844 -16.406 1 96.44 126 VAL B C 1
ATOM 4951 O O . VAL B 1 126 ? 10.703 9.109 -15.484 1 96.44 126 VAL B O 1
ATOM 4954 N N . LEU B 1 127 ? 10.336 9.438 -17.594 1 95.38 127 LEU B N 1
ATOM 4955 C CA . LEU B 1 127 ? 10.844 8.125 -18 1 95.38 127 LEU B CA 1
ATOM 4956 C C . LEU B 1 127 ? 12.156 8.266 -18.766 1 95.38 127 LEU B C 1
ATOM 4958 O O . LEU B 1 127 ? 12.234 9 -19.75 1 95.38 127 LEU B O 1
ATOM 4962 N N . VAL B 1 128 ? 13.211 7.625 -18.344 1 97.19 128 VAL B N 1
ATOM 4963 C CA . VAL B 1 128 ? 14.492 7.613 -19.047 1 97.19 128 VAL B CA 1
ATOM 4964 C C . VAL B 1 128 ? 14.383 6.742 -20.297 1 97.19 128 VAL B C 1
ATOM 4966 O O . VAL B 1 128 ? 14.141 5.539 -20.203 1 97.19 128 VAL B O 1
ATOM 4969 N N . GLU B 1 129 ? 14.672 7.266 -21.438 1 94.81 129 GLU B N 1
ATOM 4970 C CA . GLU B 1 129 ? 14.477 6.566 -22.703 1 94.81 129 GLU B CA 1
ATOM 4971 C C . GLU B 1 129 ? 15.781 5.953 -23.188 1 94.81 129 GLU B C 1
ATOM 4973 O O . GLU B 1 129 ? 15.773 4.992 -23.969 1 94.81 129 GLU B O 1
ATOM 4978 N N . ARG B 1 130 ? 16.922 6.531 -22.969 1 96.12 130 ARG B N 1
ATOM 4979 C CA . ARG B 1 130 ? 18.266 6.074 -23.312 1 96.12 130 ARG B CA 1
ATOM 4980 C C . ARG B 1 130 ? 19.203 6.168 -22.109 1 96.12 130 ARG B C 1
ATOM 4982 O O . ARG B 1 130 ? 19.125 7.117 -21.328 1 96.12 130 ARG B O 1
ATOM 4989 N N . PRO B 1 131 ? 20.031 5.164 -21.906 1 97.19 131 PRO B N 1
ATOM 4990 C CA . PRO B 1 131 ? 20.922 5.184 -20.75 1 97.19 131 PRO B CA 1
ATOM 4991 C C . PRO B 1 131 ? 21.766 6.457 -20.672 1 97.19 131 PRO B C 1
ATOM 4993 O O . PRO B 1 131 ? 22.047 6.961 -19.578 1 97.19 131 PRO B O 1
ATOM 4996 N N . GLU B 1 132 ? 22.156 7.074 -21.828 1 96.56 132 GLU B N 1
ATOM 4997 C CA . GLU B 1 132 ? 23 8.273 -21.875 1 96.56 132 GLU B CA 1
ATOM 4998 C C . GLU B 1 132 ? 22.266 9.477 -21.297 1 96.56 132 GLU B C 1
ATOM 5000 O O . GLU B 1 132 ? 22.906 10.445 -20.859 1 96.56 132 GLU B O 1
ATOM 5005 N N . GLY B 1 133 ? 20.984 9.445 -21.266 1 96.12 133 GLY B N 1
ATOM 5006 C CA . GLY B 1 133 ? 20.172 10.578 -20.828 1 96.12 133 GLY B CA 1
ATOM 5007 C C . GLY B 1 133 ? 19.797 10.5 -19.359 1 96.12 133 GLY B C 1
ATOM 5008 O O . GLY B 1 133 ? 19.109 11.383 -18.844 1 96.12 133 GLY B O 1
ATOM 5009 N N . ALA B 1 134 ? 20.188 9.484 -18.625 1 97.25 134 ALA B N 1
ATOM 5010 C CA . ALA B 1 134 ? 19.719 9.203 -17.281 1 97.25 134 ALA B CA 1
ATOM 5011 C C . ALA B 1 134 ? 20.016 10.367 -16.344 1 97.25 134 ALA B C 1
ATOM 5013 O O . ALA B 1 134 ? 19.141 10.789 -15.578 1 97.25 134 ALA B O 1
ATOM 5014 N N . VAL B 1 135 ? 21.172 10.953 -16.375 1 96.56 135 VAL B N 1
ATOM 5015 C CA . VAL B 1 135 ? 21.578 12.023 -15.469 1 96.56 135 VAL B CA 1
ATOM 5016 C C . VAL B 1 135 ? 20.828 13.305 -15.828 1 96.56 135 VAL B C 1
ATOM 5018 O O . VAL B 1 135 ? 20.422 14.062 -14.945 1 96.56 135 VAL B O 1
ATOM 5021 N N . ALA B 1 136 ? 20.703 13.586 -17.109 1 95.5 136 ALA B N 1
ATOM 5022 C CA . ALA B 1 136 ? 19.938 14.742 -17.547 1 95.5 136 ALA B CA 1
ATOM 5023 C C . ALA B 1 136 ? 18.484 14.656 -17.047 1 95.5 136 ALA B C 1
ATOM 5025 O O . ALA B 1 136 ? 17.922 15.656 -16.594 1 95.5 136 ALA B O 1
ATOM 5026 N N . ALA B 1 137 ? 17.891 13.477 -17.172 1 95.88 137 ALA B N 1
ATOM 5027 C CA . ALA B 1 137 ? 16.531 13.258 -16.703 1 95.88 137 ALA B CA 1
ATOM 5028 C C . ALA B 1 137 ? 16.438 13.469 -15.195 1 95.88 137 ALA B C 1
ATOM 5030 O O . ALA B 1 137 ? 15.461 14.055 -14.711 1 95.88 137 ALA B O 1
ATOM 5031 N N . LEU B 1 138 ? 17.391 12.984 -14.516 1 97.19 138 LEU B N 1
ATOM 5032 C CA . LEU B 1 138 ? 17.406 13.133 -13.062 1 97.19 138 LEU B CA 1
ATOM 5033 C C . LEU B 1 138 ? 17.531 14.602 -12.672 1 97.19 138 LEU B C 1
ATOM 5035 O O . LEU B 1 138 ? 16.844 15.062 -11.758 1 97.19 138 LEU B O 1
ATOM 5039 N N . GLU B 1 139 ? 18.469 15.32 -13.266 1 95.62 139 GLU B N 1
ATOM 5040 C CA . GLU B 1 139 ? 18.641 16.75 -12.984 1 95.62 139 GLU B CA 1
ATOM 5041 C C . GLU B 1 139 ? 17.344 17.516 -13.234 1 95.62 139 GLU B C 1
ATOM 5043 O O . GLU B 1 139 ? 16.969 18.375 -12.438 1 95.62 139 GLU B O 1
ATOM 5048 N N . GLU B 1 140 ? 16.734 17.203 -14.32 1 95.5 140 GLU B N 1
ATOM 5049 C CA . GLU B 1 140 ? 15.438 17.797 -14.625 1 95.5 140 GLU B CA 1
ATOM 5050 C C . GLU B 1 140 ? 14.422 17.5 -13.523 1 95.5 140 GLU B C 1
ATOM 5052 O O . GLU B 1 140 ? 13.695 18.391 -13.078 1 95.5 140 GLU B O 1
ATOM 5057 N N . ALA B 1 141 ? 14.375 16.281 -13.109 1 97.69 141 ALA B N 1
ATOM 5058 C CA . ALA B 1 141 ? 13.445 15.836 -12.07 1 97.69 141 ALA B CA 1
ATOM 5059 C C . ALA B 1 141 ? 13.695 16.594 -10.766 1 97.69 141 ALA B C 1
ATOM 5061 O O . ALA B 1 141 ? 12.742 17.031 -10.109 1 97.69 141 ALA B O 1
ATOM 5062 N N . ILE B 1 142 ? 14.938 16.719 -10.375 1 97.62 142 ILE B N 1
ATOM 5063 C CA . ILE B 1 142 ? 15.297 17.406 -9.148 1 97.62 142 ILE B CA 1
ATOM 5064 C C . ILE B 1 142 ? 14.875 18.875 -9.242 1 97.62 142 ILE B C 1
ATOM 5066 O O . ILE B 1 142 ? 14.273 19.422 -8.312 1 97.62 142 ILE B O 1
ATOM 5070 N N . ALA B 1 143 ? 15.164 19.516 -10.391 1 96.62 143 ALA B N 1
ATOM 5071 C CA . ALA B 1 143 ? 14.781 20.906 -10.602 1 96.62 143 ALA B CA 1
ATOM 5072 C C . ALA B 1 143 ? 13.273 21.094 -10.492 1 96.62 143 ALA B C 1
ATOM 5074 O O . ALA B 1 143 ? 12.797 22.016 -9.828 1 96.62 143 ALA B O 1
ATOM 5075 N N . ILE B 1 144 ? 12.531 20.219 -11.117 1 97.06 144 ILE B N 1
ATOM 5076 C CA . ILE B 1 144 ? 11.07 20.312 -11.094 1 97.06 144 ILE B CA 1
ATOM 5077 C C . ILE B 1 144 ? 10.57 20.109 -9.664 1 97.06 144 ILE B C 1
ATOM 5079 O O . ILE B 1 144 ? 9.711 20.859 -9.195 1 97.06 144 ILE B O 1
ATOM 5083 N N . ALA B 1 145 ? 11.086 19.125 -8.961 1 98.06 145 ALA B N 1
ATOM 5084 C CA . ALA B 1 145 ? 10.656 18.812 -7.594 1 98.06 145 ALA B CA 1
ATOM 5085 C C . ALA B 1 145 ? 10.852 20.016 -6.676 1 98.06 145 ALA B C 1
ATOM 5087 O O . ALA B 1 145 ? 10.023 20.281 -5.797 1 98.06 145 ALA B O 1
ATOM 5088 N N . GLU B 1 146 ? 11.891 20.812 -6.902 1 96.5 146 GLU B N 1
ATOM 5089 C CA . GLU B 1 146 ? 12.297 21.859 -5.969 1 96.5 146 GLU B CA 1
ATOM 5090 C C . GLU B 1 146 ? 11.805 23.234 -6.43 1 96.5 146 GLU B C 1
ATOM 5092 O O . GLU B 1 146 ? 12.008 24.234 -5.746 1 96.5 146 GLU B O 1
ATOM 5097 N N . THR B 1 147 ? 11.156 23.312 -7.594 1 95 147 THR B N 1
ATOM 5098 C CA . THR B 1 147 ? 10.555 24.547 -8.055 1 95 147 THR B CA 1
ATOM 5099 C C . THR B 1 147 ? 9.148 24.719 -7.484 1 95 147 THR B C 1
ATOM 5101 O O . THR B 1 147 ? 8.32 23.812 -7.59 1 95 147 THR B O 1
ATOM 5104 N N . ALA B 1 148 ? 8.789 25.844 -6.91 1 93.81 148 ALA B N 1
ATOM 5105 C CA . ALA B 1 148 ? 7.496 26.109 -6.277 1 93.81 148 ALA B CA 1
ATOM 5106 C C . ALA B 1 148 ? 6.387 26.188 -7.32 1 93.81 148 ALA B C 1
ATOM 5108 O O . ALA B 1 148 ? 6.574 26.781 -8.391 1 93.81 148 ALA B O 1
ATOM 5109 N N . PRO B 1 149 ? 5.195 25.734 -7.105 1 93.88 149 PRO B N 1
ATOM 5110 C CA . PRO B 1 149 ? 4.902 24.859 -5.965 1 93.88 149 PRO B CA 1
ATOM 5111 C C . PRO B 1 149 ? 5.645 23.531 -6.039 1 93.88 149 PRO B C 1
ATOM 5113 O O . PRO B 1 149 ? 5.625 22.859 -7.074 1 93.88 149 PRO B O 1
ATOM 5116 N N . THR B 1 150 ? 6.375 23.25 -4.992 1 96.38 150 THR B N 1
ATOM 5117 C CA . THR B 1 150 ? 7.199 22.047 -4.984 1 96.38 150 THR B CA 1
ATOM 5118 C C . THR B 1 150 ? 6.328 20.797 -5.012 1 96.38 150 THR B C 1
ATOM 5120 O O . THR B 1 150 ? 5.105 20.875 -4.902 1 96.38 150 THR B O 1
ATOM 5123 N N . GLY B 1 151 ? 6.938 19.625 -5.273 1 97.75 151 GLY B N 1
ATOM 5124 C CA . GLY B 1 151 ? 6.195 18.375 -5.332 1 97.75 151 GLY B CA 1
ATOM 5125 C C . GLY B 1 151 ? 7.062 17.172 -5.695 1 97.75 151 GLY B C 1
ATOM 5126 O O . GLY B 1 151 ? 8.25 17.328 -5.992 1 97.75 151 GLY B O 1
ATOM 5127 N N . PRO B 1 152 ? 6.492 16 -5.598 1 98.75 152 PRO B N 1
ATOM 5128 C CA . PRO B 1 152 ? 7.246 14.789 -5.941 1 98.75 152 PRO B CA 1
ATOM 5129 C C . PRO B 1 152 ? 7.383 14.586 -7.449 1 98.75 152 PRO B C 1
ATOM 5131 O O . PRO B 1 152 ? 6.445 14.867 -8.203 1 98.75 152 PRO B O 1
ATOM 5134 N N . VAL B 1 153 ? 8.562 14.148 -7.891 1 98.81 153 VAL B N 1
ATOM 5135 C CA . VAL B 1 153 ? 8.797 13.781 -9.281 1 98.81 153 VAL B CA 1
ATOM 5136 C C . VAL B 1 153 ? 9.273 12.328 -9.359 1 98.81 153 VAL B C 1
ATOM 5138 O O . VAL B 1 153 ? 10.164 11.922 -8.602 1 98.81 153 VAL B O 1
ATOM 5141 N N . ARG B 1 154 ? 8.609 11.562 -10.172 1 98.75 154 ARG B N 1
ATOM 5142 C CA . ARG B 1 154 ? 9 10.18 -10.406 1 98.75 154 ARG B CA 1
ATOM 5143 C C . ARG B 1 154 ? 9.961 10.07 -11.586 1 98.75 154 ARG B C 1
ATOM 5145 O O . ARG B 1 154 ? 9.727 10.664 -12.641 1 98.75 154 ARG B O 1
ATOM 5152 N N . VAL B 1 155 ? 11.07 9.352 -11.398 1 98.56 155 VAL B N 1
ATOM 5153 C CA . VAL B 1 155 ? 12.039 9.062 -12.453 1 98.56 155 VAL B CA 1
ATOM 5154 C C . VAL B 1 155 ? 12.109 7.555 -12.695 1 98.56 155 VAL B C 1
ATOM 5156 O O . VAL B 1 155 ? 12.672 6.816 -11.883 1 98.56 155 VAL B O 1
ATOM 5159 N N . GLY B 1 156 ? 11.531 7.141 -13.789 1 98.12 156 GLY B N 1
ATOM 5160 C CA . GLY B 1 156 ? 11.617 5.742 -14.172 1 98.12 156 GLY B CA 1
ATOM 5161 C C . GLY B 1 156 ? 12.852 5.422 -14.992 1 98.12 156 GLY B C 1
ATOM 5162 O O . GLY B 1 156 ? 13.055 6 -16.062 1 98.12 156 GLY B O 1
ATOM 5163 N N . ILE B 1 157 ? 13.656 4.473 -14.5 1 98.31 157 ILE B N 1
ATOM 5164 C CA . ILE B 1 157 ? 14.867 4.066 -15.203 1 98.31 157 ILE B CA 1
ATOM 5165 C C . ILE B 1 157 ? 14.805 2.576 -15.523 1 98.31 157 ILE B C 1
ATOM 5167 O O . ILE B 1 157 ? 14.789 1.738 -14.617 1 98.31 157 ILE B O 1
ATOM 5171 N N . PRO B 1 158 ? 14.766 2.164 -16.797 1 97.5 158 PRO B N 1
ATOM 5172 C CA . PRO B 1 158 ? 14.773 0.737 -17.125 1 97.5 158 PRO B CA 1
ATOM 5173 C C . PRO B 1 158 ? 15.938 -0.014 -16.484 1 97.5 158 PRO B C 1
ATOM 5175 O O . PRO B 1 158 ? 17.047 0.504 -16.422 1 97.5 158 PRO B O 1
ATOM 5178 N N . LYS B 1 159 ? 15.648 -1.16 -16.031 1 95.94 159 LYS B N 1
ATOM 5179 C CA . LYS B 1 159 ? 16.578 -1.968 -15.25 1 95.94 159 LYS B CA 1
ATOM 5180 C C . LYS B 1 159 ? 17.891 -2.17 -16.016 1 95.94 159 LYS B C 1
ATOM 5182 O O . LYS B 1 159 ? 18.969 -2.02 -15.445 1 95.94 159 LYS B O 1
ATOM 5187 N N . ASN B 1 160 ? 17.859 -2.484 -17.297 1 95.81 160 ASN B N 1
ATOM 5188 C CA . ASN B 1 160 ? 19.047 -2.828 -18.078 1 95.81 160 ASN B CA 1
ATOM 5189 C C . ASN B 1 160 ? 19.906 -1.603 -18.344 1 95.81 160 ASN B C 1
ATOM 5191 O O . ASN B 1 160 ? 21.078 -1.733 -18.734 1 95.81 160 ASN B O 1
ATOM 5195 N N . PHE B 1 161 ? 19.375 -0.365 -18.141 1 97.94 161 PHE B N 1
ATOM 5196 C CA . PHE B 1 161 ? 20.156 0.848 -18.328 1 97.94 161 PHE B CA 1
ATOM 5197 C C . PHE B 1 161 ? 21.141 1.039 -17.188 1 97.94 161 PHE B C 1
ATOM 5199 O O . PHE B 1 161 ? 22.25 1.565 -17.375 1 97.94 161 PHE B O 1
ATOM 5206 N N . LEU B 1 162 ? 20.828 0.628 -16.016 1 97.81 162 LEU B N 1
ATOM 5207 C CA . LEU B 1 162 ? 21.547 0.944 -14.789 1 97.81 162 LEU B CA 1
ATOM 5208 C C . LEU B 1 162 ? 22.953 0.352 -14.812 1 97.81 162 LEU B C 1
ATOM 5210 O O . LEU B 1 162 ? 23.891 0.952 -14.289 1 97.81 162 LEU B O 1
ATOM 5214 N N . GLY B 1 163 ? 23.109 -0.82 -15.445 1 95.75 163 GLY B N 1
ATOM 5215 C CA . GLY B 1 163 ? 24.391 -1.499 -15.453 1 95.75 163 GLY B CA 1
ATOM 5216 C C . GLY B 1 163 ? 25.266 -1.114 -16.641 1 95.75 163 GLY B C 1
ATOM 5217 O O . GLY B 1 163 ? 26.422 -1.523 -16.719 1 95.75 163 GLY B O 1
ATOM 5218 N N . LYS B 1 164 ? 24.781 -0.281 -17.5 1 96.62 164 LYS B N 1
ATOM 5219 C CA . LYS B 1 164 ? 25.516 0.071 -18.719 1 96.62 164 LYS B CA 1
ATOM 5220 C C . LYS B 1 164 ? 26.609 1.108 -18.422 1 96.62 164 LYS B C 1
ATOM 5222 O O . LYS B 1 164 ? 26.406 2 -17.594 1 96.62 164 LYS B O 1
ATOM 5227 N N . ASP B 1 165 ? 27.719 0.895 -19.016 1 96.75 165 ASP B N 1
ATOM 5228 C CA . ASP B 1 165 ? 28.797 1.878 -19.047 1 96.75 165 ASP B CA 1
ATOM 5229 C C . ASP B 1 165 ? 28.703 2.764 -20.281 1 96.75 165 ASP B C 1
ATOM 5231 O O . ASP B 1 165 ? 28.969 2.311 -21.391 1 96.75 165 ASP B O 1
ATOM 5235 N N . VAL B 1 166 ? 28.25 4.008 -20.047 1 96 166 VAL B N 1
ATOM 5236 C CA . VAL B 1 166 ? 28.031 4.91 -21.172 1 96 166 VAL B CA 1
ATOM 5237 C C . VAL B 1 166 ? 28.531 6.309 -20.812 1 96 166 VAL B C 1
ATOM 5239 O O . VAL B 1 166 ? 28.781 6.605 -19.641 1 96 166 VAL B O 1
ATOM 5242 N N . ALA B 1 167 ? 28.781 7.07 -21.859 1 92.56 167 ALA B N 1
ATOM 5243 C CA . ALA B 1 167 ? 29.016 8.492 -21.625 1 92.56 167 ALA B CA 1
ATOM 5244 C C . ALA B 1 167 ? 27.719 9.219 -21.297 1 92.56 167 ALA B C 1
ATOM 5246 O O . ALA B 1 167 ? 26.938 9.547 -22.188 1 92.56 167 ALA B O 1
ATOM 5247 N N . VAL B 1 168 ? 27.453 9.469 -20 1 90.81 168 VAL B N 1
ATOM 5248 C CA . VAL B 1 168 ? 26.234 10.141 -19.578 1 90.81 168 VAL B CA 1
ATOM 5249 C C . VAL B 1 168 ? 26.297 11.617 -19.969 1 90.81 168 VAL B C 1
ATOM 5251 O O . VAL B 1 168 ? 27.344 12.258 -19.812 1 90.81 168 VAL B O 1
ATOM 5254 N N . ALA B 1 169 ? 25.25 12.109 -20.5 1 87 169 ALA B N 1
ATOM 5255 C CA . ALA B 1 169 ? 25.188 13.484 -20.984 1 87 169 ALA B CA 1
ATOM 5256 C C . ALA B 1 169 ? 25.234 14.477 -19.828 1 87 169 ALA B C 1
ATOM 5258 O O . ALA B 1 169 ? 24.641 14.242 -18.781 1 87 169 ALA B O 1
ATOM 5259 N N . GLU B 1 170 ? 26.031 15.516 -20.016 1 83.31 170 GLU B N 1
ATOM 5260 C CA . GLU B 1 170 ? 26 16.609 -19.047 1 83.31 170 GLU B CA 1
ATOM 5261 C C . GLU B 1 170 ? 24.656 17.312 -19.047 1 83.31 170 GLU B C 1
ATOM 5263 O O . GLU B 1 170 ? 24.172 17.734 -20.094 1 83.31 170 GLU B O 1
ATOM 5268 N N . PRO B 1 171 ? 24.078 17.406 -17.922 1 83.38 171 PRO B N 1
ATOM 5269 C CA . PRO B 1 171 ? 22.75 18.047 -17.891 1 83.38 171 PRO B CA 1
ATOM 5270 C C . PRO B 1 171 ? 22.812 19.562 -18.109 1 83.38 171 PRO B C 1
ATOM 5272 O O . PRO B 1 171 ? 23.766 20.203 -17.688 1 83.38 171 PRO B O 1
ATOM 5275 N N . PRO B 1 172 ? 21.906 20.016 -18.859 1 81.38 172 PRO B N 1
ATOM 5276 C CA . PRO B 1 172 ? 21.781 21.469 -18.859 1 81.38 172 PRO B CA 1
ATOM 5277 C C . PRO B 1 172 ? 21.438 22.031 -17.484 1 81.38 172 PRO B C 1
ATOM 5279 O O . PRO B 1 172 ? 21.047 21.266 -16.578 1 81.38 172 PRO B O 1
ATOM 5282 N N . GLU B 1 173 ? 21.781 23.266 -17.297 1 79.38 173 GLU B N 1
ATOM 5283 C CA . GLU B 1 173 ? 21.312 23.938 -16.094 1 79.38 173 GLU B CA 1
ATOM 5284 C C . GLU B 1 173 ? 19.797 24.156 -16.141 1 79.38 173 GLU B C 1
ATOM 5286 O O . GLU B 1 173 ? 19.266 24.641 -17.141 1 79.38 173 GLU B O 1
ATOM 5291 N N . PHE B 1 174 ? 19.156 23.562 -15.141 1 81.56 174 PHE B N 1
ATOM 5292 C CA . PHE B 1 174 ? 17.734 23.797 -15.031 1 81.56 174 PHE B CA 1
ATOM 5293 C C . PHE B 1 174 ? 17.422 24.844 -13.961 1 81.56 174 PHE B C 1
ATOM 5295 O O . PHE B 1 174 ? 18.062 24.859 -12.906 1 81.56 174 PHE B O 1
ATOM 5302 N N . SER B 1 175 ? 16.562 25.812 -14.367 1 74.62 175 SER B N 1
ATOM 5303 C CA . SER B 1 175 ? 16.156 26.797 -13.375 1 74.62 175 SER B CA 1
ATOM 5304 C C . SER B 1 175 ? 15.336 26.172 -12.266 1 74.62 175 SER B C 1
ATOM 5306 O O . SER B 1 175 ? 14.547 25.25 -12.516 1 74.62 175 SER B O 1
ATOM 5308 N N . ARG B 1 176 ? 15.57 26.734 -11.078 1 78.31 176 ARG B N 1
ATOM 5309 C CA . ARG B 1 176 ? 14.766 26.359 -9.922 1 78.31 176 ARG B CA 1
ATOM 5310 C C . ARG B 1 176 ? 13.945 27.547 -9.43 1 78.31 176 ARG B C 1
ATOM 5312 O O . ARG B 1 176 ? 13.391 27.516 -8.328 1 78.31 176 ARG B O 1
ATOM 5319 N N . ASP B 1 177 ? 13.961 28.453 -10.336 1 74.5 177 ASP B N 1
ATOM 5320 C CA . ASP B 1 177 ? 13.266 29.672 -9.953 1 74.5 177 ASP B CA 1
ATOM 5321 C C . ASP B 1 177 ? 11.75 29.484 -10.016 1 74.5 177 ASP B C 1
ATOM 5323 O O . ASP B 1 177 ? 11.227 28.906 -10.977 1 74.5 177 ASP B O 1
ATOM 5327 N N . GLY B 1 178 ? 11.133 29.844 -8.883 1 71.38 178 GLY B N 1
ATOM 5328 C CA . GLY B 1 178 ? 9.68 29.875 -8.875 1 71.38 178 GLY B CA 1
ATOM 5329 C C . GLY B 1 178 ? 9.109 31.109 -9.57 1 71.38 178 GLY B C 1
ATOM 5330 O O . GLY B 1 178 ? 9.82 31.781 -10.32 1 71.38 178 GLY B O 1
ATOM 5331 N N . PRO B 1 179 ? 7.773 31.109 -9.539 1 70.31 179 PRO B N 1
ATOM 5332 C CA . PRO B 1 179 ? 7.145 32.281 -10.156 1 70.31 179 PRO B CA 1
ATOM 5333 C C . PRO B 1 179 ? 7.762 33.594 -9.695 1 70.31 179 PRO B C 1
ATOM 5335 O O . PRO B 1 179 ? 8.305 33.656 -8.594 1 70.31 179 PRO B O 1
ATOM 5338 N N . SER B 1 180 ? 7.723 34.531 -10.609 1 71.38 180 SER B N 1
ATOM 5339 C CA . SER B 1 180 ? 8.328 35.844 -10.438 1 71.38 180 SER B CA 1
ATOM 5340 C C . SER B 1 180 ? 7.77 36.562 -9.211 1 71.38 180 SER B C 1
ATOM 5342 O O . SER B 1 180 ? 6.746 36.125 -8.664 1 71.38 180 SER B O 1
ATOM 5344 N N . GLY B 1 181 ? 8.5 37.625 -8.656 1 80.56 181 GLY B N 1
ATOM 5345 C CA . GLY B 1 181 ? 8.234 38.469 -7.504 1 80.56 181 GLY B CA 1
ATOM 5346 C C . GLY B 1 181 ? 6.812 39 -7.461 1 80.56 181 GLY B C 1
ATOM 5347 O O . GLY B 1 181 ? 6.004 38.688 -8.336 1 80.56 181 GLY B O 1
ATOM 5348 N N . ALA B 1 182 ? 6.277 39.5 -6.445 1 87.06 182 ALA B N 1
ATOM 5349 C CA . ALA B 1 182 ? 4.969 40.125 -6.219 1 87.06 182 ALA B CA 1
ATOM 5350 C C . ALA B 1 182 ? 4.824 41.406 -7.008 1 87.06 182 ALA B C 1
ATOM 5352 O O . ALA B 1 182 ? 5.656 42.312 -6.895 1 87.06 182 ALA B O 1
ATOM 5353 N N . ALA B 1 183 ? 3.771 41.5 -7.898 1 90.44 183 ALA B N 1
ATOM 5354 C CA . ALA B 1 183 ? 3.527 42.719 -8.68 1 90.44 183 ALA B CA 1
ATOM 5355 C C . ALA B 1 183 ? 3.33 43.938 -7.77 1 90.44 183 ALA B C 1
ATOM 5357 O O . ALA B 1 183 ? 2.49 43.906 -6.867 1 90.44 183 ALA B O 1
ATOM 5358 N N . GLU B 1 184 ? 4.02 45 -8.094 1 94.81 184 GLU B N 1
ATOM 5359 C CA . GLU B 1 184 ? 4.016 46.188 -7.238 1 94.81 184 GLU B CA 1
ATOM 5360 C C . GLU B 1 184 ? 2.605 46.75 -7.066 1 94.81 184 GLU B C 1
ATOM 5362 O O . GLU B 1 184 ? 2.225 47.156 -5.969 1 94.81 184 GLU B O 1
ATOM 5367 N N . ALA B 1 185 ? 1.878 46.781 -8.109 1 96.5 185 ALA B N 1
ATOM 5368 C CA . ALA B 1 185 ? 0.523 47.312 -8.062 1 96.5 185 ALA B CA 1
ATOM 5369 C C . ALA B 1 185 ? -0.365 46.5 -7.133 1 96.5 185 ALA B C 1
ATOM 5371 O O . ALA B 1 185 ? -1.19 47.031 -6.402 1 96.5 185 ALA B O 1
ATOM 5372 N N . ASP B 1 186 ? -0.217 45.188 -7.258 1 96.62 186 ASP B N 1
ATOM 5373 C CA . ASP B 1 186 ? -1.016 44.312 -6.418 1 96.62 186 ASP B CA 1
ATOM 5374 C C . ASP B 1 186 ? -0.608 44.438 -4.953 1 96.62 186 ASP B C 1
ATOM 5376 O O . ASP B 1 186 ? -1.456 44.375 -4.059 1 96.62 186 ASP B O 1
ATOM 5380 N N . VAL B 1 187 ? 0.683 44.594 -4.719 1 98.06 187 VAL B N 1
ATOM 5381 C CA . VAL B 1 187 ? 1.191 44.781 -3.365 1 98.06 187 VAL B CA 1
ATOM 5382 C C . VAL B 1 187 ? 0.625 46.094 -2.779 1 98.06 187 VAL B C 1
ATOM 5384 O O . VAL B 1 187 ? 0.19 46.094 -1.625 1 98.06 187 VAL B O 1
ATOM 5387 N N . ALA B 1 188 ? 0.666 47.094 -3.557 1 97.75 188 ALA B N 1
ATOM 5388 C CA . ALA B 1 188 ? 0.135 48.375 -3.1 1 97.75 188 ALA B CA 1
ATOM 5389 C C . ALA B 1 188 ? -1.355 48.281 -2.789 1 97.75 188 ALA B C 1
ATOM 5391 O O . ALA B 1 188 ? -1.819 48.812 -1.769 1 97.75 188 ALA B O 1
ATOM 5392 N N . ALA B 1 189 ? -2.057 47.656 -3.664 1 98.12 189 ALA B N 1
ATOM 5393 C CA . ALA B 1 189 ? -3.49 47.469 -3.457 1 98.12 189 ALA B CA 1
ATOM 5394 C C . ALA B 1 189 ? -3.764 46.688 -2.191 1 98.12 189 ALA B C 1
ATOM 5396 O O . ALA B 1 189 ? -4.691 46.969 -1.438 1 98.12 189 ALA B O 1
ATOM 5397 N N . ALA B 1 190 ? -2.99 45.625 -2.012 1 98.5 190 ALA B N 1
ATOM 5398 C CA . ALA B 1 190 ? -3.123 44.812 -0.812 1 98.5 190 ALA B CA 1
ATOM 5399 C C . ALA B 1 190 ? -2.865 45.625 0.448 1 98.5 190 ALA B C 1
ATOM 5401 O O . ALA B 1 190 ? -3.629 45.531 1.413 1 98.5 190 ALA B O 1
ATOM 5402 N N . ALA B 1 191 ? -1.783 46.375 0.396 1 97.88 191 ALA B N 1
ATOM 5403 C CA . ALA B 1 191 ? -1.414 47.188 1.548 1 97.88 191 ALA B CA 1
ATOM 5404 C C . ALA B 1 191 ? -2.488 48.219 1.847 1 97.88 191 ALA B C 1
ATOM 5406 O O . ALA B 1 191 ? -2.809 48.5 3.01 1 97.88 191 ALA B O 1
ATOM 5407 N N . ASP B 1 192 ? -3.023 48.906 0.808 1 97.38 192 ASP B N 1
ATOM 5408 C CA . ASP B 1 192 ? -4.086 49.875 0.991 1 97.38 192 ASP B CA 1
ATOM 5409 C C . ASP B 1 192 ? -5.309 49.25 1.661 1 97.38 192 ASP B C 1
ATOM 5411 O O . ASP B 1 192 ? -5.852 49.812 2.617 1 97.38 192 ASP B O 1
ATOM 5415 N N . LEU B 1 193 ? -5.672 48.125 1.152 1 97.94 193 LEU B N 1
ATOM 5416 C CA . LEU B 1 193 ? -6.84 47.438 1.667 1 97.94 193 LEU B CA 1
ATOM 5417 C C . LEU B 1 193 ? -6.645 47.031 3.131 1 97.94 193 LEU B C 1
ATOM 5419 O O . LEU B 1 193 ? -7.527 47.281 3.959 1 97.94 193 LEU B O 1
ATOM 5423 N N . LEU B 1 194 ? -5.527 46.5 3.463 1 98 194 LEU B N 1
ATOM 5424 C CA . LEU B 1 194 ? -5.242 46 4.805 1 98 194 LEU B CA 1
ATOM 5425 C C . LEU B 1 194 ? -5.051 47.188 5.777 1 98 194 LEU B C 1
ATOM 5427 O O . LEU B 1 194 ? -5.445 47.094 6.945 1 98 194 LEU B O 1
ATOM 5431 N N . ALA B 1 195 ? -4.438 48.25 5.32 1 96.12 195 ALA B N 1
ATOM 5432 C CA . ALA B 1 195 ? -4.191 49.406 6.168 1 96.12 195 ALA B CA 1
ATOM 5433 C C . ALA B 1 195 ? -5.5 50.062 6.586 1 96.12 195 ALA B C 1
ATOM 5435 O O . ALA B 1 195 ? -5.582 50.688 7.652 1 96.12 195 ALA B O 1
ATOM 5436 N N . ASP B 1 196 ? -6.48 49.938 5.805 1 94.56 196 ASP B N 1
ATOM 5437 C CA . ASP B 1 196 ? -7.766 50.594 6.043 1 94.56 196 ASP B CA 1
ATOM 5438 C C . ASP B 1 196 ? -8.641 49.75 6.965 1 94.56 196 ASP B C 1
ATOM 5440 O O . ASP B 1 196 ? -9.688 50.219 7.422 1 94.56 196 ASP B O 1
ATOM 5444 N N . ALA B 1 197 ? -8.195 48.562 7.309 1 95.75 197 ALA B N 1
ATOM 5445 C CA . ALA B 1 197 ? -9.023 47.656 8.07 1 95.75 197 ALA B CA 1
ATOM 5446 C C . ALA B 1 197 ? -8.961 47.938 9.562 1 95.75 197 ALA B C 1
ATOM 5448 O O . ALA B 1 197 ? -7.902 48.312 10.086 1 95.75 197 ALA B O 1
ATOM 5449 N N . ASP B 1 198 ? -10.078 47.812 10.281 1 94.81 198 ASP B N 1
ATOM 5450 C CA . ASP B 1 198 ? -10.156 48 11.727 1 94.81 198 ASP B CA 1
ATOM 5451 C C . ASP B 1 198 ? -9.891 46.688 12.461 1 94.81 198 ASP B C 1
ATOM 5453 O O . ASP B 1 198 ? -9.227 46.688 13.508 1 94.81 198 ASP B O 1
ATOM 5457 N N . GLU B 1 199 ? -10.422 45.625 11.906 1 96.81 199 GLU B N 1
ATOM 5458 C CA . GLU B 1 199 ? -10.297 44.312 12.539 1 96.81 199 GLU B CA 1
ATOM 5459 C C . GLU B 1 199 ? -9.812 43.25 11.539 1 96.81 199 GLU B C 1
ATOM 5461 O O . GLU B 1 199 ? -10.5 42.25 11.289 1 96.81 199 GLU B O 1
ATOM 5466 N N . PRO B 1 200 ? -8.586 43.406 11.062 1 98 200 PRO B N 1
ATOM 5467 C CA . PRO B 1 200 ? -8.062 42.438 10.086 1 98 200 PRO B CA 1
ATOM 5468 C C . PRO B 1 200 ? -7.703 41.094 10.719 1 98 200 PRO B C 1
ATOM 5470 O O . PRO B 1 200 ? -7.535 41 11.938 1 98 200 PRO B O 1
ATOM 5473 N N . VAL B 1 201 ? -7.668 40.062 9.922 1 98.75 201 VAL B N 1
ATOM 5474 C CA . VAL B 1 201 ? -7.164 38.75 10.297 1 98.75 201 VAL B CA 1
ATOM 5475 C C . VAL B 1 201 ? -6.191 38.25 9.234 1 98.75 201 VAL B C 1
ATOM 5477 O O . VAL B 1 201 ? -6.195 38.719 8.102 1 98.75 201 VAL B O 1
ATOM 5480 N N . VAL B 1 202 ? -5.316 37.344 9.602 1 98.88 202 VAL B N 1
ATOM 5481 C CA . VAL B 1 202 ? -4.418 36.688 8.68 1 98.88 202 VAL B CA 1
ATOM 5482 C C . VAL B 1 202 ? -4.727 35.188 8.672 1 98.88 202 VAL B C 1
ATOM 5484 O O . VAL B 1 202 ? -4.941 34.562 9.727 1 98.88 202 VAL B O 1
ATOM 5487 N N . ILE B 1 203 ? -4.875 34.562 7.496 1 98.88 203 ILE B N 1
ATOM 5488 C CA . ILE B 1 203 ? -5 33.125 7.301 1 98.88 203 ILE B CA 1
ATOM 5489 C C . ILE B 1 203 ? -3.727 32.594 6.652 1 98.88 203 ILE B C 1
ATOM 5491 O O . ILE B 1 203 ? -3.434 32.906 5.496 1 98.88 203 ILE B O 1
ATOM 5495 N N . ALA B 1 204 ? -3.018 31.828 7.402 1 98.81 204 ALA B N 1
ATOM 5496 C CA . ALA B 1 204 ? -1.71 31.359 6.953 1 98.81 204 ALA B CA 1
ATOM 5497 C C . ALA B 1 204 ? -1.751 29.859 6.617 1 98.81 204 ALA B C 1
ATOM 5499 O O . ALA B 1 204 ? -2.104 29.047 7.465 1 98.81 204 ALA B O 1
ATOM 5500 N N . GLY B 1 205 ? -1.39 29.516 5.359 1 98.19 205 GLY B N 1
ATOM 5501 C CA . GLY B 1 205 ? -1.424 28.141 4.91 1 98.19 205 GLY B CA 1
ATOM 5502 C C . GLY B 1 205 ? -0.051 27.484 4.855 1 98.19 205 GLY B C 1
ATOM 5503 O O . GLY B 1 205 ? 0.92 28.047 5.379 1 98.19 205 GLY B O 1
ATOM 5504 N N . GLY B 1 206 ? -0.013 26.266 4.297 1 96.75 206 GLY B N 1
ATOM 5505 C CA . GLY B 1 206 ? 1.218 25.5 4.211 1 96.75 206 GLY B CA 1
ATOM 5506 C C . GLY B 1 206 ? 2.26 26.125 3.312 1 96.75 206 GLY B C 1
ATOM 5507 O O . GLY B 1 206 ? 3.453 25.844 3.436 1 96.75 206 GLY B O 1
ATOM 5508 N N . GLY B 1 207 ? 1.81 27 2.439 1 96.94 207 GLY B N 1
ATOM 5509 C CA . GLY B 1 207 ? 2.744 27.688 1.566 1 96.94 207 GLY B CA 1
ATOM 5510 C C . GLY B 1 207 ? 3.701 28.594 2.314 1 96.94 207 GLY B C 1
ATOM 5511 O O . GLY B 1 207 ? 4.809 28.875 1.842 1 96.94 207 GLY B O 1
ATOM 5512 N N . VAL B 1 208 ? 3.279 29.125 3.482 1 98.06 208 VAL B N 1
ATOM 5513 C CA . VAL B 1 208 ? 4.156 29.953 4.312 1 98.06 208 VAL B CA 1
ATOM 5514 C C . VAL B 1 208 ? 5.328 29.109 4.812 1 98.06 208 VAL B C 1
ATOM 5516 O O . VAL B 1 208 ? 6.469 29.578 4.832 1 98.06 208 VAL B O 1
ATOM 5519 N N . ARG B 1 209 ? 4.984 27.859 5.211 1 96.5 209 ARG B N 1
ATOM 5520 C CA . ARG B 1 209 ? 6.02 26.922 5.648 1 96.5 209 ARG B CA 1
ATOM 5521 C C . ARG B 1 209 ? 6.961 26.562 4.5 1 96.5 209 ARG B C 1
ATOM 5523 O O . ARG B 1 209 ? 8.18 26.672 4.637 1 96.5 209 ARG B O 1
ATOM 5530 N N . SER B 1 210 ? 6.398 26.234 3.385 1 94.94 210 SER B N 1
ATOM 5531 C CA . SER B 1 210 ? 7.176 25.812 2.223 1 94.94 210 SER B CA 1
ATOM 5532 C C . SER B 1 210 ? 8.109 26.922 1.75 1 94.94 210 SER B C 1
ATOM 5534 O O . SER B 1 210 ? 9.211 26.656 1.271 1 94.94 210 SER B O 1
ATOM 5536 N N . ALA B 1 211 ? 7.699 28.156 1.931 1 95.38 211 ALA B N 1
ATOM 5537 C CA . ALA B 1 211 ? 8.445 29.328 1.461 1 95.38 211 ALA B CA 1
ATOM 5538 C C . ALA B 1 211 ? 9.43 29.812 2.523 1 95.38 211 ALA B C 1
ATOM 5540 O O . ALA B 1 211 ? 10.156 30.781 2.305 1 95.38 211 ALA B O 1
ATOM 5541 N N . ASP B 1 212 ? 9.445 29.172 3.691 1 95.88 212 ASP B N 1
ATOM 5542 C CA . ASP B 1 212 ? 10.25 29.625 4.824 1 95.88 212 ASP B CA 1
ATOM 5543 C C . ASP B 1 212 ? 9.961 31.094 5.148 1 95.88 212 ASP B C 1
ATOM 5545 O O . ASP B 1 212 ? 10.883 31.906 5.27 1 95.88 212 ASP B O 1
ATOM 5549 N N . ALA B 1 213 ? 8.688 31.406 5.273 1 97.75 213 ALA B N 1
ATOM 5550 C CA . ALA B 1 213 ? 8.289 32.812 5.383 1 97.75 213 ALA B CA 1
ATOM 5551 C C . ALA B 1 213 ? 7.625 33.094 6.73 1 97.75 213 ALA B C 1
ATOM 5553 O O . ALA B 1 213 ? 6.879 34.062 6.875 1 97.75 213 ALA B O 1
ATOM 5554 N N . SER B 1 214 ? 7.848 32.25 7.738 1 98.25 214 SER B N 1
ATOM 5555 C CA . SER B 1 214 ? 7.203 32.375 9.047 1 98.25 214 SER B CA 1
ATOM 5556 C C . SER B 1 214 ? 7.586 33.688 9.719 1 98.25 214 SER B C 1
ATOM 5558 O O . SER B 1 214 ? 6.746 34.344 10.344 1 98.25 214 SER B O 1
ATOM 5560 N N . VAL B 1 215 ? 8.852 34.094 9.625 1 97.94 215 VAL B N 1
ATOM 5561 C CA . VAL B 1 215 ? 9.32 35.344 10.234 1 97.94 215 VAL B CA 1
ATOM 5562 C C . VAL B 1 215 ? 8.625 36.531 9.586 1 97.94 215 VAL B C 1
ATOM 5564 O O . VAL B 1 215 ? 8.188 37.438 10.281 1 97.94 215 VAL B O 1
ATOM 5567 N N . ASP B 1 216 ? 8.5 36.5 8.305 1 98.06 216 ASP B N 1
ATOM 5568 C CA . ASP B 1 216 ? 7.816 37.562 7.574 1 98.06 216 ASP B CA 1
ATOM 5569 C C . ASP B 1 216 ? 6.328 37.594 7.914 1 98.06 216 ASP B C 1
ATOM 5571 O O . ASP B 1 216 ? 5.734 38.688 8 1 98.06 216 ASP B O 1
ATOM 5575 N N . LEU B 1 217 ? 5.754 36.438 8.055 1 98.69 217 LEU B N 1
ATOM 5576 C CA . LEU B 1 217 ? 4.359 36.344 8.469 1 98.69 217 LEU B CA 1
ATOM 5577 C C . LEU B 1 217 ? 4.145 37.031 9.805 1 98.69 217 LEU B C 1
ATOM 5579 O O . LEU B 1 217 ? 3.205 37.812 9.953 1 98.69 217 LEU B O 1
ATOM 5583 N N . GLU B 1 218 ? 4.98 36.719 10.758 1 97.56 218 GLU B N 1
ATOM 5584 C CA . GLU B 1 218 ? 4.887 37.312 12.094 1 97.56 218 GLU B CA 1
ATOM 5585 C C . GLU B 1 218 ? 5.012 38.844 12.031 1 97.56 218 GLU B C 1
ATOM 5587 O O . GLU B 1 218 ? 4.277 39.562 12.719 1 97.56 218 GLU B O 1
ATOM 5592 N N . ALA B 1 219 ? 5.934 39.312 11.219 1 96.38 219 ALA B N 1
ATOM 5593 C CA . ALA B 1 219 ? 6.168 40.75 11.094 1 96.38 219 ALA B CA 1
ATOM 5594 C C . ALA B 1 219 ? 4.938 41.469 10.539 1 96.38 219 ALA B C 1
ATOM 5596 O O . ALA B 1 219 ? 4.531 42.5 11.055 1 96.38 219 ALA B O 1
ATOM 5597 N N . VAL B 1 220 ? 4.367 40.875 9.523 1 97.56 220 VAL B N 1
ATOM 5598 C CA . VAL B 1 220 ? 3.211 41.5 8.883 1 97.56 220 VAL B CA 1
ATOM 5599 C C . VAL B 1 220 ? 2.01 41.438 9.828 1 97.56 220 VAL B C 1
ATOM 5601 O O . VAL B 1 220 ? 1.28 42.438 9.969 1 97.56 220 VAL B O 1
ATOM 5604 N N . ALA B 1 221 ? 1.794 40.312 10.453 1 97.81 221 ALA B N 1
ATOM 5605 C CA . ALA B 1 221 ? 0.684 40.156 11.391 1 97.81 221 ALA B CA 1
ATOM 5606 C C . ALA B 1 221 ? 0.804 41.156 12.547 1 97.81 221 ALA B C 1
ATOM 5608 O O . ALA B 1 221 ? -0.191 41.75 12.969 1 97.81 221 ALA B O 1
ATOM 5609 N N . THR B 1 222 ? 2.008 41.281 13.055 1 95.5 222 THR B N 1
ATOM 5610 C CA . THR B 1 222 ? 2.262 42.219 14.164 1 95.5 222 THR B CA 1
ATOM 5611 C C . THR B 1 222 ? 1.998 43.656 13.734 1 95.5 222 THR B C 1
ATOM 5613 O O . THR B 1 222 ? 1.37 44.406 14.469 1 95.5 222 THR B O 1
ATOM 5616 N N . ARG B 1 223 ? 2.463 44 12.578 1 94.19 223 ARG B N 1
ATOM 5617 C CA . ARG B 1 223 ? 2.25 45.344 12.07 1 94.19 223 ARG B CA 1
ATOM 5618 C C . ARG B 1 223 ? 0.763 45.625 11.922 1 94.19 223 ARG B C 1
ATOM 5620 O O . ARG B 1 223 ? 0.316 46.75 12.242 1 94.19 223 ARG B O 1
ATOM 5627 N N . LEU B 1 224 ? 0.021 44.688 11.57 1 96.06 224 LEU B N 1
ATOM 5628 C CA . LEU B 1 224 ? -1.41 44.844 11.344 1 96.06 224 LEU B CA 1
ATOM 5629 C C . LEU B 1 224 ? -2.189 44.656 12.641 1 96.06 224 LEU B C 1
ATOM 5631 O O . LEU B 1 224 ? -3.393 44.938 12.695 1 96.06 224 LEU B O 1
ATOM 5635 N N . ASP B 1 225 ? -1.469 44.219 13.711 1 95.38 225 ASP B N 1
ATOM 5636 C CA . ASP B 1 225 ? -2.15 43.75 14.922 1 95.38 225 ASP B CA 1
ATOM 5637 C C . ASP B 1 225 ? -3.301 42.812 14.578 1 95.38 225 ASP B C 1
ATOM 5639 O O . ASP B 1 225 ? -4.418 42.969 15.078 1 95.38 225 ASP B O 1
ATOM 5643 N N . ALA B 1 226 ? -3.055 41.906 13.703 1 97.62 226 ALA B N 1
ATOM 5644 C CA . ALA B 1 226 ? -4.07 41 13.18 1 97.62 226 ALA B CA 1
ATOM 5645 C C . ALA B 1 226 ? -3.902 39.594 13.75 1 97.62 226 ALA B C 1
ATOM 5647 O O . ALA B 1 226 ? -2.826 39 13.648 1 97.62 226 ALA B O 1
ATOM 5648 N N . PRO B 1 227 ? -4.984 39 14.383 1 98.44 227 PRO B N 1
ATOM 5649 C CA . PRO B 1 227 ? -4.918 37.594 14.734 1 98.44 227 PRO B CA 1
ATOM 5650 C C . PRO B 1 227 ? -4.559 36.688 13.539 1 98.44 227 PRO B C 1
ATOM 5652 O O . PRO B 1 227 ? -5.012 36.938 12.422 1 98.44 227 PRO B O 1
ATOM 5655 N N . VAL B 1 228 ? -3.777 35.688 13.82 1 98.81 228 VAL B N 1
ATOM 5656 C CA . VAL B 1 228 ? -3.367 34.75 12.781 1 98.81 228 VAL B CA 1
ATOM 5657 C C . VAL B 1 228 ? -4.074 33.406 12.977 1 98.81 228 VAL B C 1
ATOM 5659 O O . VAL B 1 228 ? -3.936 32.781 14.031 1 98.81 228 VAL B O 1
ATOM 5662 N N . VAL B 1 229 ? -4.84 33 12.008 1 98.88 229 VAL B N 1
ATOM 5663 C CA . VAL B 1 229 ? -5.426 31.672 11.898 1 98.88 229 VAL B CA 1
ATOM 5664 C C . VAL B 1 229 ? -4.629 30.828 10.898 1 98.88 229 VAL B C 1
ATOM 5666 O O . VAL B 1 229 ? -4.477 31.219 9.734 1 98.88 229 VAL B O 1
ATOM 5669 N N . THR B 1 230 ? -4.109 29.734 11.359 1 98.69 230 THR B N 1
ATOM 5670 C CA . THR B 1 230 ? -3.436 28.844 10.422 1 98.69 230 THR B CA 1
ATOM 5671 C C . THR B 1 230 ? -4.41 27.828 9.852 1 98.69 230 THR B C 1
ATOM 5673 O O . THR B 1 230 ? -5.348 27.406 10.531 1 98.69 230 THR B O 1
ATOM 5676 N N . THR B 1 231 ? -4.246 27.469 8.57 1 98.06 231 THR B N 1
ATOM 5677 C CA . THR B 1 231 ? -4.902 26.25 8.125 1 98.06 231 THR B CA 1
ATOM 5678 C C . THR B 1 231 ? -4.25 25.031 8.773 1 98.06 231 THR B C 1
ATOM 5680 O O . THR B 1 231 ? -3.176 25.125 9.367 1 98.06 231 THR B O 1
ATOM 5683 N N . TYR B 1 232 ? -4.902 23.891 8.656 1 97.25 232 TYR B N 1
ATOM 5684 C CA . TYR B 1 232 ? -4.336 22.656 9.211 1 97.25 232 TYR B CA 1
ATOM 5685 C C . TYR B 1 232 ? -3.027 22.312 8.516 1 97.25 232 TYR B C 1
ATOM 5687 O O . TYR B 1 232 ? -2.148 21.688 9.117 1 97.25 232 TYR B O 1
ATOM 5695 N N . LYS B 1 233 ? -2.797 22.75 7.262 1 96.62 233 LYS B N 1
ATOM 5696 C CA . LYS B 1 233 ? -1.541 22.531 6.551 1 96.62 233 LYS B CA 1
ATOM 5697 C C . LYS B 1 233 ? -0.476 23.531 6.988 1 96.62 233 LYS B C 1
ATOM 5699 O O . LYS B 1 233 ? 0.721 23.266 6.84 1 96.62 233 LYS B O 1
ATOM 5704 N N . GLY B 1 234 ? -0.876 24.656 7.496 1 97.56 234 GLY B N 1
ATOM 5705 C CA . GLY B 1 234 ? 0.037 25.719 7.902 1 97.56 234 GLY B CA 1
ATOM 5706 C C . GLY B 1 234 ? 0.276 25.75 9.398 1 97.56 234 GLY B C 1
ATOM 5707 O O . GLY B 1 234 ? 0.908 26.672 9.914 1 97.56 234 GLY B O 1
ATOM 5708 N N . LYS B 1 235 ? -0.232 24.719 10.133 1 97.69 235 LYS B N 1
ATOM 5709 C CA . LYS B 1 235 ? -0.036 24.672 11.586 1 97.69 235 LYS B CA 1
ATOM 5710 C C . LYS B 1 235 ? 1.443 24.781 11.938 1 97.69 235 LYS B C 1
ATOM 5712 O O . LYS B 1 235 ? 2.277 24.078 11.367 1 97.69 235 LYS B O 1
ATOM 5717 N N . GLY B 1 236 ? 1.798 25.703 12.805 1 97.25 236 GLY B N 1
ATOM 5718 C CA . GLY B 1 236 ? 3.176 25.906 13.227 1 97.25 236 GLY B CA 1
ATOM 5719 C C . GLY B 1 236 ? 3.85 27.078 12.539 1 97.25 236 GLY B C 1
ATOM 5720 O O . GLY B 1 236 ? 4.934 27.5 12.945 1 97.25 236 GLY B O 1
ATOM 5721 N N . THR B 1 237 ? 3.195 27.703 11.523 1 98 237 THR B N 1
ATOM 5722 C CA . THR B 1 237 ? 3.809 28.828 10.82 1 98 237 THR B CA 1
ATOM 5723 C C . THR B 1 237 ? 3.91 30.047 11.727 1 98 237 THR B C 1
ATOM 5725 O O . THR B 1 237 ? 4.684 30.969 11.453 1 98 237 THR B O 1
ATOM 5728 N N . ILE B 1 238 ? 3.07 30.141 12.727 1 98.06 238 ILE B N 1
ATOM 5729 C CA . ILE B 1 238 ? 3.193 31.047 13.867 1 98.06 238 ILE B CA 1
ATOM 5730 C C . ILE B 1 238 ? 3.162 30.234 15.164 1 98.06 238 ILE B C 1
ATOM 5732 O O . ILE B 1 238 ? 2.391 29.281 15.297 1 98.06 238 ILE B O 1
ATOM 5736 N N . PRO B 1 239 ? 4.082 30.531 16.078 1 97.88 239 PRO B N 1
ATOM 5737 C CA . PRO B 1 239 ? 4.051 29.766 17.328 1 97.88 239 PRO B CA 1
ATOM 5738 C C . PRO B 1 239 ? 2.703 29.859 18.047 1 97.88 239 PRO B C 1
ATOM 5740 O O . PRO B 1 239 ? 2.107 30.938 18.109 1 97.88 239 PRO B O 1
ATOM 5743 N N . ALA B 1 240 ? 2.326 28.75 18.578 1 97.5 240 ALA B N 1
ATOM 5744 C CA . ALA B 1 240 ? 1.013 28.656 19.203 1 97.5 240 ALA B CA 1
ATOM 5745 C C . ALA B 1 240 ? 0.915 29.609 20.406 1 97.5 240 ALA B C 1
ATOM 5747 O O . ALA B 1 240 ? -0.182 30.016 20.781 1 97.5 240 ALA B O 1
ATOM 5748 N N . ASP B 1 241 ? 2.012 29.969 20.969 1 96.25 241 ASP B N 1
ATOM 5749 C CA . ASP B 1 241 ? 1.977 30.828 22.141 1 96.25 241 ASP B CA 1
ATOM 5750 C C . ASP B 1 241 ? 2.205 32.281 21.75 1 96.25 241 ASP B C 1
ATOM 5752 O O . ASP B 1 241 ? 2.371 33.156 22.625 1 96.25 241 ASP B O 1
ATOM 5756 N N . HIS B 1 242 ? 2.346 32.594 20.453 1 97.12 242 HIS B N 1
ATOM 5757 C CA . HIS B 1 242 ? 2.365 34 20.016 1 97.12 242 HIS B CA 1
ATOM 5758 C C . HIS B 1 242 ? 1.065 34.688 20.375 1 97.12 242 HIS B C 1
ATOM 5760 O O . HIS B 1 242 ? -0.018 34.125 20.25 1 97.12 242 HIS B O 1
ATOM 5766 N N . PRO B 1 243 ? 1.131 35.875 20.828 1 96.69 243 PRO B N 1
ATOM 5767 C CA . PRO B 1 243 ? -0.076 36.562 21.266 1 96.69 243 PRO B CA 1
ATOM 5768 C C . PRO B 1 243 ? -1.126 36.688 20.172 1 96.69 243 PRO B C 1
ATOM 5770 O O . PRO B 1 243 ? -2.324 36.75 20.453 1 96.69 243 PRO B O 1
ATOM 5773 N N . LEU B 1 244 ? -0.717 36.688 18.922 1 97.69 244 LEU B N 1
ATOM 5774 C CA . LEU B 1 244 ? -1.643 36.875 17.812 1 97.69 244 LEU B CA 1
ATOM 5775 C C . LEU B 1 244 ? -2.102 35.531 17.25 1 97.69 244 LEU B C 1
ATOM 5777 O O . LEU B 1 244 ? -2.922 35.469 16.328 1 97.69 244 LEU B O 1
ATOM 5781 N N . SER B 1 245 ? -1.599 34.438 17.781 1 98.31 245 SER B N 1
ATOM 5782 C CA . SER B 1 245 ? -2.041 33.125 17.328 1 98.31 245 SER B CA 1
ATOM 5783 C C . SER B 1 245 ? -3.471 32.844 17.781 1 98.31 245 SER B C 1
ATOM 5785 O O . SER B 1 245 ? -3.77 32.875 18.969 1 98.31 245 SER B O 1
ATOM 5787 N N . ALA B 1 246 ? -4.34 32.531 16.828 1 98.56 246 ALA B N 1
ATOM 5788 C CA . ALA B 1 246 ? -5.754 32.375 17.156 1 98.56 246 ALA B CA 1
ATOM 5789 C C . ALA B 1 246 ? -6.207 30.938 17.016 1 98.56 246 ALA B C 1
ATOM 5791 O O . ALA B 1 246 ? -7.32 30.578 17.406 1 98.56 246 ALA B O 1
ATOM 5792 N N . GLY B 1 247 ? -5.332 30.047 16.453 1 98.06 247 GLY B N 1
ATOM 5793 C CA . GLY B 1 247 ? -5.711 28.641 16.312 1 98.06 247 GLY B CA 1
ATOM 5794 C C . GLY B 1 247 ? -5.656 28.156 14.883 1 98.06 247 GLY B C 1
ATOM 5795 O O . GLY B 1 247 ? -5.004 28.766 14.031 1 98.06 247 GLY B O 1
ATOM 5796 N N . THR B 1 248 ? -6.254 26.953 14.656 1 98.12 248 THR B N 1
ATOM 5797 C CA . THR B 1 248 ? -6.113 26.25 13.383 1 98.12 248 THR B CA 1
ATOM 5798 C C . THR B 1 248 ? -7.469 26.094 12.703 1 98.12 248 THR B C 1
ATOM 5800 O O . THR B 1 248 ? -8.406 25.562 13.297 1 98.12 248 THR B O 1
ATOM 5803 N N . LEU B 1 249 ? -7.547 26.594 11.445 1 98.19 249 LEU B N 1
ATOM 5804 C CA . LEU B 1 249 ? -8.719 26.391 10.602 1 98.19 249 LEU B CA 1
ATOM 5805 C C . LEU B 1 249 ? -8.727 24.969 10.031 1 98.19 249 LEU B C 1
ATOM 5807 O O . LEU B 1 249 ? -7.77 24.562 9.375 1 98.19 249 LEU B O 1
ATOM 5811 N N . SER B 1 250 ? -9.695 24.219 10.32 1 95.94 250 SER B N 1
ATOM 5812 C CA . SER B 1 250 ? -9.883 22.844 9.891 1 95.94 250 SER B CA 1
ATOM 5813 C C . SER B 1 250 ? -11.352 22.438 9.938 1 95.94 250 SER B C 1
ATOM 5815 O O . SER B 1 250 ? -12.219 23.266 10.234 1 95.94 250 SER B O 1
ATOM 5817 N N . GLY B 1 251 ? -11.539 21.203 9.609 1 93.06 251 GLY B N 1
ATOM 5818 C CA . GLY B 1 251 ? -12.891 20.672 9.719 1 93.06 251 GLY B CA 1
ATOM 5819 C C . GLY B 1 251 ? -13.406 20.672 11.148 1 93.06 251 GLY B C 1
ATOM 5820 O O . GLY B 1 251 ? -14.617 20.594 11.375 1 93.06 251 GLY B O 1
ATOM 5821 N N . SER B 1 252 ? -12.547 20.781 12.109 1 94.5 252 SER B N 1
ATOM 5822 C CA . SER B 1 252 ? -12.93 20.766 13.523 1 94.5 252 SER B CA 1
ATOM 5823 C C . SER B 1 252 ? -12.609 22.094 14.203 1 94.5 252 SER B C 1
ATOM 5825 O O . SER B 1 252 ? -12.43 22.141 15.422 1 94.5 252 SER B O 1
ATOM 5827 N N . ALA B 1 253 ? -12.477 23.172 13.422 1 96.75 253 ALA B N 1
ATOM 5828 C CA . ALA B 1 253 ? -12.219 24.484 14.016 1 96.75 253 ALA B CA 1
ATOM 5829 C C . ALA B 1 253 ? -13.336 24.875 14.984 1 96.75 253 ALA B C 1
ATOM 5831 O O . ALA B 1 253 ? -14.516 24.641 14.719 1 96.75 253 ALA B O 1
ATOM 5832 N N . PRO B 1 254 ? -12.977 25.422 16.172 1 96.25 254 PRO B N 1
ATOM 5833 C CA . PRO B 1 254 ? -14.008 25.797 17.125 1 96.25 254 PRO B CA 1
ATOM 5834 C C . PRO B 1 254 ? -14.844 27 16.656 1 96.25 254 PRO B C 1
ATOM 5836 O O . PRO B 1 254 ? -14.383 27.797 15.852 1 96.25 254 PRO B O 1
ATOM 5839 N N . PRO B 1 255 ? -16.031 27.172 17.219 1 96.25 255 PRO B N 1
ATOM 5840 C CA . PRO B 1 255 ? -16.953 28.219 16.797 1 96.25 255 PRO B CA 1
ATOM 5841 C C . PRO B 1 255 ? -16.344 29.625 16.938 1 96.25 255 PRO B C 1
ATOM 5843 O O . PRO B 1 255 ? -16.562 30.484 16.094 1 96.25 255 PRO B O 1
ATOM 5846 N N . ALA B 1 256 ? -15.57 29.828 18 1 97.88 256 ALA B N 1
ATOM 5847 C CA . ALA B 1 256 ? -15 31.156 18.234 1 97.88 256 ALA B CA 1
ATOM 5848 C C . ALA B 1 256 ? -14.023 31.531 17.125 1 97.88 256 ALA B C 1
ATOM 5850 O O . ALA B 1 256 ? -13.914 32.688 16.75 1 97.88 256 ALA B O 1
ATOM 5851 N N . LEU B 1 257 ? -13.289 30.562 16.641 1 98.44 257 LEU B N 1
ATOM 5852 C CA . LEU B 1 257 ? -12.367 30.812 15.539 1 98.44 257 LEU B CA 1
ATOM 5853 C C . LEU B 1 257 ? -13.133 31.188 14.273 1 98.44 257 LEU B C 1
ATOM 5855 O O . LEU B 1 257 ? -12.742 32.094 13.555 1 98.44 257 LEU B O 1
ATOM 5859 N N . LEU B 1 258 ? -14.188 30.438 13.969 1 98.31 258 LEU B N 1
ATOM 5860 C CA . LEU B 1 258 ? -15.023 30.734 12.812 1 98.31 258 LEU B CA 1
ATOM 5861 C C . LEU B 1 258 ? -15.664 32.094 12.93 1 98.31 258 LEU B C 1
ATOM 5863 O O . LEU B 1 258 ? -15.773 32.844 11.938 1 98.31 258 LEU B O 1
ATOM 5867 N N . SER B 1 259 ? -16.109 32.5 14.148 1 98.25 259 SER B N 1
ATOM 5868 C CA . SER B 1 259 ? -16.672 33.812 14.391 1 98.25 259 SER B CA 1
ATOM 5869 C C . SER B 1 259 ? -15.633 34.906 14.156 1 98.25 259 SER B C 1
ATOM 5871 O O . SER B 1 259 ? -15.945 35.969 13.609 1 98.25 259 SER B O 1
ATOM 5873 N N . LEU B 1 260 ? -14.406 34.625 14.617 1 98.69 260 LEU B N 1
ATOM 5874 C CA . LEU B 1 260 ? -13.312 35.562 14.391 1 98.69 260 LEU B CA 1
ATOM 5875 C C . LEU B 1 260 ? -13.164 35.875 12.906 1 98.69 260 LEU B C 1
ATOM 5877 O O . LEU B 1 260 ? -13.016 37.062 12.531 1 98.69 260 LEU B O 1
ATOM 5881 N N . LEU B 1 261 ? -13.172 34.875 12.055 1 98.75 261 LEU B N 1
ATOM 5882 C CA . LEU B 1 261 ? -13.047 35.062 10.609 1 98.75 261 LEU B CA 1
ATOM 5883 C C . LEU B 1 261 ? -14.258 35.781 10.047 1 98.75 261 LEU B C 1
ATOM 5885 O O . LEU B 1 261 ? -14.109 36.688 9.227 1 98.75 261 LEU B O 1
ATOM 5889 N N . ALA B 1 262 ? -15.422 35.438 10.508 1 98.44 262 ALA B N 1
ATOM 5890 C CA . ALA B 1 262 ? -16.672 36 9.992 1 98.44 262 ALA B CA 1
ATOM 5891 C C . ALA B 1 262 ? -16.797 37.469 10.328 1 98.44 262 ALA B C 1
ATOM 5893 O O . ALA B 1 262 ? -17.359 38.25 9.555 1 98.44 262 ALA B O 1
ATOM 5894 N N . GLU B 1 263 ? -16.281 37.875 11.438 1 98.12 263 GLU B N 1
ATOM 5895 C CA . GLU B 1 263 ? -16.5 39.219 11.969 1 98.12 263 GLU B CA 1
ATOM 5896 C C . GLU B 1 263 ? -15.391 40.156 11.5 1 98.12 263 GLU B C 1
ATOM 5898 O O . GLU B 1 263 ? -15.539 41.375 11.586 1 98.12 263 GLU B O 1
ATOM 5903 N N . ALA B 1 264 ? -14.32 39.594 11.008 1 98.5 264 ALA B N 1
ATOM 5904 C CA . ALA B 1 264 ? -13.242 40.438 10.508 1 98.5 264 ALA B CA 1
ATOM 5905 C C . ALA B 1 264 ? -13.703 41.281 9.328 1 98.5 264 ALA B C 1
ATOM 5907 O O . ALA B 1 264 ? -14.594 40.906 8.578 1 98.5 264 ALA B O 1
ATOM 5908 N N . ASP B 1 265 ? -13.109 42.469 9.172 1 98.31 265 ASP B N 1
ATOM 5909 C CA . ASP B 1 265 ? -13.523 43.344 8.078 1 98.31 265 ASP B CA 1
ATOM 5910 C C . ASP B 1 265 ? -12.555 43.219 6.902 1 98.31 265 ASP B C 1
ATOM 5912 O O . ASP B 1 265 ? -12.844 43.719 5.809 1 98.31 265 ASP B O 1
ATOM 5916 N N . ALA B 1 266 ? -11.406 42.594 7.062 1 98.56 266 ALA B N 1
ATOM 5917 C CA . ALA B 1 266 ? -10.453 42.281 6 1 98.56 266 ALA B CA 1
ATOM 5918 C C . ALA B 1 266 ? -9.617 41.062 6.348 1 98.56 266 ALA B C 1
ATOM 5920 O O . ALA B 1 266 ? -9.469 40.719 7.523 1 98.56 266 ALA B O 1
ATOM 5921 N N . ALA B 1 267 ? -9.117 40.375 5.352 1 98.81 267 ALA B N 1
ATOM 5922 C CA . ALA B 1 267 ? -8.266 39.219 5.578 1 98.81 267 ALA B CA 1
ATOM 5923 C C . ALA B 1 267 ? -7.09 39.188 4.613 1 98.81 267 ALA B C 1
ATOM 5925 O O . ALA B 1 267 ? -7.234 39.562 3.439 1 98.81 267 ALA B O 1
ATOM 5926 N N . LEU B 1 268 ? -5.957 38.875 5.117 1 98.88 268 LEU B N 1
ATOM 5927 C CA . LEU B 1 268 ? -4.812 38.469 4.316 1 98.88 268 LEU B CA 1
ATOM 5928 C C . LEU B 1 268 ? -4.648 36.938 4.344 1 98.88 268 LEU B C 1
ATOM 5930 O O . LEU B 1 268 ? -4.273 36.375 5.371 1 98.88 268 LEU B O 1
ATOM 5934 N N . ALA B 1 269 ? -5.004 36.281 3.293 1 98.81 269 ALA B N 1
ATOM 5935 C CA . ALA B 1 269 ? -4.734 34.844 3.135 1 98.81 269 ALA B CA 1
ATOM 5936 C C . ALA B 1 269 ? -3.443 34.625 2.355 1 98.81 269 ALA B C 1
ATOM 5938 O O . ALA B 1 269 ? -3.291 35.094 1.234 1 98.81 269 ALA B O 1
ATOM 5939 N N . VAL B 1 270 ? -2.533 33.938 2.967 1 98.62 270 VAL B N 1
ATOM 5940 C CA . VAL B 1 270 ? -1.226 33.75 2.34 1 98.62 270 VAL B CA 1
ATOM 5941 C C . VAL B 1 270 ? -0.812 32.281 2.395 1 98.62 270 VAL B C 1
ATOM 5943 O O . VAL B 1 270 ? -0.903 31.656 3.445 1 98.62 270 VAL B O 1
ATOM 5946 N N . GLY B 1 271 ? -0.42 31.75 1.232 1 97.5 271 GLY B N 1
ATOM 5947 C CA . GLY B 1 271 ? 0.099 30.391 1.153 1 97.5 271 GLY B CA 1
ATOM 5948 C C . GLY B 1 271 ? -0.972 29.328 1.323 1 97.5 271 GLY B C 1
ATOM 5949 O O . GLY B 1 271 ? -0.713 28.266 1.885 1 97.5 271 GLY B O 1
ATOM 5950 N N . THR B 1 272 ? -2.18 29.594 0.961 1 97.5 272 THR B N 1
ATOM 5951 C CA . THR B 1 272 ? -3.271 28.641 1.087 1 97.5 272 THR B CA 1
ATOM 5952 C C . THR B 1 272 ? -4.07 28.547 -0.211 1 97.5 272 THR B C 1
ATOM 5954 O O . THR B 1 272 ? -4.207 29.547 -0.928 1 97.5 272 THR B O 1
ATOM 5957 N N . ASN B 1 273 ? -4.527 27.359 -0.495 1 96.19 273 ASN B N 1
ATOM 5958 C CA . ASN B 1 273 ? -5.41 27.172 -1.642 1 96.19 273 ASN B CA 1
ATOM 5959 C C . ASN B 1 273 ? -6.875 27.125 -1.221 1 96.19 273 ASN B C 1
ATOM 5961 O O . ASN B 1 273 ? -7.75 26.828 -2.037 1 96.19 273 ASN B O 1
ATOM 5965 N N . PHE B 1 274 ? -7.176 27.391 0.047 1 96.88 274 PHE B N 1
ATOM 5966 C CA . PHE B 1 274 ? -8.531 27.312 0.575 1 96.88 274 PHE B CA 1
ATOM 5967 C C . PHE B 1 274 ? -9.195 26 0.198 1 96.88 274 PHE B C 1
ATOM 5969 O O . PHE B 1 274 ? -10.305 25.984 -0.333 1 96.88 274 PHE B O 1
ATOM 5976 N N . ASP B 1 275 ? -8.461 24.875 0.536 1 95.5 275 ASP B N 1
ATOM 5977 C CA . ASP B 1 275 ? -8.992 23.578 0.154 1 95.5 275 ASP B CA 1
ATOM 5978 C C . ASP B 1 275 ? -10.305 23.281 0.875 1 95.5 275 ASP B C 1
ATOM 5980 O O . ASP B 1 275 ? -10.609 23.906 1.896 1 95.5 275 ASP B O 1
ATOM 5984 N N . ALA B 1 276 ? -11.023 22.328 0.376 1 96 276 ALA B N 1
ATOM 5985 C CA . ALA B 1 276 ? -12.367 22.016 0.844 1 96 276 ALA B CA 1
ATOM 5986 C C . ALA B 1 276 ? -12.344 21.453 2.268 1 96 276 ALA B C 1
ATOM 5988 O O . ALA B 1 276 ? -13.32 21.562 3.004 1 96 276 ALA B O 1
ATOM 5989 N N . VAL B 1 277 ? -11.211 20.922 2.672 1 94.56 277 VAL B N 1
ATOM 5990 C CA . VAL B 1 277 ? -11.133 20.344 4.012 1 94.56 277 VAL B CA 1
ATOM 5991 C C . VAL B 1 277 ? -11.086 21.469 5.051 1 94.56 277 VAL B C 1
ATOM 5993 O O . VAL B 1 277 ? -11.922 21.5 5.957 1 94.56 277 VAL B O 1
ATOM 5996 N N . ALA B 1 278 ? -10.188 22.391 4.883 1 95.5 278 ALA B N 1
ATOM 5997 C CA . ALA B 1 278 ? -10.023 23.5 5.824 1 95.5 278 ALA B CA 1
ATOM 5998 C C . ALA B 1 278 ? -11.281 24.359 5.887 1 95.5 278 ALA B C 1
ATOM 6000 O O . ALA B 1 278 ? -11.656 24.828 6.957 1 95.5 278 ALA B O 1
ATOM 6001 N N . THR B 1 279 ? -11.938 24.578 4.734 1 97.25 279 THR B N 1
ATOM 6002 C CA . THR B 1 279 ? -13 25.562 4.609 1 97.25 279 THR B CA 1
ATOM 6003 C C . THR B 1 279 ? -14.375 24.922 4.738 1 97.25 279 THR B C 1
ATOM 6005 O O . THR B 1 279 ? -15.398 25.562 4.539 1 97.25 279 THR B O 1
ATOM 6008 N N . ARG B 1 280 ? -14.344 23.594 5.047 1 95.25 280 ARG B N 1
ATOM 6009 C CA . ARG B 1 280 ? -15.609 22.875 5.152 1 95.25 280 ARG B CA 1
ATOM 6010 C C . ARG B 1 280 ? -16.453 23.047 3.891 1 95.25 280 ARG B C 1
ATOM 6012 O O . ARG B 1 280 ? -17.609 23.469 3.965 1 95.25 280 ARG B O 1
ATOM 6019 N N . ALA B 1 281 ? -15.805 22.656 2.754 1 95.06 281 ALA B N 1
ATOM 6020 C CA . ALA B 1 281 ? -16.406 22.797 1.433 1 95.06 281 ALA B CA 1
ATOM 6021 C C . ALA B 1 281 ? -16.844 24.25 1.191 1 95.06 281 ALA B C 1
ATOM 6023 O O . ALA B 1 281 ? -17.984 24.5 0.771 1 95.06 281 ALA B O 1
ATOM 6024 N N . TRP B 1 282 ? -16.031 25.188 1.649 1 96.75 282 TRP B N 1
ATOM 6025 C CA . TRP B 1 282 ? -16.141 26.625 1.404 1 96.75 282 TRP B CA 1
ATOM 6026 C C . TRP B 1 282 ? -17.375 27.203 2.094 1 96.75 282 TRP B C 1
ATOM 6028 O O . TRP B 1 282 ? -17.969 28.156 1.599 1 96.75 282 TRP B O 1
ATOM 6038 N N . SER B 1 283 ? -17.734 26.609 3.18 1 96.56 283 SER B N 1
ATOM 6039 C CA . SER B 1 283 ? -18.875 27.109 3.945 1 96.56 283 SER B CA 1
ATOM 6040 C C . SER B 1 283 ? -18.422 28.094 5.016 1 96.56 283 SER B C 1
ATOM 6042 O O . SER B 1 283 ? -19.234 28.812 5.602 1 96.56 283 SER B O 1
ATOM 6044 N N . VAL B 1 284 ? -17.125 28.188 5.297 1 98 284 VAL B N 1
ATOM 6045 C CA . VAL B 1 284 ? -16.578 29.094 6.293 1 98 284 VAL B CA 1
ATOM 6046 C C . VAL B 1 284 ? -16.641 30.531 5.766 1 98 284 VAL B C 1
ATOM 6048 O O . VAL B 1 284 ? -16.234 30.797 4.629 1 98 284 VAL B O 1
ATOM 6051 N N . ASP B 1 285 ? -17.125 31.469 6.586 1 98.19 285 ASP B N 1
ATOM 6052 C CA . ASP B 1 285 ? -17.188 32.875 6.176 1 98.19 285 ASP B CA 1
ATOM 6053 C C . ASP B 1 285 ? -15.797 33.531 6.227 1 98.19 285 ASP B C 1
ATOM 6055 O O . ASP B 1 285 ? -15.094 33.406 7.234 1 98.19 285 ASP B O 1
ATOM 6059 N N . VAL B 1 286 ? -15.406 34.094 5.164 1 97.75 286 VAL B N 1
ATOM 6060 C CA . VAL B 1 286 ? -14.203 34.906 5.027 1 97.75 286 VAL B CA 1
ATOM 6061 C C . VAL B 1 286 ? -14.57 36.312 4.508 1 97.75 286 VAL B C 1
ATOM 6063 O O . VAL B 1 286 ? -15.484 36.438 3.689 1 97.75 286 VAL B O 1
ATOM 6066 N N . PRO B 1 287 ? -13.914 37.344 5.047 1 97.69 287 PRO B N 1
ATOM 6067 C CA . PRO B 1 287 ? -14.297 38.688 4.637 1 97.69 287 PRO B CA 1
ATOM 6068 C C . PRO B 1 287 ? -14.164 38.906 3.129 1 97.69 287 PRO B C 1
ATOM 6070 O O . PRO B 1 287 ? -13.242 38.375 2.504 1 97.69 287 PRO B O 1
ATOM 6073 N N . ASP B 1 288 ? -15.016 39.812 2.604 1 97.06 288 ASP B N 1
ATOM 6074 C CA . ASP B 1 288 ? -14.977 40.156 1.188 1 97.06 288 ASP B CA 1
ATOM 6075 C C . ASP B 1 288 ? -13.688 40.906 0.848 1 97.06 288 ASP B C 1
ATOM 6077 O O . ASP B 1 288 ? -13.172 40.781 -0.266 1 97.06 288 ASP B O 1
ATOM 6081 N N . GLU B 1 289 ? -13.281 41.75 1.814 1 98.44 289 GLU B N 1
ATOM 6082 C CA . GLU B 1 289 ? -12 42.438 1.644 1 98.44 289 GLU B CA 1
ATOM 6083 C C . GLU B 1 289 ? -10.836 41.469 1.882 1 98.44 289 GLU B C 1
ATOM 6085 O O . GLU B 1 289 ? -10.094 41.625 2.855 1 98.44 289 GLU B O 1
ATOM 6090 N N . LEU B 1 290 ? -10.727 40.531 0.943 1 98.69 290 LEU B N 1
ATOM 6091 C CA . LEU B 1 290 ? -9.766 39.438 1.027 1 98.69 290 LEU B CA 1
ATOM 6092 C C . LEU B 1 290 ? -8.586 39.688 0.093 1 98.69 290 LEU B C 1
ATOM 6094 O O . LEU B 1 290 ? -8.773 39.875 -1.108 1 98.69 290 LEU B O 1
ATOM 6098 N N . VAL B 1 291 ? -7.398 39.75 0.649 1 98.75 291 VAL B N 1
ATOM 6099 C CA . VAL B 1 291 ? -6.156 39.656 -0.107 1 98.75 291 VAL B CA 1
ATOM 6100 C C . VAL B 1 291 ? -5.695 38.188 -0.137 1 98.75 291 VAL B C 1
ATOM 6102 O O . VAL B 1 291 ? -5.457 37.594 0.912 1 98.75 291 VAL B O 1
ATOM 6105 N N . HIS B 1 292 ? -5.617 37.594 -1.278 1 98.62 292 HIS B N 1
ATOM 6106 C CA . HIS B 1 292 ? -5.23 36.219 -1.421 1 98.62 292 HIS B CA 1
ATOM 6107 C C . HIS B 1 292 ? -3.889 36.062 -2.131 1 98.62 292 HIS B C 1
ATOM 6109 O O . HIS B 1 292 ? -3.768 36.438 -3.307 1 98.62 292 HIS B O 1
ATOM 6115 N N . VAL B 1 293 ? -2.877 35.656 -1.381 1 97.94 293 VAL B N 1
ATOM 6116 C CA . VAL B 1 293 ? -1.534 35.406 -1.897 1 97.94 293 VAL B CA 1
ATOM 6117 C C . VAL B 1 293 ? -1.342 33.938 -2.168 1 97.94 293 VAL B C 1
ATOM 6119 O O . VAL B 1 293 ? -1.368 33.125 -1.242 1 97.94 293 VAL B O 1
ATOM 6122 N N . THR B 1 294 ? -1.099 33.5 -3.369 1 96.44 294 THR B N 1
ATOM 6123 C CA . THR B 1 294 ? -0.926 32.125 -3.742 1 96.44 294 THR B CA 1
ATOM 6124 C C . THR B 1 294 ? -0.041 31.984 -4.98 1 96.44 294 THR B C 1
ATOM 6126 O O . THR B 1 294 ? 0.243 32.969 -5.648 1 96.44 294 THR B O 1
ATOM 6129 N N . LEU B 1 295 ? 0.467 30.812 -5.164 1 95.06 295 LEU B N 1
ATOM 6130 C CA . LEU B 1 295 ? 1.323 30.562 -6.316 1 95.06 295 LEU B CA 1
ATOM 6131 C C . LEU B 1 295 ? 0.496 30.141 -7.527 1 95.06 295 LEU B C 1
ATOM 6133 O O . LEU B 1 295 ? 0.925 30.312 -8.672 1 95.06 295 LEU B O 1
ATOM 6137 N N . ASP B 1 296 ? -0.669 29.594 -7.227 1 92.5 296 ASP B N 1
ATOM 6138 C CA . ASP B 1 296 ? -1.437 28.953 -8.281 1 92.5 296 ASP B CA 1
ATOM 6139 C C . ASP B 1 296 ? -2.654 29.781 -8.672 1 92.5 296 ASP B C 1
ATOM 6141 O O . ASP B 1 296 ? -3.578 29.953 -7.871 1 92.5 296 ASP B O 1
ATOM 6145 N N . PRO B 1 297 ? -2.752 30.172 -9.93 1 92.56 297 PRO B N 1
ATOM 6146 C CA . PRO B 1 297 ? -3.908 30.969 -10.352 1 92.56 297 PRO B CA 1
ATOM 6147 C C . PRO B 1 297 ? -5.23 30.219 -10.188 1 92.56 297 PRO B C 1
ATOM 6149 O O . PRO B 1 297 ? -6.277 30.844 -10.016 1 92.56 297 PRO B O 1
ATOM 6152 N N . ASP B 1 298 ? -5.184 28.891 -10.148 1 90.88 298 ASP B N 1
ATOM 6153 C CA . ASP B 1 298 ? -6.41 28.094 -10.047 1 90.88 298 ASP B CA 1
ATOM 6154 C C . ASP B 1 298 ? -7 28.172 -8.641 1 90.88 298 ASP B C 1
ATOM 6156 O O . ASP B 1 298 ? -8.156 27.812 -8.43 1 90.88 298 ASP B O 1
ATOM 6160 N N . ASP B 1 299 ? -6.152 28.578 -7.719 1 93.69 299 ASP B N 1
ATOM 6161 C CA . ASP B 1 299 ? -6.641 28.766 -6.355 1 93.69 299 ASP B CA 1
ATOM 6162 C C . ASP B 1 299 ? -7.609 29.938 -6.273 1 93.69 299 ASP B C 1
ATOM 6164 O O . ASP B 1 299 ? -8.461 29.984 -5.383 1 93.69 299 ASP B O 1
ATOM 6168 N N . LEU B 1 300 ? -7.371 30.938 -7.191 1 93.12 300 LEU B N 1
ATOM 6169 C CA . LEU B 1 300 ? -8.117 32.188 -7.129 1 93.12 300 LEU B CA 1
ATOM 6170 C C . LEU B 1 300 ? -9.555 32 -7.59 1 93.12 300 LEU B C 1
ATOM 6172 O O . LEU B 1 300 ? -9.797 31.453 -8.672 1 93.12 300 LEU B O 1
ATOM 6176 N N . GLY B 1 301 ? -10.516 32.344 -6.75 1 90.19 301 GLY B N 1
ATOM 6177 C CA . GLY B 1 301 ? -11.922 32.219 -7.105 1 90.19 301 GLY B CA 1
ATOM 6178 C C . GLY B 1 301 ? -12.516 30.859 -6.742 1 90.19 301 GLY B C 1
ATOM 6179 O O . GLY B 1 301 ? -13.719 30.641 -6.914 1 90.19 301 GLY B O 1
ATOM 6180 N N . THR B 1 302 ? -11.688 30.016 -6.285 1 89.62 302 THR B N 1
ATOM 6181 C CA . THR B 1 302 ? -12.195 28.734 -5.816 1 89.62 302 THR B CA 1
ATOM 6182 C C . THR B 1 302 ? -12.68 28.828 -4.375 1 89.62 302 THR B C 1
ATOM 6184 O O . THR B 1 302 ? -11.875 28.828 -3.441 1 89.62 302 THR B O 1
ATOM 6187 N N . GLY B 1 303 ? -13.945 28.859 -4.23 1 92 303 GLY B N 1
ATOM 6188 C CA . GLY B 1 303 ? -14.539 28.969 -2.908 1 92 303 GLY B CA 1
ATOM 6189 C C . GLY B 1 303 ? -14.727 30.406 -2.445 1 92 303 GLY B C 1
ATOM 6190 O O . GLY B 1 303 ? -15.773 30.75 -1.895 1 92 303 GLY B O 1
ATOM 6191 N N . TYR B 1 304 ? -13.641 31.188 -2.703 1 96.75 304 TYR B N 1
ATOM 6192 C CA . TYR B 1 304 ? -13.672 32.562 -2.256 1 96.75 304 TYR B CA 1
ATOM 6193 C C . TYR B 1 304 ? -13.211 33.531 -3.359 1 96.75 304 TYR B C 1
ATOM 6195 O O . TYR B 1 304 ? -12.281 33.188 -4.105 1 96.75 304 TYR B O 1
ATOM 6203 N N . GLU B 1 305 ? -13.836 34.688 -3.471 1 96.56 305 GLU B N 1
ATOM 6204 C CA . GLU B 1 305 ? -13.445 35.719 -4.43 1 96.56 305 GLU B CA 1
ATOM 6205 C C . GLU B 1 305 ? -12.617 36.812 -3.762 1 96.56 305 GLU B C 1
ATOM 6207 O O . GLU B 1 305 ? -13.148 37.688 -3.061 1 96.56 305 GLU B O 1
ATOM 6212 N N . PRO B 1 306 ? -11.32 36.875 -4.02 1 98.06 306 PRO B N 1
ATOM 6213 C CA . PRO B 1 306 ? -10.5 37.875 -3.373 1 98.06 306 PRO B CA 1
ATOM 6214 C C . PRO B 1 306 ? -10.719 39.281 -3.953 1 98.06 306 PRO B C 1
ATOM 6216 O O . PRO B 1 306 ? -10.922 39.438 -5.164 1 98.06 306 PRO B O 1
ATOM 6219 N N . ALA B 1 307 ? -10.688 40.25 -3.105 1 98.31 307 ALA B N 1
ATOM 6220 C CA . ALA B 1 307 ? -10.68 41.656 -3.551 1 98.31 307 ALA B CA 1
ATOM 6221 C C . ALA B 1 307 ? -9.359 42 -4.234 1 98.31 307 ALA B C 1
ATOM 6223 O O . ALA B 1 307 ? -9.328 42.781 -5.188 1 98.31 307 ALA B O 1
ATOM 6224 N N . VAL B 1 308 ? -8.266 41.469 -3.732 1 98.25 308 VAL B N 1
ATOM 6225 C CA . VAL B 1 308 ? -6.934 41.625 -4.312 1 98.25 308 VAL B CA 1
ATOM 6226 C C . VAL B 1 308 ? -6.273 40.25 -4.453 1 98.25 308 VAL B C 1
ATOM 6228 O O . VAL B 1 308 ? -6.152 39.5 -3.473 1 98.25 308 VAL B O 1
ATOM 6231 N N . SER B 1 309 ? -5.957 39.844 -5.668 1 97.31 309 SER B N 1
ATOM 6232 C CA . SER B 1 309 ? -5.199 38.625 -5.949 1 97.31 309 SER B CA 1
ATOM 6233 C C . SER B 1 309 ? -3.715 38.938 -6.125 1 97.31 309 SER B C 1
ATOM 6235 O O . SER B 1 309 ? -3.344 39.844 -6.867 1 97.31 309 SER B O 1
ATOM 6237 N N . LEU B 1 310 ? -2.941 38.281 -5.402 1 96.38 310 LEU B N 1
ATOM 6238 C CA . LEU B 1 310 ? -1.494 38.438 -5.508 1 96.38 310 LEU B CA 1
ATOM 6239 C C . LEU B 1 310 ? -0.832 37.094 -5.816 1 96.38 310 LEU B C 1
ATOM 6241 O O . LEU B 1 310 ? -0.661 36.25 -4.926 1 96.38 310 LEU B O 1
ATOM 6245 N N . LEU B 1 311 ? -0.417 36.844 -7.047 1 95.12 311 LEU B N 1
ATOM 6246 C CA . LEU B 1 311 ? 0.284 35.625 -7.457 1 95.12 311 LEU B CA 1
ATOM 6247 C C . LEU B 1 311 ? 1.776 35.75 -7.16 1 95.12 311 LEU B C 1
ATOM 6249 O O . LEU B 1 311 ? 2.531 36.312 -7.953 1 95.12 311 LEU B O 1
ATOM 6253 N N . ALA B 1 312 ? 2.174 35.188 -6.086 1 95.62 312 ALA B N 1
ATOM 6254 C CA . ALA B 1 312 ? 3.559 35.281 -5.629 1 95.62 312 ALA B CA 1
ATOM 6255 C C . ALA B 1 312 ? 3.832 34.25 -4.527 1 95.62 312 ALA B C 1
ATOM 6257 O O . ALA B 1 312 ? 2.904 33.781 -3.879 1 95.62 312 ALA B O 1
ATOM 6258 N N . ASP B 1 313 ? 5.059 33.969 -4.41 1 96.25 313 ASP B N 1
ATOM 6259 C CA . ASP B 1 313 ? 5.488 33.156 -3.264 1 96.25 313 ASP B CA 1
ATOM 6260 C C . ASP B 1 313 ? 5.359 33.969 -1.966 1 96.25 313 ASP B C 1
ATOM 6262 O O . ASP B 1 313 ? 5.598 35.156 -1.946 1 96.25 313 ASP B O 1
ATOM 6266 N N . ALA B 1 314 ? 4.988 33.281 -0.917 1 97.5 314 ALA B N 1
ATOM 6267 C CA . ALA B 1 314 ? 4.84 33.938 0.378 1 97.5 314 ALA B CA 1
ATOM 6268 C C . ALA B 1 314 ? 6.125 34.656 0.781 1 97.5 314 ALA B C 1
ATOM 6270 O O . ALA B 1 314 ? 6.078 35.719 1.391 1 97.5 314 ALA B O 1
ATOM 6271 N N . ALA B 1 315 ? 7.246 34.094 0.451 1 95.94 315 ALA B N 1
ATOM 6272 C CA . ALA B 1 315 ? 8.555 34.656 0.815 1 95.94 315 ALA B CA 1
ATOM 6273 C C . ALA B 1 315 ? 8.797 36 0.128 1 95.94 315 ALA B C 1
ATOM 6275 O O . ALA B 1 315 ? 9.562 36.812 0.624 1 95.94 315 ALA B O 1
ATOM 6276 N N . ASP B 1 316 ? 8.172 36.156 -1.002 1 96.44 316 ASP B N 1
ATOM 6277 C CA . ASP B 1 316 ? 8.281 37.438 -1.726 1 96.44 316 ASP B CA 1
ATOM 6278 C C . ASP B 1 316 ? 7.172 38.406 -1.323 1 96.44 316 ASP B C 1
ATOM 6280 O O . ASP B 1 316 ? 7.422 39.594 -1.128 1 96.44 316 ASP B O 1
ATOM 6284 N N . ALA B 1 317 ? 6 37.906 -1.206 1 97.69 317 ALA B N 1
ATOM 6285 C CA . ALA B 1 317 ? 4.809 38.719 -0.999 1 97.69 317 ALA B CA 1
ATOM 6286 C C . ALA B 1 317 ? 4.816 39.344 0.387 1 97.69 317 ALA B C 1
ATOM 6288 O O . ALA B 1 317 ? 4.488 40.531 0.536 1 97.69 317 ALA B O 1
ATOM 6289 N N . LEU B 1 318 ? 5.152 38.594 1.408 1 98.38 318 LEU B N 1
ATOM 6290 C CA . LEU B 1 318 ? 5.008 39.062 2.785 1 98.38 318 LEU B CA 1
ATOM 6291 C C . LEU B 1 318 ? 5.957 40.219 3.072 1 98.38 318 LEU B C 1
ATOM 6293 O O . LEU B 1 318 ? 5.539 41.25 3.592 1 98.38 318 LEU B O 1
ATOM 6297 N N . PRO B 1 319 ? 7.23 40.094 2.701 1 97.19 319 PRO B N 1
ATOM 6298 C CA . PRO B 1 319 ? 8.102 41.281 2.902 1 97.19 319 PRO B CA 1
ATOM 6299 C C . PRO B 1 319 ? 7.637 42.5 2.115 1 97.19 319 PRO B C 1
ATOM 6301 O O . PRO B 1 319 ? 7.691 43.625 2.625 1 97.19 319 PRO B O 1
ATOM 6304 N N . ALA B 1 320 ? 7.188 42.25 0.91 1 97.69 320 ALA B N 1
ATOM 6305 C CA . ALA B 1 320 ? 6.723 43.344 0.077 1 97.69 320 ALA B CA 1
ATOM 6306 C C . ALA B 1 320 ? 5.516 44.062 0.707 1 97.69 320 ALA B C 1
ATOM 6308 O O . ALA B 1 320 ? 5.441 45.281 0.736 1 97.69 320 ALA B O 1
ATOM 6309 N N . ILE B 1 321 ? 4.59 43.281 1.148 1 98 321 ILE B N 1
ATOM 6310 C CA . ILE B 1 321 ? 3.41 43.812 1.815 1 98 321 ILE B CA 1
ATOM 6311 C C . ILE B 1 321 ? 3.832 44.562 3.084 1 98 321 ILE B C 1
ATOM 6313 O O . ILE B 1 321 ? 3.324 45.656 3.375 1 98 321 ILE B O 1
ATOM 6317 N N . GLY B 1 322 ? 4.75 43.969 3.898 1 96.62 322 GLY B N 1
ATOM 6318 C CA . GLY B 1 322 ? 5.258 44.594 5.102 1 96.62 322 GLY B CA 1
ATOM 6319 C C . GLY B 1 322 ? 5.855 45.969 4.844 1 96.62 322 GLY B C 1
ATOM 6320 O O . GLY B 1 322 ? 5.594 46.906 5.582 1 96.62 322 GLY B O 1
ATOM 6321 N N . GLU B 1 323 ? 6.633 46.0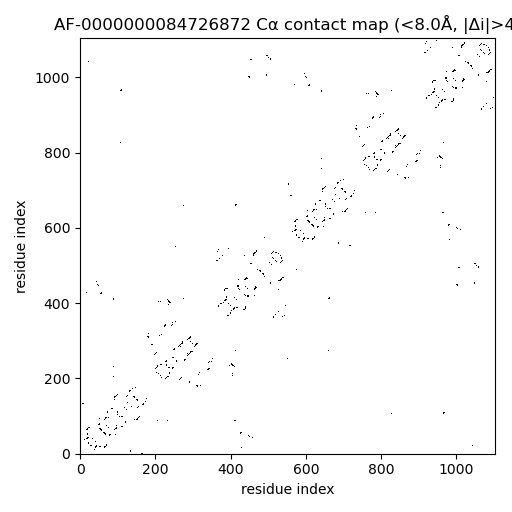31 3.822 1 95.62 323 GLU B N 1
ATOM 6322 C CA . GLU B 1 323 ? 7.25 47.312 3.451 1 95.62 323 GLU B CA 1
ATOM 6323 C C . GLU B 1 323 ? 6.203 48.344 3.029 1 95.62 323 GLU B C 1
ATOM 6325 O O . GLU B 1 323 ? 6.277 49.5 3.414 1 95.62 323 GLU B O 1
ATOM 6330 N N . ALA B 1 324 ? 5.289 47.875 2.262 1 97 324 ALA B N 1
ATOM 6331 C CA . ALA B 1 324 ? 4.23 48.781 1.798 1 97 324 ALA B CA 1
ATOM 6332 C C . ALA B 1 324 ? 3.385 49.281 2.965 1 97 324 ALA B C 1
ATOM 6334 O O . ALA B 1 324 ? 2.941 50.438 2.969 1 97 324 ALA B O 1
ATOM 6335 N N . LEU B 1 325 ? 3.127 48.469 3.93 1 96.5 325 LEU B N 1
ATOM 6336 C CA . LEU B 1 325 ? 2.354 48.844 5.109 1 96.5 325 LEU B CA 1
ATOM 6337 C C . LEU B 1 325 ? 3.115 49.844 5.957 1 96.5 325 LEU B C 1
ATOM 6339 O O . LEU B 1 325 ? 2.512 50.719 6.566 1 96.5 325 LEU B O 1
ATOM 6343 N N . ALA B 1 326 ? 4.402 49.656 6.031 1 92.31 326 ALA B N 1
ATOM 6344 C CA . ALA B 1 326 ? 5.234 50.594 6.797 1 92.31 326 ALA B CA 1
ATOM 6345 C C . ALA B 1 326 ? 5.113 52 6.262 1 92.31 326 ALA B C 1
ATOM 6347 O O . ALA B 1 326 ? 5.191 52.969 7.023 1 92.31 326 ALA B O 1
ATOM 6348 N N . GLU B 1 327 ? 4.805 52.062 5.098 1 91.69 327 GLU B N 1
ATOM 6349 C CA . GLU B 1 327 ? 4.68 53.375 4.449 1 91.69 327 GLU B CA 1
ATOM 6350 C C . GLU B 1 327 ? 3.314 54 4.727 1 91.69 327 GLU B C 1
ATOM 6352 O O . GLU B 1 327 ? 3.119 55.188 4.508 1 91.69 327 GLU B O 1
ATOM 6357 N N . ARG B 1 328 ? 2.438 53.312 5.234 1 90 328 ARG B N 1
ATOM 6358 C CA . ARG B 1 328 ? 1.064 53.781 5.418 1 90 328 ARG B CA 1
ATOM 6359 C C . ARG B 1 328 ? 0.746 53.969 6.895 1 90 328 ARG B C 1
ATOM 6361 O O . ARG B 1 328 ? -0.41 54.188 7.262 1 90 328 ARG B O 1
ATOM 6368 N N . ASP B 1 329 ? 1.574 54.156 7.738 1 75.69 329 ASP B N 1
ATOM 6369 C CA . ASP B 1 329 ? 1.469 54.438 9.164 1 75.69 329 ASP B CA 1
ATOM 6370 C C . ASP B 1 329 ? 0.499 53.469 9.852 1 75.69 329 ASP B C 1
ATOM 6372 O O . ASP B 1 329 ? -0.391 53.906 10.586 1 75.69 329 ASP B O 1
ATOM 6376 N N . VAL B 1 330 ? 0.398 52.312 9.375 1 74 330 VAL B N 1
ATOM 6377 C CA . VAL B 1 330 ? -0.38 51.312 10.07 1 74 330 VAL B CA 1
ATOM 6378 C C . VAL B 1 330 ? 0.294 50.969 11.391 1 74 330 VAL B C 1
ATOM 6380 O O . VAL B 1 330 ? 1.498 50.688 11.43 1 74 330 VAL B O 1
ATOM 6383 N N . ALA B 1 331 ? 0.027 51.688 12.523 1 58.69 331 ALA B N 1
ATOM 6384 C CA . ALA B 1 331 ? 0.702 51.5 13.812 1 58.69 331 ALA B CA 1
ATOM 6385 C C . ALA B 1 331 ? 0.349 50.156 14.453 1 58.69 331 ALA B C 1
ATOM 6387 O O . ALA B 1 331 ? -0.82 49.906 14.742 1 58.69 331 ALA B O 1
ATOM 6388 N N . GLY B 1 332 ? 1.13 49.062 14.195 1 59.97 332 GLY B N 1
ATOM 6389 C CA . GLY B 1 332 ? 1.019 47.906 15.039 1 59.97 332 GLY B CA 1
ATOM 6390 C C . GLY B 1 332 ? 1.218 48.188 16.516 1 59.97 332 GLY B C 1
ATOM 6391 O O . GLY B 1 332 ? 1.539 49.312 16.891 1 59.97 332 GLY B O 1
ATOM 6392 N N . PRO B 1 333 ? 0.84 47.156 17.344 1 58.44 333 PRO B N 1
ATOM 6393 C CA . PRO B 1 333 ? 1.008 47.469 18.766 1 58.44 333 PRO B CA 1
ATOM 6394 C C . PRO B 1 333 ? 2.439 47.844 19.125 1 58.44 333 PRO B C 1
ATOM 6396 O O . PRO B 1 333 ? 3.393 47.312 18.562 1 58.44 333 PRO B O 1
ATOM 6399 N N . THR B 1 334 ? 2.938 49 19.516 1 48.84 334 THR B N 1
ATOM 6400 C CA . THR B 1 334 ? 4.277 49.469 19.844 1 48.84 334 THR B CA 1
ATOM 6401 C C . THR B 1 334 ? 4.758 48.844 21.156 1 48.84 334 THR B C 1
ATOM 6403 O O . THR B 1 334 ? 5.93 49 21.516 1 48.84 334 THR B O 1
ATOM 6406 N N . GLY B 1 335 ? 3.777 48.281 22 1 51.53 335 GLY B N 1
ATOM 6407 C CA . GLY B 1 335 ? 4.273 47.844 23.297 1 51.53 335 GLY B CA 1
ATOM 6408 C C . GLY B 1 335 ? 3.871 46.438 23.641 1 51.53 335 GLY B C 1
ATOM 6409 O O . GLY B 1 335 ? 3.328 45.719 22.797 1 51.53 335 GLY B O 1
ATOM 6410 N N . ALA B 1 336 ? 4.613 45.906 24.688 1 55.81 336 ALA B N 1
ATOM 6411 C CA . ALA B 1 336 ? 4.414 44.562 25.25 1 55.81 336 ALA B CA 1
ATOM 6412 C C . ALA B 1 336 ? 2.955 44.375 25.656 1 55.81 336 ALA B C 1
ATOM 6414 O O . ALA B 1 336 ? 2.566 43.25 26.047 1 55.81 336 ALA B O 1
ATOM 6415 N N . ASP B 1 337 ? 2.15 45.438 25.609 1 62.47 337 ASP B N 1
ATOM 6416 C CA . ASP B 1 337 ? 0.798 45.375 26.156 1 62.47 337 ASP B CA 1
ATOM 6417 C C . ASP B 1 337 ? -0.159 44.688 25.188 1 62.47 337 ASP B C 1
ATOM 6419 O O . ASP B 1 337 ? 0.129 44.562 24 1 62.47 337 ASP B O 1
ATOM 6423 N N . GLU B 1 338 ? -1.159 44.125 25.812 1 77.94 338 GLU B N 1
ATOM 6424 C CA . GLU B 1 338 ? -2.277 43.562 25.062 1 77.94 338 GLU B CA 1
ATOM 6425 C C . GLU B 1 338 ? -2.826 44.531 24.047 1 77.94 338 GLU B C 1
ATOM 6427 O O . GLU B 1 338 ? -2.92 45.75 24.312 1 77.94 338 GLU B O 1
ATOM 6432 N N . THR B 1 339 ? -2.91 44.094 22.859 1 88.12 339 THR B N 1
ATOM 6433 C CA . THR B 1 339 ? -3.471 44.875 21.766 1 88.12 339 THR B CA 1
ATOM 6434 C C . THR B 1 339 ? -4.84 44.344 21.359 1 88.12 339 THR B C 1
ATOM 6436 O O . THR B 1 339 ? -5.215 43.219 21.75 1 88.12 339 THR B O 1
ATOM 6439 N N . PRO B 1 340 ? -5.621 45.156 20.688 1 92.5 340 PRO B N 1
ATOM 6440 C CA . PRO B 1 340 ? -6.918 44.656 20.234 1 92.5 340 PRO B CA 1
ATOM 6441 C C . PRO B 1 340 ? -6.797 43.344 19.469 1 92.5 340 PRO B C 1
ATOM 6443 O O . PRO B 1 340 ? -7.621 42.438 19.656 1 92.5 340 PRO B O 1
ATOM 6446 N N . GLY B 1 341 ? -5.809 43.281 18.672 1 95.44 341 GLY B N 1
ATOM 6447 C CA . GLY B 1 341 ? -5.605 42.031 17.922 1 95.44 341 GLY B CA 1
ATOM 6448 C C . GLY B 1 341 ? -5.289 40.844 18.812 1 95.44 341 GLY B C 1
ATOM 6449 O O . GLY B 1 341 ? -5.832 39.75 18.625 1 95.44 341 GLY B O 1
ATOM 6450 N N . SER B 1 342 ? -4.398 41.062 19.75 1 96.25 342 SER B N 1
ATOM 6451 C CA . SER B 1 342 ? -4.047 39.969 20.656 1 96.25 342 SER B CA 1
ATOM 6452 C C . SER B 1 342 ? -5.227 39.594 21.547 1 96.25 342 SER B C 1
ATOM 6454 O O . SER B 1 342 ? -5.391 38.438 21.922 1 96.25 342 SER B O 1
ATOM 6456 N N . ASP B 1 343 ? -6.051 40.594 21.891 1 96.62 343 ASP B N 1
ATOM 6457 C CA . ASP B 1 343 ? -7.254 40.312 22.672 1 96.62 343 ASP B CA 1
ATOM 6458 C C . ASP B 1 343 ? -8.219 39.438 21.891 1 96.62 343 ASP B C 1
ATOM 6460 O O . ASP B 1 343 ? -8.82 38.531 22.438 1 96.62 343 ASP B O 1
ATOM 6464 N N . ARG B 1 344 ? -8.367 39.75 20.625 1 97.75 344 ARG B N 1
ATOM 6465 C CA . ARG B 1 344 ? -9.234 38.938 19.766 1 97.75 344 ARG B CA 1
ATOM 6466 C C . ARG B 1 344 ? -8.719 37.5 19.656 1 97.75 344 ARG B C 1
ATOM 6468 O O . ARG B 1 344 ? -9.492 36.562 19.719 1 97.75 344 ARG B O 1
ATOM 6475 N N . ALA B 1 345 ? -7.438 37.344 19.516 1 98.06 345 ALA B N 1
ATOM 6476 C CA . ALA B 1 345 ? -6.836 36.031 19.453 1 98.06 345 ALA B CA 1
ATOM 6477 C C . ALA B 1 345 ? -7.012 35.281 20.766 1 98.06 345 ALA B C 1
ATOM 6479 O O . ALA B 1 345 ? -7.348 34.094 20.781 1 98.06 345 ALA B O 1
ATOM 6480 N N . ALA B 1 346 ? -6.789 35.938 21.859 1 97.75 346 ALA B N 1
ATOM 6481 C CA . ALA B 1 346 ? -6.91 35.344 23.188 1 97.75 346 ALA B CA 1
ATOM 6482 C C . ALA B 1 346 ? -8.344 34.875 23.453 1 97.75 346 ALA B C 1
ATOM 6484 O O . ALA B 1 346 ? -8.555 33.875 24.109 1 97.75 346 ALA B O 1
ATOM 6485 N N . ALA B 1 347 ? -9.289 35.656 22.953 1 98.06 347 ALA B N 1
ATOM 6486 C CA . ALA B 1 347 ? -10.688 35.281 23.141 1 98.06 347 ALA B CA 1
ATOM 6487 C C . ALA B 1 347 ? -10.992 33.938 22.5 1 98.06 347 ALA B C 1
ATOM 6489 O O . ALA B 1 347 ? -11.758 33.156 23.047 1 98.06 347 ALA B O 1
ATOM 6490 N N . VAL B 1 348 ? -10.438 33.719 21.344 1 98.25 348 VAL B N 1
ATOM 6491 C CA . VAL B 1 348 ? -10.617 32.438 20.656 1 98.25 348 VAL B CA 1
ATOM 6492 C C . VAL B 1 348 ? -9.992 31.312 21.469 1 98.25 348 VAL B C 1
ATOM 6494 O O . VAL B 1 348 ? -10.617 30.266 21.672 1 98.25 348 VAL B O 1
ATOM 6497 N N . ARG B 1 349 ? -8.773 31.516 21.938 1 97.81 349 ARG B N 1
ATOM 6498 C CA . ARG B 1 349 ? -8.07 30.5 22.719 1 97.81 349 ARG B CA 1
ATOM 6499 C C . ARG B 1 349 ? -8.797 30.203 24.016 1 97.81 349 ARG B C 1
ATOM 6501 O O . ARG B 1 349 ? -8.906 29.047 24.422 1 97.81 349 ARG B O 1
ATOM 6508 N N . ASP B 1 350 ? -9.266 31.281 24.672 1 97.56 350 ASP B N 1
ATOM 6509 C CA . ASP B 1 350 ? -9.992 31.125 25.922 1 97.56 350 ASP B CA 1
ATOM 6510 C C . ASP B 1 350 ? -11.297 30.359 25.719 1 97.56 350 ASP B C 1
ATOM 6512 O O . ASP B 1 350 ? -11.664 29.516 26.547 1 97.56 350 ASP B O 1
ATOM 6516 N N . ASP B 1 351 ? -11.961 30.719 24.672 1 96.94 351 ASP B N 1
ATOM 6517 C CA . ASP B 1 351 ? -13.203 30.016 24.359 1 96.94 351 ASP B CA 1
ATOM 6518 C C . ASP B 1 351 ? -12.953 28.531 24.125 1 96.94 351 ASP B C 1
ATOM 6520 O O . ASP B 1 351 ? -13.719 27.688 24.609 1 96.94 351 ASP B O 1
ATOM 6524 N N . PHE B 1 352 ? -11.961 28.219 23.406 1 96.75 352 PHE B N 1
ATOM 6525 C CA . PHE B 1 352 ? -11.609 26.812 23.172 1 96.75 352 PHE B CA 1
ATOM 6526 C C . PHE B 1 352 ? -11.297 26.109 24.484 1 96.75 352 PHE B C 1
ATOM 6528 O O . PHE B 1 352 ? -11.758 24.984 24.719 1 96.75 352 PHE B O 1
ATOM 6535 N N . ALA B 1 353 ? -10.477 26.719 25.266 1 96.75 353 ALA B N 1
ATOM 6536 C CA . ALA B 1 353 ? -10.117 26.141 26.562 1 96.75 353 ALA B CA 1
ATOM 6537 C C . ALA B 1 353 ? -11.359 25.844 27.391 1 96.75 353 ALA B C 1
ATOM 6539 O O . ALA B 1 353 ? -11.438 24.797 28.047 1 96.75 353 ALA B O 1
ATOM 6540 N N . GLU B 1 354 ? -12.312 26.719 27.312 1 96.44 354 GLU B N 1
ATOM 6541 C CA . GLU B 1 354 ? -13.562 26.516 28.047 1 96.44 354 GLU B CA 1
ATOM 6542 C C . GLU B 1 354 ? -14.367 25.359 27.469 1 96.44 354 GLU B C 1
ATOM 6544 O O . GLU B 1 354 ? -14.969 24.578 28.203 1 96.44 354 GLU B O 1
ATOM 6549 N N . HIS B 1 355 ? -14.367 25.266 26.188 1 95.06 355 HIS B N 1
ATOM 6550 C CA . HIS B 1 355 ? -15.156 24.266 25.484 1 95.06 355 HIS B CA 1
ATOM 6551 C C . HIS B 1 355 ? -14.648 22.859 25.781 1 95.06 355 HIS B C 1
ATOM 6553 O O . HIS B 1 355 ? -15.414 21.891 25.766 1 95.06 355 HIS B O 1
ATOM 6559 N N . ILE B 1 356 ? -13.336 22.719 26.031 1 96.19 356 ILE B N 1
ATOM 6560 C CA . ILE B 1 356 ? -12.789 21.375 26.172 1 96.19 356 ILE B CA 1
ATOM 6561 C C . ILE B 1 356 ? -12.555 21.062 27.656 1 96.19 356 ILE B C 1
ATOM 6563 O O . ILE B 1 356 ? -12.055 20 28 1 96.19 356 ILE B O 1
ATOM 6567 N N . ALA B 1 357 ? -12.898 21.984 28.531 1 96.19 357 ALA B N 1
ATOM 6568 C CA . ALA B 1 357 ? -12.641 21.844 29.969 1 96.19 357 ALA B CA 1
ATOM 6569 C C . ALA B 1 357 ? -13.219 20.547 30.5 1 96.19 357 ALA B C 1
ATOM 6571 O O . ALA B 1 357 ? -12.602 19.891 31.344 1 96.19 357 ALA B O 1
ATOM 6572 N N . GLU B 1 358 ? -14.352 20.125 30.062 1 94.88 358 GLU B N 1
ATOM 6573 C CA . GLU B 1 358 ? -15.031 18.922 30.531 1 94.88 358 GLU B CA 1
ATOM 6574 C C . GLU B 1 358 ? -14.305 17.672 30.062 1 94.88 358 GLU B C 1
ATOM 6576 O O . GLU B 1 358 ? -14.508 16.578 30.609 1 94.88 358 GLU B O 1
ATOM 6581 N N . LEU B 1 359 ? -13.492 17.766 29.031 1 96.19 359 LEU B N 1
ATOM 6582 C CA . LEU B 1 359 ? -12.781 16.625 28.469 1 96.19 359 LEU B CA 1
ATOM 6583 C C . LEU B 1 359 ? -11.445 16.422 29.156 1 96.19 359 LEU B C 1
ATOM 6585 O O . LEU B 1 359 ? -10.758 15.422 28.922 1 96.19 359 LEU B O 1
ATOM 6589 N N . GLU B 1 360 ? -11.078 17.344 30 1 94.56 360 GLU B N 1
ATOM 6590 C CA . GLU B 1 360 ? -9.859 17.203 30.797 1 94.56 360 GLU B CA 1
ATOM 6591 C C . GLU B 1 360 ? -10.086 16.297 32 1 94.56 360 GLU B C 1
ATOM 6593 O O . GLU B 1 360 ? -10.852 16.625 32.906 1 94.56 360 GLU B O 1
ATOM 6598 N N . VAL B 1 361 ? -9.477 15.109 31.922 1 94.06 361 VAL B N 1
ATOM 6599 C CA . VAL B 1 361 ? -9.617 14.102 32.969 1 94.06 361 VAL B CA 1
ATOM 6600 C C . VAL B 1 361 ? -8.234 13.703 33.5 1 94.06 361 VAL B C 1
ATOM 6602 O O . VAL B 1 361 ? -7.223 13.961 32.844 1 94.06 361 VAL B O 1
ATOM 6605 N N . THR B 1 362 ? -8.219 13.109 34.75 1 89.06 362 THR B N 1
ATOM 6606 C CA . THR B 1 362 ? -6.941 12.727 35.344 1 89.06 362 THR B CA 1
ATOM 6607 C C . THR B 1 362 ? -6.781 11.211 35.344 1 89.06 362 THR B C 1
ATOM 6609 O O . THR B 1 362 ? -5.672 10.695 35.188 1 89.06 362 THR B O 1
ATOM 6612 N N . ASP B 1 363 ? -7.855 10.523 35.469 1 89.69 363 ASP B N 1
ATOM 6613 C CA . ASP B 1 363 ? -7.785 9.07 35.625 1 89.69 363 ASP B CA 1
ATOM 6614 C C . ASP B 1 363 ? -7.984 8.375 34.281 1 89.69 363 ASP B C 1
ATOM 6616 O O . ASP B 1 363 ? -8.625 8.914 33.406 1 89.69 363 ASP B O 1
ATOM 6620 N N . ALA B 1 364 ? -7.402 7.184 34.031 1 90 364 ALA B N 1
ATOM 6621 C CA . ALA B 1 364 ? -7.539 6.367 32.844 1 90 364 ALA B CA 1
ATOM 6622 C C . ALA B 1 364 ? -8.953 5.82 32.688 1 90 364 ALA B C 1
ATOM 6624 O O . ALA B 1 364 ? -9.617 5.543 33.719 1 90 364 ALA B O 1
ATOM 6625 N N . PRO B 1 365 ? -9.352 5.609 31.578 1 94.25 365 PRO B N 1
ATOM 6626 C CA . PRO B 1 365 ? -8.703 5.973 30.312 1 94.25 365 PRO B CA 1
ATOM 6627 C C . PRO B 1 365 ? -8.805 7.465 30 1 94.25 365 PRO B C 1
ATOM 6629 O O . PRO B 1 365 ? -9.828 8.086 30.281 1 94.25 365 PRO B O 1
ATOM 6632 N N . LEU B 1 366 ? -7.816 8.016 29.516 1 97.69 366 LEU B N 1
ATOM 6633 C CA . LEU B 1 366 ? -7.762 9.438 29.203 1 97.69 366 LEU B CA 1
ATOM 6634 C C . LEU B 1 366 ? -8.578 9.758 27.953 1 97.69 366 LEU B C 1
ATOM 6636 O O . LEU B 1 366 ? -8.742 8.898 27.078 1 97.69 366 LEU B O 1
ATOM 6640 N N . THR B 1 367 ? -9.156 10.953 27.875 1 97.69 367 THR B N 1
ATOM 6641 C CA . THR B 1 367 ? -9.641 11.445 26.594 1 97.69 367 THR B CA 1
ATOM 6642 C C . THR B 1 367 ? -8.477 11.805 25.672 1 97.69 367 THR B C 1
ATOM 6644 O O . THR B 1 367 ? -7.352 11.992 26.141 1 97.69 367 THR B O 1
ATOM 6647 N N . SER B 1 368 ? -8.727 11.859 24.391 1 97.38 368 SER B N 1
ATOM 6648 C CA . SER B 1 368 ? -7.707 12.297 23.438 1 97.38 368 SER B CA 1
ATOM 6649 C C . SER B 1 368 ? -7.176 13.68 23.797 1 97.38 368 SER B C 1
ATOM 6651 O O . SER B 1 368 ? -5.977 13.938 23.688 1 97.38 368 SER B O 1
ATOM 6653 N N . VAL B 1 369 ? -8.07 14.586 24.219 1 97.81 369 VAL B N 1
ATOM 6654 C CA . VAL B 1 369 ? -7.684 15.945 24.578 1 97.81 369 VAL B CA 1
ATOM 6655 C C . VAL B 1 369 ? -6.668 15.906 25.719 1 97.81 369 VAL B C 1
ATOM 6657 O O . VAL B 1 369 ? -5.586 16.484 25.625 1 97.81 369 VAL B O 1
ATOM 6660 N N . THR B 1 370 ? -7 15.164 26.797 1 98.06 370 THR B N 1
ATOM 6661 C CA . THR B 1 370 ? -6.125 15.078 27.953 1 98.06 370 THR B CA 1
ATOM 6662 C C . THR B 1 370 ? -4.809 14.398 27.594 1 98.06 370 THR B C 1
ATOM 6664 O O . THR B 1 370 ? -3.74 14.828 28.047 1 98.06 370 THR B O 1
ATOM 6667 N N . ALA B 1 371 ? -4.895 13.32 26.844 1 98.44 371 ALA B N 1
ATOM 6668 C CA . ALA B 1 371 ? -3.691 12.594 26.438 1 98.44 371 ALA B CA 1
ATOM 6669 C C . ALA B 1 371 ? -2.756 13.492 25.625 1 98.44 371 ALA B C 1
ATOM 6671 O O . ALA B 1 371 ? -1.547 13.516 25.859 1 98.44 371 ALA B O 1
ATOM 6672 N N . LEU B 1 372 ? -3.287 14.203 24.641 1 98.38 372 LEU B N 1
ATOM 6673 C CA . LEU B 1 372 ? -2.51 15.086 23.766 1 98.38 372 LEU B CA 1
ATOM 6674 C C . LEU B 1 372 ? -1.866 16.203 24.578 1 98.38 372 LEU B C 1
ATOM 6676 O O . LEU B 1 372 ? -0.685 16.516 24.391 1 98.38 372 LEU B O 1
ATOM 6680 N N . GLU B 1 373 ? -2.645 16.844 25.453 1 97.88 373 GLU B N 1
ATOM 6681 C CA . GLU B 1 373 ? -2.119 17.922 26.297 1 97.88 373 GLU B CA 1
ATOM 6682 C C . GLU B 1 373 ? -1 17.406 27.203 1 97.88 373 GLU B C 1
ATOM 6684 O O . GLU B 1 373 ? 0.016 18.094 27.375 1 97.88 373 GLU B O 1
ATOM 6689 N N . THR B 1 374 ? -1.231 16.219 27.766 1 98.31 374 THR B N 1
ATOM 6690 C CA . THR B 1 374 ? -0.25 15.609 28.656 1 98.31 374 THR B CA 1
ATOM 6691 C C . THR B 1 374 ? 1.06 15.344 27.922 1 98.31 374 THR B C 1
ATOM 6693 O O . THR B 1 374 ? 2.139 15.641 28.438 1 98.31 374 THR B O 1
ATOM 6696 N N . VAL B 1 375 ? 0.957 14.758 26.703 1 98.69 375 VAL B N 1
ATOM 6697 C CA . VAL B 1 375 ? 2.141 14.492 25.891 1 98.69 375 VAL B CA 1
ATOM 6698 C C . VAL B 1 375 ? 2.854 15.805 25.562 1 98.69 375 VAL B C 1
ATOM 6700 O O . VAL B 1 375 ? 4.078 15.898 25.703 1 98.69 375 VAL B O 1
ATOM 6703 N N . ARG B 1 376 ? 2.141 16.812 25.141 1 98.31 376 ARG B N 1
ATOM 6704 C CA . ARG B 1 376 ? 2.738 18.078 24.75 1 98.31 376 ARG B CA 1
ATOM 6705 C C . ARG B 1 376 ? 3.49 18.703 25.922 1 98.31 376 ARG B C 1
ATOM 6707 O O . ARG B 1 376 ? 4.594 19.234 25.75 1 98.31 376 ARG B O 1
ATOM 6714 N N . ASP B 1 377 ? 2.877 18.656 27.094 1 97 377 ASP B N 1
ATOM 6715 C CA . ASP B 1 377 ? 3.465 19.25 28.297 1 97 377 ASP B CA 1
ATOM 6716 C C . ASP B 1 377 ? 4.789 18.562 28.641 1 97 377 ASP B C 1
ATOM 6718 O O . ASP B 1 377 ? 5.664 19.188 29.266 1 97 377 ASP B O 1
ATOM 6722 N N . ALA B 1 378 ? 4.914 17.359 28.219 1 98.31 378 ALA B N 1
ATOM 6723 C CA . ALA B 1 378 ? 6.105 16.578 28.547 1 98.31 378 ALA B CA 1
ATOM 6724 C C . ALA B 1 378 ? 7.223 16.844 27.531 1 98.31 378 ALA B C 1
ATOM 6726 O O . ALA B 1 378 ? 8.359 16.391 27.734 1 98.31 378 ALA B O 1
ATOM 6727 N N . LEU B 1 379 ? 6.973 17.562 26.484 1 98.12 379 LEU B N 1
ATOM 6728 C CA . LEU B 1 379 ? 7.926 17.766 25.391 1 98.12 379 LEU B CA 1
ATOM 6729 C C . LEU B 1 379 ? 8.523 19.172 25.438 1 98.12 379 LEU B C 1
ATOM 6731 O O . LEU B 1 379 ? 7.863 20.109 25.891 1 98.12 379 LEU B O 1
ATOM 6735 N N . SER B 1 380 ? 9.742 19.328 24.984 1 97 380 SER B N 1
ATOM 6736 C CA . SER B 1 380 ? 10.312 20.656 24.781 1 97 380 SER B CA 1
ATOM 6737 C C . SER B 1 380 ? 9.641 21.375 23.609 1 97 380 SER B C 1
ATOM 6739 O O . SER B 1 380 ? 8.992 20.734 22.781 1 97 380 SER B O 1
ATOM 6741 N N . ARG B 1 381 ? 9.836 22.625 23.594 1 95.25 381 ARG B N 1
ATOM 6742 C CA . ARG B 1 381 ? 9.281 23.484 22.547 1 95.25 381 ARG B CA 1
ATOM 6743 C C . ARG B 1 381 ? 9.789 23.078 21.172 1 95.25 381 ARG B C 1
ATOM 6745 O O . ARG B 1 381 ? 9.062 23.156 20.188 1 95.25 381 ARG B O 1
ATOM 6752 N N . GLU B 1 382 ? 10.945 22.5 21.141 1 95.31 382 GLU B N 1
ATOM 6753 C CA . GLU B 1 382 ? 11.656 22.25 19.891 1 95.31 382 GLU B CA 1
ATOM 6754 C C . GLU B 1 382 ? 11.383 20.844 19.359 1 95.31 382 GLU B C 1
ATOM 6756 O O . GLU B 1 382 ? 11.742 20.516 18.234 1 95.31 382 GLU B O 1
ATOM 6761 N N . THR B 1 383 ? 10.695 20.031 20.141 1 98.06 383 THR B N 1
ATOM 6762 C CA . THR B 1 383 ? 10.438 18.656 19.75 1 98.06 383 THR B CA 1
ATOM 6763 C C . THR B 1 383 ? 9.711 18.609 18.406 1 98.06 383 THR B C 1
ATOM 6765 O O . THR B 1 383 ? 8.75 19.359 18.188 1 98.06 383 THR B O 1
ATOM 6768 N N . VAL B 1 384 ? 10.242 17.781 17.438 1 98.38 384 VAL B N 1
ATOM 6769 C CA . VAL B 1 384 ? 9.586 17.531 16.156 1 98.38 384 VAL B CA 1
ATOM 6770 C C . VAL B 1 384 ? 8.516 16.453 16.328 1 98.38 384 VAL B C 1
ATOM 6772 O O . VAL B 1 384 ? 8.781 15.383 16.875 1 98.38 384 VAL B O 1
ATOM 6775 N N . VAL B 1 385 ? 7.328 16.766 15.914 1 98.69 385 VAL B N 1
ATOM 6776 C CA . VAL B 1 385 ? 6.203 15.852 16.094 1 98.69 385 VAL B CA 1
ATOM 6777 C C . VAL B 1 385 ? 5.637 15.438 14.742 1 98.69 385 VAL B C 1
ATOM 6779 O O . VAL B 1 385 ? 5.367 16.281 13.891 1 98.69 385 VAL B O 1
ATOM 6782 N N . ALA B 1 386 ? 5.57 14.148 14.5 1 98.44 386 ALA B N 1
ATOM 6783 C CA . ALA B 1 386 ? 4.867 13.578 13.352 1 98.44 386 ALA B CA 1
ATOM 6784 C C . ALA B 1 386 ? 3.543 12.953 13.773 1 98.44 386 ALA B C 1
ATOM 6786 O O . ALA B 1 386 ? 3.521 11.984 14.539 1 98.44 386 ALA B O 1
ATOM 6787 N N . ALA B 1 387 ? 2.484 13.484 13.289 1 98.44 387 ALA B N 1
ATOM 6788 C CA . ALA B 1 387 ? 1.16 13.023 13.703 1 98.44 387 ALA B CA 1
ATOM 6789 C C . ALA B 1 387 ? 0.489 12.227 12.586 1 98.44 387 ALA B C 1
ATOM 6791 O O . ALA B 1 387 ? 0.472 12.648 11.43 1 98.44 387 ALA B O 1
ATOM 6792 N N . ASP B 1 388 ? -0.065 11.062 12.93 1 98.31 388 ASP B N 1
ATOM 6793 C CA . ASP B 1 388 ? -0.86 10.234 12.031 1 98.31 388 ASP B CA 1
ATOM 6794 C C . ASP B 1 388 ? -2.238 10.844 11.797 1 98.31 388 ASP B C 1
ATOM 6796 O O . ASP B 1 388 ? -2.545 11.922 12.32 1 98.31 388 ASP B O 1
ATOM 6800 N N . ALA B 1 389 ? -3.01 10.242 10.914 1 96.44 389 ALA B N 1
ATOM 6801 C CA . ALA B 1 389 ? -4.422 10.586 10.75 1 96.44 389 ALA B CA 1
ATOM 6802 C C . ALA B 1 389 ? -5.289 9.789 11.727 1 96.44 389 ALA B C 1
ATOM 6804 O O . ALA B 1 389 ? -4.844 8.797 12.297 1 96.44 389 ALA B O 1
ATOM 6805 N N . GLY B 1 390 ? -6.523 10.211 11.922 1 94.5 390 GLY B N 1
ATOM 6806 C CA . GLY B 1 390 ? -7.457 9.57 12.836 1 94.5 390 GLY B CA 1
ATOM 6807 C C . GLY B 1 390 ? -8.156 10.547 13.758 1 94.5 390 GLY B C 1
ATOM 6808 O O . GLY B 1 390 ? -7.973 11.758 13.641 1 94.5 390 GLY B O 1
ATOM 6809 N N . GLY B 1 391 ? -8.961 9.977 14.664 1 94.44 391 GLY B N 1
ATOM 6810 C CA . GLY B 1 391 ? -9.734 10.805 15.578 1 94.44 391 GLY B CA 1
ATOM 6811 C C . GLY B 1 391 ? -8.859 11.648 16.484 1 94.44 391 GLY B C 1
ATOM 6812 O O . GLY B 1 391 ? -9.141 12.836 16.703 1 94.44 391 GLY B O 1
ATOM 6813 N N . PHE B 1 392 ? -7.773 11.109 17.047 1 96.56 392 PHE B N 1
ATOM 6814 C CA . PHE B 1 392 ? -6.879 11.852 17.922 1 96.56 392 PHE B CA 1
ATOM 6815 C C . PHE B 1 392 ? -6.277 13.047 17.188 1 96.56 392 PHE B C 1
ATOM 6817 O O . PHE B 1 392 ? -6.074 14.109 17.781 1 96.56 392 PHE B O 1
ATOM 6824 N N . ARG B 1 393 ? -5.973 12.828 15.914 1 96.44 393 ARG B N 1
ATOM 6825 C CA . ARG B 1 393 ? -5.359 13.883 15.102 1 96.44 393 ARG B CA 1
ATOM 6826 C C . ARG B 1 393 ? -6.316 15.055 14.922 1 96.44 393 ARG B C 1
ATOM 6828 O O . ARG B 1 393 ? -5.883 16.203 14.859 1 96.44 393 ARG B O 1
ATOM 6835 N N . VAL B 1 394 ? -7.609 14.75 14.758 1 96.5 394 VAL B N 1
ATOM 6836 C CA . VAL B 1 394 ? -8.594 15.812 14.633 1 96.5 394 VAL B CA 1
ATOM 6837 C C . VAL B 1 394 ? -8.594 16.672 15.906 1 96.5 394 VAL B C 1
ATOM 6839 O O . VAL B 1 394 ? -8.625 17.891 15.828 1 96.5 394 VAL B O 1
ATOM 6842 N N . TRP B 1 395 ? -8.484 16.016 17.047 1 97.31 395 TRP B N 1
ATOM 6843 C CA . TRP B 1 395 ? -8.305 16.734 18.297 1 97.31 395 TRP B CA 1
ATOM 6844 C C . TRP B 1 395 ? -6.969 17.469 18.312 1 97.31 395 TRP B C 1
ATOM 6846 O O . TRP B 1 395 ? -6.875 18.594 18.828 1 97.31 395 TRP B O 1
ATOM 6856 N N . GLY B 1 396 ? -5.949 16.812 17.812 1 97.19 396 GLY B N 1
ATOM 6857 C CA . GLY B 1 396 ? -4.602 17.344 17.812 1 97.19 396 GLY B CA 1
ATOM 6858 C C . GLY B 1 396 ? -4.477 18.656 17.031 1 97.19 396 GLY B C 1
ATOM 6859 O O . GLY B 1 396 ? -3.629 19.484 17.359 1 97.19 396 GLY B O 1
ATOM 6860 N N . LEU B 1 397 ? -5.34 18.875 16.031 1 96.88 397 LEU B N 1
ATOM 6861 C CA . LEU B 1 397 ? -5.316 20.109 15.258 1 96.88 397 LEU B CA 1
ATOM 6862 C C . LEU B 1 397 ? -5.68 21.312 16.125 1 96.88 397 LEU B C 1
ATOM 6864 O O . LEU B 1 397 ? -5.227 22.422 15.875 1 96.88 397 LEU B O 1
ATOM 6868 N N . ASN B 1 398 ? -6.398 21.078 17.219 1 94.88 398 ASN B N 1
ATOM 6869 C CA . ASN B 1 398 ? -6.867 22.156 18.078 1 94.88 398 ASN B CA 1
ATOM 6870 C C . ASN B 1 398 ? -6.191 22.125 19.438 1 94.88 398 ASN B C 1
ATOM 6872 O O . ASN B 1 398 ? -5.902 23.172 20.016 1 94.88 398 ASN B O 1
ATOM 6876 N N . ALA B 1 399 ? -5.84 20.953 19.891 1 96.44 399 ALA B N 1
ATOM 6877 C CA . ALA B 1 399 ? -5.488 20.812 21.297 1 96.44 399 ALA B CA 1
ATOM 6878 C C . ALA B 1 399 ? -3.984 20.594 21.469 1 96.44 399 ALA B C 1
ATOM 6880 O O . ALA B 1 399 ? -3.473 20.609 22.594 1 96.44 399 ALA B O 1
ATOM 6881 N N . PHE B 1 400 ? -3.26 20.391 20.469 1 97.94 400 PHE B N 1
ATOM 6882 C CA . PHE B 1 400 ? -1.822 20.156 20.516 1 97.94 400 PHE B CA 1
ATOM 6883 C C . PHE B 1 400 ? -1.058 21.312 19.891 1 97.94 400 PHE B C 1
ATOM 6885 O O . PHE B 1 400 ? -0.909 21.391 18.672 1 97.94 400 PHE B O 1
ATOM 6892 N N . PRO B 1 401 ? -0.496 22.234 20.672 1 97.31 401 PRO B N 1
ATOM 6893 C CA . PRO B 1 401 ? 0.182 23.406 20.109 1 97.31 401 PRO B CA 1
ATOM 6894 C C . PRO B 1 401 ? 1.462 23.047 19.359 1 97.31 401 PRO B C 1
ATOM 6896 O O . PRO B 1 401 ? 2.195 22.156 19.781 1 97.31 401 PRO B O 1
ATOM 6899 N N . ALA B 1 402 ? 1.688 23.672 18.281 1 97.25 402 ALA B N 1
ATOM 6900 C CA . ALA B 1 402 ? 2.934 23.656 17.531 1 97.25 402 ALA B CA 1
ATOM 6901 C C . ALA B 1 402 ? 3.666 24.984 17.625 1 97.25 402 ALA B C 1
ATOM 6903 O O . ALA B 1 402 ? 3.035 26.047 17.641 1 97.25 402 ALA B O 1
ATOM 6904 N N . TYR B 1 403 ? 5.059 24.984 17.609 1 97.12 403 TYR B N 1
ATOM 6905 C CA . TYR B 1 403 ? 5.781 26.219 17.938 1 97.12 403 TYR B CA 1
ATOM 6906 C C . TYR B 1 403 ? 6.695 26.625 16.797 1 97.12 403 TYR B C 1
ATOM 6908 O O . TYR B 1 403 ? 7.316 27.688 16.844 1 97.12 403 TYR B O 1
ATOM 6916 N N . GLY B 1 404 ? 6.742 25.812 15.773 1 96.38 404 GLY B N 1
ATOM 6917 C CA . GLY B 1 404 ? 7.551 26.125 14.602 1 96.38 404 GLY B CA 1
ATOM 6918 C C . GLY B 1 404 ? 6.992 25.531 13.32 1 96.38 404 GLY B C 1
ATOM 6919 O O . GLY B 1 404 ? 6.207 24.594 13.352 1 96.38 404 GLY B O 1
ATOM 6920 N N . PRO B 1 405 ? 7.414 26.109 12.18 1 96 405 PRO B N 1
ATOM 6921 C CA . PRO B 1 405 ? 6.855 25.688 10.891 1 96 405 PRO B CA 1
ATOM 6922 C C . PRO B 1 405 ? 7.258 24.266 10.516 1 96 405 PRO B C 1
ATOM 6924 O O . PRO B 1 405 ? 6.625 23.641 9.656 1 96 405 PRO B O 1
ATOM 6927 N N . ARG B 1 406 ? 8.273 23.75 11.156 1 96.38 406 ARG B N 1
ATOM 6928 C CA . ARG B 1 406 ? 8.75 22.422 10.781 1 96.38 406 ARG B CA 1
ATOM 6929 C C . ARG B 1 406 ? 8.766 21.469 11.977 1 96.38 406 ARG B C 1
ATOM 6931 O O . ARG B 1 406 ? 9.344 20.391 11.914 1 96.38 406 ARG B O 1
ATOM 6938 N N . SER B 1 407 ? 8.18 21.891 13.086 1 95.94 407 SER B N 1
ATOM 6939 C CA . SER B 1 407 ? 8.219 21.078 14.305 1 95.94 407 SER B CA 1
ATOM 6940 C C . SER B 1 407 ? 6.969 20.234 14.445 1 95.94 407 SER B C 1
ATOM 6942 O O . SER B 1 407 ? 6.848 19.453 15.391 1 95.94 407 SER B O 1
ATOM 6944 N N . TYR B 1 408 ? 6.051 20.344 13.539 1 97.06 408 TYR B N 1
ATOM 6945 C CA . TYR B 1 408 ? 4.82 19.562 13.531 1 97.06 408 TYR B CA 1
ATOM 6946 C C . TYR B 1 408 ? 4.402 19.203 12.109 1 97.06 408 TYR B C 1
ATOM 6948 O O . TYR B 1 408 ? 4.207 20.078 11.273 1 97.06 408 TYR B O 1
ATOM 6956 N N . VAL B 1 409 ? 4.309 17.922 11.922 1 94.69 409 VAL B N 1
ATOM 6957 C CA . VAL B 1 409 ? 3.895 17.516 10.578 1 94.69 409 VAL B CA 1
ATOM 6958 C C . VAL B 1 409 ? 2.715 16.547 10.672 1 94.69 409 VAL B C 1
ATOM 6960 O O . VAL B 1 409 ? 2.693 15.664 11.523 1 94.69 409 VAL B O 1
ATOM 6963 N N . ASN B 1 410 ? 1.706 16.828 9.859 1 94.31 410 ASN B N 1
ATOM 6964 C CA . ASN B 1 410 ? 0.569 15.938 9.641 1 94.31 410 ASN B CA 1
ATOM 6965 C C . ASN B 1 410 ? 0.114 15.953 8.188 1 94.31 410 ASN B C 1
ATOM 6967 O O . ASN B 1 410 ? 0.363 16.922 7.465 1 94.31 410 ASN B O 1
ATOM 6971 N N . PRO B 1 411 ? -0.483 14.891 7.754 1 94.19 411 PRO B N 1
ATOM 6972 C CA . PRO B 1 411 ? -0.895 14.875 6.348 1 94.19 411 PRO B CA 1
ATOM 6973 C C . PRO B 1 411 ? -1.989 15.891 6.039 1 94.19 411 PRO B C 1
ATOM 6975 O O . PRO B 1 411 ? -2.844 16.156 6.887 1 94.19 411 PRO B O 1
ATOM 6978 N N . GLY B 1 412 ? -1.97 16.484 4.809 1 94.88 412 GLY B N 1
ATOM 6979 C CA . GLY B 1 412 ? -2.996 17.406 4.34 1 94.88 412 GLY B CA 1
ATOM 6980 C C . GLY B 1 412 ? -4.297 16.719 3.977 1 94.88 412 GLY B C 1
ATOM 6981 O O . GLY B 1 412 ? -4.789 15.867 4.727 1 94.88 412 GLY B O 1
ATOM 6982 N N . SER B 1 413 ? -4.855 17.094 2.85 1 94.81 413 SER B N 1
ATOM 6983 C CA . SER B 1 413 ? -6.18 16.625 2.457 1 94.81 413 SER B CA 1
ATOM 6984 C C . SER B 1 413 ? -6.16 15.148 2.096 1 94.81 413 SER B C 1
ATOM 6986 O O . SER B 1 413 ? -7.207 14.492 2.08 1 94.81 413 SER B O 1
ATOM 6988 N N . TRP B 1 414 ? -5.012 14.633 1.802 1 96.06 414 TRP B N 1
ATOM 6989 C CA . TRP B 1 414 ? -4.898 13.203 1.504 1 96.06 414 TRP B CA 1
ATOM 6990 C C . TRP B 1 414 ? -5.262 12.367 2.723 1 96.06 414 TRP B C 1
ATOM 6992 O O . TRP B 1 414 ? -5.863 11.297 2.592 1 96.06 414 TRP B O 1
ATOM 7002 N N . ALA B 1 415 ? -4.871 12.812 3.93 1 94.75 415 ALA B N 1
ATOM 7003 C CA . ALA B 1 415 ? -5.316 12.312 5.227 1 94.75 415 ALA B CA 1
ATOM 7004 C C . ALA B 1 415 ? -5.195 10.789 5.301 1 94.75 415 ALA B C 1
ATOM 7006 O O . ALA B 1 415 ? -6.148 10.102 5.672 1 94.75 415 ALA B O 1
ATOM 7007 N N . THR B 1 416 ? -4.094 10.219 4.926 1 95.94 416 THR B N 1
ATOM 7008 C CA . THR B 1 416 ? -3.891 8.773 4.953 1 95.94 416 THR B CA 1
ATOM 7009 C C . THR B 1 416 ? -3.521 8.305 6.359 1 95.94 416 THR B C 1
ATOM 7011 O O . THR B 1 416 ? -2.742 8.961 7.055 1 95.94 416 THR B O 1
ATOM 7014 N N . MET B 1 417 ? -4.195 7.281 6.844 1 96.81 417 MET B N 1
ATOM 7015 C CA . MET B 1 417 ? -3.783 6.617 8.078 1 96.81 417 MET B CA 1
ATOM 7016 C C . MET B 1 417 ? -2.49 5.836 7.871 1 96.81 417 MET B C 1
ATOM 7018 O O . MET B 1 417 ? -2.191 5.402 6.758 1 96.81 417 MET B O 1
ATOM 7022 N N . GLY B 1 418 ? -1.737 5.645 8.938 1 97.69 418 GLY B N 1
ATOM 7023 C CA . GLY B 1 418 ? -0.524 4.844 8.867 1 97.69 418 GLY B CA 1
ATOM 7024 C C . GLY B 1 418 ? 0.695 5.645 8.445 1 97.69 418 GLY B C 1
ATOM 7025 O O . GLY B 1 418 ? 1.732 5.07 8.109 1 97.69 418 GLY B O 1
ATOM 7026 N N . THR B 1 419 ? 0.575 6.953 8.422 1 97.75 419 THR B N 1
ATOM 7027 C CA . THR B 1 419 ? 1.66 7.832 8.008 1 97.75 419 THR B CA 1
ATOM 7028 C C . THR B 1 419 ? 2.537 8.211 9.195 1 97.75 419 THR B C 1
ATOM 7030 O O . THR B 1 419 ? 3.688 8.617 9.023 1 97.75 419 THR B O 1
ATOM 7033 N N . GLY B 1 420 ? 2.09 8.109 10.445 1 98.44 420 GLY B N 1
ATOM 7034 C CA . GLY B 1 420 ? 2.76 8.625 11.633 1 98.44 420 GLY B CA 1
ATOM 7035 C C . GLY B 1 420 ? 4.168 8.086 11.805 1 98.44 420 GLY B C 1
ATOM 7036 O O . GLY B 1 420 ? 5.141 8.828 11.68 1 98.44 420 GLY B O 1
ATOM 7037 N N . LEU B 1 421 ? 4.273 6.797 11.969 1 98.81 421 LEU B N 1
ATOM 7038 C CA . LEU B 1 421 ? 5.566 6.188 12.258 1 98.81 421 LEU B CA 1
ATOM 7039 C C . LEU B 1 421 ? 6.52 6.344 11.078 1 98.81 421 LEU B C 1
ATOM 7041 O O . LEU B 1 421 ? 7.66 6.773 11.25 1 98.81 421 LEU B O 1
ATOM 7045 N N . PRO B 1 422 ? 6.102 6.062 9.797 1 98.88 422 PRO B N 1
ATOM 7046 C CA . PRO B 1 422 ? 7.02 6.281 8.68 1 98.88 422 PRO B CA 1
ATOM 7047 C C . PRO B 1 422 ? 7.516 7.723 8.594 1 98.88 422 PRO B C 1
ATOM 7049 O O . PRO B 1 422 ? 8.711 7.957 8.406 1 98.88 422 PRO B O 1
ATOM 7052 N N . SER B 1 423 ? 6.594 8.695 8.75 1 98.75 423 SER B N 1
ATOM 7053 C CA . SER B 1 423 ? 7.031 10.086 8.703 1 98.75 423 SER B CA 1
ATOM 7054 C C . SER B 1 423 ? 7.957 10.414 9.875 1 98.75 423 SER B C 1
ATOM 7056 O O . SER B 1 423 ? 8.883 11.219 9.727 1 98.75 423 SER B O 1
ATOM 7058 N N . GLY B 1 424 ? 7.695 9.844 11.07 1 98.88 424 GLY B N 1
ATOM 7059 C CA . GLY B 1 424 ? 8.594 10.008 12.203 1 98.88 424 GLY B CA 1
ATOM 7060 C C . GLY B 1 424 ? 9.984 9.477 11.945 1 98.88 424 GLY B C 1
ATOM 7061 O O . GLY B 1 424 ? 10.977 10.094 12.344 1 98.88 424 GLY B O 1
ATOM 7062 N N . ILE B 1 425 ? 10.086 8.336 11.273 1 98.94 425 ILE B N 1
ATOM 7063 C CA . ILE B 1 425 ? 11.367 7.762 10.898 1 98.94 425 ILE B CA 1
ATOM 7064 C C . ILE B 1 425 ? 12.117 8.734 9.984 1 98.94 425 ILE B C 1
ATOM 7066 O O . ILE B 1 425 ? 13.289 9.039 10.227 1 98.94 425 ILE B O 1
ATOM 7070 N N . GLY B 1 426 ? 11.406 9.203 8.93 1 98.88 426 GLY B N 1
ATOM 7071 C CA . GLY B 1 426 ? 12.008 10.203 8.07 1 98.88 426 GLY B CA 1
ATOM 7072 C C . GLY B 1 426 ? 12.453 11.445 8.82 1 98.88 426 GLY B C 1
ATOM 7073 O O . GLY B 1 426 ? 13.547 11.969 8.57 1 98.88 426 GLY B O 1
ATOM 7074 N N . ALA B 1 427 ? 11.609 11.906 9.734 1 98.81 427 ALA B N 1
ATOM 7075 C CA . ALA B 1 427 ? 11.906 13.102 10.531 1 98.81 427 ALA B CA 1
ATOM 7076 C C . ALA B 1 427 ? 13.156 12.898 11.375 1 98.81 427 ALA B C 1
ATOM 7078 O O . ALA B 1 427 ? 13.992 13.805 11.484 1 98.81 427 ALA B O 1
ATOM 7079 N N . GLN B 1 428 ? 13.289 11.711 12 1 98.81 428 GLN B N 1
ATOM 7080 C CA . GLN B 1 428 ? 14.453 11.461 12.844 1 98.81 428 GLN B CA 1
ATOM 7081 C C . GLN B 1 428 ? 15.727 11.391 12.008 1 98.81 428 GLN B C 1
ATOM 7083 O O . GLN B 1 428 ? 16.781 11.867 12.43 1 98.81 428 GLN B O 1
ATOM 7088 N N . VAL B 1 429 ? 15.648 10.781 10.82 1 98.69 429 VAL B N 1
ATOM 7089 C CA . VAL B 1 429 ? 16.781 10.727 9.906 1 98.69 429 VAL B CA 1
ATOM 7090 C C . VAL B 1 429 ? 17.203 12.148 9.531 1 98.69 429 VAL B C 1
ATOM 7092 O O . VAL B 1 429 ? 18.391 12.445 9.445 1 98.69 429 VAL B O 1
ATOM 7095 N N . ALA B 1 430 ? 16.25 13.055 9.344 1 98.31 430 ALA B N 1
ATOM 7096 C CA . ALA B 1 430 ? 16.5 14.43 8.914 1 98.31 430 ALA B CA 1
ATOM 7097 C C . ALA B 1 430 ? 17.016 15.281 10.07 1 98.31 430 ALA B C 1
ATOM 7099 O O . ALA B 1 430 ? 17.719 16.266 9.859 1 98.31 430 ALA B O 1
ATOM 7100 N N . ASN B 1 431 ? 16.609 14.945 11.305 1 97.75 431 ASN B N 1
ATOM 7101 C CA . ASN B 1 431 ? 16.922 15.695 12.516 1 97.75 431 ASN B CA 1
ATOM 7102 C C . ASN B 1 431 ? 17.562 14.812 13.578 1 97.75 431 ASN B C 1
ATOM 7104 O O . ASN B 1 431 ? 16.984 14.609 14.648 1 97.75 431 ASN B O 1
ATOM 7108 N N . PRO B 1 432 ? 18.75 14.359 13.359 1 97.19 432 PRO B N 1
ATOM 7109 C CA . PRO B 1 432 ? 19.359 13.344 14.227 1 97.19 432 PRO B CA 1
ATOM 7110 C C . PRO B 1 432 ? 19.594 13.852 15.648 1 97.19 432 PRO B C 1
ATOM 7112 O O . PRO B 1 432 ? 19.656 13.047 16.594 1 97.19 432 PRO B O 1
ATOM 7115 N N . ASP B 1 433 ? 19.609 15.195 15.836 1 96 433 ASP B N 1
ATOM 7116 C CA . ASP B 1 433 ? 19.938 15.742 17.141 1 96 433 ASP B CA 1
ATOM 7117 C C . ASP B 1 433 ? 18.688 16.25 17.859 1 96 433 ASP B C 1
ATOM 7119 O O . ASP B 1 433 ? 18.766 16.703 19 1 96 433 ASP B O 1
ATOM 7123 N N . GLU B 1 434 ? 17.547 16.219 17.203 1 96.88 434 GLU B N 1
ATOM 7124 C CA . GLU B 1 434 ? 16.297 16.688 17.797 1 96.88 434 GLU B CA 1
ATOM 7125 C C . GLU B 1 434 ? 15.484 15.523 18.359 1 96.88 434 GLU B C 1
ATOM 7127 O O . GLU B 1 434 ? 15.633 14.383 17.906 1 96.88 434 GLU B O 1
ATOM 7132 N N . ASP B 1 435 ? 14.727 15.812 19.391 1 98.25 435 ASP B N 1
ATOM 7133 C CA . ASP B 1 435 ? 13.711 14.852 19.812 1 98.25 435 ASP B CA 1
ATOM 7134 C C . ASP B 1 435 ? 12.586 14.742 18.797 1 98.25 435 ASP B C 1
ATOM 7136 O O . ASP B 1 435 ? 12.078 15.758 18.312 1 98.25 435 ASP B O 1
ATOM 7140 N N . VAL B 1 436 ? 12.305 13.539 18.359 1 98.81 436 VAL B N 1
ATOM 7141 C CA . VAL B 1 436 ? 11.211 13.289 17.422 1 98.81 436 VAL B CA 1
ATOM 7142 C C . VAL B 1 436 ? 10.156 12.406 18.094 1 98.81 436 VAL B C 1
ATOM 7144 O O . VAL B 1 436 ? 10.477 11.344 18.641 1 98.81 436 VAL B O 1
ATOM 7147 N N . VAL B 1 437 ? 8.883 12.805 18.078 1 98.94 437 VAL B N 1
ATOM 7148 C CA . VAL B 1 437 ? 7.77 12.07 18.672 1 98.94 437 VAL B CA 1
ATOM 7149 C C . VAL B 1 437 ? 6.707 11.789 17.625 1 98.94 437 VAL B C 1
ATOM 7151 O O . VAL B 1 437 ? 6.34 12.688 16.844 1 98.94 437 VAL B O 1
ATOM 7154 N N . VAL B 1 438 ? 6.316 10.562 17.562 1 98.88 438 VAL B N 1
ATOM 7155 C CA . VAL B 1 438 ? 5.215 10.133 16.719 1 98.88 438 VAL B CA 1
ATOM 7156 C C . VAL B 1 438 ? 3.932 10.047 17.531 1 98.88 438 VAL B C 1
ATOM 7158 O O . VAL B 1 438 ? 3.914 9.438 18.609 1 98.88 438 VAL B O 1
ATOM 7161 N N . LEU B 1 439 ? 2.887 10.68 17.094 1 98.88 439 LEU B N 1
ATOM 7162 C CA . LEU B 1 439 ? 1.544 10.516 17.641 1 98.88 439 LEU B CA 1
ATOM 7163 C C . LEU B 1 439 ? 0.679 9.68 16.688 1 98.88 439 LEU B C 1
ATOM 7165 O O . LEU B 1 439 ? 0.533 10.016 15.516 1 98.88 439 LEU B O 1
ATOM 7169 N N . THR B 1 440 ? 0.156 8.617 17.219 1 98.75 440 THR B N 1
ATOM 7170 C CA . THR B 1 440 ? -0.642 7.746 16.375 1 98.75 440 THR B CA 1
ATOM 7171 C C . THR B 1 440 ? -1.757 7.082 17.172 1 98.75 440 THR B C 1
ATOM 7173 O O . THR B 1 440 ? -1.642 6.918 18.391 1 98.75 440 THR B O 1
ATOM 7176 N N . GLY B 1 441 ? -2.932 6.867 16.516 1 98.25 441 GLY B N 1
ATOM 7177 C CA . GLY B 1 441 ? -3.936 5.961 17.047 1 98.25 441 GLY B CA 1
ATOM 7178 C C . GLY B 1 441 ? -3.637 4.5 16.766 1 98.25 441 GLY B C 1
ATOM 7179 O O . GLY B 1 441 ? -2.834 4.188 15.891 1 98.25 441 GLY B O 1
ATOM 7180 N N . ASP B 1 442 ? -4.309 3.602 17.547 1 97.88 442 ASP B N 1
ATOM 7181 C CA . ASP B 1 442 ? -4 2.182 17.391 1 97.88 442 ASP B CA 1
ATOM 7182 C C . ASP B 1 442 ? -4.391 1.685 16 1 97.88 442 ASP B C 1
ATOM 7184 O O . ASP B 1 442 ? -3.682 0.87 15.406 1 97.88 442 ASP B O 1
ATOM 7188 N N . GLY B 1 443 ? -5.5 2.18 15.398 1 97.19 443 GLY B N 1
ATOM 7189 C CA . GLY B 1 443 ? -5.887 1.782 14.055 1 97.19 443 GLY B CA 1
ATOM 7190 C C . GLY B 1 443 ? -4.871 2.174 13 1 97.19 443 GLY B C 1
ATOM 7191 O O . GLY B 1 443 ? -4.492 1.355 12.156 1 97.19 443 GLY B O 1
ATOM 7192 N N . GLY B 1 444 ? -4.473 3.488 12.984 1 97.81 444 GLY B N 1
ATOM 7193 C CA . GLY B 1 444 ? -3.453 3.953 12.055 1 97.81 444 GLY B CA 1
ATOM 7194 C C . GLY B 1 444 ? -2.107 3.283 12.266 1 97.81 444 GLY B C 1
ATOM 7195 O O . GLY B 1 444 ? -1.414 2.957 11.297 1 97.81 444 GLY B O 1
ATOM 7196 N N . PHE B 1 445 ? -1.761 3.004 13.547 1 98.69 445 PHE B N 1
ATOM 7197 C CA . PHE B 1 445 ? -0.493 2.363 13.883 1 98.69 445 PHE B CA 1
ATOM 7198 C C . PHE B 1 445 ? -0.43 0.954 13.305 1 98.69 445 PHE B C 1
ATOM 7200 O O . PHE B 1 445 ? 0.609 0.533 12.789 1 98.69 445 PHE B O 1
ATOM 7207 N N . MET B 1 446 ? -1.498 0.285 13.344 1 98.44 446 MET B N 1
ATOM 7208 C CA . MET B 1 446 ? -1.562 -1.075 12.82 1 98.44 446 MET B CA 1
ATOM 7209 C C . MET B 1 446 ? -1.246 -1.099 11.328 1 98.44 446 MET B C 1
ATOM 7211 O O . MET B 1 446 ? -0.746 -2.098 10.812 1 98.44 446 MET B O 1
ATOM 7215 N N . MET B 1 447 ? -1.458 -0.028 10.648 1 98.31 447 MET B N 1
ATOM 7216 C CA . MET B 1 447 ? -1.229 0.016 9.211 1 98.31 447 MET B CA 1
ATOM 7217 C C . MET B 1 447 ? 0.259 0.132 8.898 1 98.31 447 MET B C 1
ATOM 7219 O O . MET B 1 447 ? 0.674 -0.06 7.754 1 98.31 447 MET B O 1
ATOM 7223 N N . CYS B 1 448 ? 1.104 0.439 9.898 1 98.38 448 CYS B N 1
ATOM 7224 C CA . CYS B 1 448 ? 2.523 0.626 9.617 1 98.38 448 CYS B CA 1
ATOM 7225 C C . CYS B 1 448 ? 3.381 -0.014 10.703 1 98.38 448 CYS B C 1
ATOM 7227 O O . CYS B 1 448 ? 4.527 0.39 10.914 1 98.38 448 CYS B O 1
ATOM 7229 N N . ILE 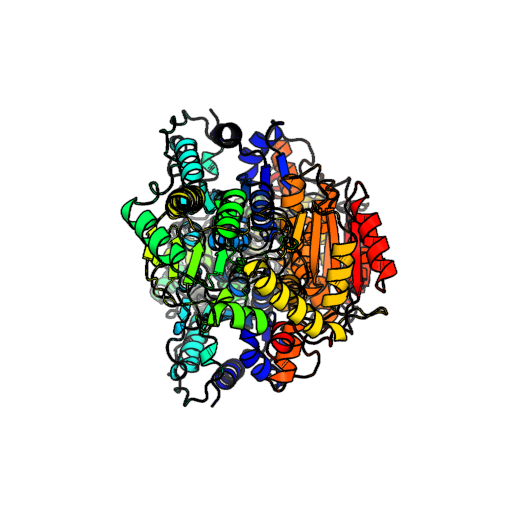B 1 449 ? 2.938 -1.02 11.445 1 98.31 449 ILE B N 1
ATOM 7230 C CA . ILE B 1 449 ? 3.627 -1.61 12.586 1 98.31 449 ILE B CA 1
ATOM 7231 C C . ILE B 1 449 ? 4.914 -2.283 12.117 1 98.31 449 ILE B C 1
ATOM 7233 O O . ILE B 1 449 ? 5.848 -2.467 12.906 1 98.31 449 ILE B O 1
ATOM 7237 N N . HIS B 1 450 ? 4.984 -2.697 10.859 1 98.06 450 HIS B N 1
ATOM 7238 C CA . HIS B 1 450 ? 6.203 -3.307 10.336 1 98.06 450 HIS B CA 1
ATOM 7239 C C . HIS B 1 450 ? 7.391 -2.357 10.453 1 98.06 450 HIS B C 1
ATOM 7241 O O . HIS B 1 450 ? 8.531 -2.801 10.586 1 98.06 450 HIS B O 1
ATOM 7247 N N . GLU B 1 451 ? 7.16 -1.056 10.539 1 98.75 451 GLU B N 1
ATOM 7248 C CA . GLU B 1 451 ? 8.234 -0.068 10.562 1 98.75 451 GLU B CA 1
ATOM 7249 C C . GLU B 1 451 ? 8.812 0.083 11.969 1 98.75 451 GLU B C 1
ATOM 7251 O O . GLU B 1 451 ? 9.828 0.75 12.156 1 98.75 451 GLU B O 1
ATOM 7256 N N . ILE B 1 452 ? 8.156 -0.526 13 1 98.88 452 ILE B N 1
ATOM 7257 C CA . ILE B 1 452 ? 8.836 -0.651 14.289 1 98.88 452 ILE B CA 1
ATOM 7258 C C . ILE B 1 452 ? 10.219 -1.259 14.078 1 98.88 452 ILE B C 1
ATOM 7260 O O . ILE B 1 452 ? 11.211 -0.765 14.625 1 98.88 452 ILE B O 1
ATOM 7264 N N . HIS B 1 453 ? 10.266 -2.279 13.242 1 98.81 453 HIS B N 1
ATOM 7265 C CA . HIS B 1 453 ? 11.523 -2.957 12.977 1 98.81 453 HIS B CA 1
ATOM 7266 C C . HIS B 1 453 ? 12.523 -2.023 12.297 1 98.81 453 HIS B C 1
ATOM 7268 O O . HIS B 1 453 ? 13.727 -2.078 12.578 1 98.81 453 HIS B O 1
ATOM 7274 N N . THR B 1 454 ? 12.055 -1.167 11.328 1 98.69 454 THR B N 1
ATOM 7275 C CA . THR B 1 454 ? 12.93 -0.201 10.672 1 98.69 454 THR B CA 1
ATOM 7276 C C . THR B 1 454 ? 13.562 0.733 11.703 1 98.69 454 THR B C 1
ATOM 7278 O O . THR B 1 454 ? 14.766 0.986 11.656 1 98.69 454 THR B O 1
ATOM 7281 N N . ALA B 1 455 ? 12.711 1.253 12.609 1 98.88 455 ALA B N 1
ATOM 7282 C CA . ALA B 1 455 ? 13.227 2.166 13.633 1 98.88 455 ALA B CA 1
ATOM 7283 C C . ALA B 1 455 ? 14.32 1.503 14.461 1 98.88 455 ALA B C 1
ATOM 7285 O O . ALA B 1 455 ? 15.336 2.127 14.766 1 98.88 455 ALA B O 1
ATOM 7286 N N . VAL B 1 456 ? 14.094 0.246 14.828 1 98.75 456 VAL B N 1
ATOM 7287 C CA . VAL B 1 456 ? 15.031 -0.499 15.656 1 98.75 456 VAL B CA 1
ATOM 7288 C C . VAL B 1 456 ? 16.297 -0.815 14.852 1 98.75 456 VAL B C 1
ATOM 7290 O O . VAL B 1 456 ? 17.406 -0.577 15.312 1 98.75 456 VAL B O 1
ATOM 7293 N N . ALA B 1 457 ? 16.109 -1.364 13.602 1 98.12 457 ALA B N 1
ATOM 7294 C CA . ALA B 1 457 ? 17.219 -1.793 12.766 1 98.12 457 ALA B CA 1
ATOM 7295 C C . ALA B 1 457 ? 18.109 -0.611 12.383 1 98.12 457 ALA B C 1
ATOM 7297 O O . ALA B 1 457 ? 19.328 -0.759 12.242 1 98.12 457 ALA B O 1
ATOM 7298 N N . GLU B 1 458 ? 17.516 0.588 12.203 1 97.69 458 GLU B N 1
ATOM 7299 C CA . GLU B 1 458 ? 18.25 1.796 11.836 1 97.69 458 GLU B CA 1
ATOM 7300 C C . GLU B 1 458 ? 18.75 2.543 13.07 1 97.69 458 GLU B C 1
ATOM 7302 O O . GLU B 1 458 ? 19.406 3.58 12.953 1 97.69 458 GLU B O 1
ATOM 7307 N N . ASP B 1 459 ? 18.422 2.051 14.258 1 97.31 459 ASP B N 1
ATOM 7308 C CA . ASP B 1 459 ? 18.859 2.619 15.531 1 97.31 459 ASP B CA 1
ATOM 7309 C C . ASP B 1 459 ? 18.453 4.086 15.641 1 97.31 459 ASP B C 1
ATOM 7311 O O . ASP B 1 459 ? 19.297 4.953 15.891 1 97.31 459 ASP B O 1
ATOM 7315 N N . LEU B 1 460 ? 17.203 4.387 15.391 1 98.44 460 LEU B N 1
ATOM 7316 C CA . LEU B 1 460 ? 16.672 5.746 15.445 1 98.44 460 LEU B CA 1
ATOM 7317 C C . LEU B 1 460 ? 16 6.016 16.781 1 98.44 460 LEU B C 1
ATOM 7319 O O . LEU B 1 460 ? 15.039 5.336 17.141 1 98.44 460 LEU B O 1
ATOM 7323 N N . PRO B 1 461 ? 16.438 6.98 17.547 1 98.44 461 PRO B N 1
ATOM 7324 C CA . PRO B 1 461 ? 15.898 7.227 18.875 1 98.44 461 PRO B CA 1
ATOM 7325 C C . PRO B 1 461 ? 14.594 8.023 18.844 1 98.44 461 PRO B C 1
ATOM 7327 O O . PRO B 1 461 ? 14.445 9.008 19.578 1 98.44 461 PRO B O 1
ATOM 7330 N N . LEU B 1 462 ? 13.586 7.609 18.078 1 98.44 462 LEU B N 1
ATOM 7331 C CA . LEU B 1 462 ? 12.289 8.281 18.078 1 98.44 462 LEU B CA 1
ATOM 7332 C C . LEU B 1 462 ? 11.359 7.68 19.125 1 98.44 462 LEU B C 1
ATOM 7334 O O . LEU B 1 462 ? 11.562 6.547 19.578 1 98.44 462 LEU B O 1
ATOM 7338 N N . THR B 1 463 ? 10.43 8.469 19.578 1 98.94 463 THR B N 1
ATOM 7339 C CA . THR B 1 463 ? 9.406 8.055 20.531 1 98.94 463 THR B CA 1
ATOM 7340 C C . THR B 1 463 ? 8.055 7.898 19.828 1 98.94 463 THR B C 1
ATOM 7342 O O . THR B 1 463 ? 7.621 8.797 19.109 1 98.94 463 THR B O 1
ATOM 7345 N N . ILE B 1 464 ? 7.453 6.762 20.016 1 98.94 464 ILE B N 1
ATOM 7346 C CA . ILE B 1 464 ? 6.109 6.531 19.484 1 98.94 464 ILE B CA 1
ATOM 7347 C C . ILE B 1 464 ? 5.098 6.566 20.625 1 98.94 464 ILE B C 1
ATOM 7349 O O . ILE B 1 464 ? 5.207 5.793 21.594 1 98.94 464 ILE B O 1
ATOM 7353 N N . VAL B 1 465 ? 4.164 7.445 20.562 1 98.94 465 VAL B N 1
ATOM 7354 C CA . VAL B 1 465 ? 3.029 7.445 21.484 1 98.94 465 VAL B CA 1
ATOM 7355 C C . VAL B 1 465 ? 1.789 6.914 20.766 1 98.94 465 VAL B C 1
ATOM 7357 O O . VAL B 1 465 ? 1.274 7.547 19.844 1 98.94 465 VAL B O 1
ATOM 7360 N N . VAL B 1 466 ? 1.331 5.789 21.203 1 98.81 466 VAL B N 1
ATOM 7361 C CA . VAL B 1 466 ? 0.154 5.172 20.594 1 98.81 466 VAL B CA 1
ATOM 7362 C C . VAL B 1 466 ? -1.05 5.344 21.531 1 98.81 466 VAL B C 1
ATOM 7364 O O . VAL B 1 466 ? -1.027 4.887 22.672 1 98.81 466 VAL B O 1
ATOM 7367 N N . PHE B 1 467 ? -2.051 6.031 21.047 1 98.56 467 PHE B N 1
ATOM 7368 C CA . PHE B 1 467 ? -3.33 6.16 21.734 1 98.56 467 PHE B CA 1
ATOM 7369 C C . PHE B 1 467 ? -4.238 4.98 21.406 1 98.56 467 PHE B C 1
ATOM 7371 O O . PHE B 1 467 ? -4.797 4.902 20.312 1 98.56 467 PHE B O 1
ATOM 7378 N N . ARG B 1 468 ? -4.445 4.105 22.359 1 97.88 468 ARG B N 1
ATOM 7379 C CA . ARG B 1 468 ? -5.156 2.854 22.125 1 97.88 468 ARG B CA 1
ATOM 7380 C C . ARG B 1 468 ? -6.574 2.912 22.688 1 97.88 468 ARG B C 1
ATOM 7382 O O . ARG B 1 468 ? -6.762 3.092 23.891 1 97.88 468 ARG B O 1
ATOM 7389 N N . ASN B 1 469 ? -7.535 2.814 21.828 1 97 469 ASN B N 1
ATOM 7390 C CA . ASN B 1 469 ? -8.914 2.689 22.281 1 97 469 ASN B CA 1
ATOM 7391 C C . ASN B 1 469 ? -9.594 1.459 21.688 1 97 469 ASN B C 1
ATOM 7393 O O . ASN B 1 469 ? -10.805 1.279 21.844 1 97 469 ASN B O 1
ATOM 7397 N N . GLU B 1 470 ? -8.867 0.559 20.906 1 97.06 470 GLU B N 1
ATOM 7398 C CA . GLU B 1 470 ? -9.289 -0.729 20.375 1 97.06 470 GLU B CA 1
ATOM 7399 C C . GLU B 1 470 ? -10.508 -0.574 19.469 1 97.06 470 GLU B C 1
ATOM 7401 O O . GLU B 1 470 ? -11.43 -1.384 19.516 1 97.06 470 GLU B O 1
ATOM 7406 N N . ASP B 1 471 ? -10.484 0.506 18.703 1 96.94 471 ASP B N 1
ATOM 7407 C CA . ASP B 1 471 ? -11.602 0.817 17.812 1 96.94 471 ASP B CA 1
ATOM 7408 C C . ASP B 1 471 ? -11.188 1.815 16.734 1 96.94 471 ASP B C 1
ATOM 7410 O O . ASP B 1 471 ? -10.211 2.551 16.906 1 96.94 471 ASP B O 1
ATOM 7414 N N . TYR B 1 472 ? -11.789 1.706 15.562 1 97 472 TYR B N 1
ATOM 7415 C CA . TYR B 1 472 ? -11.867 2.887 14.711 1 97 472 TYR B CA 1
ATOM 7416 C C . TYR B 1 472 ? -12.922 3.859 15.219 1 97 472 TYR B C 1
ATOM 7418 O O . TYR B 1 472 ? -13.977 4.02 14.602 1 97 472 TYR B O 1
ATOM 7426 N N . ALA B 1 473 ? -12.57 4.582 16.219 1 96.25 473 ALA B N 1
ATOM 7427 C CA . ALA B 1 473 ? -13.547 5.246 17.094 1 96.25 473 ALA B CA 1
ATOM 7428 C C . ALA B 1 473 ? -14.297 6.336 16.328 1 96.25 473 ALA B C 1
ATOM 7430 O O . ALA B 1 473 ? -15.492 6.539 16.547 1 96.25 473 ALA B O 1
ATOM 7431 N N . ILE B 1 474 ? -13.609 7.07 15.508 1 95.38 474 ILE B N 1
ATOM 7432 C CA . ILE B 1 474 ? -14.273 8.148 14.781 1 95.38 474 ILE B CA 1
ATOM 7433 C C . ILE B 1 474 ? -15.297 7.559 13.812 1 95.38 474 ILE B C 1
ATOM 7435 O O . ILE B 1 474 ? -16.344 8.156 13.578 1 95.38 474 ILE B O 1
ATOM 7439 N N . ILE B 1 475 ? -15.039 6.383 13.266 1 96.56 475 ILE B N 1
ATOM 7440 C CA . ILE B 1 475 ? -15.961 5.699 12.359 1 96.56 475 ILE B CA 1
ATOM 7441 C C . ILE B 1 475 ? -17.109 5.082 13.156 1 96.56 475 ILE B C 1
ATOM 7443 O O . ILE B 1 475 ? -18.281 5.211 12.781 1 96.56 475 ILE B O 1
ATOM 7447 N N . SER B 1 476 ? -16.766 4.406 14.266 1 96.81 476 SER B N 1
ATOM 7448 C CA . SER B 1 476 ? -17.781 3.809 15.125 1 96.81 476 SER B CA 1
ATOM 7449 C C . SER B 1 476 ? -18.766 4.859 15.633 1 96.81 476 SER B C 1
ATOM 7451 O O . SER B 1 476 ? -19.969 4.605 15.719 1 96.81 476 SER B O 1
ATOM 7453 N N . GLU B 1 477 ? -18.188 6.012 16 1 95.38 477 GLU B N 1
ATOM 7454 C CA . GLU B 1 477 ? -19.047 7.086 16.5 1 95.38 477 GLU B CA 1
ATOM 7455 C C . GLU B 1 477 ? -20.062 7.512 15.445 1 95.38 477 GLU B C 1
ATOM 7457 O O . GLU B 1 477 ? -21.25 7.668 15.742 1 95.38 477 GLU B O 1
ATOM 7462 N N . GLU B 1 478 ? -19.609 7.727 14.227 1 94.69 478 GLU B N 1
ATOM 7463 C CA . GLU B 1 478 ? -20.531 8.102 13.148 1 94.69 478 GLU B CA 1
ATOM 7464 C C . GLU B 1 478 ? -21.516 6.973 12.844 1 94.69 478 GLU B C 1
ATOM 7466 O O . GLU B 1 478 ? -22.688 7.223 12.57 1 94.69 478 GLU B O 1
ATOM 7471 N N . ALA B 1 479 ? -21 5.762 12.82 1 95.12 479 ALA B N 1
ATOM 7472 C CA . ALA B 1 479 ? -21.844 4.594 12.57 1 95.12 479 ALA B CA 1
ATOM 7473 C C . ALA B 1 479 ? -23.016 4.539 13.547 1 95.12 479 ALA B C 1
ATOM 7475 O O . ALA B 1 479 ? -24.156 4.301 13.148 1 95.12 479 ALA B O 1
ATOM 7476 N N . GLU B 1 480 ? -22.719 4.734 14.797 1 93.94 480 GLU B N 1
ATOM 7477 C CA . GLU B 1 480 ? -23.734 4.711 15.859 1 93.94 480 GLU B CA 1
ATOM 7478 C C . GLU B 1 480 ? -24.688 5.895 15.734 1 93.94 480 GLU B C 1
ATOM 7480 O O . GLU B 1 480 ? -25.891 5.738 15.883 1 93.94 480 GLU B O 1
ATOM 7485 N N . ARG B 1 481 ? -24.141 7.008 15.453 1 92.88 481 ARG B N 1
ATOM 7486 C CA . ARG B 1 481 ? -24.906 8.25 15.453 1 92.88 481 ARG B CA 1
ATOM 7487 C C . ARG B 1 481 ? -25.828 8.336 14.242 1 92.88 481 ARG B C 1
ATOM 7489 O O . ARG B 1 481 ? -26.984 8.75 14.359 1 92.88 481 ARG B O 1
ATOM 7496 N N . SER B 1 482 ? -25.312 7.926 13.086 1 93.81 482 SER B N 1
ATOM 7497 C CA . SER B 1 482 ? -26 8.297 11.844 1 93.81 482 SER B CA 1
ATOM 7498 C C . SER B 1 482 ? -26.531 7.062 11.117 1 93.81 482 SER B C 1
ATOM 7500 O O . SER B 1 482 ? -27.312 7.184 10.172 1 93.81 482 SER B O 1
ATOM 7502 N N . TYR B 1 483 ? -26.141 5.867 11.578 1 93.62 483 TYR B N 1
ATOM 7503 C CA . TYR B 1 483 ? -26.516 4.641 10.883 1 93.62 483 TYR B CA 1
ATOM 7504 C C . TYR B 1 483 ? -27.016 3.582 11.867 1 93.62 483 TYR B C 1
ATOM 7506 O O . TYR B 1 483 ? -26.828 3.721 13.078 1 93.62 483 TYR B O 1
ATOM 7514 N N . ALA B 1 484 ? -27.719 2.549 11.367 1 92.38 484 ALA B N 1
ATOM 7515 C CA . ALA B 1 484 ? -28.25 1.463 12.18 1 92.38 484 ALA B CA 1
ATOM 7516 C C . ALA B 1 484 ? -27.172 0.412 12.461 1 92.38 484 ALA B C 1
ATOM 7518 O O . ALA B 1 484 ? -27.375 -0.771 12.172 1 92.38 484 ALA B O 1
ATOM 7519 N N . LEU B 1 485 ? -26.047 0.921 12.953 1 94.06 485 LEU B N 1
ATOM 7520 C CA . LEU B 1 485 ? -24.953 0.032 13.328 1 94.06 485 LEU B CA 1
ATOM 7521 C C . LEU B 1 485 ? -24.719 0.076 14.836 1 94.06 485 LEU B C 1
ATOM 7523 O O . LEU B 1 485 ? -25.094 1.044 15.5 1 94.06 485 LEU B O 1
ATOM 7527 N N . ALA B 1 486 ? -24.203 -0.938 15.367 1 92.62 486 ALA B N 1
ATOM 7528 C CA . ALA B 1 486 ? -24.031 -1.104 16.812 1 92.62 486 ALA B CA 1
ATOM 7529 C C . ALA B 1 486 ? -22.984 -0.138 17.359 1 92.62 486 ALA B C 1
ATOM 7531 O O . ALA B 1 486 ? -22.156 0.381 16.609 1 92.62 486 ALA B O 1
ATOM 7532 N N . GLU B 1 487 ? -23.125 0.183 18.625 1 93.81 487 GLU B N 1
ATOM 7533 C CA . GLU B 1 487 ? -22.047 0.906 19.312 1 93.81 487 GLU B CA 1
ATOM 7534 C C . GLU B 1 487 ? -20.719 0.186 19.172 1 93.81 487 GLU B C 1
ATOM 7536 O O . GLU B 1 487 ? -20.641 -1.039 19.281 1 93.81 487 GLU B O 1
ATOM 7541 N N . SER B 1 488 ? -19.688 0.965 18.891 1 95.31 488 SER B N 1
ATOM 7542 C CA . SER B 1 488 ? -18.359 0.401 18.719 1 95.31 488 SER B CA 1
ATOM 7543 C C . SER B 1 488 ? -18.344 -0.696 17.656 1 95.31 488 SER B C 1
ATOM 7545 O O . SER B 1 488 ? -17.688 -1.723 17.828 1 95.31 488 SER B O 1
ATOM 7547 N N . ALA B 1 489 ? -19.062 -0.518 16.547 1 95.19 489 ALA B N 1
ATOM 7548 C CA . ALA B 1 489 ? -19.25 -1.516 15.5 1 95.19 489 ALA B CA 1
ATOM 7549 C C . ALA B 1 489 ? -17.906 -1.947 14.898 1 95.19 489 ALA B C 1
ATOM 7551 O O . ALA B 1 489 ? -17.797 -3.057 14.375 1 95.19 489 ALA B O 1
ATOM 7552 N N . TYR B 1 490 ? -16.922 -1.224 15.031 1 96.5 490 TYR B N 1
ATOM 7553 C CA . TYR B 1 490 ? -15.656 -1.508 14.375 1 96.5 490 TYR B CA 1
ATOM 7554 C C . TYR B 1 490 ? -14.523 -1.615 15.391 1 96.5 490 TYR B C 1
ATOM 7556 O O . TYR B 1 490 ? -13.352 -1.426 15.047 1 96.5 490 TYR B O 1
ATOM 7564 N N . GLY B 1 491 ? -14.922 -1.777 16.656 1 96.38 491 GLY B N 1
ATOM 7565 C CA . GLY B 1 491 ? -13.969 -2.092 17.703 1 96.38 491 GLY B CA 1
ATOM 7566 C C . GLY B 1 491 ? -13.539 -3.549 17.703 1 96.38 491 GLY B C 1
ATOM 7567 O O . GLY B 1 491 ? -14.102 -4.367 16.969 1 96.38 491 GLY B O 1
ATOM 7568 N N . TRP B 1 492 ? -12.492 -3.906 18.391 1 96 492 TRP B N 1
ATOM 7569 C CA . TRP B 1 492 ? -12.008 -5.277 18.5 1 96 492 TRP B CA 1
ATOM 7570 C C . TRP B 1 492 ? -11.695 -5.625 19.953 1 96 492 TRP B C 1
ATOM 7572 O O . TRP B 1 492 ? -10.594 -6.082 20.266 1 96 492 TRP B O 1
ATOM 7582 N N . PRO B 1 493 ? -12.633 -5.477 20.812 1 91.94 493 PRO B N 1
ATOM 7583 C CA . PRO B 1 493 ? -12.391 -5.762 22.234 1 91.94 493 PRO B CA 1
ATOM 7584 C C . PRO B 1 493 ? -12.102 -7.234 22.5 1 91.94 493 PRO B C 1
ATOM 7586 O O . PRO B 1 493 ? -11.414 -7.57 23.469 1 91.94 493 PRO B O 1
ATOM 7589 N N . ASP B 1 494 ? -12.594 -8.141 21.609 1 94.31 494 ASP B N 1
ATOM 7590 C CA . ASP B 1 494 ? -12.422 -9.578 21.812 1 94.31 494 ASP B CA 1
ATOM 7591 C C . ASP B 1 494 ? -11.125 -10.07 21.172 1 94.31 494 ASP B C 1
ATOM 7593 O O . ASP B 1 494 ? -10.812 -11.266 21.219 1 94.31 494 ASP B O 1
ATOM 7597 N N . ALA B 1 495 ? -10.406 -9.203 20.547 1 96.06 495 ALA B N 1
ATOM 7598 C CA . ALA B 1 495 ? -9.094 -9.477 19.969 1 96.06 495 ALA B CA 1
ATOM 7599 C C . ALA B 1 495 ? -8.102 -8.367 20.297 1 96.06 495 ALA B C 1
ATOM 7601 O O . ALA B 1 495 ? -7.523 -7.746 19.406 1 96.06 495 ALA B O 1
ATOM 7602 N N . PRO B 1 496 ? -7.918 -8.219 21.562 1 95.31 496 PRO B N 1
ATOM 7603 C CA . PRO B 1 496 ? -7.051 -7.102 21.953 1 95.31 496 PRO B CA 1
ATOM 7604 C C . PRO B 1 496 ? -5.617 -7.266 21.438 1 95.31 496 PRO B C 1
ATOM 7606 O O . PRO B 1 496 ? -5.137 -8.391 21.297 1 95.31 496 PRO B O 1
ATOM 7609 N N . ILE B 1 497 ? -4.996 -6.164 21.172 1 98 497 ILE B N 1
ATOM 7610 C CA . ILE B 1 497 ? -3.605 -6.121 20.734 1 98 497 ILE B CA 1
ATOM 7611 C C . ILE B 1 497 ? -2.721 -5.617 21.875 1 98 497 ILE B C 1
ATOM 7613 O O . ILE B 1 497 ? -3.021 -4.598 22.5 1 98 497 ILE B O 1
ATOM 7617 N N . ASP B 1 498 ? -1.688 -6.316 22.234 1 98.38 498 ASP B N 1
ATOM 7618 C CA . ASP B 1 498 ? -0.669 -5.891 23.188 1 98.38 498 ASP B CA 1
ATOM 7619 C C . ASP B 1 498 ? 0.485 -5.184 22.484 1 98.38 498 ASP B C 1
ATOM 7621 O O . ASP B 1 498 ? 1.489 -5.812 22.141 1 98.38 498 ASP B O 1
ATOM 7625 N N . PHE B 1 499 ? 0.37 -3.875 22.391 1 98.62 499 PHE B N 1
ATOM 7626 C CA . PHE B 1 499 ? 1.352 -3.115 21.625 1 98.62 499 PHE B CA 1
ATOM 7627 C C . PHE B 1 499 ? 2.711 -3.137 22.312 1 98.62 499 PHE B C 1
ATOM 7629 O O . PHE B 1 499 ? 3.744 -2.979 21.656 1 98.62 499 PHE B O 1
ATOM 7636 N N . VAL B 1 500 ? 2.766 -3.254 23.609 1 98.75 500 VAL B N 1
ATOM 7637 C CA . VAL B 1 500 ? 4.031 -3.363 24.328 1 98.75 500 VAL B CA 1
ATOM 7638 C C . VAL B 1 500 ? 4.758 -4.637 23.906 1 98.75 500 VAL B C 1
ATOM 7640 O O . VAL B 1 500 ? 5.898 -4.586 23.453 1 98.75 500 VAL B O 1
ATOM 7643 N N . ALA B 1 501 ? 4.062 -5.781 23.984 1 98.69 501 ALA B N 1
ATOM 7644 C CA . ALA B 1 501 ? 4.652 -7.059 23.578 1 98.69 501 ALA B CA 1
ATOM 7645 C C . ALA B 1 501 ? 5.008 -7.051 22.094 1 98.69 501 ALA B C 1
ATOM 7647 O O . ALA B 1 501 ? 6.012 -7.637 21.688 1 98.69 501 ALA B O 1
ATOM 7648 N N . MET B 1 502 ? 4.164 -6.438 21.328 1 98.56 502 MET B N 1
ATOM 7649 C CA . MET B 1 502 ? 4.406 -6.34 19.891 1 98.56 502 MET B CA 1
ATOM 7650 C C . MET B 1 502 ? 5.715 -5.609 19.609 1 98.56 502 MET B C 1
ATOM 7652 O O . MET B 1 502 ? 6.543 -6.094 18.844 1 98.56 502 MET B O 1
ATOM 7656 N N . ALA B 1 503 ? 5.848 -4.426 20.219 1 98.75 503 ALA B N 1
ATOM 7657 C CA . ALA B 1 503 ? 7.066 -3.643 20.031 1 98.75 503 ALA B CA 1
ATOM 7658 C C . ALA B 1 503 ? 8.289 -4.418 20.5 1 98.75 503 ALA B C 1
ATOM 7660 O O . ALA B 1 503 ? 9.32 -4.438 19.812 1 98.75 503 ALA B O 1
ATOM 7661 N N . GLU B 1 504 ? 8.195 -5.055 21.609 1 98.75 504 GLU B N 1
ATOM 7662 C CA . GLU B 1 504 ? 9.305 -5.816 22.172 1 98.75 504 GLU B CA 1
ATOM 7663 C C . GLU B 1 504 ? 9.688 -6.988 21.281 1 98.75 504 GLU B C 1
ATOM 7665 O O . GLU B 1 504 ? 10.859 -7.359 21.203 1 98.75 504 GLU B O 1
ATOM 7670 N N . SER B 1 505 ? 8.711 -7.555 20.594 1 98.62 505 SER B N 1
ATOM 7671 C CA . SER B 1 505 ? 8.969 -8.664 19.688 1 98.62 505 SER B CA 1
ATOM 7672 C C . SER B 1 505 ? 9.875 -8.242 18.531 1 98.62 505 SER B C 1
ATOM 7674 O O . SER B 1 505 ? 10.492 -9.078 17.875 1 98.62 505 SER B O 1
ATOM 7676 N N . MET B 1 506 ? 9.977 -6.973 18.312 1 98.44 506 MET B N 1
ATOM 7677 C CA . MET B 1 506 ? 10.812 -6.457 17.234 1 98.44 506 MET B CA 1
ATOM 7678 C C . MET B 1 506 ? 12.016 -5.699 17.797 1 98.44 506 MET B C 1
ATOM 7680 O O . MET B 1 506 ? 12.68 -4.957 17.078 1 98.44 506 MET B O 1
ATOM 7684 N N . GLY B 1 507 ? 12.227 -5.75 19.062 1 98.12 507 GLY B N 1
ATOM 7685 C CA . GLY B 1 507 ? 13.438 -5.223 19.672 1 98.12 507 GLY B CA 1
ATOM 7686 C C . GLY B 1 507 ? 13.273 -3.811 20.203 1 98.12 507 GLY B C 1
ATOM 7687 O O . GLY B 1 507 ? 14.258 -3.174 20.594 1 98.12 507 GLY B O 1
ATOM 7688 N N . MET B 1 508 ? 12.094 -3.283 20.281 1 98.62 508 MET B N 1
ATOM 7689 C CA . MET B 1 508 ? 11.852 -1.92 20.75 1 98.62 508 MET B CA 1
ATOM 7690 C C . MET B 1 508 ? 11.453 -1.909 22.219 1 98.62 508 MET B C 1
ATOM 7692 O O . MET B 1 508 ? 10.672 -2.752 22.656 1 98.62 508 MET B O 1
ATOM 7696 N N . THR B 1 509 ? 12.016 -0.992 22.969 1 98.62 509 THR B N 1
ATOM 7697 C CA . THR B 1 509 ? 11.547 -0.754 24.328 1 98.62 509 THR B CA 1
ATOM 7698 C C . THR B 1 509 ? 10.141 -0.179 24.328 1 98.62 509 THR B C 1
ATOM 7700 O O . THR B 1 509 ? 9.812 0.68 23.5 1 98.62 509 THR B O 1
ATOM 7703 N N . ALA B 1 510 ? 9.312 -0.697 25.188 1 98.81 510 ALA B N 1
ATOM 7704 C CA . ALA B 1 510 ? 7.93 -0.226 25.219 1 98.81 510 ALA B CA 1
ATOM 7705 C C . ALA B 1 510 ? 7.367 -0.255 26.625 1 98.81 510 ALA B C 1
ATOM 7707 O O . ALA B 1 510 ? 7.824 -1.032 27.469 1 98.81 510 ALA B O 1
ATOM 7708 N N . ARG B 1 511 ? 6.43 0.554 26.938 1 98.5 511 ARG B N 1
ATOM 7709 C CA . ARG B 1 511 ? 5.727 0.565 28.219 1 98.5 511 ARG B CA 1
ATOM 7710 C C . ARG B 1 511 ? 4.305 1.094 28.062 1 98.5 511 ARG B C 1
ATOM 7712 O O . ARG B 1 511 ? 4.02 1.852 27.125 1 98.5 511 ARG B O 1
ATOM 7719 N N . ARG B 1 512 ? 3.453 0.664 28.906 1 98.25 512 ARG B N 1
ATOM 7720 C CA . ARG B 1 512 ? 2.092 1.177 29.016 1 98.25 512 ARG B CA 1
ATOM 7721 C C . ARG B 1 512 ? 1.983 2.201 30.141 1 98.25 512 ARG B C 1
ATOM 7723 O O . ARG B 1 512 ? 2.551 2.01 31.219 1 98.25 512 ARG B O 1
ATOM 7730 N N . ALA B 1 513 ? 1.429 3.348 29.812 1 98.31 513 ALA B N 1
ATOM 7731 C CA . ALA B 1 513 ? 1.204 4.387 30.812 1 98.31 513 ALA B CA 1
ATOM 7732 C C . ALA B 1 513 ? -0.28 4.723 30.922 1 98.31 513 ALA B C 1
ATOM 7734 O O . ALA B 1 513 ? -0.938 5.02 29.922 1 98.31 513 ALA B O 1
ATOM 7735 N N . GLU B 1 514 ? -0.759 4.621 32.125 1 96 514 GLU B N 1
ATOM 7736 C CA . GLU B 1 514 ? -2.166 4.906 32.406 1 96 514 GLU B CA 1
ATOM 7737 C C . GLU B 1 514 ? -2.316 6.109 33.312 1 96 514 GLU B C 1
ATOM 7739 O O . GLU B 1 514 ? -1.697 6.16 34.406 1 96 514 GLU B O 1
ATOM 7744 N N . GLY B 1 515 ? -3.062 7.051 32.938 1 95.06 515 GLY B N 1
ATOM 7745 C CA . GLY B 1 515 ? -3.262 8.273 33.719 1 95.06 515 GLY B CA 1
ATOM 7746 C C . GLY B 1 515 ? -2.305 9.383 33.312 1 95.06 515 GLY B C 1
ATOM 7747 O O . GLY B 1 515 ? -1.258 9.125 32.719 1 95.06 515 GLY B O 1
ATOM 7748 N N . ARG B 1 516 ? -2.641 10.547 33.688 1 96.62 516 ARG B N 1
ATOM 7749 C CA . ARG B 1 516 ? -1.948 11.742 33.219 1 96.62 516 ARG B CA 1
ATOM 7750 C C . ARG B 1 516 ? -0.496 11.75 33.688 1 96.62 516 ARG B C 1
ATOM 7752 O O . ARG B 1 516 ? 0.417 11.961 32.875 1 96.62 516 ARG B O 1
ATOM 7759 N N . ASP B 1 517 ? -0.203 11.508 34.969 1 97.06 517 ASP B N 1
ATOM 7760 C CA . ASP B 1 517 ? 1.145 11.578 35.531 1 97.06 517 ASP B CA 1
ATOM 7761 C C . ASP B 1 517 ? 2.037 10.492 34.938 1 97.06 517 ASP B C 1
ATOM 7763 O O . ASP B 1 517 ? 3.197 10.742 34.594 1 97.06 517 ASP B O 1
ATOM 7767 N N . ALA B 1 518 ? 1.474 9.328 34.844 1 98 518 ALA B N 1
ATOM 7768 C CA . ALA B 1 518 ? 2.23 8.211 34.281 1 98 518 ALA B CA 1
ATOM 7769 C C . ALA B 1 518 ? 2.592 8.469 32.812 1 98 518 ALA B C 1
ATOM 7771 O O . ALA B 1 518 ? 3.686 8.117 32.375 1 98 518 ALA B O 1
ATOM 7772 N N . VAL B 1 519 ? 1.644 9.031 32.062 1 98.5 519 VAL B N 1
ATOM 7773 C CA . VAL B 1 519 ? 1.882 9.336 30.656 1 98.5 519 VAL B CA 1
ATOM 7774 C C . VAL B 1 519 ? 2.986 10.383 30.531 1 98.5 519 VAL B C 1
ATOM 7776 O O . VAL B 1 519 ? 3.906 10.234 29.719 1 98.5 519 VAL B O 1
ATOM 7779 N N . ALA B 1 520 ? 2.883 11.469 31.312 1 98.19 520 ALA B N 1
ATOM 7780 C CA . ALA B 1 520 ? 3.898 12.516 31.281 1 98.19 520 ALA B CA 1
ATOM 7781 C C . ALA B 1 520 ? 5.281 11.945 31.578 1 98.19 520 ALA B C 1
ATOM 7783 O O . ALA B 1 520 ? 6.254 12.266 30.891 1 98.19 520 ALA B O 1
ATOM 7784 N N . GLU B 1 521 ? 5.383 11.117 32.594 1 98.38 521 GLU B N 1
ATOM 7785 C CA . GLU B 1 521 ? 6.652 10.508 33 1 98.38 521 GLU B CA 1
ATOM 7786 C C . GLU B 1 521 ? 7.18 9.578 31.891 1 98.38 521 GLU B C 1
ATOM 7788 O O . GLU B 1 521 ? 8.359 9.641 31.547 1 98.38 521 GLU B O 1
ATOM 7793 N N . ALA B 1 522 ? 6.309 8.742 31.375 1 98.75 522 ALA B N 1
ATOM 7794 C CA . ALA B 1 522 ? 6.703 7.777 30.359 1 98.75 522 ALA B CA 1
ATOM 7795 C C . ALA B 1 522 ? 7.211 8.484 29.109 1 98.75 522 ALA B C 1
ATOM 7797 O O . ALA B 1 522 ? 8.203 8.062 28.5 1 98.75 522 ALA B O 1
ATOM 7798 N N . VAL B 1 523 ? 6.527 9.516 28.688 1 98.81 523 VAL B N 1
ATOM 7799 C CA . VAL B 1 523 ? 6.906 10.25 27.484 1 98.81 523 VAL B CA 1
ATOM 7800 C C . VAL B 1 523 ? 8.234 10.969 27.719 1 98.81 523 VAL B C 1
ATOM 7802 O O . VAL B 1 523 ? 9.117 10.945 26.859 1 98.81 523 VAL B O 1
ATOM 7805 N N . SER B 1 524 ? 8.375 11.633 28.875 1 98.5 524 SER B N 1
ATOM 7806 C CA . SER B 1 524 ? 9.617 12.32 29.188 1 98.5 524 SER B CA 1
ATOM 7807 C C . SER B 1 524 ? 10.805 11.359 29.188 1 98.5 524 SER B C 1
ATOM 7809 O O . SER B 1 524 ? 11.859 11.672 28.641 1 98.5 524 SER B O 1
ATOM 7811 N N . GLU B 1 525 ? 10.602 10.203 29.781 1 98.44 525 GLU B N 1
ATOM 7812 C CA . GLU B 1 525 ? 11.648 9.195 29.812 1 98.44 525 GLU B CA 1
ATOM 7813 C C . GLU B 1 525 ? 11.961 8.68 28.406 1 98.44 525 GLU B C 1
ATOM 7815 O O . GLU B 1 525 ? 13.125 8.477 28.062 1 98.44 525 GLU B O 1
ATOM 7820 N N . ALA B 1 526 ? 10.922 8.477 27.641 1 98.75 526 ALA B N 1
ATOM 7821 C CA . ALA B 1 526 ? 11.086 7.961 26.281 1 98.75 526 ALA B CA 1
ATOM 7822 C C . ALA B 1 526 ? 11.883 8.938 25.422 1 98.75 526 ALA B C 1
ATOM 7824 O O . ALA B 1 526 ? 12.781 8.523 24.672 1 98.75 526 ALA B O 1
ATOM 7825 N N . VAL B 1 527 ? 11.586 10.172 25.484 1 98.06 527 VAL B N 1
ATOM 7826 C CA . VAL B 1 527 ? 12.219 11.203 24.672 1 98.06 527 VAL B CA 1
ATOM 7827 C C . VAL B 1 527 ? 13.688 11.344 25.078 1 98.06 527 VAL B C 1
ATOM 7829 O O . VAL B 1 527 ? 14.539 11.664 24.234 1 98.06 527 VAL B O 1
ATOM 7832 N N . SER B 1 528 ? 14.008 11.07 26.297 1 96.94 528 SER B N 1
ATOM 7833 C CA . SER B 1 528 ? 15.367 11.203 26.797 1 96.94 528 SER B CA 1
ATOM 7834 C C . SER B 1 528 ? 16.203 9.961 26.484 1 96.94 528 SER B C 1
ATOM 7836 O O . SER B 1 528 ? 17.422 9.969 26.656 1 96.94 528 SER B O 1
ATOM 7838 N N . ALA B 1 529 ? 15.523 8.961 25.969 1 97.25 529 ALA B N 1
ATOM 7839 C CA . ALA B 1 529 ? 16.219 7.703 25.688 1 97.25 529 ALA B CA 1
ATOM 7840 C C . ALA B 1 529 ? 16.969 7.781 24.359 1 97.25 529 ALA B C 1
ATOM 7842 O O . ALA B 1 529 ? 16.484 8.398 23.406 1 97.25 529 ALA B O 1
ATOM 7843 N N . ASP B 1 530 ? 18.172 7.242 24.219 1 96.62 530 ASP B N 1
ATOM 7844 C CA . ASP B 1 530 ? 18.922 7.156 22.984 1 96.62 530 ASP B CA 1
ATOM 7845 C C . ASP B 1 530 ? 18.609 5.867 22.234 1 96.62 530 ASP B C 1
ATOM 7847 O O . ASP B 1 530 ? 19.516 5.121 21.859 1 96.62 530 ASP B O 1
ATOM 7851 N N . GLU B 1 531 ? 17.438 5.457 22.062 1 98.06 531 GLU B N 1
ATOM 7852 C CA . GLU B 1 531 ? 16.875 4.305 21.375 1 98.06 531 GLU B CA 1
ATOM 7853 C C . GLU B 1 531 ? 15.398 4.523 21.062 1 98.06 531 GLU B C 1
ATOM 7855 O O . GLU B 1 531 ? 14.766 5.418 21.625 1 98.06 531 GLU B O 1
ATOM 7860 N N . PRO B 1 532 ? 14.828 3.844 20.078 1 98.56 532 PRO B N 1
ATOM 7861 C CA . PRO B 1 532 ? 13.391 3.973 19.859 1 98.56 532 PRO B CA 1
ATOM 7862 C C . PRO B 1 532 ? 12.562 3.418 21.031 1 98.56 532 PRO B C 1
ATOM 7864 O O . PRO B 1 532 ? 12.891 2.363 21.578 1 98.56 532 PRO B O 1
ATOM 7867 N N . VAL B 1 533 ? 11.516 4.098 21.422 1 98.88 533 VAL B N 1
ATOM 7868 C CA . VAL B 1 533 ? 10.68 3.713 22.547 1 98.88 533 VAL B CA 1
ATOM 7869 C C . VAL B 1 533 ? 9.211 3.914 22.203 1 98.88 533 VAL B C 1
ATOM 7871 O O . VAL B 1 533 ? 8.844 4.906 21.562 1 98.88 533 VAL B O 1
ATOM 7874 N N . LEU B 1 534 ? 8.43 2.938 22.547 1 98.94 534 LEU B N 1
ATOM 7875 C CA . LEU B 1 534 ? 6.98 3.037 22.359 1 98.94 534 LEU B CA 1
ATOM 7876 C C . LEU B 1 534 ? 6.281 3.236 23.703 1 98.94 534 LEU B C 1
ATOM 7878 O O . LEU B 1 534 ? 6.586 2.539 24.672 1 98.94 534 LEU B O 1
ATOM 7882 N N . VAL B 1 535 ? 5.43 4.238 23.781 1 98.94 535 VAL B N 1
ATOM 7883 C CA . VAL B 1 535 ? 4.559 4.473 24.938 1 98.94 535 VAL B CA 1
ATOM 7884 C C . VAL B 1 535 ? 3.104 4.246 24.531 1 98.94 535 VAL B C 1
ATOM 7886 O O . VAL B 1 535 ? 2.559 4.984 23.703 1 98.94 535 VAL B O 1
ATOM 7889 N N . GLU B 1 536 ? 2.527 3.217 25.109 1 98.75 536 GLU B N 1
ATOM 7890 C CA . GLU B 1 536 ? 1.11 2.945 24.875 1 98.75 536 GLU B CA 1
ATOM 7891 C C . GLU B 1 536 ? 0.238 3.678 25.891 1 98.75 536 GLU B C 1
ATOM 7893 O O . GLU B 1 536 ? 0.443 3.547 27.109 1 98.75 536 GLU B O 1
ATOM 7898 N N . VAL B 1 537 ? -0.73 4.406 25.406 1 98.56 537 VAL B N 1
ATOM 7899 C CA . VAL B 1 537 ? -1.633 5.184 26.25 1 98.56 537 VAL B CA 1
ATOM 7900 C C . VAL B 1 537 ? -3.076 4.758 25.984 1 98.56 537 VAL B C 1
ATOM 7902 O O . VAL B 1 537 ? -3.668 5.121 24.969 1 98.56 537 VAL B O 1
ATOM 7905 N N . PRO B 1 538 ? -3.719 3.994 26.938 1 97.44 538 PRO B N 1
ATOM 7906 C CA . PRO B 1 538 ? -5.148 3.713 26.797 1 97.44 538 PRO B CA 1
ATOM 7907 C C . PRO B 1 538 ? -6.004 4.977 26.828 1 97.44 538 PRO B C 1
ATOM 7909 O O . PRO B 1 538 ? -5.82 5.832 27.688 1 97.44 538 PRO B O 1
ATOM 7912 N N . THR B 1 539 ? -6.809 5.141 25.844 1 97.5 539 THR B N 1
ATOM 7913 C CA . THR B 1 539 ? -7.734 6.266 25.766 1 97.5 539 THR B CA 1
ATOM 7914 C C . THR B 1 539 ? -9.18 5.773 25.719 1 97.5 539 THR B C 1
ATOM 7916 O O . THR B 1 539 ? -9.43 4.586 25.5 1 97.5 539 THR B O 1
ATOM 7919 N N . ASP B 1 540 ? -10.148 6.652 26 1 95.56 540 ASP B N 1
ATOM 7920 C CA . ASP B 1 540 ? -11.562 6.324 26.078 1 95.56 540 ASP B CA 1
ATOM 7921 C C . ASP B 1 540 ? -12.172 6.133 24.688 1 95.56 540 ASP B C 1
ATOM 7923 O O . ASP B 1 540 ? -12.273 7.086 23.922 1 95.56 540 ASP B O 1
ATOM 7927 N N . PRO B 1 541 ? -12.609 4.902 24.391 1 92.19 541 PRO B N 1
ATOM 7928 C CA . PRO B 1 541 ? -13.195 4.684 23.062 1 92.19 541 PRO B CA 1
ATOM 7929 C C . PRO B 1 541 ? -14.523 5.41 22.859 1 92.19 541 PRO B C 1
ATOM 7931 O O . PRO B 1 541 ? -15.016 5.512 21.734 1 92.19 541 PRO B O 1
ATOM 7934 N N . HIS B 1 542 ? -15.078 5.914 23.938 1 92.19 542 HIS B N 1
ATOM 7935 C CA . HIS B 1 542 ? -16.406 6.504 23.859 1 92.19 542 HIS B CA 1
ATOM 7936 C C . HIS B 1 542 ? -16.359 8.016 24.016 1 92.19 542 HIS B C 1
ATOM 7938 O O . HIS B 1 542 ? -17.391 8.672 24.125 1 92.19 542 HIS B O 1
ATOM 7944 N N . GLU B 1 543 ? -15.102 8.539 24.062 1 94.62 543 GLU B N 1
ATOM 7945 C CA . GLU B 1 543 ? -14.984 9.992 24.109 1 94.62 543 GLU B CA 1
ATOM 7946 C C . GLU B 1 543 ? -15.695 10.641 22.922 1 94.62 543 GLU B C 1
ATOM 7948 O O . GLU B 1 543 ? -15.844 10.016 21.875 1 94.62 543 GLU B O 1
ATOM 7953 N N . PRO B 1 544 ? -16.219 11.883 23.141 1 93.75 544 PRO B N 1
ATOM 7954 C CA . PRO B 1 544 ? -16.75 12.57 21.969 1 93.75 544 PRO B CA 1
ATOM 7955 C C . PRO B 1 544 ? -15.695 12.852 20.906 1 93.75 544 PRO B C 1
ATOM 7957 O O . PRO B 1 544 ? -14.523 13.039 21.234 1 93.75 544 PRO B O 1
ATOM 7960 N N . GLN B 1 545 ? -16.125 12.805 19.688 1 94.44 545 GLN B N 1
ATOM 7961 C CA . GLN B 1 545 ? -15.211 13.148 18.594 1 94.44 545 GLN B CA 1
ATOM 7962 C C . GLN B 1 545 ? -15.148 14.656 18.375 1 94.44 545 GLN B C 1
ATOM 7964 O O . GLN B 1 545 ? -16.156 15.352 18.547 1 94.44 545 GLN B O 1
ATOM 7969 N N . ALA B 1 546 ? -13.992 15.148 17.984 1 94.81 546 ALA B N 1
ATOM 7970 C CA . ALA B 1 546 ? -13.695 16.578 17.922 1 94.81 546 ALA B CA 1
ATOM 7971 C C . ALA B 1 546 ? -14.695 17.312 17.031 1 94.81 546 ALA B C 1
ATOM 7973 O O . ALA B 1 546 ? -15.219 18.359 17.422 1 94.81 546 ALA B O 1
ATOM 7974 N N . SER B 1 547 ? -14.938 16.781 15.82 1 90.44 547 SER B N 1
ATOM 7975 C CA . SER B 1 547 ? -15.797 17.453 14.852 1 90.44 547 SER B CA 1
ATOM 7976 C C . SER B 1 547 ? -17.203 17.641 15.398 1 90.44 547 SER B C 1
ATOM 7978 O O . SER B 1 547 ? -17.859 18.641 15.102 1 90.44 547 SER B O 1
ATOM 7980 N N . GLU B 1 548 ? -17.625 16.719 16.219 1 90.56 548 GLU B N 1
ATOM 7981 C CA . GLU B 1 548 ? -18.969 16.812 16.797 1 90.56 548 GLU B CA 1
ATOM 7982 C C . GLU B 1 548 ? -18.984 17.688 18.031 1 90.56 548 GLU B C 1
ATOM 7984 O O . GLU B 1 548 ? -19.891 18.484 18.234 1 90.56 548 GLU B O 1
ATOM 7989 N N . TRP B 1 549 ? -18.016 17.531 18.828 1 94.06 549 TRP B N 1
ATOM 7990 C CA . TRP B 1 549 ? -17.938 18.25 20.094 1 94.06 549 TRP B CA 1
ATOM 7991 C C . TRP B 1 549 ? -17.766 19.75 19.844 1 94.06 549 TRP B C 1
ATOM 7993 O O . TRP B 1 549 ? -18.359 20.578 20.547 1 94.06 549 TRP B O 1
ATOM 8003 N N . LEU B 1 550 ? -16.953 20.094 18.859 1 93.31 550 LEU B N 1
ATOM 8004 C CA . LEU B 1 550 ? -16.594 21.484 18.641 1 93.31 550 LEU B CA 1
ATOM 8005 C C . LEU B 1 550 ? -17.609 22.156 17.703 1 93.31 550 LEU B C 1
ATOM 8007 O O . LEU B 1 550 ? -17.531 23.359 17.484 1 93.31 550 LEU B O 1
ATOM 8011 N N . ALA B 1 551 ? -18.562 21.406 17.172 1 85.25 551 ALA B N 1
ATOM 8012 C CA . ALA B 1 551 ? -19.625 22 16.359 1 85.25 551 ALA B CA 1
ATOM 8013 C C . ALA B 1 551 ? -20.719 22.594 17.234 1 85.25 551 ALA B C 1
ATOM 8015 O O . ALA B 1 551 ? -21.516 23.406 16.781 1 85.25 551 ALA B O 1
ATOM 8016 N N . GLU B 1 552 ? -20.906 22.219 18.469 1 74.44 552 GLU B N 1
ATOM 8017 C CA . GLU B 1 552 ? -21.938 22.688 19.391 1 74.44 552 GLU B CA 1
ATOM 8018 C C . GLU B 1 552 ? -21.531 24 20.047 1 74.44 552 GLU B C 1
ATOM 8020 O O . GLU B 1 552 ? -20.359 24.188 20.391 1 74.44 552 GLU B O 1
#

Radius of gyration: 30.42 Å; Cα contacts (8 Å, |Δi|>4): 2863; chains: 2; bounding box: 66×104×74 Å

Nearest PDB structures (foldseek):
  8et5-assembly1_A  TM=9.019E-01  e=2.000E-50  Arabidopsis thaliana
  7u25-assembly1_A-2  TM=8.901E-01  e=1.306E-49  Arabidopsis thaliana
  7stq-assembly1_A  TM=8.942E-01  e=1.364E-48  Arabidopsis thaliana
  3e9y-assembly1_A  TM=9.004E-01  e=5.570E-48  Arabidopsis thaliana
  2pan-assembly1_A  TM=8.868E-01  e=3.430E-47  Escherichia coli

Foldseek 3Di:
DFLLLLLVVLCLVVVAAEEEEADDPLCVLNVVNQVVDDRHDYFYFPALLLRLLLQQLQCLQQVDEYEYEYEAARNVVSNLLSQLLQAVLLGFYEYEYEAADPVCAPVPPDRHDDQCVNCVRWPEEAEDDALLAQSQRSQVQNLQQQAPSHGYYYYYYYSVSRGDDDNRDDHDDDDNYYDDFWDLVLLLVLLVLLLPWPAEAEEEELLCLSLVPLVLVVLLCQLSLHAYEYELRQAFSAFCPPLSDQAYQFLLQFPLVLVSQQPTQAYEYAGDLCDCGRCVNLPRHHHQQYEHEYQDPVSAPRSHHHPGYINHRSNRSSVSSSVSNVVVPSRGDPDPDDDPSSVSSVVSLVVVCVLCVVQQDFFPPHALLNLQLLLLVLDDLQAAEFEAAALSVSSCRGRHTHNHRSRYDYGDPSRDALSFLSSQSSNCVSPVPHAYETEHEPVSCVVRVSCLLSQQVVQGLYEYEYAYAQASLVVLVCCVVPHPADRRNGGDPVDDDDVQVSSVVSPAAEDEATGSVRSSVQSNVSSPDSGYYYYYRYHHSNDDGSSVSSVD/DFLLLLLVVLCLVVVAAEEEEADDPLCVLNVVNQVVDDRHDYFHFPALLLRLLLQQLLCLQQVDEYEYEYEAARNVVSNLLSQLLQAVLLGFYEYEYEAADPVCAPVPPDRHDDQCVNCVRWPEEAEDDALLAQSQRSQVQNLQQQAPSHGYYYYYYYSVSRGDDDNRDDHDDDDNYYDDFWDLVLLLVLLVLLLPWPAEAEEEELLCLSLVPLVLVVLLCQLSLHAYEYELRQAFSAFCPPLSDQAYQFLLQFPLVLVSQQPTQAYEYAGDLCDCGRCVNLPRHHHQQYEHEEQDPVSAPRSHHHPGYINHRSNRSSVSSSVSNVVVPSHGDPDPDDDPSSVSSVVSLVVVCVLCVVQQDFFPPHALLNLLLLLLVLDDLQAAEFEAAALSVSSCRGRHTHNHRSRYDYGDPSRDALSFLSSQSSNCVSPVPHAYETEHEPVSCVVRVSCLLSQQVVQGLYEYEYAYAQASLVVLVCCVVPHPADRRNGGDPVDDDDVQVSSVVSPAAEDEATGSVRSSVQSNVSSPDSGYYYYYRYHHSNDDGSSVSSVD

Organism: NCBI:txid1227490

InterPro domains:
  IPR000399 TPP-binding enzyme, conserved site [PS00187] (425-444)
  IPR011766 Thiamine pyrophosphate enzyme, TPP-binding [PF02775] (388-537)
  IPR012000 Thiamine pyrophosphate enzyme, central domain [PF00205] (187-320)
  IPR012001 Thiamine pyrophosphate enzyme, N-terminal TPP-binding domain [PF02776] (1-111)
  IPR029035 DHS-like NAD/FAD-binding domain superfamily [SSF52467] (152-328)
  IPR029061 Thiamin diphosphate-binding fold [SSF52518] (1-172)
  IPR029061 Thiamin diphosphate-binding fold [SSF52518] (365-544)
  IPR045229 Thiamine pyrophosphate enzyme [PTHR18968] (1-544)

Secondary structure (DSSP, 8-state):
-BHHHHHHHHHHHTT--EEEE---GGGHHHHHHHHT-SSSEEEE-SSHHHHHHHHHHHHHHHS--EEEEE-TTHHHHHTHHHHHHHHHTT--EEEEEEE--GGGTTS--TT---GGGGTTTSSEEEE--SGGGHHHHHHHHHHHHHSSSP-EEEEEEEHHHHT-B--PPPPPPPP---SPPPPHHHHHHHHHHHHT-SSEEEEE-HHHHHTT-HHHHHHHHHHHT--EEEETTSTTSS-TTSTTEEEEESTT--HHHHHHHHH-SEEEEES----TTTTTTTTS---SSEEEEES-GGGTTSS---SEEEES-HHHHHHHHHHHHHTTT-----SSS--HHHHHHHHHHHHHHHHTGGG--SSSSBPHHHHHHHHHHTS-TT-EEEE-SSHHHHHHHHHS---STTSEE---TT--TT-HHHHHHHHHHH-TTS-EEEEEEHHHHHTTTTHHHHHHHTT---EEEEEE-SB-HHHHHHHHHHSS--TTTTB-TTS---HHHHHHHTT-EEEE--SHHHHHHHHHHHHHSSS-EEEEEEB-TTSPPHHHHTT-/-BHHHHHHHHHHHTT--EEEE---GGGHHHHHHHHT-SSSEEEE-SSHHHHHHHHHHHHHHHS--EEEEE-TTHHHHHTHHHHHHHHHTT--EEEEEEE--GGGTTS--TT---GGGGTTTSSEEEE--SGGGHHHHHHHHHHHHHSSSP-EEEEEEEHHHHT-B--PPPPPPPP---SPPPPHHHHHHHHHHHHT-SSEEEEE-HHHHHTT-HHHHHHHHHHHT--EEEEGGGTTSS-TTSTTEEEEESTT--HHHHHHHHH-SEEEEES----TTTTTTTTS---SSEEEEES-GGGTTSSS--SEEEES-HHHHHHHHHHHHHTTT-----SSS--HHHHHHHHHHHHHHHHTGGG--SSSSBPHHHHHHHHHHTS-TT-EEEE-SSHHHHHHHHHS---STTSEE---TT--TT-HHHHHHHHHHH-TTS-EEEEEEHHHHHTTTTHHHHHHHTT---EEEEEE-SB-HHHHHHHHHHSS--TTTTB-TTS---HHHHHHHTT-EEEE--SHHHHHHHHHHHHHSSS-EEEEEEB-TTSPPHHHHTT-